Protein 3GOD (pdb70)

Organism: Pseudomonas aeruginosa (strain UCBPP-PA14) (NCBI:txid208963)

Secondary structure (DSSP, 8-state):
---HHHHHHHHHHT--EEEEE-SEEEEEETTEEEEEEEETTEEEEEE--GGGEEEEEE-TTEEEES---HHHHTT-EEEEE-STT--SEEETTEEESEEEEEESSSPPPSHHHHHHHHHHT-HHHHHHHHHHHHHHHHHHHHHHHHH-HHHHHTT----HHHHHHHHHHHHHHHHT--SHHHHHHHHHHHHHHHHHHHHHHTT--S----STT---SHHHHHHHHHHHHHHHHHHHHHHHTT--TT--SSSTTT-TTHHHHHHHTTTIIIIIHHHHHHH-----HHHHHHHHHHHHHHTTTTT--HHHHHHHHHTT-/---HHHHHHHHHHT--EEEEE-SEEEEEETTEEEEEEEETTEEEEEE--GGGEEEEEE-TTEEEES---HHHHTT-EEEEE-STT--SEEETTEEE-EEEEEESSSPPPSHHHHHHHHHTT-HHHHHHHHHHHHHHHHHHHHHHHHS-HHHHHTT----HHHHHHHHHHHHHHHHH--SHHHHHHHHHHHHHHHHHHHHHHTT--S----STT---SHHHHHHHHHHHHHHHHHHHHHHHTT--TT--SSSTTT-TTHHHHHHHHHHIIIIIHHHHHHH-----HHHHHHHHHHHHHHTTTTT--HHHHHHHHTT-/---BGGGEEEE-SEEEEEETTEEEEEE-TT------STT-EEEE-TT-EEES---HHHHTT-EEEEESTTS-SEEEEEPPPP---HHHHHHHHHTSHHHHHHHHHHHHHHHHHHHHIIIII--HHHHTT----HHHHHHHHHHHHHHHHH--SHHHHHHHHHHHHHHHHHHHHHHTT--S--PPSTT---SHHHHHHHHHHHHHHHHHHHHHHHHT--TT--SSS-TT-TTHHHHHHHTTTIIIIIHHHHHHH-----HHHHHHHHHHHHHHTTTTT--HHHHHHHHTT-/---------S-EEEE-SEEEEEETTEEEEEETTEE-SSGGGS--STT-EEEE-TTEEEES---HHHHTT-EEEEE-TTS-SEEEEEPPP--HHHHHHHHHTSHHHHHHHHHHHHHHHHHHHHIIIIIS-HHHHTT----HHHHHHHHHHHHHHHHH--SHHHHHHHHHHHHHHHHHHHHHHHT-----PPPTT---SHHHHHHHHHHHHHHHHHHHHHHHTT--TT--SSS-TT-TTHHHHHHHTTTIIIIIHHHHHHH-----HHHHHHHHHHHHHHTTTTT--HHHHHHHHHH-

InterPro domains:
  IPR002729 CRISPR-associated protein Cas1 [MF_01470] (16-318)
  IPR002729 CRISPR-associated protein Cas1 [PF01867] (46-272)
  IPR002729 CRISPR-associated protein Cas1 [TIGR00287] (19-294)
  IPR019857 CRISPR-associated protein Cas1, YPEST subtype [TIGR03637] (12-318)
  IPR019857 CRISPR-associated protein Cas1, YPEST subtype [cd09718] (12-318)
  IPR042206 CRISPR-associated endonuclease Cas1, C-terminal domain [G3DSA:1.20.120.920] (114-323)
  IPR042211 CRISPR-associated endonuclease Cas1, N-terminal domain [G3DSA:3.100.10.20] (11-113)
  IPR050646 CRISPR-associated endonuclease Cas1 [PTHR34353] (41-293)

Foldseek 3Di:
DDDPLVVVVVQLLQQQDEEEDEQWEFEADPNFTWIWHDDPPDIDTGGDPLLSYAEYEYEYNYDYDPRNVVNLVSFHKYWYAYPLLFAPDADPLAGHGIDIDGRDPPDADCQLQVLLVVQLVPLVLLLVLLLLLVVLQLVLQLCQLPPDVVLVVLQQQFPNVLSVVLSVVLNVQSVPQPHLVSNVVSLVVSLVSLLVRLCVSQVVPDDDADPRSPDDQQLNSLLSLLLVVLLSLLVSLCSNNPHQLQSHSRCNPHYGSRSSVSLSSSCSSNQSNNLSSSCSCVNDNVRSVVVSSVRCSVVSSSVSNVSSVVSSVVSVD/DDDPLVVVVVQLLQQQAEEEDEQWEWEADPNFTWTWHCPPPDIDIGGDPLLRYAEYEYEYNYYYDPVSCVNLVSFYKYWYAYPLLFAVDDDDQAGHGIDIDGRDPPDADCQLQVLLVVCLVPLVLLLVLLLLLVVLLLVLQLCQLPVPVVLVVLQQQFPNVQLVVLSVVLNVQSVVDPHLVSNVVSLVVSLVVLLVRLCVSQVVPDDDADPRSPDDQQLNSQLSLVLVVLLSLLVSLCSNNVHQLQSHSHCNVHYGSCSSVSLSSSPSRNQSNNLSSSCSCVPDNVRSVVVSSVVCSVVSSSVSNVSSVVSSVVSD/DQQAPLAEGEDEQWEFEDDPNDTDIGHDPVDDDHDQALRHEYEYEYNYYYDPVNVVSVVRNYKYFYAYPLQPATDGIDQDDCDLALACLLVVQLVPQVLLLVLLLLLLVLLLVLQLCQLPVDCPLVVLQQQFPNVVSVVLSVVLNVQCVPQDHLVSNVVSLVVSVVVLLVRLCVSLVVPDDDADPDPPDDQQLNVQLVVLLNRLLRLLVVLCRSNNHDLQRASRDDNPDGSRNSSSLSSSCSSRQSNNLSSSCSCVHDPVVSVVSSSVSCSVVVSSNSNVSSVVSSVVSD/DDDDDDPDDQQEDEEEQWEWEDDPLDTFTAHPVGGDPPPVPRDQALRYEYEYEYNYYYDPSSVSSVVRNYWYWYAYPLQPQTDGTDQDPCQQAVLLVVQLVPQVLLVVLVLLLLVLLLVLQLCQLPVDCPLVVLQQQFPNVVSVVLSVVLNVQCVPQPHLVSNVVSLVVSLVVLLVRRCVSLVVPDDDQDPAPPDDQQLNVLLNVLLRRLLSLLVVLCRSNNHDQQRASRDDNPDGSRNSSSLSSSCSSNQSNNLSSSCSCVNDPVSSVVVRSVSCVSVVSSVSNVSSVVSSVPSD

Nearest PDB structures (foldseek):
  3god-assembly1_A  TM=1.002E+00  e=1.063E-50  Pseudomonas aeruginosa UCBPP-PA14
  5fcl-assembly1_B  TM=9.787E-01  e=1.722E-37  Pectobacterium atrosepticum SCRI1043
  5fcl-assembly3_F  TM=9.708E-01  e=3.449E-36  Pectobacterium atrosepticum SCRI1043
  3god-assembly2_C  TM=7.234E-01  e=3.084E-38  Pseudomonas aeruginosa UCBPP-PA14
  5fcl-assembly2_C  TM=6.928E-01  e=4.626E-29  Pectobacterium atrosepticum SCRI1043

B-factor: mean 31.93, std 10.87, range [12.33, 104.39]

Solvent-accessible surface area: 50958 Å² total

CATH classification: 3.100.10.20 (+1 more: 1.20.120.920)

Sequence (1219 aa):
DISPSEELKTILHSKRANNLYYLQHCRVLVNGGRVEYVTDEGRHSHYWNIPIANTTSLLLGTGTSITQAARELARRAGVLVGFCGGGGTPLFSANEVDVEVSWLTPQSEYRPTEYLQRWVGFWFDEEKRLVAARHFQRARRLERIRHSWLEDRVLRDAGFAVDATALAVAVEDSARALEQAPNHEHLLTEEARLSKRLFKLAAQATRYGEFVRAKRGSGGDPANRFLDHGNYLAYGLAATATWVLGIPHGLAVLHGKTRRGGLVFDVADLIKDSLILPQAFLSARGDEEQDFRQACLDNLSRAQALDFIDTLKDDVAQRSTVDISPSELKTILHSKRANLYYLQHCRVLVNGGRVEYVTDEGRHSHYWNIPIANTTSLLLGTGTSITQAARELARAGVLVGFCGGGGTPLFSANEVDVEVSWLTPQSEYRPTEYLQRWVGFWFDEEKRLVAARHFQRARRLERIRHSWLEDRVLRDAGFAVDATALAVAVEDSARALEQAPNHEHLLTEEARLSKRLFKLAAQATRYGEFVRAKRGSGGDPANRFLDHGNYLAYGLAATATWVLGIPHGLAVLHGKTRRGGLVFDVADLIKKDSLILPQAFLSARGDEEQDFRQACLDNLSRAQALDFIDTLKDVAQRSTLHSKRANLYYLQHCRVLVNGGRVEYVTDEGRWNIPIANTTSLLLGTGTSITQAARELARAGVLVGFCGGGGTPLFSANEVDVETEYLQRWVGFWFDEEKRLVAARHFQRARLERIRHSWLEDRVLRDAGFAVDATALAVAVEDSARALEQAPNHEHLLTEEARLSKRLFKLAAQATRYGEFVRAKRGSGGDPANRRFLDHGNYLAYGLAATATWVLGIPHGLAVLHGKTRRGGLVFDVADLIKDSLILPQAFLSARGDEEQDFRQACLDNLSRAQALDFIDTLKDVAQRSTLKTILHSKRANLYYLQHCRVLVNGGRVEYVTDEGRHSHYWNIPIANTTSLLLGTGTSITQAARELARAGVLVGFCGGGGTPLFSANEVDVEYLQRWVGFWFDEEKRLVAARHFQRARLERIRHSWLEDRVLRDAGFAVDATALAVAVEDSARALEQAPNHEHLLTEEARLSKRLFKLAAQATRYGEFVRAKRGSGGDPANRRFLDHGNYLAYGLAATATWVLGIPHGLAVLHGKTRRGGLVFDVADLIKDSLILPQAFLSARGDEEQDFRQACLDNLSRAQALDFIDTLKDVAQRST

Structure (mmCIF, N/CA/C/O backbone):
data_3GOD
#
_entry.id   3GOD
#
_cell.length_a   109.870
_cell.length_b   110.960
_cell.length_c   130.250
_cell.angle_alpha   90.00
_cell.angle_beta   90.00
_cell.angle_gamma   90.00
#
_symmetry.space_group_name_H-M   'P 21 21 21'
#
loop_
_entity.id
_entity.type
_entity.pdbx_description
1 polymer Cas1
2 non-polymer 'MANGANESE (II) ION'
3 non-polymer 'SODIUM ION'
4 non-polymer 'CALCIUM ION'
5 water water
#
loop_
_atom_site.group_PDB
_atom_site.id
_atom_site.type_symbol
_atom_site.label_atom_id
_atom_site.label_alt_id
_atom_site.label_comp_id
_atom_site.label_asym_id
_atom_site.label_entity_id
_atom_site.label_seq_id
_atom_site.pdbx_PDB_ins_code
_atom_site.Cartn_x
_atom_site.Cartn_y
_atom_site.Cartn_z
_atom_site.occupancy
_atom_site.B_iso_or_equiv
_atom_site.auth_seq_id
_atom_site.auth_comp_id
_atom_site.auth_asym_id
_atom_site.auth_atom_id
_atom_site.pdbx_PDB_model_num
ATOM 1 N N . ASP A 1 7 ? 13.128 23.608 13.918 1.00 69.60 3 ASP A N 1
ATOM 2 C CA . ASP A 1 7 ? 12.609 24.959 14.116 1.00 70.26 3 ASP A CA 1
ATOM 3 C C . ASP A 1 7 ? 13.770 25.909 14.372 1.00 68.13 3 ASP A C 1
ATOM 4 O O . ASP A 1 7 ? 14.634 26.061 13.507 1.00 66.88 3 ASP A O 1
ATOM 9 N N . ILE A 1 8 ? 13.786 26.521 15.552 1.00 68.47 4 ILE A N 1
ATOM 10 C CA . ILE A 1 8 ? 14.848 27.438 15.992 1.00 61.96 4 ILE A CA 1
ATOM 11 C C . ILE A 1 8 ? 16.247 27.151 15.462 1.00 55.29 4 ILE A C 1
ATOM 12 O O . ILE A 1 8 ? 16.814 26.135 15.751 1.00 57.28 4 ILE A O 1
ATOM 17 N N . SER A 1 9 ? 16.790 28.073 14.698 1.00 50.99 5 SER A N 1
ATOM 18 C CA . SER A 1 9 ? 18.122 27.972 14.083 1.00 48.14 5 SER A CA 1
ATOM 19 C C . SER A 1 9 ? 19.257 27.913 15.132 1.00 52.89 5 SER A C 1
ATOM 20 O O . SER A 1 9 ? 19.079 28.409 16.256 1.00 49.10 5 SER A O 1
ATOM 23 N N . PRO A 1 10 ? 20.434 27.329 14.772 1.00 54.11 6 PRO A N 1
ATOM 24 C CA . PRO A 1 10 ? 21.543 27.283 15.748 1.00 52.21 6 PRO A CA 1
ATOM 25 C C . PRO A 1 10 ? 22.069 28.703 16.032 1.00 52.47 6 PRO A C 1
ATOM 26 O O . PRO A 1 10 ? 22.524 29.033 17.150 1.00 45.92 6 PRO A O 1
ATOM 30 N N . SER A 1 11 ? 21.955 29.548 15.018 1.00 47.15 7 SER A N 1
ATOM 31 C CA . SER A 1 11 ? 22.352 30.931 15.168 1.00 48.59 7 SER A CA 1
ATOM 32 C C . SER A 1 11 ? 21.475 31.715 16.130 1.00 48.61 7 SER A C 1
ATOM 33 O O . SER A 1 11 ? 21.977 32.506 16.926 1.00 48.09 7 SER A O 1
ATOM 36 N N A GLU A 1 12 ? 20.180 31.519 16.072 0.50 47.35 8 GLU A N 1
ATOM 37 N N B GLU A 1 12 ? 20.176 31.559 16.077 0.50 47.35 8 GLU A N 1
ATOM 38 C CA A GLU A 1 12 ? 19.289 32.180 16.989 0.50 46.27 8 GLU A CA 1
ATOM 39 C CA B GLU A 1 12 ? 19.392 32.292 17.028 0.50 46.27 8 GLU A CA 1
ATOM 40 C C A GLU A 1 12 ? 19.433 31.634 18.374 0.50 42.55 8 GLU A C 1
ATOM 41 C C B GLU A 1 12 ? 19.434 31.645 18.396 0.50 42.55 8 GLU A C 1
ATOM 42 O O A GLU A 1 12 ? 19.255 32.320 19.325 0.50 38.84 8 GLU A O 1
ATOM 43 O O B GLU A 1 12 ? 19.225 32.293 19.367 0.50 38.84 8 GLU A O 1
ATOM 54 N N . LEU A 1 13 ? 19.743 30.366 18.475 1.00 43.85 9 LEU A N 1
ATOM 55 C CA . LEU A 1 13 ? 19.983 29.772 19.776 1.00 41.61 9 LEU A CA 1
ATOM 56 C C . LEU A 1 13 ? 21.236 30.421 20.387 1.00 34.53 9 LEU A C 1
ATOM 57 O O . LEU A 1 13 ? 21.279 30.761 21.558 1.00 29.63 9 LEU A O 1
ATOM 62 N N . LYS A 1 14 ? 22.263 30.575 19.572 1.00 35.14 10 LYS A N 1
ATOM 63 C CA . LYS A 1 14 ? 23.456 31.301 20.004 1.00 38.74 10 LYS A CA 1
ATOM 64 C C . LYS A 1 14 ? 23.190 32.751 20.468 1.00 32.17 10 LYS A C 1
ATOM 65 O O . LYS A 1 14 ? 23.780 33.179 21.422 1.00 32.56 10 LYS A O 1
ATOM 71 N N . THR A 1 15 ? 22.306 33.482 19.792 1.00 34.92 11 THR A N 1
ATOM 72 C CA . THR A 1 15 ? 21.847 34.808 20.247 1.00 33.19 11 THR A CA 1
ATOM 73 C C . THR A 1 15 ? 21.150 34.797 21.588 1.00 32.02 11 THR A C 1
ATOM 74 O O . THR A 1 15 ? 21.335 35.691 22.411 1.00 33.93 11 THR A O 1
ATOM 78 N N . ILE A 1 16 ? 20.370 33.763 21.834 1.00 31.11 12 ILE A N 1
ATOM 79 C CA . ILE A 1 16 ? 19.671 33.641 23.086 1.00 29.07 12 ILE A CA 1
ATOM 80 C C . ILE A 1 16 ? 20.704 33.346 24.153 1.00 31.92 12 ILE A C 1
ATOM 81 O O . ILE A 1 16 ? 20.616 33.831 25.286 1.00 24.96 12 ILE A O 1
ATOM 86 N N . LEU A 1 17 ? 21.669 32.515 23.787 1.00 27.74 13 LEU A N 1
ATOM 87 C CA . LEU A 1 17 ? 22.727 32.202 24.697 1.00 30.32 13 LEU A CA 1
ATOM 88 C C . LEU A 1 17 ? 23.527 33.488 24.962 1.00 27.25 13 LEU A C 1
ATOM 89 O O . LEU A 1 17 ? 23.833 33.787 26.107 1.00 26.44 13 LEU A O 1
ATOM 94 N N . HIS A 1 18 ? 23.865 34.256 23.918 1.00 25.79 14 HIS A N 1
ATOM 95 C CA . HIS A 1 18 ? 24.664 35.475 24.137 1.00 24.54 14 HIS A CA 1
ATOM 96 C C . HIS A 1 18 ? 23.883 36.467 25.039 1.00 25.91 14 HIS A C 1
ATOM 97 O O . HIS A 1 18 ? 24.470 37.128 25.900 1.00 20.93 14 HIS A O 1
ATOM 104 N N . SER A 1 19 ? 22.558 36.519 24.864 1.00 23.81 15 SER A N 1
ATOM 105 C CA . SER A 1 19 ? 21.718 37.402 25.678 1.00 25.13 15 SER A CA 1
ATOM 106 C C . SER A 1 19 ? 21.711 37.036 27.144 1.00 24.11 15 SER A C 1
ATOM 107 O O . SER A 1 19 ? 21.307 37.844 27.959 1.00 29.82 15 SER A O 1
ATOM 110 N N . LYS A 1 20 ? 22.188 35.859 27.515 1.00 23.73 16 LYS A N 1
ATOM 111 C CA . LYS A 1 20 ? 22.158 35.527 28.928 1.00 24.45 16 LYS A CA 1
ATOM 112 C C . LYS A 1 20 ? 23.487 35.759 29.636 1.00 26.50 16 LYS A C 1
ATOM 113 O O . LYS A 1 20 ? 23.588 35.601 30.879 1.00 23.36 16 LYS A O 1
ATOM 119 N N . ARG A 1 21 ? 24.503 36.146 28.875 1.00 24.70 17 ARG A N 1
ATOM 120 C CA . ARG A 1 21 ? 25.779 36.456 29.536 1.00 26.62 17 ARG A CA 1
ATOM 121 C C . ARG A 1 21 ? 25.574 37.518 30.633 1.00 23.92 17 ARG A C 1
ATOM 122 O O . ARG A 1 21 ? 24.886 38.509 30.429 1.00 26.11 17 ARG A O 1
ATOM 130 N N . ALA A 1 22 ? 26.139 37.284 31.813 1.00 25.88 18 ALA A N 1
ATOM 131 C CA . ALA A 1 22 ? 25.850 38.132 32.976 1.00 28.33 18 ALA A CA 1
ATOM 132 C C . ALA A 1 22 ? 26.939 39.120 33.365 1.00 27.65 18 ALA A C 1
ATOM 133 O O . ALA A 1 22 ? 26.698 40.020 34.159 1.00 26.41 18 ALA A O 1
ATOM 135 N N . ASN A 1 23 ? 28.150 38.932 32.842 1.00 27.82 19 ASN A N 1
ATOM 136 C CA A ASN A 1 23 ? 29.280 39.731 33.293 0.50 24.61 19 ASN A CA 1
ATOM 137 C CA B ASN A 1 23 ? 29.287 39.728 33.292 0.50 24.62 19 ASN A CA 1
ATOM 138 C C . ASN A 1 23 ? 29.534 40.956 32.428 1.00 23.73 19 ASN A C 1
ATOM 139 O O . ASN A 1 23 ? 29.326 40.938 31.231 1.00 20.85 19 ASN A O 1
ATOM 148 N N . LEU A 1 24 ? 29.957 42.026 33.062 1.00 23.20 20 LEU A N 1
ATOM 149 C CA . LEU A 1 24 ? 30.261 43.233 32.334 1.00 24.38 20 LEU A CA 1
ATOM 150 C C . LEU A 1 24 ? 31.306 43.897 33.236 1.00 22.90 20 LEU A C 1
ATOM 151 O O . LEU A 1 24 ? 31.019 44.110 34.406 1.00 24.76 20 LEU A O 1
ATOM 156 N N . TYR A 1 25 ? 32.512 44.143 32.732 1.00 17.31 21 TYR A N 1
ATOM 157 C CA . TYR A 1 25 ? 33.573 44.648 33.597 1.00 20.40 21 TYR A CA 1
ATOM 158 C C . TYR A 1 25 ? 33.830 46.120 33.365 1.00 21.04 21 TYR A C 1
ATOM 159 O O . TYR A 1 25 ? 33.836 46.596 32.225 1.00 21.54 21 TYR A O 1
ATOM 168 N N . TYR A 1 26 ? 34.086 46.851 34.438 1.00 18.83 22 TYR A N 1
ATOM 169 C CA . TYR A 1 26 ? 34.516 48.230 34.291 1.00 20.10 22 TYR A CA 1
ATOM 170 C C . TYR A 1 26 ? 35.900 48.295 34.920 1.00 21.65 22 TYR A C 1
ATOM 171 O O . TYR A 1 26 ? 36.018 48.086 36.111 1.00 22.24 22 TYR A O 1
ATOM 180 N N . LEU A 1 27 ? 36.938 48.560 34.137 1.00 21.04 23 LEU A N 1
ATOM 181 C CA . LEU A 1 27 ? 38.289 48.327 34.616 1.00 19.31 23 LEU A CA 1
ATOM 182 C C . LEU A 1 27 ? 39.049 49.634 34.641 1.00 22.16 23 LEU A C 1
ATOM 183 O O . LEU A 1 27 ? 38.826 50.509 33.788 1.00 19.16 23 LEU A O 1
ATOM 188 N N . GLN A 1 28 ? 39.884 49.795 35.677 1.00 21.68 24 GLN A N 1
ATOM 189 C CA . GLN A 1 28 ? 40.743 50.953 35.814 1.00 22.20 24 GLN A CA 1
ATOM 190 C C . GLN A 1 28 ? 42.112 50.499 36.328 1.00 21.91 24 GLN A C 1
ATOM 191 O O . GLN A 1 28 ? 42.191 49.502 37.010 1.00 21.68 24 GLN A O 1
ATOM 197 N N . HIS A 1 29 ? 43.182 51.233 36.019 1.00 20.71 25 HIS A N 1
ATOM 198 C CA . HIS A 1 29 ? 44.513 50.891 36.556 1.00 23.24 25 HIS A CA 1
ATOM 199 C C . HIS A 1 29 ? 44.877 49.418 36.506 1.00 23.97 25 HIS A C 1
ATOM 200 O O . HIS A 1 29 ? 45.289 48.838 37.511 1.00 24.43 25 HIS A O 1
ATOM 207 N N . CYS A 1 30 ? 44.765 48.829 35.318 1.00 23.13 26 CYS A N 1
ATOM 208 C CA . CYS A 1 30 ? 45.161 47.451 35.153 1.00 22.08 26 CYS A CA 1
ATOM 209 C C . CYS A 1 30 ? 45.555 47.178 33.692 1.00 20.94 26 CYS A C 1
ATOM 210 O O . CYS A 1 30 ? 45.303 48.014 32.833 1.00 21.28 26 CYS A O 1
ATOM 213 N N . ARG A 1 31 ? 46.171 46.028 33.430 1.00 20.24 27 ARG A N 1
ATOM 214 C CA . ARG A 1 31 ? 46.469 45.551 32.083 1.00 22.78 27 ARG A CA 1
ATOM 215 C C . ARG A 1 31 ? 45.583 44.344 31.745 1.00 21.75 27 ARG A C 1
ATOM 216 O O . ARG A 1 31 ? 45.530 43.383 32.497 1.00 21.66 27 ARG A O 1
ATOM 224 N N . VAL A 1 32 ? 44.959 44.374 30.582 1.00 17.48 28 VAL A N 1
ATOM 225 C CA . VAL A 1 32 ? 44.188 43.256 30.110 1.00 18.61 28 VAL A CA 1
ATOM 226 C C . VAL A 1 32 ? 45.076 42.552 29.102 1.00 20.73 28 VAL A C 1
ATOM 227 O O . VAL A 1 32 ? 45.638 43.181 28.189 1.00 19.41 28 VAL A O 1
ATOM 231 N N . LEU A 1 33 ? 45.205 41.247 29.271 1.00 19.13 29 LEU A N 1
ATOM 232 C CA . LEU A 1 33 ? 46.222 40.477 28.544 1.00 20.73 29 LEU A CA 1
ATOM 233 C C . LEU A 1 33 ? 45.855 38.999 28.594 1.00 21.65 29 LEU A C 1
ATOM 234 O O . LEU A 1 33 ? 44.811 38.623 29.162 1.00 21.75 29 LEU A O 1
ATOM 239 N N . VAL A 1 34 ? 46.682 38.185 27.953 1.00 22.85 30 VAL A N 1
ATOM 240 C CA . VAL A 1 34 ? 46.487 36.748 27.895 1.00 23.74 30 VAL A CA 1
ATOM 241 C C . VAL A 1 34 ? 47.612 36.103 28.694 1.00 27.29 30 VAL A C 1
ATOM 242 O O . VAL A 1 34 ? 48.785 36.465 28.577 1.00 23.83 30 VAL A O 1
ATOM 246 N N . ASN A 1 35 ? 47.195 35.187 29.548 1.00 31.06 31 ASN A N 1
ATOM 247 C CA . ASN A 1 35 ? 48.003 34.544 30.592 1.00 34.35 31 ASN A CA 1
ATOM 248 C C . ASN A 1 35 ? 47.582 33.063 30.555 1.00 35.40 31 ASN A C 1
ATOM 249 O O . ASN A 1 35 ? 46.443 32.722 30.926 1.00 33.69 31 ASN A O 1
ATOM 254 N N . GLY A 1 36 ? 48.453 32.198 30.045 1.00 36.25 32 GLY A N 1
ATOM 255 C CA . GLY A 1 36 ? 48.165 30.781 29.975 1.00 31.52 32 GLY A CA 1
ATOM 256 C C . GLY A 1 36 ? 46.927 30.490 29.149 1.00 37.43 32 GLY A C 1
ATOM 257 O O . GLY A 1 36 ? 46.155 29.602 29.479 1.00 38.41 32 GLY A O 1
ATOM 258 N N . GLY A 1 37 ? 46.724 31.222 28.061 1.00 32.68 33 GLY A N 1
ATOM 259 C CA . GLY A 1 37 ? 45.556 31.005 27.258 1.00 30.58 33 GLY A CA 1
ATOM 260 C C . GLY A 1 37 ? 44.266 31.651 27.761 1.00 34.98 33 GLY A C 1
ATOM 261 O O . GLY A 1 37 ? 43.275 31.651 27.009 1.00 32.68 33 GLY A O 1
ATOM 262 N N . ARG A 1 38 ? 44.250 32.177 28.995 1.00 29.59 34 ARG A N 1
ATOM 263 C CA . ARG A 1 38 ? 43.081 32.899 29.536 1.00 31.34 34 ARG A CA 1
ATOM 264 C C . ARG A 1 38 ? 43.219 34.406 29.393 1.00 27.72 34 ARG A C 1
ATOM 265 O O . ARG A 1 38 ? 44.300 34.947 29.565 1.00 28.73 34 ARG A O 1
ATOM 273 N N . VAL A 1 39 ? 42.107 35.098 29.199 1.00 27.45 35 VAL A N 1
ATOM 274 C CA . VAL A 1 39 ? 42.118 36.559 29.209 1.00 25.21 35 VAL A CA 1
ATOM 275 C C . VAL A 1 39 ? 41.954 36.980 30.678 1.00 22.41 35 VAL A C 1
ATOM 276 O O . VAL A 1 39 ? 41.089 36.482 31.364 1.00 21.14 35 VAL A O 1
ATOM 280 N N . GLU A 1 40 ? 42.813 37.862 31.147 1.00 20.30 36 GLU A N 1
ATOM 281 C CA . GLU A 1 40 ? 42.810 38.264 32.548 1.00 24.82 36 GLU A CA 1
ATOM 282 C C . GLU A 1 40 ? 43.157 39.724 32.621 1.00 22.46 36 GLU A C 1
ATOM 283 O O . GLU A 1 40 ? 43.684 40.263 31.668 1.00 22.71 36 GLU A O 1
ATOM 289 N N . TYR A 1 41 ? 42.891 40.345 33.762 1.00 20.09 37 TYR A N 1
ATOM 290 C CA . TYR A 1 41 ? 43.353 41.691 34.003 1.00 22.26 37 TYR A CA 1
ATOM 291 C C . TYR A 1 41 ? 44.211 41.670 35.255 1.00 24.68 37 TYR A C 1
ATOM 292 O O . TYR A 1 41 ? 43.976 40.869 36.188 1.00 24.12 37 TYR A O 1
ATOM 301 N N . VAL A 1 42 ? 45.236 42.510 35.237 1.00 25.29 38 VAL A N 1
ATOM 302 C CA . VAL A 1 42 ? 46.319 42.471 36.213 1.00 26.23 38 VAL A CA 1
ATOM 303 C C . VAL A 1 42 ? 46.506 43.835 36.810 1.00 26.37 38 VAL A C 1
ATOM 304 O O . VAL A 1 42 ? 46.734 44.805 36.110 1.00 25.32 38 VAL A O 1
ATOM 308 N N . THR A 1 43 ? 46.369 43.916 38.120 1.00 33.59 39 THR A N 1
ATOM 309 C CA . THR A 1 43 ? 46.660 45.143 38.856 1.00 32.28 39 THR A CA 1
ATOM 310 C C . THR A 1 43 ? 47.959 44.920 39.605 1.00 35.76 39 THR A C 1
ATOM 311 O O . THR A 1 43 ? 48.288 43.796 39.965 1.00 39.07 39 THR A O 1
ATOM 315 N N . ASP A 1 44 ? 48.714 45.978 39.829 1.00 40.26 40 ASP A N 1
ATOM 316 C CA . ASP A 1 44 ? 49.955 45.853 40.604 1.00 48.11 40 ASP A CA 1
ATOM 317 C C . ASP A 1 44 ? 49.744 46.313 42.030 1.00 48.49 40 ASP A C 1
ATOM 318 O O . ASP A 1 44 ? 49.261 47.423 42.278 1.00 48.13 40 ASP A O 1
ATOM 323 N N . GLU A 1 45 ? 50.075 45.412 42.956 1.00 54.35 41 GLU A N 1
ATOM 324 C CA . GLU A 1 45 ? 49.823 45.580 44.387 1.00 55.53 41 GLU A CA 1
ATOM 325 C C . GLU A 1 45 ? 51.142 45.529 45.171 1.00 59.00 41 GLU A C 1
ATOM 326 O O . GLU A 1 45 ? 51.310 44.711 46.093 1.00 61.52 41 GLU A O 1
ATOM 332 N N . GLY A 1 46 ? 52.085 46.392 44.784 1.00 58.43 42 GLY A N 1
ATOM 333 C CA . GLY A 1 46 ? 53.363 46.466 45.473 1.00 56.26 42 GLY A CA 1
ATOM 334 C C . GLY A 1 46 ? 54.176 45.205 45.258 1.00 58.35 42 GLY A C 1
ATOM 335 O O . GLY A 1 46 ? 54.811 45.052 44.220 1.00 58.35 42 GLY A O 1
ATOM 336 N N . ARG A 1 47 ? 54.155 44.282 46.213 1.00 59.64 43 ARG A N 1
ATOM 337 C CA . ARG A 1 47 ? 54.953 43.065 46.052 1.00 60.44 43 ARG A CA 1
ATOM 338 C C . ARG A 1 47 ? 54.243 42.094 45.114 1.00 58.97 43 ARG A C 1
ATOM 339 O O . ARG A 1 47 ? 54.843 41.570 44.157 1.00 52.46 43 ARG A O 1
ATOM 347 N N . HIS A 1 48 ? 52.966 41.839 45.374 1.00 55.76 44 HIS A N 1
ATOM 348 C CA . HIS A 1 48 ? 52.293 40.912 44.471 1.00 55.95 44 HIS A CA 1
ATOM 349 C C . HIS A 1 48 ? 51.366 41.588 43.460 1.00 53.76 44 HIS A C 1
ATOM 350 O O . HIS A 1 48 ? 50.547 42.444 43.812 1.00 55.07 44 HIS A O 1
ATOM 357 N N . SER A 1 49 ? 51.557 41.236 42.193 1.00 45.35 45 SER A N 1
ATOM 358 C CA . SER A 1 49 ? 50.552 41.499 41.198 1.00 41.44 45 SER A CA 1
ATOM 359 C C . SER A 1 49 ? 49.332 40.630 41.473 1.00 41.45 45 SER A C 1
ATOM 360 O O . SER A 1 49 ? 49.461 39.454 41.817 1.00 39.32 45 SER A O 1
ATOM 363 N N . HIS A 1 50 ? 48.142 41.212 41.329 1.00 41.11 46 HIS A N 1
ATOM 364 C CA . HIS A 1 50 ? 46.903 40.438 41.327 1.00 33.70 46 HIS A CA 1
ATOM 365 C C . HIS A 1 50 ? 46.433 40.189 39.878 1.00 33.60 46 HIS A C 1
ATOM 366 O O . HIS A 1 50 ? 46.566 41.060 39.015 1.00 28.21 46 HIS A O 1
ATOM 373 N N . TYR A 1 51 ? 45.922 38.979 39.639 1.00 29.44 47 TYR A N 1
ATOM 374 C CA . TYR A 1 51 ? 45.479 38.505 38.335 1.00 28.49 47 TYR A CA 1
ATOM 375 C C . TYR A 1 51 ? 44.006 38.082 38.422 1.00 30.13 47 TYR A C 1
ATOM 376 O O . TYR A 1 51 ? 43.640 37.201 39.253 1.00 27.24 47 TYR A O 1
ATOM 385 N N . TRP A 1 52 ? 43.166 38.671 37.572 1.00 22.00 48 TRP A N 1
ATOM 386 C CA . TRP A 1 52 ? 41.737 38.419 37.696 1.00 25.98 48 TRP A CA 1
ATOM 387 C C . TRP A 1 52 ? 41.230 37.838 36.423 1.00 24.01 48 TRP A C 1
ATOM 388 O O . TRP A 1 52 ? 41.430 38.377 35.347 1.00 24.26 48 TRP A O 1
ATOM 399 N N . ASN A 1 53 ? 40.581 36.711 36.541 1.00 27.70 49 ASN A N 1
ATOM 400 C CA . ASN A 1 53 ? 40.088 36.032 35.357 1.00 29.40 49 ASN A CA 1
ATOM 401 C C . ASN A 1 53 ? 38.903 36.759 34.728 1.00 27.98 49 ASN A C 1
ATOM 402 O O . ASN A 1 53 ? 38.019 37.225 35.441 1.00 26.70 49 ASN A O 1
ATOM 407 N N . ILE A 1 54 ? 38.885 36.820 33.392 1.00 25.00 50 ILE A N 1
ATOM 408 C CA . ILE A 1 54 ? 37.712 37.236 32.649 1.00 23.85 50 ILE A CA 1
ATOM 409 C C . ILE A 1 54 ? 37.044 36.042 31.917 1.00 25.06 50 ILE A C 1
ATOM 410 O O . ILE A 1 54 ? 37.573 35.550 30.910 1.00 26.60 50 ILE A O 1
ATOM 415 N N . PRO A 1 55 ? 35.885 35.564 32.436 1.00 25.21 51 PRO A N 1
ATOM 416 C CA . PRO A 1 55 ? 35.240 34.385 31.835 1.00 28.46 51 PRO A CA 1
ATOM 417 C C . PRO A 1 55 ? 34.630 34.837 30.531 1.00 27.22 51 PRO A C 1
ATOM 418 O O . PRO A 1 55 ? 33.474 35.271 30.549 1.00 25.32 51 PRO A O 1
ATOM 422 N N . ILE A 1 56 ? 35.382 34.762 29.437 1.00 24.72 52 ILE A N 1
ATOM 423 C CA . ILE A 1 56 ? 34.932 35.446 28.220 1.00 25.18 52 ILE A CA 1
ATOM 424 C C . ILE A 1 56 ? 33.578 34.939 27.654 1.00 27.73 52 ILE A C 1
ATOM 425 O O . ILE A 1 56 ? 32.856 35.702 27.048 1.00 24.52 52 ILE A O 1
ATOM 430 N N . ALA A 1 57 ? 33.205 33.687 27.914 1.00 24.21 53 ALA A N 1
ATOM 431 C CA . ALA A 1 57 ? 31.975 33.152 27.362 1.00 27.20 53 ALA A CA 1
ATOM 432 C C . ALA A 1 57 ? 30.765 33.639 28.124 1.00 28.65 53 ALA A C 1
ATOM 433 O O . ALA A 1 57 ? 29.643 33.482 27.667 1.00 30.78 53 ALA A O 1
ATOM 435 N N . ASN A 1 58 ? 30.998 34.236 29.287 1.00 26.40 54 ASN A N 1
ATOM 436 C CA . ASN A 1 58 ? 29.925 34.711 30.150 1.00 27.16 54 ASN A CA 1
ATOM 437 C C . ASN A 1 58 ? 29.910 36.247 30.250 1.00 25.46 54 ASN A C 1
ATOM 438 O O . ASN A 1 58 ? 29.199 36.821 31.088 1.00 26.97 54 ASN A O 1
ATOM 443 N N . THR A 1 59 ? 30.670 36.905 29.374 1.00 24.89 55 THR A N 1
ATOM 444 C CA . THR A 1 59 ? 30.866 38.357 29.398 1.00 23.63 55 THR A CA 1
ATOM 445 C C . THR A 1 59 ? 30.277 39.105 28.189 1.00 21.47 55 THR A C 1
ATOM 446 O O . THR A 1 59 ? 30.521 38.707 27.057 1.00 22.74 55 THR A O 1
ATOM 450 N N . THR A 1 60 ? 29.593 40.235 28.400 1.00 18.91 56 THR A N 1
ATOM 451 C CA . THR A 1 60 ? 29.154 41.042 27.258 1.00 18.98 56 THR A CA 1
ATOM 452 C C . THR A 1 60 ? 30.149 42.076 26.769 1.00 19.16 56 THR A C 1
ATOM 453 O O . THR A 1 60 ? 30.428 42.174 25.586 1.00 18.29 56 THR A O 1
ATOM 457 N N . SER A 1 61 ? 30.675 42.860 27.676 1.00 20.13 57 SER A N 1
ATOM 458 C CA . SER A 1 61 ? 31.710 43.834 27.318 1.00 18.03 57 SER A CA 1
ATOM 459 C C . SER A 1 61 ? 32.749 44.110 28.416 1.00 18.56 57 SER A C 1
ATOM 460 O O . SER A 1 61 ? 32.525 43.874 29.608 1.00 18.10 57 SER A O 1
ATOM 463 N N . LEU A 1 62 ? 33.892 44.638 27.998 1.00 18.43 58 LEU A N 1
ATOM 464 C CA . LEU A 1 62 ? 34.800 45.279 28.914 1.00 18.11 58 LEU A CA 1
ATOM 465 C C . LEU A 1 62 ? 34.757 46.806 28.681 1.00 19.92 58 LEU A C 1
ATOM 466 O O . LEU A 1 62 ? 34.817 47.270 27.549 1.00 18.08 58 LEU A O 1
ATOM 471 N N . LEU A 1 63 ? 34.674 47.572 29.757 1.00 18.29 59 LEU A N 1
ATOM 472 C CA . LEU A 1 63 ? 34.892 49.000 29.688 1.00 18.80 59 LEU A CA 1
ATOM 473 C C . LEU A 1 63 ? 36.233 49.320 30.322 1.00 20.56 59 LEU A C 1
ATOM 474 O O . LEU A 1 63 ? 36.481 48.958 31.491 1.00 20.47 59 LEU A O 1
ATOM 479 N N . LEU A 1 64 ? 37.111 49.962 29.565 1.00 19.08 60 LEU A N 1
ATOM 480 C CA . LEU A 1 64 ? 38.479 50.243 30.056 1.00 20.45 60 LEU A CA 1
ATOM 481 C C . LEU A 1 64 ? 38.642 51.740 30.284 1.00 18.38 60 LEU A C 1
ATOM 482 O O . LEU A 1 64 ? 38.600 52.482 29.336 1.00 20.29 60 LEU A O 1
ATOM 487 N N . GLY A 1 65 ? 38.882 52.165 31.517 1.00 20.36 61 GLY A N 1
ATOM 488 C CA . GLY A 1 65 ? 38.908 53.572 31.873 1.00 18.47 61 GLY A CA 1
ATOM 489 C C . GLY A 1 65 ? 40.342 54.028 32.110 1.00 21.86 61 GLY A C 1
ATOM 490 O O . GLY A 1 65 ? 41.300 53.551 31.474 1.00 19.88 61 GLY A O 1
ATOM 491 N N . THR A 1 66 ? 40.497 54.951 33.047 1.00 21.26 62 THR A N 1
ATOM 492 C CA . THR A 1 66 ? 41.803 55.469 33.420 1.00 19.79 62 THR A CA 1
ATOM 493 C C . THR A 1 66 ? 42.840 54.387 33.719 1.00 22.17 62 THR A C 1
ATOM 494 O O . THR A 1 66 ? 42.557 53.418 34.425 1.00 20.58 62 THR A O 1
ATOM 498 N N . GLY A 1 67 ? 44.035 54.536 33.143 1.00 21.82 63 GLY A N 1
ATOM 499 C CA . GLY A 1 67 ? 45.172 53.727 33.510 1.00 21.99 63 GLY A CA 1
ATOM 500 C C . GLY A 1 67 ? 45.089 52.282 33.057 1.00 21.93 63 GLY A C 1
ATOM 501 O O . GLY A 1 67 ? 45.639 51.420 33.713 1.00 21.54 63 GLY A O 1
ATOM 502 N N . THR A 1 68 ? 44.354 52.023 31.976 1.00 19.17 64 THR A N 1
ATOM 503 C CA . THR A 1 68 ? 44.288 50.692 31.373 1.00 18.51 64 THR A CA 1
ATOM 504 C C . THR A 1 68 ? 45.108 50.561 30.125 1.00 18.78 64 THR A C 1
ATOM 505 O O . THR A 1 68 ? 45.474 51.551 29.484 1.00 21.22 64 THR A O 1
ATOM 509 N N . SER A 1 69 ? 45.399 49.321 29.787 1.00 18.18 65 SER A N 1
ATOM 510 C CA . SER A 1 69 ? 45.882 48.975 28.472 1.00 19.76 65 SER A CA 1
ATOM 511 C C . SER A 1 69 ? 45.356 47.607 28.132 1.00 17.99 65 SER A C 1
ATOM 512 O O . SER A 1 69 ? 44.877 46.882 28.995 1.00 18.47 65 SER A O 1
ATOM 515 N N . ILE A 1 70 ? 45.484 47.212 26.880 1.00 19.04 66 ILE A N 1
ATOM 516 C CA . ILE A 1 70 ? 45.032 45.892 26.490 1.00 19.14 66 ILE A CA 1
ATOM 517 C C . ILE A 1 70 ? 45.923 45.476 25.349 1.00 20.08 66 ILE A C 1
ATOM 518 O O . ILE A 1 70 ? 46.435 46.319 24.621 1.00 19.60 66 ILE A O 1
ATOM 523 N N . THR A 1 71 ? 46.108 44.180 25.207 1.00 19.83 67 THR A N 1
ATOM 524 C CA . THR A 1 71 ? 46.963 43.632 24.167 1.00 19.40 67 THR A CA 1
ATOM 525 C C . THR A 1 71 ? 46.144 43.047 23.001 1.00 19.16 67 THR A C 1
ATOM 526 O O . THR A 1 71 ? 44.968 42.590 23.169 1.00 17.47 67 THR A O 1
ATOM 530 N N . GLN A 1 72 ? 46.780 43.007 21.821 1.00 20.11 68 GLN A N 1
ATOM 531 C CA . GLN A 1 72 ? 46.189 42.384 20.624 1.00 18.87 68 GLN A CA 1
ATOM 532 C C . GLN A 1 72 ? 45.745 40.938 20.880 1.00 19.44 68 GLN A C 1
ATOM 533 O O . GLN A 1 72 ? 44.711 40.486 20.366 1.00 20.77 68 GLN A O 1
ATOM 539 N N . ALA A 1 73 ? 46.571 40.195 21.614 1.00 18.83 69 ALA A N 1
ATOM 540 C CA . ALA A 1 73 ? 46.271 38.803 21.937 1.00 22.87 69 ALA A CA 1
ATOM 541 C C . ALA A 1 73 ? 44.976 38.711 22.736 1.00 19.37 69 ALA A C 1
ATOM 542 O O . ALA A 1 73 ? 44.183 37.843 22.528 1.00 21.82 69 ALA A O 1
ATOM 544 N N . ALA A 1 74 ? 44.797 39.607 23.675 1.00 19.62 70 ALA A N 1
ATOM 545 C CA . ALA A 1 74 ? 43.527 39.678 24.420 1.00 20.04 70 ALA A CA 1
ATOM 546 C C . ALA A 1 74 ? 42.374 40.058 23.493 1.00 21.69 70 ALA A C 1
ATOM 547 O O . ALA A 1 74 ? 41.310 39.451 23.594 1.00 22.04 70 ALA A O 1
ATOM 557 N N . ARG A 1 76 ? 42.060 39.480 20.337 1.00 20.64 72 ARG A N 1
ATOM 558 C CA . ARG A 1 76 ? 41.772 38.311 19.550 1.00 23.61 72 ARG A CA 1
ATOM 559 C C . ARG A 1 76 ? 40.847 37.337 20.281 1.00 24.34 72 ARG A C 1
ATOM 560 O O . ARG A 1 76 ? 39.873 36.915 19.715 1.00 24.74 72 ARG A O 1
ATOM 568 N N . GLU A 1 77 ? 41.175 37.004 21.523 1.00 19.73 73 GLU A N 1
ATOM 569 C CA . GLU A 1 77 ? 40.337 36.099 22.309 1.00 22.92 73 GLU A CA 1
ATOM 570 C C . GLU A 1 77 ? 38.950 36.691 22.607 1.00 23.17 73 GLU A C 1
ATOM 571 O O . GLU A 1 77 ? 37.958 35.989 22.482 1.00 23.19 73 GLU A O 1
ATOM 577 N N . LEU A 1 78 ? 38.902 37.973 22.999 1.00 20.67 74 LEU A N 1
ATOM 578 C CA . LEU A 1 78 ? 37.658 38.668 23.238 1.00 19.31 74 LEU A CA 1
ATOM 579 C C . LEU A 1 78 ? 36.773 38.724 22.004 1.00 21.08 74 LEU A C 1
ATOM 580 O O . LEU A 1 78 ? 35.579 38.427 22.070 1.00 19.95 74 LEU A O 1
ATOM 585 N N . ALA A 1 79 ? 37.358 39.160 20.887 1.00 22.64 75 ALA A N 1
ATOM 586 C CA . ALA A 1 79 ? 36.621 39.317 19.638 1.00 22.35 75 ALA A CA 1
ATOM 587 C C . ALA A 1 79 ? 36.027 37.968 19.214 1.00 23.45 75 ALA A C 1
ATOM 588 O O . ALA A 1 79 ? 34.877 37.893 18.831 1.00 26.92 75 ALA A O 1
ATOM 590 N N . ARG A 1 80 ? 36.809 36.912 19.329 1.00 23.25 76 ARG A N 1
ATOM 591 C CA A ARG A 1 80 ? 36.394 35.571 18.963 0.50 26.67 76 ARG A CA 1
ATOM 592 C CA B ARG A 1 80 ? 36.342 35.605 18.912 0.50 26.64 76 ARG A CA 1
ATOM 593 C C . ARG A 1 80 ? 35.180 35.156 19.784 1.00 25.95 76 ARG A C 1
ATOM 594 O O . ARG A 1 80 ? 34.361 34.383 19.356 1.00 25.73 76 ARG A O 1
ATOM 609 N N . ALA A 1 81 ? 35.125 35.634 21.014 1.00 27.79 77 ALA A N 1
ATOM 610 C CA . ALA A 1 81 ? 34.009 35.269 21.903 1.00 23.27 77 ALA A CA 1
ATOM 611 C C . ALA A 1 81 ? 32.863 36.299 21.780 1.00 24.55 77 ALA A C 1
ATOM 612 O O . ALA A 1 81 ? 31.880 36.234 22.486 1.00 21.43 77 ALA A O 1
ATOM 614 N N . GLY A 1 82 ? 32.964 37.226 20.820 1.00 23.73 78 GLY A N 1
ATOM 615 C CA . GLY A 1 82 ? 31.910 38.203 20.675 1.00 21.48 78 GLY A CA 1
ATOM 616 C C . GLY A 1 82 ? 31.811 39.204 21.825 1.00 21.85 78 GLY A C 1
ATOM 617 O O . GLY A 1 82 ? 30.736 39.758 22.082 1.00 20.65 78 GLY A O 1
ATOM 618 N N . VAL A 1 83 ? 32.941 39.490 22.469 1.00 18.41 79 VAL A N 1
ATOM 619 C CA . VAL A 1 83 ? 32.943 40.432 23.605 1.00 19.97 79 VAL A CA 1
ATOM 620 C C . VAL A 1 83 ? 33.322 41.814 23.067 1.00 20.26 79 VAL A C 1
ATOM 621 O O . VAL A 1 83 ? 34.344 41.963 22.384 1.00 21.12 79 VAL A O 1
ATOM 625 N N . LEU A 1 84 ? 32.481 42.804 23.330 1.00 18.45 80 LEU A N 1
ATOM 626 C CA . LEU A 1 84 ? 32.818 44.180 22.991 1.00 18.60 80 LEU A CA 1
ATOM 627 C C . LEU A 1 84 ? 33.839 44.785 23.937 1.00 17.23 80 LEU A C 1
ATOM 628 O O . LEU A 1 84 ? 33.886 44.437 25.112 1.00 19.05 80 LEU A O 1
ATOM 633 N N . VAL A 1 85 ? 34.623 45.727 23.459 1.00 15.77 81 VAL A N 1
ATOM 634 C CA . VAL A 1 85 ? 35.590 46.410 24.299 1.00 16.81 81 VAL A CA 1
ATOM 635 C C . VAL A 1 85 ? 35.409 47.881 24.056 1.00 15.49 81 VAL A C 1
ATOM 636 O O . VAL A 1 85 ? 35.505 48.313 22.944 1.00 17.72 81 VAL A O 1
ATOM 640 N N . GLY A 1 86 ? 35.104 48.642 25.098 1.00 16.97 82 GLY A N 1
ATOM 641 C CA . GLY A 1 86 ? 34.963 50.087 24.987 1.00 17.30 82 GLY A CA 1
ATOM 642 C C . GLY A 1 86 ? 35.988 50.866 25.815 1.00 21.36 82 GLY A C 1
ATOM 643 O O . GLY A 1 86 ? 36.315 50.519 26.975 1.00 21.18 82 GLY A O 1
ATOM 644 N N . PHE A 1 87 ? 36.467 51.969 25.272 1.00 19.60 83 PHE A N 1
ATOM 645 C CA . PHE A 1 87 ? 37.381 52.811 26.057 1.00 20.77 83 PHE A CA 1
ATOM 646 C C . PHE A 1 87 ? 36.557 53.992 26.532 1.00 22.57 83 PHE A C 1
ATOM 647 O O . PHE A 1 87 ? 35.920 54.629 25.696 1.00 22.32 83 PHE A O 1
ATOM 655 N N . CYS A 1 88 ? 36.492 54.207 27.863 1.00 19.06 84 CYS A N 1
ATOM 656 C CA . CYS A 1 88 ? 35.718 55.277 28.458 1.00 19.19 84 CYS A CA 1
ATOM 657 C C . CYS A 1 88 ? 36.650 56.225 29.203 1.00 24.61 84 CYS A C 1
ATOM 658 O O . CYS A 1 88 ? 37.819 55.918 29.420 1.00 24.74 84 CYS A O 1
ATOM 661 N N . GLY A 1 89 ? 36.123 57.361 29.639 1.00 26.98 85 GLY A N 1
ATOM 662 C CA . GLY A 1 89 ? 36.946 58.364 30.280 1.00 28.11 85 GLY A CA 1
ATOM 663 C C . GLY A 1 89 ? 36.984 58.133 31.770 1.00 28.12 85 GLY A C 1
ATOM 664 O O . GLY A 1 89 ? 36.467 57.124 32.283 1.00 26.78 85 GLY A O 1
ATOM 665 N N . GLY A 1 90 ? 37.595 59.061 32.486 1.00 31.34 86 GLY A N 1
ATOM 666 C CA . GLY A 1 90 ? 37.576 58.955 33.947 1.00 31.43 86 GLY A CA 1
ATOM 667 C C . GLY A 1 90 ? 36.378 59.573 34.632 1.00 28.97 86 GLY A C 1
ATOM 668 O O . GLY A 1 90 ? 35.812 60.596 34.164 1.00 30.52 86 GLY A O 1
ATOM 669 N N . GLY A 1 91 ? 36.017 58.962 35.760 1.00 31.11 87 GLY A N 1
ATOM 670 C CA . GLY A 1 91 ? 35.069 59.519 36.731 1.00 25.97 87 GLY A CA 1
ATOM 671 C C . GLY A 1 91 ? 33.704 59.868 36.151 1.00 29.19 87 GLY A C 1
ATOM 672 O O . GLY A 1 91 ? 33.116 60.874 36.522 1.00 31.66 87 GLY A O 1
ATOM 673 N N . GLY A 1 92 ? 33.214 59.050 35.215 1.00 29.95 88 GLY A N 1
ATOM 674 C CA . GLY A 1 92 ? 31.934 59.259 34.554 1.00 25.37 88 GLY A CA 1
ATOM 675 C C . GLY A 1 92 ? 31.923 60.356 33.502 1.00 25.98 88 GLY A C 1
ATOM 676 O O . GLY A 1 92 ? 30.872 60.685 32.982 1.00 27.04 88 GLY A O 1
ATOM 677 N N . THR A 1 93 ? 33.066 60.972 33.226 1.00 25.52 89 THR A N 1
ATOM 678 C CA . THR A 1 93 ? 33.102 62.084 32.288 1.00 27.41 89 THR A CA 1
ATOM 679 C C . THR A 1 93 ? 33.421 61.491 30.903 1.00 29.69 89 THR A C 1
ATOM 680 O O . THR A 1 93 ? 33.869 60.347 30.825 1.00 28.20 89 THR A O 1
ATOM 684 N N . PRO A 1 94 ? 33.232 62.274 29.830 1.00 25.73 90 PRO A N 1
ATOM 685 C CA . PRO A 1 94 ? 33.407 61.770 28.457 1.00 29.09 90 PRO A CA 1
ATOM 686 C C . PRO A 1 94 ? 34.835 61.315 28.134 1.00 28.57 90 PRO A C 1
ATOM 687 O O . PRO A 1 94 ? 35.768 61.845 28.728 1.00 29.92 90 PRO A O 1
ATOM 691 N N . LEU A 1 95 ? 35.006 60.336 27.240 1.00 29.62 91 LEU A N 1
ATOM 692 C CA . LEU A 1 95 ? 36.358 59.999 26.742 1.00 30.10 91 LEU A CA 1
ATOM 693 C C . LEU A 1 95 ? 36.924 61.297 26.155 1.00 28.38 91 LEU A C 1
ATOM 694 O O . LEU A 1 95 ? 38.014 61.731 26.488 1.00 27.26 91 LEU A O 1
ATOM 699 N N . PHE A 1 96 ? 36.128 61.930 25.315 1.00 26.67 92 PHE A N 1
ATOM 700 C CA . PHE A 1 96 ? 36.485 63.228 24.777 1.00 33.15 92 PHE A CA 1
ATOM 701 C C . PHE A 1 96 ? 35.253 63.961 24.222 1.00 33.49 92 PHE A C 1
ATOM 702 O O . PHE A 1 96 ? 34.147 63.397 24.111 1.00 31.88 92 PHE A O 1
ATOM 710 N N . SER A 1 97 ? 35.471 65.218 23.846 1.00 34.92 93 SER A N 1
ATOM 711 C CA . SER A 1 97 ? 34.413 66.078 23.321 1.00 36.20 93 SER A CA 1
ATOM 712 C C . SER A 1 97 ? 34.974 66.794 22.142 1.00 39.68 93 SER A C 1
ATOM 713 O O . SER A 1 97 ? 36.007 67.415 22.265 1.00 44.45 93 SER A O 1
ATOM 716 N N . ALA A 1 98 ? 34.313 66.684 21.001 1.00 43.94 94 ALA A N 1
ATOM 717 C CA . ALA A 1 98 ? 34.732 67.384 19.791 1.00 49.79 94 ALA A CA 1
ATOM 718 C C . ALA A 1 98 ? 33.546 68.213 19.335 1.00 56.72 94 ALA A C 1
ATOM 719 O O . ALA A 1 98 ? 32.542 67.675 18.858 1.00 54.93 94 ALA A O 1
ATOM 721 N N . ASN A 1 99 ? 33.708 69.525 19.497 1.00 60.04 95 ASN A N 1
ATOM 722 C CA . ASN A 1 99 ? 32.643 70.529 19.525 1.00 59.18 95 ASN A CA 1
ATOM 723 C C . ASN A 1 99 ? 31.525 70.274 20.532 1.00 63.87 95 ASN A C 1
ATOM 724 O O . ASN A 1 99 ? 31.755 70.176 21.756 1.00 64.49 95 ASN A O 1
ATOM 729 N N . GLU A 1 100 ? 30.308 70.199 20.025 1.00 62.70 96 GLU A N 1
ATOM 730 C CA . GLU A 1 100 ? 29.167 70.057 20.900 1.00 61.06 96 GLU A CA 1
ATOM 731 C C . GLU A 1 100 ? 28.907 68.588 21.186 1.00 53.56 96 GLU A C 1
ATOM 732 O O . GLU A 1 100 ? 27.959 68.256 21.906 1.00 49.70 96 GLU A O 1
ATOM 738 N N . VAL A 1 101 ? 29.742 67.703 20.645 1.00 47.88 97 VAL A N 1
ATOM 739 C CA . VAL A 1 101 ? 29.478 66.284 20.851 1.00 44.33 97 VAL A CA 1
ATOM 740 C C . VAL A 1 101 ? 30.432 65.552 21.822 1.00 41.63 97 VAL A C 1
ATOM 741 O O . VAL A 1 101 ? 31.649 65.514 21.628 1.00 38.18 97 VAL A O 1
ATOM 745 N N . ASP A 1 102 ? 29.841 64.957 22.860 1.00 38.08 98 ASP A N 1
ATOM 746 C CA . ASP A 1 102 ? 30.579 64.163 23.850 1.00 33.46 98 ASP A CA 1
ATOM 747 C C . ASP A 1 102 ? 30.561 62.678 23.454 1.00 30.39 98 ASP A C 1
ATOM 748 O O . ASP A 1 102 ? 29.510 62.123 23.121 1.00 27.33 98 ASP A O 1
ATOM 753 N N . VAL A 1 103 ? 31.725 62.045 23.542 1.00 28.66 99 VAL A N 1
ATOM 754 C CA . VAL A 1 103 ? 31.853 60.618 23.329 1.00 28.23 99 VAL A CA 1
ATOM 755 C C . VAL A 1 103 ? 32.176 59.992 24.668 1.00 26.97 99 VAL A C 1
ATOM 756 O O . VAL A 1 103 ? 33.230 60.243 25.229 1.00 27.94 99 VAL A O 1
ATOM 760 N N . GLU A 1 104 ? 31.229 59.212 25.199 1.00 28.97 100 GLU A N 1
ATOM 761 C CA . GLU A 1 104 ? 31.378 58.549 26.491 1.00 24.40 100 GLU A CA 1
ATOM 762 C C . GLU A 1 104 ? 32.275 57.317 26.319 1.00 27.06 100 GLU A C 1
ATOM 763 O O . GLU A 1 104 ? 33.109 57.016 27.161 1.00 26.80 100 GLU A O 1
ATOM 769 N N . VAL A 1 105 ? 32.086 56.584 25.233 1.00 22.24 101 VAL A N 1
ATOM 770 C CA . VAL A 1 105 ? 32.773 55.313 25.061 1.00 22.68 101 VAL A CA 1
ATOM 771 C C . VAL A 1 105 ? 33.127 55.130 23.620 1.00 23.54 101 VAL A C 1
ATOM 772 O O . VAL A 1 105 ? 32.246 55.231 22.762 1.00 24.49 101 VAL A O 1
ATOM 776 N N . SER A 1 106 ? 34.417 54.909 23.349 1.00 20.98 102 SER A N 1
ATOM 777 C CA . SER A 1 106 ? 34.863 54.412 22.050 1.00 22.61 102 SER A CA 1
ATOM 778 C C . SER A 1 106 ? 34.806 52.876 21.978 1.00 20.37 102 SER A C 1
ATOM 779 O O . SER A 1 106 ? 35.565 52.192 22.642 1.00 18.87 102 SER A O 1
ATOM 782 N N . TRP A 1 107 ? 33.948 52.336 21.121 1.00 21.79 103 TRP A N 1
ATOM 783 C CA . TRP A 1 107 ? 33.739 50.885 21.064 1.00 21.18 103 TRP A CA 1
ATOM 784 C C . TRP A 1 107 ? 34.557 50.139 20.018 1.00 19.77 103 TRP A C 1
ATOM 785 O O . TRP A 1 107 ? 34.590 50.481 18.842 1.00 22.36 103 TRP A O 1
ATOM 796 N N . LEU A 1 108 ? 35.171 49.062 20.433 1.00 20.07 104 LEU A N 1
ATOM 797 C CA . LEU A 1 108 ? 35.705 48.142 19.457 1.00 19.12 104 LEU A CA 1
ATOM 798 C C . LEU A 1 108 ? 34.722 46.974 19.368 1.00 21.36 104 LEU A C 1
ATOM 799 O O . LEU A 1 108 ? 34.422 46.323 20.413 1.00 21.04 104 LEU A O 1
ATOM 804 N N . THR A 1 109 ? 34.210 46.729 18.155 1.00 19.08 105 THR A N 1
ATOM 805 C CA . THR A 1 109 ? 33.292 45.616 17.875 1.00 20.15 105 THR A CA 1
ATOM 806 C C . THR A 1 109 ? 33.914 44.547 17.019 1.00 20.21 105 THR A C 1
ATOM 807 O O . THR A 1 109 ? 34.679 44.830 16.099 1.00 22.27 105 THR A O 1
ATOM 811 N N . PRO A 1 110 ? 33.618 43.291 17.350 1.00 20.97 106 PRO A N 1
ATOM 812 C CA . PRO A 1 110 ? 34.206 42.155 16.619 1.00 24.43 106 PRO A CA 1
ATOM 813 C C . PRO A 1 110 ? 33.864 42.257 15.119 1.00 27.16 106 PRO A C 1
ATOM 814 O O . PRO A 1 110 ? 32.728 42.635 14.781 1.00 22.62 106 PRO A O 1
ATOM 818 N N . GLN A 1 111 ? 34.849 41.998 14.263 1.00 24.47 107 GLN A N 1
ATOM 819 C CA . GLN A 1 111 ? 34.643 42.076 12.813 1.00 26.08 107 GLN A CA 1
ATOM 820 C C . GLN A 1 111 ? 34.704 40.741 12.046 1.00 27.87 107 GLN A C 1
ATOM 821 O O . GLN A 1 111 ? 34.430 40.703 10.847 1.00 32.20 107 GLN A O 1
ATOM 827 N N . SER A 1 112 ? 35.083 39.654 12.700 1.00 28.84 108 SER A N 1
ATOM 828 C CA . SER A 1 112 ? 35.212 38.369 11.995 1.00 29.51 108 SER A CA 1
ATOM 829 C C . SER A 1 112 ? 34.206 37.330 12.462 1.00 31.34 108 SER A C 1
ATOM 830 O O . SER A 1 112 ? 34.291 36.158 12.118 1.00 32.20 108 SER A O 1
ATOM 833 N N . GLU A 1 113 ? 33.280 37.745 13.300 1.00 31.06 109 GLU A N 1
ATOM 834 C CA . GLU A 1 113 ? 32.243 36.834 13.737 1.00 30.05 109 GLU A CA 1
ATOM 835 C C . GLU A 1 113 ? 30.976 37.237 12.971 1.00 29.85 109 GLU A C 1
ATOM 836 O O . GLU A 1 113 ? 30.177 38.042 13.482 1.00 25.85 109 GLU A O 1
ATOM 842 N N . TYR A 1 114 ? 30.812 36.735 11.730 1.00 28.17 110 TYR A N 1
ATOM 843 C CA . TYR A 1 114 ? 29.807 37.304 10.826 1.00 25.27 110 TYR A CA 1
ATOM 844 C C . TYR A 1 114 ? 28.396 37.349 11.383 1.00 26.69 110 TYR A C 1
ATOM 845 O O . TYR A 1 114 ? 27.852 36.361 11.877 1.00 27.49 110 TYR A O 1
ATOM 854 N N . ARG A 1 115 ? 27.813 38.531 11.290 1.00 23.83 111 ARG A N 1
ATOM 855 C CA . ARG A 1 115 ? 26.468 38.777 11.792 1.00 23.88 111 ARG A CA 1
ATOM 856 C C . ARG A 1 115 ? 25.379 38.318 10.792 1.00 24.58 111 ARG A C 1
ATOM 857 O O . ARG A 1 115 ? 25.639 38.190 9.576 1.00 24.62 111 ARG A O 1
ATOM 865 N N . PRO A 1 116 ? 24.178 38.031 11.313 1.00 22.60 112 PRO A N 1
ATOM 866 C CA . PRO A 1 116 ? 22.993 37.846 10.477 1.00 21.76 112 PRO A CA 1
ATOM 867 C C . PRO A 1 116 ? 22.829 39.089 9.615 1.00 19.84 112 PRO A C 1
ATOM 868 O O . PRO A 1 116 ? 23.295 40.159 9.957 1.00 19.22 112 PRO A O 1
ATOM 872 N N . THR A 1 117 ? 22.128 38.944 8.520 1.00 19.08 113 THR A N 1
ATOM 873 C CA . THR A 1 117 ? 21.951 40.035 7.594 1.00 23.36 113 THR A CA 1
ATOM 874 C C . THR A 1 117 ? 20.532 40.584 7.645 1.00 21.33 113 THR A C 1
ATOM 875 O O . THR A 1 117 ? 20.301 41.694 7.189 1.00 22.89 113 THR A O 1
ATOM 879 N N . GLU A 1 118 ? 19.581 39.824 8.175 1.00 19.08 114 GLU A N 1
ATOM 880 C CA . GLU A 1 118 ? 18.199 40.261 8.034 1.00 24.38 114 GLU A CA 1
ATOM 881 C C . GLU A 1 118 ? 17.861 41.590 8.730 1.00 24.05 114 GLU A C 1
ATOM 882 O O . GLU A 1 118 ? 17.206 42.427 8.129 1.00 25.89 114 GLU A O 1
ATOM 888 N N . TYR A 1 119 ? 18.311 41.785 9.981 1.00 24.27 115 TYR A N 1
ATOM 889 C CA . TYR A 1 119 ? 17.966 42.989 10.762 1.00 20.83 115 TYR A CA 1
ATOM 890 C C . TYR A 1 119 ? 18.582 44.221 10.126 1.00 20.14 115 TYR A C 1
ATOM 891 O O . TYR A 1 119 ? 17.927 45.236 9.989 1.00 19.42 115 TYR A O 1
ATOM 900 N N . LEU A 1 120 ? 19.856 44.102 9.750 1.00 20.26 116 LEU A N 1
ATOM 901 C CA . LEU A 1 120 ? 20.559 45.167 9.047 1.00 21.08 116 LEU A CA 1
ATOM 902 C C . LEU A 1 120 ? 19.791 45.579 7.789 1.00 22.46 116 LEU A C 1
ATOM 903 O O . LEU A 1 120 ? 19.630 46.770 7.514 1.00 22.48 116 LEU A O 1
ATOM 908 N N . GLN A 1 121 ? 19.374 44.585 6.999 1.00 22.52 117 GLN A N 1
ATOM 909 C CA . GLN A 1 121 ? 18.607 44.862 5.772 1.00 24.42 117 GLN A CA 1
ATOM 910 C C . GLN A 1 121 ? 17.270 45.601 6.074 1.00 24.02 117 GLN A C 1
ATOM 911 O O . GLN A 1 121 ? 17.004 46.642 5.489 1.00 25.04 117 GLN A O 1
ATOM 917 N N . ARG A 1 122 ? 16.491 45.129 7.044 1.00 22.73 118 ARG A N 1
ATOM 918 C CA . ARG A 1 122 ? 15.355 45.925 7.478 1.00 24.76 118 ARG A CA 1
ATOM 919 C C . ARG A 1 122 ? 15.781 47.327 7.883 1.00 23.93 118 ARG A C 1
ATOM 920 O O . ARG A 1 122 ? 15.191 48.319 7.482 1.00 23.89 118 ARG A O 1
ATOM 928 N N . TRP A 1 123 ? 16.798 47.409 8.713 1.00 22.64 119 TRP A N 1
ATOM 929 C CA . TRP A 1 123 ? 17.217 48.698 9.211 1.00 22.47 119 TRP A CA 1
ATOM 930 C C . TRP A 1 123 ? 17.561 49.712 8.104 1.00 25.24 119 TRP A C 1
ATOM 931 O O . TRP A 1 123 ? 16.971 50.791 8.072 1.00 25.81 119 TRP A O 1
ATOM 942 N N . VAL A 1 124 ? 18.534 49.397 7.244 1.00 25.48 120 VAL A N 1
ATOM 943 C CA . VAL A 1 124 ? 18.907 50.320 6.159 1.00 29.31 120 VAL A CA 1
ATOM 944 C C . VAL A 1 124 ? 17.677 50.546 5.200 1.00 26.71 120 VAL A C 1
ATOM 945 O O . VAL A 1 124 ? 17.537 51.579 4.579 1.00 23.70 120 VAL A O 1
ATOM 949 N N . GLY A 1 125 ? 16.778 49.577 5.160 1.00 26.62 121 GLY A N 1
ATOM 950 C CA . GLY A 1 125 ? 15.535 49.739 4.437 1.00 29.33 121 GLY A CA 1
ATOM 951 C C . GLY A 1 125 ? 14.649 50.896 4.879 1.00 31.72 121 GLY A C 1
ATOM 952 O O . GLY A 1 125 ? 13.961 51.462 4.027 1.00 29.63 121 GLY A O 1
ATOM 953 N N . PHE A 1 126 ? 14.632 51.248 6.185 1.00 27.84 122 PHE A N 1
ATOM 954 C CA . PHE A 1 126 ? 13.791 52.373 6.642 1.00 27.79 122 PHE A CA 1
ATOM 955 C C . PHE A 1 126 ? 14.569 53.618 7.038 1.00 30.45 122 PHE A C 1
ATOM 956 O O . PHE A 1 126 ? 14.046 54.735 7.010 1.00 31.31 122 PHE A O 1
ATOM 964 N N . TRP A 1 127 ? 15.826 53.402 7.416 1.00 30.66 123 TRP A N 1
ATOM 965 C CA . TRP A 1 127 ? 16.640 54.397 8.128 1.00 26.64 123 TRP A CA 1
ATOM 966 C C . TRP A 1 127 ? 16.812 55.770 7.474 1.00 30.05 123 TRP A C 1
ATOM 967 O O . TRP A 1 127 ? 16.926 56.785 8.175 1.00 26.81 123 TRP A O 1
ATOM 978 N N . PHE A 1 128 ? 16.876 55.812 6.135 1.00 32.38 124 PHE A N 1
ATOM 979 C CA . PHE A 1 128 ? 17.122 57.080 5.442 1.00 29.00 124 PHE A CA 1
ATOM 980 C C . PHE A 1 128 ? 15.895 57.938 5.267 1.00 32.90 124 PHE A C 1
ATOM 981 O O . PHE A 1 128 ? 16.030 59.093 4.848 1.00 35.22 124 PHE A O 1
ATOM 989 N N . ASP A 1 129 ? 14.726 57.388 5.626 1.00 32.10 125 ASP A N 1
ATOM 990 C CA . ASP A 1 129 ? 13.451 58.126 5.683 1.00 31.86 125 ASP A CA 1
ATOM 991 C C . ASP A 1 129 ? 13.150 58.681 7.101 1.00 33.05 125 ASP A C 1
ATOM 992 O O . ASP A 1 129 ? 12.861 57.934 8.046 1.00 32.40 125 ASP A O 1
ATOM 997 N N . GLU A 1 130 ? 13.232 59.999 7.247 1.00 35.06 126 GLU A N 1
ATOM 998 C CA . GLU A 1 130 ? 13.020 60.636 8.549 1.00 36.06 126 GLU A CA 1
ATOM 999 C C . GLU A 1 130 ? 11.729 60.217 9.262 1.00 36.56 126 GLU A C 1
ATOM 1000 O O . GLU A 1 130 ? 11.706 59.997 10.486 1.00 32.61 126 GLU A O 1
ATOM 1006 N N . GLU A 1 131 ? 10.663 60.079 8.483 1.00 36.04 127 GLU A N 1
ATOM 1007 C CA . GLU A 1 131 ? 9.384 59.797 9.088 1.00 37.44 127 GLU A CA 1
ATOM 1008 C C . GLU A 1 131 ? 9.334 58.372 9.593 1.00 30.42 127 GLU A C 1
ATOM 1009 O O . GLU A 1 131 ? 8.683 58.055 10.619 1.00 28.29 127 GLU A O 1
ATOM 1015 N N . LYS A 1 132 ? 10.044 57.505 8.895 1.00 30.79 128 LYS A N 1
ATOM 1016 C CA . LYS A 1 132 ? 10.150 56.152 9.383 1.00 29.49 128 LYS A CA 1
ATOM 1017 C C . LYS A 1 132 ? 11.086 56.102 10.653 1.00 29.28 128 LYS A C 1
ATOM 1018 O O . LYS A 1 132 ? 10.857 55.316 11.561 1.00 26.55 128 LYS A O 1
ATOM 1024 N N . ARG A 1 133 ? 12.101 56.963 10.716 1.00 26.37 129 ARG A N 1
ATOM 1025 C CA . ARG A 1 133 ? 12.957 56.993 11.884 1.00 29.72 129 ARG A CA 1
ATOM 1026 C C . ARG A 1 133 ? 12.114 57.446 13.076 1.00 30.63 129 ARG A C 1
ATOM 1027 O O . ARG A 1 133 ? 12.328 57.030 14.228 1.00 27.34 129 ARG A O 1
ATOM 1035 N N . LEU A 1 134 ? 11.146 58.303 12.786 1.00 30.73 130 LEU A N 1
ATOM 1036 C CA . LEU A 1 134 ? 10.293 58.849 13.824 1.00 28.57 130 LEU A CA 1
ATOM 1037 C C . LEU A 1 134 ? 9.427 57.747 14.400 1.00 26.31 130 LEU A C 1
ATOM 1038 O O . LEU A 1 134 ? 9.286 57.608 15.610 1.00 29.91 130 LEU A O 1
ATOM 1043 N N . VAL A 1 135 ? 8.859 56.945 13.522 1.00 31.20 131 VAL A N 1
ATOM 1044 C CA . VAL A 1 135 ? 8.011 55.845 13.927 1.00 28.22 131 VAL A CA 1
ATOM 1045 C C . VAL A 1 135 ? 8.846 54.889 14.773 1.00 29.51 131 VAL A C 1
ATOM 1046 O O . VAL A 1 135 ? 8.333 54.316 15.755 1.00 27.75 131 VAL A O 1
ATOM 1050 N N . ALA A 1 136 ? 10.119 54.716 14.385 1.00 25.87 132 ALA A N 1
ATOM 1051 C CA . ALA A 1 136 ? 11.032 53.879 15.174 1.00 29.78 132 ALA A CA 1
ATOM 1052 C C . ALA A 1 136 ? 11.325 54.486 16.545 1.00 24.67 132 ALA A C 1
ATOM 1053 O O . ALA A 1 136 ? 11.389 53.755 17.513 1.00 24.62 132 ALA A O 1
ATOM 1055 N N . ALA A 1 137 ? 11.521 55.798 16.603 1.00 24.51 133 ALA A N 1
ATOM 1056 C CA . ALA A 1 137 ? 11.823 56.477 17.857 1.00 23.44 133 ALA A CA 1
ATOM 1057 C C . ALA A 1 137 ? 10.668 56.359 18.832 1.00 25.65 133 ALA A C 1
ATOM 1058 O O . ALA A 1 137 ? 10.895 56.037 20.006 1.00 24.27 133 ALA A O 1
ATOM 1060 N N . ARG A 1 138 ? 9.438 56.572 18.326 1.00 26.19 134 ARG A N 1
ATOM 1061 C CA . ARG A 1 138 ? 8.206 56.448 19.131 1.00 25.53 134 ARG A CA 1
ATOM 1062 C C . ARG A 1 138 ? 8.131 55.056 19.687 1.00 25.83 134 ARG A C 1
ATOM 1063 O O . ARG A 1 138 ? 7.834 54.865 20.844 1.00 25.68 134 ARG A O 1
ATOM 1071 N N . HIS A 1 139 ? 8.364 54.070 18.833 1.00 25.59 135 HIS A N 1
ATOM 1072 C CA . HIS A 1 139 ? 8.333 52.688 19.266 1.00 24.92 135 HIS A CA 1
ATOM 1073 C C . HIS A 1 139 ? 9.315 52.493 20.453 1.00 26.89 135 HIS A C 1
ATOM 1074 O O . HIS A 1 139 ? 8.894 51.984 21.480 1.00 24.24 135 HIS A O 1
ATOM 1081 N N . PHE A 1 140 ? 10.566 52.970 20.341 1.00 21.29 136 PHE A N 1
ATOM 1082 C CA . PHE A 1 140 ? 11.497 52.806 21.438 1.00 22.85 136 PHE A CA 1
ATOM 1083 C C . PHE A 1 140 ? 10.923 53.476 22.694 1.00 23.51 136 PHE A C 1
ATOM 1084 O O . PHE A 1 140 ? 10.979 52.914 23.765 1.00 19.95 136 PHE A O 1
ATOM 1092 N N . GLN A 1 141 ? 10.352 54.665 22.538 1.00 23.23 137 GLN A N 1
ATOM 1093 C CA . GLN A 1 141 ? 9.865 55.421 23.683 1.00 23.66 137 GLN A CA 1
ATOM 1094 C C . GLN A 1 141 ? 8.724 54.701 24.407 1.00 23.96 137 GLN A C 1
ATOM 1095 O O . GLN A 1 141 ? 8.711 54.631 25.659 1.00 24.16 137 GLN A O 1
ATOM 1101 N N . ARG A 1 142 ? 7.832 54.073 23.658 1.00 24.05 138 ARG A N 1
ATOM 1102 C CA . ARG A 1 142 ? 6.781 53.274 24.311 1.00 27.79 138 ARG A CA 1
ATOM 1103 C C . ARG A 1 142 ? 7.333 52.069 25.021 1.00 26.71 138 ARG A C 1
ATOM 1104 O O . ARG A 1 142 ? 6.852 51.708 26.079 1.00 25.32 138 ARG A O 1
ATOM 1112 N N . ALA A 1 143 ? 8.318 51.408 24.416 1.00 24.74 139 ALA A N 1
ATOM 1113 C CA . ALA A 1 143 ? 8.903 50.256 25.086 1.00 24.20 139 ALA A CA 1
ATOM 1114 C C . ALA A 1 143 ? 9.533 50.713 26.422 1.00 23.44 139 ALA A C 1
ATOM 1115 O O . ALA A 1 143 ? 9.397 50.022 27.411 1.00 24.68 139 ALA A O 1
ATOM 1117 N N . ARG A 1 144 ? 10.156 51.901 26.429 1.00 21.79 140 ARG A N 1
ATOM 1118 C CA A ARG A 1 144 ? 10.774 52.505 27.629 0.50 22.19 140 ARG A CA 1
ATOM 1119 C CA B ARG A 1 144 ? 10.773 52.501 27.618 0.50 22.16 140 ARG A CA 1
ATOM 1120 C C . ARG A 1 144 ? 9.747 52.753 28.757 1.00 22.76 140 ARG A C 1
ATOM 1121 O O . ARG A 1 144 ? 9.925 52.296 29.867 1.00 21.73 140 ARG A O 1
ATOM 1136 N N . LEU A 1 145 ? 8.650 53.453 28.449 1.00 23.36 141 LEU A N 1
ATOM 1137 C CA . LEU A 1 145 ? 7.515 53.646 29.383 1.00 24.62 141 LEU A CA 1
ATOM 1138 C C . LEU A 1 145 ? 7.020 52.355 29.958 1.00 25.03 141 LEU A C 1
ATOM 1139 O O . LEU A 1 145 ? 6.740 52.278 31.163 1.00 25.60 141 LEU A O 1
ATOM 1144 N N . GLU A 1 146 ? 6.909 51.328 29.117 1.00 25.16 142 GLU A N 1
ATOM 1145 C CA . GLU A 1 146 ? 6.527 50.031 29.653 1.00 26.71 142 GLU A CA 1
ATOM 1146 C C . GLU A 1 146 ? 7.525 49.393 30.627 1.00 28.46 142 GLU A C 1
ATOM 1147 O O . GLU A 1 146 ? 7.094 48.785 31.612 1.00 27.33 142 GLU A O 1
ATOM 1153 N N . ARG A 1 147 ? 8.834 49.525 30.388 1.00 22.13 143 ARG A N 1
ATOM 1154 C CA . ARG A 1 147 ? 9.821 49.065 31.366 1.00 22.81 143 ARG A CA 1
ATOM 1155 C C . ARG A 1 147 ? 9.743 49.887 32.691 1.00 21.06 143 ARG A C 1
ATOM 1156 O O . ARG A 1 147 ? 9.826 49.337 33.774 1.00 20.68 143 ARG A O 1
ATOM 1164 N N . ILE A 1 148 ? 9.591 51.205 32.571 1.00 22.36 144 ILE A N 1
ATOM 1165 C CA . ILE A 1 148 ? 9.448 52.067 33.739 1.00 22.04 144 ILE A CA 1
ATOM 1166 C C . ILE A 1 148 ? 8.237 51.589 34.572 1.00 22.22 144 ILE A C 1
ATOM 1167 O O . ILE A 1 148 ? 8.391 51.341 35.744 1.00 20.10 144 ILE A O 1
ATOM 1172 N N . ARG A 1 149 ? 7.064 51.409 33.951 1.00 25.93 145 ARG A N 1
ATOM 1173 C CA . ARG A 1 149 ? 5.869 50.933 34.675 1.00 27.48 145 ARG A CA 1
ATOM 1174 C C . ARG A 1 149 ? 6.110 49.597 35.362 1.00 27.86 145 ARG A C 1
ATOM 1175 O O . ARG A 1 149 ? 5.828 49.415 36.546 1.00 27.85 145 ARG A O 1
ATOM 1183 N N . HIS A 1 150 ? 6.580 48.622 34.598 1.00 28.16 146 HIS A N 1
ATOM 1184 C CA . HIS A 1 150 ? 6.752 47.296 35.165 1.00 31.90 146 HIS A CA 1
ATOM 1185 C C . HIS A 1 150 ? 7.686 47.286 36.372 1.00 33.17 146 HIS A C 1
ATOM 1186 O O . HIS A 1 150 ? 7.391 46.705 37.416 1.00 34.62 146 HIS A O 1
ATOM 1193 N N . SER A 1 151 ? 8.801 47.971 36.211 1.00 30.34 147 SER A N 1
ATOM 1194 C CA . SER A 1 151 ? 9.844 48.042 37.209 1.00 26.65 147 SER A CA 1
ATOM 1195 C C . SER A 1 151 ? 9.476 48.901 38.467 1.00 27.78 147 SER A C 1
ATOM 1196 O O . SER A 1 151 ? 9.713 48.480 39.597 1.00 29.63 147 SER A O 1
ATOM 1199 N N . TRP A 1 152 ? 8.908 50.083 38.286 1.00 23.79 148 TRP A N 1
ATOM 1200 C CA . TRP A 1 152 ? 8.617 50.975 39.438 1.00 28.15 148 TRP A CA 1
ATOM 1201 C C . TRP A 1 152 ? 7.302 50.600 40.167 1.00 30.09 148 TRP A C 1
ATOM 1202 O O . TRP A 1 152 ? 7.110 50.955 41.333 1.00 28.80 148 TRP A O 1
ATOM 1213 N N . LEU A 1 153 ? 6.402 49.916 39.462 1.00 28.64 149 LEU A N 1
ATOM 1214 C CA . LEU A 1 153 ? 5.067 49.623 40.006 1.00 30.58 149 LEU A CA 1
ATOM 1215 C C . LEU A 1 153 ? 4.880 48.161 40.324 1.00 31.54 149 LEU A C 1
ATOM 1216 O O . LEU A 1 153 ? 4.127 47.826 41.218 1.00 32.54 149 LEU A O 1
ATOM 1221 N N . GLU A 1 154 ? 5.564 47.285 39.592 1.00 33.04 150 GLU A N 1
ATOM 1222 C CA . GLU A 1 154 ? 5.353 45.840 39.751 1.00 34.67 150 GLU A CA 1
ATOM 1223 C C . GLU A 1 154 ? 6.591 45.040 40.139 1.00 37.24 150 GLU A C 1
ATOM 1224 O O . GLU A 1 154 ? 6.499 43.840 40.390 1.00 39.90 150 GLU A O 1
ATOM 1230 N N . ASP A 1 155 ? 7.762 45.664 40.188 1.00 34.17 151 ASP A N 1
ATOM 1231 C CA . ASP A 1 155 ? 8.910 44.873 40.624 1.00 34.14 151 ASP A CA 1
ATOM 1232 C C . ASP A 1 155 ? 8.921 44.877 42.160 1.00 30.85 151 ASP A C 1
ATOM 1233 O O . ASP A 1 155 ? 9.321 45.862 42.818 1.00 33.56 151 ASP A O 1
ATOM 1238 N N . ARG A 1 156 ? 8.434 43.795 42.732 1.00 33.03 152 ARG A N 1
ATOM 1239 C CA . ARG A 1 156 ? 8.486 43.627 44.185 1.00 34.14 152 ARG A CA 1
ATOM 1240 C C . ARG A 1 156 ? 9.931 43.659 44.761 1.00 32.84 152 ARG A C 1
ATOM 1241 O O . ARG A 1 156 ? 10.148 44.100 45.883 1.00 28.02 152 ARG A O 1
ATOM 1249 N N . VAL A 1 157 ? 10.925 43.193 43.985 1.00 34.69 153 VAL A N 1
ATOM 1250 C CA . VAL A 1 157 ? 12.317 43.152 44.475 1.00 27.99 153 VAL A CA 1
ATOM 1251 C C . VAL A 1 157 ? 12.812 44.576 44.764 1.00 28.29 153 VAL A C 1
ATOM 1252 O O . VAL A 1 157 ? 13.450 44.831 45.759 1.00 28.33 153 VAL A O 1
ATOM 1256 N N . LEU A 1 158 ? 12.446 45.524 43.917 1.00 28.50 154 LEU A N 1
ATOM 1257 C CA . LEU A 1 158 ? 12.871 46.909 44.104 1.00 27.74 154 LEU A CA 1
ATOM 1258 C C . LEU A 1 158 ? 12.168 47.532 45.321 1.00 26.82 154 LEU A C 1
ATOM 1259 O O . LEU A 1 158 ? 12.766 48.275 46.110 1.00 23.52 154 LEU A O 1
ATOM 1264 N N . ARG A 1 159 ? 10.880 47.211 45.449 1.00 28.13 155 ARG A N 1
ATOM 1265 C CA . ARG A 1 159 ? 10.053 47.621 46.585 1.00 26.02 155 ARG A CA 1
ATOM 1266 C C . ARG A 1 159 ? 10.679 47.086 47.857 1.00 26.12 155 ARG A C 1
ATOM 1267 O O . ARG A 1 159 ? 10.896 47.833 48.769 1.00 21.62 155 ARG A O 1
ATOM 1275 N N . ASP A 1 160 ? 11.008 45.800 47.904 1.00 24.23 156 ASP A N 1
ATOM 1276 C CA . ASP A 1 160 ? 11.604 45.267 49.133 1.00 25.80 156 ASP A CA 1
ATOM 1277 C C . ASP A 1 160 ? 12.986 45.792 49.432 1.00 27.38 156 ASP A C 1
ATOM 1278 O O . ASP A 1 160 ? 13.432 45.724 50.580 1.00 27.30 156 ASP A O 1
ATOM 1283 N N . ALA A 1 161 ? 13.679 46.348 48.433 1.00 27.06 157 ALA A N 1
ATOM 1284 C CA . ALA A 1 161 ? 15.013 46.944 48.697 1.00 28.36 157 ALA A CA 1
ATOM 1285 C C . ALA A 1 161 ? 14.959 48.387 49.252 1.00 26.77 157 ALA A C 1
ATOM 1286 O O . ALA A 1 161 ? 15.985 48.983 49.580 1.00 24.87 157 ALA A O 1
ATOM 1288 N N . GLY A 1 162 ? 13.754 48.942 49.325 1.00 26.34 158 GLY A N 1
ATOM 1289 C CA . GLY A 1 162 ? 13.530 50.212 49.977 1.00 23.90 158 GLY A CA 1
ATOM 1290 C C . GLY A 1 162 ? 13.260 51.338 49.009 1.00 22.78 158 GLY A C 1
ATOM 1291 O O . GLY A 1 162 ? 13.378 52.518 49.347 1.00 26.44 158 GLY A O 1
ATOM 1292 N N . PHE A 1 163 ? 12.886 50.984 47.799 1.00 24.98 159 PHE A N 1
ATOM 1293 C CA . PHE A 1 163 ? 12.455 51.973 46.811 1.00 22.23 159 PHE A CA 1
ATOM 1294 C C . PHE A 1 163 ? 10.962 52.273 47.036 1.00 22.63 159 PHE A C 1
ATOM 1295 O O . PHE A 1 163 ? 10.102 51.806 46.309 1.00 18.96 159 PHE A O 1
ATOM 1303 N N . ALA A 1 164 ? 10.701 53.054 48.080 1.00 21.31 160 ALA A N 1
ATOM 1304 C CA . ALA A 1 164 ? 9.372 53.420 48.531 1.00 25.60 160 ALA A CA 1
ATOM 1305 C C . ALA A 1 164 ? 8.794 54.578 47.687 1.00 24.36 160 ALA A C 1
ATOM 1306 O O . ALA A 1 164 ? 8.539 55.686 48.200 1.00 23.46 160 ALA A O 1
ATOM 1308 N N . VAL A 1 165 ? 8.590 54.317 46.407 1.00 19.83 161 VAL A N 1
ATOM 1309 C CA . VAL A 1 165 ? 8.204 55.361 45.478 1.00 23.04 161 VAL A CA 1
ATOM 1310 C C . VAL A 1 165 ? 6.720 55.673 45.628 1.00 23.72 161 VAL A C 1
ATOM 1311 O O . VAL A 1 165 ? 5.916 54.829 46.023 1.00 20.09 161 VAL A O 1
ATOM 1315 N N . ASP A 1 166 ? 6.355 56.892 45.271 1.00 23.94 162 ASP A N 1
ATOM 1316 C CA . ASP A 1 166 ? 4.953 57.250 45.263 1.00 24.72 162 ASP A CA 1
ATOM 1317 C C . ASP A 1 166 ? 4.354 56.643 44.004 1.00 23.47 162 ASP A C 1
ATOM 1318 O O . ASP A 1 166 ? 4.519 57.181 42.916 1.00 22.02 162 ASP A O 1
ATOM 1323 N N . ALA A 1 167 ? 3.636 55.545 44.177 1.00 20.35 163 ALA A N 1
ATOM 1324 C CA . ALA A 1 167 ? 3.164 54.749 43.068 1.00 23.57 163 ALA A CA 1
ATOM 1325 C C . ALA A 1 167 ? 2.204 55.504 42.164 1.00 28.12 163 ALA A C 1
ATOM 1326 O O . ALA A 1 167 ? 2.276 55.404 40.925 1.00 26.50 163 ALA A O 1
ATOM 1328 N N . THR A 1 168 ? 1.295 56.255 42.776 1.00 26.25 164 THR A N 1
ATOM 1329 C CA . THR A 1 168 ? 0.313 56.992 42.002 1.00 25.65 164 THR A CA 1
ATOM 1330 C C . THR A 1 168 ? 0.999 58.144 41.244 1.00 24.60 164 THR A C 1
ATOM 1331 O O . THR A 1 168 ? 0.739 58.368 40.057 1.00 24.65 164 THR A O 1
ATOM 1335 N N . ALA A 1 169 ? 1.856 58.877 41.940 1.00 23.76 165 ALA A N 1
ATOM 1336 C CA . ALA A 1 169 ? 2.658 59.921 41.303 1.00 24.74 165 ALA A CA 1
ATOM 1337 C C . ALA A 1 169 ? 3.421 59.360 40.073 1.00 25.71 165 ALA A C 1
ATOM 1338 O O . ALA A 1 169 ? 3.481 59.998 38.993 1.00 24.15 165 ALA A O 1
ATOM 1340 N N . LEU A 1 170 ? 4.029 58.184 40.245 1.00 24.66 166 LEU A N 1
ATOM 1341 C CA . LEU A 1 170 ? 4.751 57.559 39.120 1.00 24.38 166 LEU A CA 1
ATOM 1342 C C . LEU A 1 170 ? 3.771 57.232 37.966 1.00 22.73 166 LEU A C 1
ATOM 1343 O O . LEU A 1 170 ? 4.001 57.634 36.828 1.00 23.59 166 LEU A O 1
ATOM 1348 N N . ALA A 1 171 ? 2.699 56.499 38.265 1.00 23.36 167 ALA A N 1
ATOM 1349 C CA . ALA A 1 171 ? 1.670 56.169 37.252 1.00 25.09 167 ALA A CA 1
ATOM 1350 C C . ALA A 1 171 ? 1.118 57.398 36.559 1.00 25.28 167 ALA A C 1
ATOM 1351 O O . ALA A 1 171 ? 0.965 57.403 35.336 1.00 28.23 167 ALA A O 1
ATOM 1353 N N . VAL A 1 172 ? 0.898 58.473 37.306 1.00 22.85 168 VAL A N 1
ATOM 1354 C CA . VAL A 1 172 ? 0.425 59.693 36.659 1.00 24.51 168 VAL A CA 1
ATOM 1355 C C . VAL A 1 172 ? 1.459 60.272 35.684 1.00 25.93 168 VAL A C 1
ATOM 1356 O O . VAL A 1 172 ? 1.106 60.681 34.582 1.00 24.88 168 VAL A O 1
ATOM 1360 N N . ALA A 1 173 ? 2.736 60.320 36.085 1.00 24.43 169 ALA A N 1
ATOM 1361 C CA . ALA A 1 173 ? 3.786 60.825 35.186 1.00 24.80 169 ALA A CA 1
ATOM 1362 C C . ALA A 1 173 ? 3.936 59.962 33.941 1.00 22.31 169 ALA A C 1
ATOM 1363 O O . ALA A 1 173 ? 4.156 60.466 32.880 1.00 21.11 169 ALA A O 1
ATOM 1365 N N . VAL A 1 174 ? 3.805 58.657 34.066 1.00 23.77 170 VAL A N 1
ATOM 1366 C CA . VAL A 1 174 ? 3.983 57.843 32.883 1.00 26.29 170 VAL A CA 1
ATOM 1367 C C . VAL A 1 174 ? 2.764 58.008 31.927 1.00 30.51 170 VAL A C 1
ATOM 1368 O O . VAL A 1 174 ? 2.922 58.038 30.680 1.00 28.77 170 VAL A O 1
ATOM 1372 N N . GLU A 1 175 ? 1.568 58.175 32.491 1.00 27.83 171 GLU A N 1
ATOM 1373 C CA . GLU A 1 175 ? 0.398 58.482 31.639 1.00 29.90 171 GLU A CA 1
ATOM 1374 C C . GLU A 1 175 ? 0.558 59.805 30.915 1.00 31.35 171 GLU A C 1
ATOM 1375 O O . GLU A 1 175 ? 0.292 59.915 29.698 1.00 30.15 171 GLU A O 1
ATOM 1381 N N . ASP A 1 176 ? 1.006 60.822 31.645 1.00 28.59 172 ASP A N 1
ATOM 1382 C CA . ASP A 1 176 ? 1.184 62.115 30.988 1.00 33.81 172 ASP A CA 1
ATOM 1383 C C . ASP A 1 176 ? 2.173 61.962 29.840 1.00 34.38 172 ASP A C 1
ATOM 1384 O O . ASP A 1 176 ? 1.994 62.527 28.746 1.00 31.71 172 ASP A O 1
ATOM 1389 N N . SER A 1 177 ? 3.202 61.160 30.109 1.00 31.86 173 SER A N 1
ATOM 1390 C CA . SER A 1 177 ? 4.267 60.973 29.163 1.00 33.12 173 SER A CA 1
ATOM 1391 C C . SER A 1 177 ? 3.764 60.256 27.924 1.00 31.56 173 SER A C 1
ATOM 1392 O O . SER A 1 177 ? 4.015 60.715 26.833 1.00 31.25 173 SER A O 1
ATOM 1395 N N . ALA A 1 178 ? 3.033 59.155 28.108 1.00 29.00 174 ALA A N 1
ATOM 1396 C CA . ALA A 1 178 ? 2.506 58.423 26.974 1.00 30.94 174 ALA A CA 1
ATOM 1397 C C . ALA A 1 178 ? 1.693 59.403 26.112 1.00 40.50 174 ALA A C 1
ATOM 1398 O O . ALA A 1 178 ? 1.946 59.529 24.905 1.00 41.67 174 ALA A O 1
ATOM 1400 N N . ARG A 1 179 ? 0.744 60.114 26.737 1.00 37.42 175 ARG A N 1
ATOM 1401 C CA . ARG A 1 179 ? -0.053 61.139 26.040 1.00 42.54 175 ARG A CA 1
ATOM 1402 C C . ARG A 1 179 ? 0.849 62.045 25.215 1.00 39.97 175 ARG A C 1
ATOM 1403 O O . ARG A 1 179 ? 0.726 62.101 24.016 1.00 43.20 175 ARG A O 1
ATOM 1411 N N . ALA A 1 180 ? 1.772 62.737 25.865 1.00 39.40 176 ALA A N 1
ATOM 1412 C CA . ALA A 1 180 ? 2.682 63.666 25.181 1.00 39.29 176 ALA A CA 1
ATOM 1413 C C . ALA A 1 180 ? 3.550 63.029 24.075 1.00 46.82 176 ALA A C 1
ATOM 1414 O O . ALA A 1 180 ? 3.795 63.655 23.026 1.00 49.99 176 ALA A O 1
ATOM 1416 N N . LEU A 1 181 ? 4.019 61.802 24.327 1.00 43.86 177 LEU A N 1
ATOM 1417 C CA . LEU A 1 181 ? 4.680 60.941 23.320 1.00 47.58 177 LEU A CA 1
ATOM 1418 C C . LEU A 1 181 ? 3.900 60.783 22.006 1.00 45.74 177 LEU A C 1
ATOM 1419 O O . LEU A 1 181 ? 4.448 61.028 20.929 1.00 50.90 177 LEU A O 1
ATOM 1424 N N . GLU A 1 182 ? 2.642 60.348 22.093 1.00 49.15 178 GLU A N 1
ATOM 1425 C CA . GLU A 1 182 ? 1.796 60.088 20.910 1.00 49.62 178 GLU A CA 1
ATOM 1426 C C . GLU A 1 182 ? 1.534 61.321 20.048 1.00 52.77 178 GLU A C 1
ATOM 1427 O O . GLU A 1 182 ? 1.308 61.213 18.833 1.00 57.91 178 GLU A O 1
ATOM 1433 N N . GLN A 1 183 ? 1.569 62.488 20.679 1.00 51.88 179 GLN A N 1
ATOM 1434 C CA . GLN A 1 183 ? 1.327 63.742 19.991 1.00 53.02 179 GLN A CA 1
ATOM 1435 C C . GLN A 1 183 ? 2.597 64.446 19.552 1.00 52.54 179 GLN A C 1
ATOM 1436 O O . GLN A 1 183 ? 2.517 65.515 18.959 1.00 55.57 179 GLN A O 1
ATOM 1442 N N . ALA A 1 184 ? 3.764 63.904 19.875 1.00 50.07 180 ALA A N 1
ATOM 1443 C CA . ALA A 1 184 ? 5.003 64.520 19.411 1.00 46.28 180 ALA A CA 1
ATOM 1444 C C . ALA A 1 184 ? 4.997 64.601 17.891 1.00 45.22 180 ALA A C 1
ATOM 1445 O O . ALA A 1 184 ? 4.874 63.587 17.201 1.00 45.87 180 ALA A O 1
ATOM 1447 N N . PRO A 1 185 ? 5.096 65.822 17.353 1.00 50.83 181 PRO A N 1
ATOM 1448 C CA . PRO A 1 185 ? 5.095 66.001 15.894 1.00 52.47 181 PRO A CA 1
ATOM 1449 C C . PRO A 1 185 ? 6.462 65.691 15.241 1.00 51.50 181 PRO A C 1
ATOM 1450 O O . PRO A 1 185 ? 6.492 65.183 14.104 1.00 43.57 181 PRO A O 1
ATOM 1454 N N . ASN A 1 186 ? 7.541 66.010 15.977 1.00 53.03 182 ASN A N 1
ATOM 1455 C CA . ASN A 1 186 ? 8.939 65.937 15.544 1.00 45.93 182 ASN A CA 1
ATOM 1456 C C . ASN A 1 186 ? 9.742 65.007 16.442 1.00 45.49 182 ASN A C 1
ATOM 1457 O O . ASN A 1 186 ? 9.306 64.654 17.549 1.00 41.81 182 ASN A O 1
ATOM 1462 N N . HIS A 1 187 ? 10.979 64.746 16.029 1.00 41.13 183 HIS A N 1
ATOM 1463 C CA . HIS A 1 187 ? 11.992 64.200 16.934 1.00 44.10 183 HIS A CA 1
ATOM 1464 C C . HIS A 1 187 ? 12.304 65.222 18.029 1.00 40.45 183 HIS A C 1
ATOM 1465 O O . HIS A 1 187 ? 12.597 64.844 19.137 1.00 37.25 183 HIS A O 1
ATOM 1472 N N . GLU A 1 188 ? 12.248 66.507 17.698 1.00 41.67 184 GLU A N 1
ATOM 1473 C CA . GLU A 1 188 ? 12.479 67.583 18.652 1.00 40.56 184 GLU A CA 1
ATOM 1474 C C . GLU A 1 188 ? 11.518 67.465 19.818 1.00 41.49 184 GLU A C 1
ATOM 1475 O O . GLU A 1 188 ? 11.927 67.453 20.975 1.00 40.13 184 GLU A O 1
ATOM 1481 N N . HIS A 1 189 ? 10.238 67.324 19.508 1.00 42.00 185 HIS A N 1
ATOM 1482 C CA . HIS A 1 189 ? 9.257 67.108 20.549 1.00 41.77 185 HIS A CA 1
ATOM 1483 C C . HIS A 1 189 ? 9.492 65.846 21.385 1.00 37.97 185 HIS A C 1
ATOM 1484 O O . HIS A 1 189 ? 9.338 65.906 22.594 1.00 33.57 185 HIS A O 1
ATOM 1491 N N . LEU A 1 190 ? 9.852 64.722 20.764 1.00 34.69 186 LEU A N 1
ATOM 1492 C CA . LEU A 1 190 ? 10.118 63.510 21.529 1.00 34.69 186 LEU A CA 1
ATOM 1493 C C . LEU A 1 190 ? 11.253 63.728 22.544 1.00 33.07 186 LEU A C 1
ATOM 1494 O O . LEU A 1 190 ? 11.161 63.326 23.705 1.00 33.22 186 LEU A O 1
ATOM 1499 N N . LEU A 1 191 ? 12.332 64.336 22.078 1.00 31.90 187 LEU A N 1
ATOM 1500 C CA . LEU A 1 191 ? 13.483 64.597 22.905 1.00 34.62 187 LEU A CA 1
ATOM 1501 C C . LEU A 1 191 ? 13.110 65.475 24.088 1.00 32.40 187 LEU A C 1
ATOM 1502 O O . LEU A 1 191 ? 13.600 65.271 25.179 1.00 34.27 187 LEU A O 1
ATOM 1507 N N . THR A 1 192 ? 12.254 66.458 23.855 1.00 31.78 188 THR A N 1
ATOM 1508 C CA . THR A 1 192 ? 11.802 67.342 24.922 1.00 33.21 188 THR A CA 1
ATOM 1509 C C . THR A 1 192 ? 10.984 66.581 25.960 1.00 31.92 188 THR A C 1
ATOM 1510 O O . THR A 1 192 ? 11.215 66.725 27.175 1.00 30.42 188 THR A O 1
ATOM 1514 N N . GLU A 1 193 ? 10.042 65.766 25.488 1.00 28.42 189 GLU A N 1
ATOM 1515 C CA . GLU A 1 193 ? 9.260 64.968 26.412 1.00 31.65 189 GLU A CA 1
ATOM 1516 C C . GLU A 1 193 ? 10.119 63.934 27.177 1.00 30.99 189 GLU A C 1
ATOM 1517 O O . GLU A 1 193 ? 9.886 63.703 28.350 1.00 29.67 189 GLU A O 1
ATOM 1523 N N . GLU A 1 194 ? 11.095 63.323 26.509 1.00 29.01 190 GLU A N 1
ATOM 1524 C CA . GLU A 1 194 ? 11.965 62.358 27.170 1.00 33.91 190 GLU A CA 1
ATOM 1525 C C . GLU A 1 194 ? 12.683 62.935 28.404 1.00 35.79 190 GLU A C 1
ATOM 1526 O O . GLU A 1 194 ? 12.608 62.389 29.531 1.00 32.02 190 GLU A O 1
ATOM 1532 N N . ALA A 1 195 ? 13.363 64.051 28.179 1.00 32.71 191 ALA A N 1
ATOM 1533 C CA . ALA A 1 195 ? 14.025 64.745 29.251 1.00 31.62 191 ALA A CA 1
ATOM 1534 C C . ALA A 1 195 ? 13.062 65.254 30.295 1.00 31.09 191 ALA A C 1
ATOM 1535 O O . ALA A 1 195 ? 13.392 65.280 31.473 1.00 33.86 191 ALA A O 1
ATOM 1537 N N . ARG A 1 196 ? 11.872 65.673 29.919 1.00 33.13 192 ARG A N 1
ATOM 1538 C CA . ARG A 1 196 ? 10.901 66.085 30.975 1.00 31.81 192 ARG A CA 1
ATOM 1539 C C . ARG A 1 196 ? 10.499 64.901 31.873 1.00 32.82 192 ARG A C 1
ATOM 1540 O O . ARG A 1 196 ? 10.394 65.041 33.099 1.00 29.63 192 ARG A O 1
ATOM 1548 N N . LEU A 1 197 ? 10.320 63.719 31.288 1.00 28.35 193 LEU A N 1
ATOM 1549 C CA . LEU A 1 197 ? 9.959 62.576 32.113 1.00 25.26 193 LEU A CA 1
ATOM 1550 C C . LEU A 1 197 ? 11.096 62.146 33.067 1.00 24.53 193 LEU A C 1
ATOM 1551 O O . LEU A 1 197 ? 10.857 61.832 34.247 1.00 25.82 193 LEU A O 1
ATOM 1556 N N . SER A 1 198 ? 12.315 62.128 32.544 1.00 23.54 194 SER A N 1
ATOM 1557 C CA . SER A 1 198 ? 13.498 61.743 33.298 1.00 26.84 194 SER A CA 1
ATOM 1558 C C . SER A 1 198 ? 13.652 62.659 34.505 1.00 25.29 194 SER A C 1
ATOM 1559 O O . SER A 1 198 ? 13.987 62.232 35.583 1.00 26.09 194 SER A O 1
ATOM 1562 N N . LYS A 1 199 ? 13.420 63.931 34.307 1.00 25.48 195 LYS A N 1
ATOM 1563 C CA . LYS A 1 199 ? 13.532 64.852 35.395 1.00 28.15 195 LYS A CA 1
ATOM 1564 C C . LYS A 1 199 ? 12.474 64.646 36.529 1.00 29.66 195 LYS A C 1
ATOM 1565 O O . LYS A 1 199 ? 12.811 64.858 37.688 1.00 25.56 195 LYS A O 1
ATOM 1571 N N . ARG A 1 200 ? 11.231 64.260 36.177 1.00 27.46 196 ARG A N 1
ATOM 1572 C CA . ARG A 1 200 ? 10.205 63.827 37.134 1.00 26.51 196 ARG A CA 1
ATOM 1573 C C . ARG A 1 200 ? 10.662 62.546 37.810 1.00 25.17 196 ARG A C 1
ATOM 1574 O O . ARG A 1 200 ? 10.458 62.375 39.001 1.00 26.41 196 ARG A O 1
ATOM 1582 N N . LEU A 1 201 ? 11.255 61.637 37.041 1.00 21.89 197 LEU A N 1
ATOM 1583 C CA . LEU A 1 201 ? 11.709 60.393 37.627 1.00 22.77 197 LEU A CA 1
ATOM 1584 C C . LEU A 1 201 ? 12.853 60.586 38.622 1.00 20.00 197 LEU A C 1
ATOM 1585 O O . LEU A 1 201 ? 12.833 59.975 39.637 1.00 18.56 197 LEU A O 1
ATOM 1590 N N . PHE A 1 202 ? 13.858 61.398 38.329 1.00 20.75 198 PHE A N 1
ATOM 1591 C CA . PHE A 1 202 ? 14.903 61.662 39.343 1.00 22.95 198 PHE A CA 1
ATOM 1592 C C . PHE A 1 202 ? 14.281 62.115 40.708 1.00 21.57 198 PHE A C 1
ATOM 1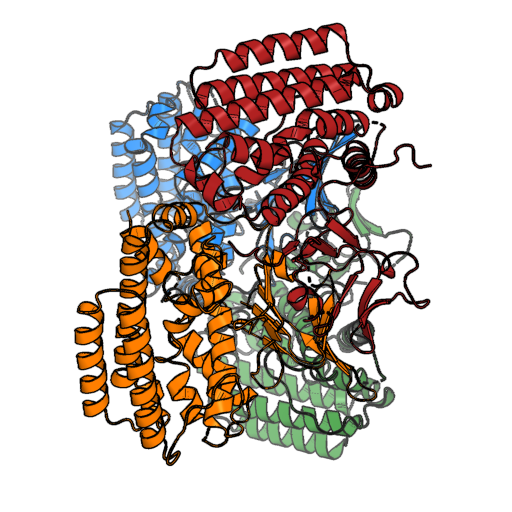593 O O . PHE A 1 202 ? 14.715 61.722 41.809 1.00 21.02 198 PHE A O 1
ATOM 1601 N N . LYS A 1 203 ? 13.267 62.961 40.601 1.00 24.76 199 LYS A N 1
ATOM 1602 C CA . LYS A 1 203 ? 12.627 63.599 41.759 1.00 26.80 199 LYS A CA 1
ATOM 1603 C C . LYS A 1 203 ? 11.866 62.529 42.516 1.00 23.68 199 LYS A C 1
ATOM 1604 O O . LYS A 1 203 ? 11.948 62.438 43.735 1.00 24.99 199 LYS A O 1
ATOM 1610 N N . LEU A 1 204 ? 11.150 61.684 41.785 1.00 20.24 200 LEU A N 1
ATOM 1611 C CA . LEU A 1 204 ? 10.408 60.631 42.467 1.00 21.91 200 LEU A CA 1
ATOM 1612 C C . LEU A 1 204 ? 11.371 59.620 43.136 1.00 19.97 200 LEU A C 1
ATOM 1613 O O . LEU A 1 204 ? 11.122 59.157 44.238 1.00 19.96 200 LEU A O 1
ATOM 1618 N N . ALA A 1 205 ? 12.479 59.300 42.472 1.00 19.38 201 ALA A N 1
ATOM 1619 C CA . ALA A 1 205 ? 13.443 58.348 43.027 1.00 20.84 201 ALA A CA 1
ATOM 1620 C C . ALA A 1 205 ? 14.114 58.972 44.234 1.00 19.07 201 ALA A C 1
ATOM 1621 O O . ALA A 1 205 ? 14.311 58.323 45.236 1.00 21.93 201 ALA A O 1
ATOM 1623 N N . ALA A 1 206 ? 14.491 60.239 44.110 1.00 21.43 202 ALA A N 1
ATOM 1624 C CA . ALA A 1 206 ? 15.080 60.948 45.243 1.00 21.06 202 ALA A CA 1
ATOM 1625 C C . ALA A 1 206 ? 14.160 60.899 46.492 1.00 18.45 202 ALA A C 1
ATOM 1626 O O . ALA A 1 206 ? 14.605 60.611 47.581 1.00 19.14 202 ALA A O 1
ATOM 1628 N N . GLN A 1 207 ? 12.885 61.143 46.306 1.00 19.21 203 GLN A N 1
ATOM 1629 C CA . GLN A 1 207 ? 11.935 61.155 47.409 1.00 19.64 203 GLN A CA 1
ATOM 1630 C C . GLN A 1 207 ? 11.699 59.765 47.959 1.00 21.32 203 GLN A C 1
ATOM 1631 O O . GLN A 1 207 ? 11.620 59.615 49.153 1.00 19.35 203 GLN A O 1
ATOM 1637 N N . ALA A 1 208 ? 11.665 58.741 47.093 1.00 20.47 204 ALA A N 1
ATOM 1638 C CA . ALA A 1 208 ? 11.490 57.340 47.535 1.00 18.96 204 ALA A CA 1
ATOM 1639 C C . ALA A 1 208 ? 12.646 56.864 48.437 1.00 19.50 204 ALA A C 1
ATOM 1640 O O . ALA A 1 208 ? 12.474 55.954 49.241 1.00 20.84 204 ALA A O 1
ATOM 1642 N N . THR A 1 209 ? 13.818 57.491 48.289 1.00 20.41 205 THR A N 1
ATOM 1643 C CA . THR A 1 209 ? 15.008 57.041 48.991 1.00 18.37 205 THR A CA 1
ATOM 1644 C C . THR A 1 209 ? 15.609 58.097 49.907 1.00 19.27 205 THR A C 1
ATOM 1645 O O . THR A 1 209 ? 16.735 57.933 50.346 1.00 18.91 205 THR A O 1
ATOM 1649 N N . ARG A 1 210 ? 14.852 59.178 50.170 1.00 21.56 206 ARG A N 1
ATOM 1650 C CA . ARG A 1 210 ? 15.209 60.191 51.165 1.00 19.16 206 ARG A CA 1
ATOM 1651 C C . ARG A 1 210 ? 16.532 60.842 50.844 1.00 20.02 206 ARG A C 1
ATOM 1652 O O . ARG A 1 210 ? 17.348 61.137 51.764 1.00 21.07 206 ARG A O 1
ATOM 1660 N N . TYR A 1 211 ? 16.781 61.045 49.552 1.00 18.04 207 TYR A N 1
ATOM 1661 C CA . TYR A 1 211 ? 18.041 61.613 49.120 1.00 16.54 207 TYR A CA 1
ATOM 1662 C C . TYR A 1 211 ? 18.122 63.088 49.471 1.00 20.33 207 TYR A C 1
ATOM 1663 O O . TYR A 1 211 ? 19.218 63.677 49.452 1.00 15.82 207 TYR A O 1
ATOM 1672 N N . GLY A 1 212 ? 16.952 63.704 49.711 1.00 19.20 208 GLY A N 1
ATOM 1673 C CA . GLY A 1 212 ? 16.858 65.149 49.686 1.00 17.53 208 GLY A CA 1
ATOM 1674 C C . GLY A 1 212 ? 16.773 65.724 48.256 1.00 22.69 208 GLY A C 1
ATOM 1675 O O . GLY A 1 212 ? 16.665 65.006 47.238 1.00 17.35 208 GLY A O 1
ATOM 1676 N N . GLU A 1 213 ? 16.841 67.043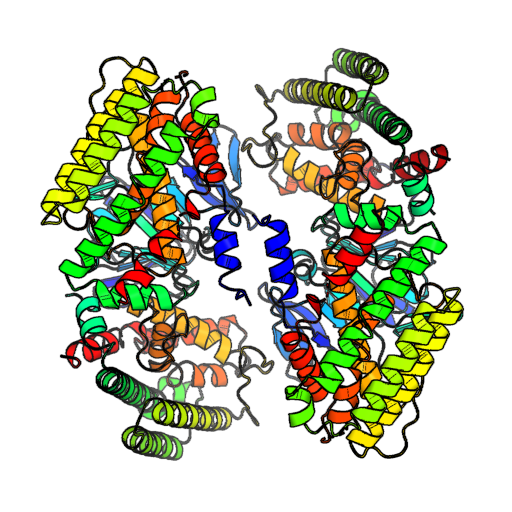 48.160 1.00 20.65 209 GLU A N 1
ATOM 1677 C CA . GLU A 1 213 ? 16.723 67.692 46.880 1.00 19.21 209 GLU A CA 1
ATOM 1678 C C . GLU A 1 213 ? 17.827 67.240 45.924 1.00 21.94 209 GLU A C 1
ATOM 1679 O O . GLU A 1 213 ? 19.029 67.298 46.259 1.00 23.44 209 GLU A O 1
ATOM 1685 N N . PHE A 1 214 ? 17.439 66.809 44.727 1.00 22.10 210 PHE A N 1
ATOM 1686 C CA . PHE A 1 214 ? 18.419 66.277 43.792 1.00 20.01 210 PHE A CA 1
ATOM 1687 C C . PHE A 1 214 ? 18.457 67.149 42.556 1.00 20.76 210 PHE A C 1
ATOM 1688 O O . PHE A 1 214 ? 17.433 67.586 42.084 1.00 25.00 210 PHE A O 1
ATOM 1696 N N . VAL A 1 215 ? 19.647 67.356 42.027 1.00 21.54 211 VAL A N 1
ATOM 1697 C CA . VAL A 1 215 ? 19.843 68.115 40.789 1.00 25.22 211 VAL A CA 1
ATOM 1698 C C . VAL A 1 215 ? 20.800 67.373 39.826 1.00 22.88 211 VAL A C 1
ATOM 1699 O O . VAL A 1 215 ? 21.990 67.204 40.130 1.00 22.47 211 VAL A O 1
ATOM 1703 N N . ARG A 1 216 ? 20.263 66.938 38.681 1.00 23.72 212 ARG A N 1
ATOM 1704 C CA . ARG A 1 216 ? 21.043 66.189 37.706 1.00 21.32 212 ARG A CA 1
ATOM 1705 C C . ARG A 1 216 ? 22.175 67.067 37.199 1.00 20.80 212 ARG A C 1
ATOM 1706 O O . ARG A 1 216 ? 21.970 68.200 36.815 1.00 21.57 212 ARG A O 1
ATOM 1714 N N . ALA A 1 217 ? 23.385 66.550 37.279 1.00 21.20 213 ALA A N 1
ATOM 1715 C CA . ALA A 1 217 ? 24.537 67.260 36.774 1.00 25.26 213 ALA A CA 1
ATOM 1716 C C . ALA A 1 217 ? 24.976 66.618 35.438 1.00 26.78 213 ALA A C 1
ATOM 1717 O O . ALA A 1 217 ? 25.117 65.410 35.358 1.00 25.93 213 ALA A O 1
ATOM 1719 N N . LYS A 1 218 ? 25.293 67.414 34.433 1.00 29.66 214 LYS A N 1
ATOM 1720 C CA . LYS A 1 218 ? 25.711 66.833 33.143 1.00 28.38 214 LYS A CA 1
ATOM 1721 C C . LYS A 1 218 ? 27.206 66.526 33.016 1.00 29.67 214 LYS A C 1
ATOM 1722 O O . LYS A 1 218 ? 28.027 66.961 33.833 1.00 31.91 214 LYS A O 1
ATOM 1728 N N . ARG A 1 219 ? 27.534 65.711 32.008 1.00 30.23 215 ARG A N 1
ATOM 1729 C CA . ARG A 1 219 ? 28.910 65.413 31.572 1.00 29.71 215 ARG A CA 1
ATOM 1730 C C . ARG A 1 219 ? 29.799 64.832 32.657 1.00 28.77 215 ARG A C 1
ATOM 1731 O O . ARG A 1 219 ? 31.025 65.000 32.649 1.00 27.56 215 ARG A O 1
ATOM 1739 N N . GLY A 1 220 ? 29.165 64.067 33.539 1.00 26.53 216 GLY A N 1
ATOM 1740 C CA . GLY A 1 220 ? 29.863 63.424 34.643 1.00 26.02 216 GLY A CA 1
ATOM 1741 C C . GLY A 1 220 ? 30.397 64.404 35.676 1.00 26.83 216 GLY A C 1
ATOM 1742 O O . GLY A 1 220 ? 31.283 64.049 36.424 1.00 28.14 216 GLY A O 1
ATOM 1743 N N . SER A 1 221 ? 29.870 65.628 35.728 1.00 25.37 217 SER A N 1
ATOM 1744 C CA . SER A 1 221 ? 30.471 66.671 36.592 1.00 28.28 217 SER A CA 1
ATOM 1745 C C . SER A 1 221 ? 29.940 66.658 38.039 1.00 30.03 217 SER A C 1
ATOM 1746 O O . SER A 1 221 ? 30.380 67.431 38.868 1.00 30.98 217 SER A O 1
ATOM 1749 N N . GLY A 1 222 ? 28.960 65.820 38.315 1.00 27.40 218 GLY A N 1
ATOM 1750 C CA . GLY A 1 222 ? 28.384 65.757 39.635 1.00 28.66 218 GLY A CA 1
ATOM 1751 C C . GLY A 1 222 ? 29.266 64.973 40.595 1.00 29.89 218 GLY A C 1
ATOM 1752 O O . GLY A 1 222 ? 29.801 63.920 40.244 1.00 29.67 218 GLY A O 1
ATOM 1753 N N . GLY A 1 223 ? 29.444 65.513 41.799 1.00 29.94 219 GLY A N 1
ATOM 1754 C CA . GLY A 1 223 ? 30.228 64.847 42.821 1.00 23.72 219 GLY A CA 1
ATOM 1755 C C . GLY A 1 223 ? 29.355 64.097 43.825 1.00 25.80 219 GLY A C 1
ATOM 1756 O O . GLY A 1 223 ? 29.863 63.260 44.551 1.00 25.30 219 GLY A O 1
ATOM 1757 N N . ASP A 1 224 ? 28.051 64.361 43.862 1.00 23.68 220 ASP A N 1
ATOM 1758 C CA . ASP A 1 224 ? 27.217 63.684 44.854 1.00 22.63 220 ASP A CA 1
ATOM 1759 C C . ASP A 1 224 ? 26.958 62.257 44.377 1.00 23.77 220 ASP A C 1
ATOM 1760 O O . ASP A 1 224 ? 26.960 62.000 43.189 1.00 23.98 220 ASP A O 1
ATOM 1765 N N . PRO A 1 225 ? 26.686 61.342 45.317 1.00 23.68 221 PRO A N 1
ATOM 1766 C CA . PRO A 1 225 ? 26.561 59.908 45.063 1.00 21.69 221 PRO A CA 1
ATOM 1767 C C . PRO A 1 225 ? 25.563 59.532 43.966 1.00 21.76 221 PRO A C 1
ATOM 1768 O O . PRO A 1 225 ? 25.868 58.647 43.176 1.00 22.31 221 PRO A O 1
ATOM 1772 N N . ALA A 1 226 ? 24.385 60.128 43.967 1.00 19.05 222 ALA A N 1
ATOM 1773 C CA . ALA A 1 226 ? 23.356 59.796 42.991 1.00 21.28 222 ALA A CA 1
ATOM 1774 C C . ALA A 1 226 ? 23.827 60.116 41.579 1.00 21.75 222 ALA A C 1
ATOM 1775 O O . ALA A 1 226 ? 23.689 59.304 40.676 1.00 23.10 222 ALA A O 1
ATOM 1777 N N . ASN A 1 227 ? 24.396 61.297 41.402 1.00 22.82 223 ASN A N 1
ATOM 1778 C CA . ASN A 1 227 ? 24.869 61.695 40.083 1.00 21.68 223 ASN A CA 1
ATOM 1779 C C . ASN A 1 227 ? 25.970 60.747 39.590 1.00 23.50 223 ASN A C 1
ATOM 1780 O O . ASN A 1 227 ? 25.935 60.280 38.410 1.00 21.35 223 ASN A O 1
ATOM 1785 N N . ARG A 1 228 ? 26.897 60.413 40.497 1.00 21.68 224 ARG A N 1
ATOM 1786 C CA . ARG A 1 228 ? 28.004 59.493 40.157 1.00 22.87 224 ARG A CA 1
ATOM 1787 C C . ARG A 1 228 ? 27.528 58.097 39.763 1.00 21.85 224 ARG A C 1
ATOM 1788 O O . ARG A 1 228 ? 28.068 57.498 38.810 1.00 21.54 224 ARG A O 1
ATOM 1796 N N . PHE A 1 229 ? 26.514 57.595 40.464 1.00 18.80 225 PHE A N 1
ATOM 1797 C CA . PHE A 1 229 ? 25.967 56.284 40.175 1.00 18.33 225 PHE A CA 1
ATOM 1798 C C . PHE A 1 229 ? 25.169 56.320 38.929 1.00 18.35 225 PHE A C 1
ATOM 1799 O O . PHE A 1 229 ? 25.217 55.349 38.189 1.00 19.70 225 PHE A O 1
ATOM 1807 N N . LEU A 1 230 ? 24.463 57.445 38.688 1.00 17.86 226 LEU A N 1
ATOM 1808 C CA . LEU A 1 230 ? 23.749 57.605 37.426 1.00 21.02 226 LEU A CA 1
ATOM 1809 C C . LEU A 1 230 ? 24.755 57.527 36.226 1.00 21.73 226 LEU A C 1
ATOM 1810 O O . LEU A 1 230 ? 24.567 56.725 35.312 1.00 20.86 226 LEU A O 1
ATOM 1815 N N . ASP A 1 231 ? 25.783 58.369 36.241 1.00 19.90 227 ASP A N 1
ATOM 1816 C CA . ASP A 1 231 ? 26.879 58.322 35.252 1.00 22.79 227 ASP A CA 1
ATOM 1817 C C . ASP A 1 231 ? 27.518 56.928 35.122 1.00 22.62 227 ASP A C 1
ATOM 1818 O O . ASP A 1 231 ? 27.702 56.428 34.004 1.00 21.07 227 ASP A O 1
ATOM 1823 N N . HIS A 1 232 ? 27.860 56.310 36.255 1.00 18.64 228 HIS A N 1
ATOM 1824 C CA . HIS A 1 232 ? 28.387 54.963 36.197 1.00 20.71 228 HIS A CA 1
ATOM 1825 C C . HIS A 1 232 ? 27.434 53.907 35.613 1.00 20.67 228 HIS A C 1
ATOM 1826 O O . HIS A 1 232 ? 27.859 53.054 34.827 1.00 19.21 228 HIS A O 1
ATOM 1833 N N . GLY A 1 233 ? 26.170 53.936 36.052 1.00 21.42 229 GLY A N 1
ATOM 1834 C CA . GLY A 1 233 ? 25.161 52.987 35.581 1.00 20.19 229 GLY A CA 1
ATOM 1835 C C . GLY A 1 233 ? 24.936 53.111 34.055 1.00 21.42 229 GLY A C 1
ATOM 1836 O O . GLY A 1 233 ? 24.652 52.133 33.371 1.00 19.77 229 GLY A O 1
ATOM 1837 N N . ASN A 1 234 ? 25.030 54.320 33.542 1.00 19.69 230 ASN A N 1
ATOM 1838 C CA . ASN A 1 234 ? 24.803 54.530 32.120 1.00 21.96 230 ASN A CA 1
ATOM 1839 C C . ASN A 1 234 ? 25.765 53.722 31.305 1.00 20.79 230 ASN A C 1
ATOM 1840 O O . ASN A 1 234 ? 25.381 53.257 30.240 1.00 22.66 230 ASN A O 1
ATOM 1845 N N . TYR A 1 235 ? 26.988 53.506 31.809 1.00 20.81 231 TYR A N 1
ATOM 1846 C CA . TYR A 1 235 ? 28.014 52.764 31.044 1.00 19.80 231 TYR A CA 1
ATOM 1847 C C . TYR A 1 235 ? 27.596 51.322 30.845 1.00 20.36 231 TYR A C 1
ATOM 1848 O O . TYR A 1 235 ? 27.900 50.694 29.807 1.00 17.07 231 TYR A O 1
ATOM 1857 N N . LEU A 1 236 ? 27.001 50.777 31.899 1.00 16.79 232 LEU A N 1
ATOM 1858 C CA . LEU A 1 236 ? 26.430 49.431 31.873 1.00 20.36 232 LEU A CA 1
ATOM 1859 C C . LEU A 1 236 ? 25.340 49.347 30.820 1.00 18.68 232 LEU A C 1
ATOM 1860 O O . LEU A 1 236 ? 25.182 48.318 30.091 1.00 17.24 232 LEU A O 1
ATOM 1865 N N . ALA A 1 237 ? 24.536 50.404 30.767 1.00 18.97 233 ALA A N 1
ATOM 1866 C CA . ALA A 1 237 ? 23.421 50.366 29.815 1.00 21.94 233 ALA A CA 1
ATOM 1867 C C . ALA A 1 237 ? 23.992 50.473 28.397 1.00 17.04 233 ALA A C 1
ATOM 1868 O O . ALA A 1 237 ? 23.530 49.788 27.485 1.00 20.11 233 ALA A O 1
ATOM 1870 N N . TYR A 1 238 ? 24.960 51.363 28.220 1.00 16.99 234 TYR A N 1
ATOM 1871 C CA . TYR A 1 238 ? 25.640 51.513 26.914 1.00 18.81 234 TYR A CA 1
ATOM 1872 C C . TYR A 1 238 ? 26.260 50.188 26.475 1.00 18.14 234 TYR A C 1
ATOM 1873 O O . TYR A 1 238 ? 26.117 49.784 25.306 1.00 21.09 234 TYR A O 1
ATOM 1882 N N . GLY A 1 239 ? 26.957 49.520 27.384 1.00 16.13 235 GLY A N 1
ATOM 1883 C CA . GLY A 1 239 ? 27.533 48.250 27.050 1.00 15.86 235 GLY A CA 1
ATOM 1884 C C . GLY A 1 239 ? 26.496 47.251 26.567 1.00 16.97 235 GLY A C 1
ATOM 1885 O O . GLY A 1 239 ? 26.716 46.547 25.589 1.00 17.31 235 GLY A O 1
ATOM 1886 N N . LEU A 1 240 ? 25.386 47.108 27.270 1.00 16.13 236 LEU A N 1
ATOM 1887 C CA . LEU A 1 240 ? 24.414 46.109 26.832 1.00 15.50 236 LEU A CA 1
ATOM 1888 C C . LEU A 1 240 ? 23.797 46.526 25.486 1.00 15.06 236 LEU A C 1
ATOM 1889 O O . LEU A 1 240 ? 23.502 45.665 24.668 1.00 16.29 236 LEU A O 1
ATOM 1894 N N . ALA A 1 241 ? 23.589 47.825 25.285 1.00 13.74 237 ALA A N 1
ATOM 1895 C CA . ALA A 1 241 ? 23.075 48.369 24.032 1.00 16.05 237 ALA A CA 1
ATOM 1896 C C . ALA A 1 241 ? 24.021 48.122 22.881 1.00 18.14 237 ALA A C 1
ATOM 1897 O O . ALA A 1 241 ? 23.580 47.709 21.809 1.00 18.49 237 ALA A O 1
ATOM 1899 N N . ALA A 1 242 ? 25.302 48.437 23.093 1.00 16.44 238 ALA A N 1
ATOM 1900 C CA . ALA A 1 242 ? 26.361 48.124 22.135 1.00 16.74 238 ALA A CA 1
ATOM 1901 C C . ALA A 1 242 ? 26.357 46.638 21.806 1.00 19.38 238 ALA A C 1
ATOM 1902 O O . ALA A 1 242 ? 26.585 46.262 20.658 1.00 18.30 238 ALA A O 1
ATOM 1904 N N . THR A 1 243 ? 26.128 45.788 22.814 1.00 17.04 239 THR A N 1
ATOM 1905 C CA . THR A 1 243 ? 26.064 44.351 22.579 1.00 16.08 239 THR A CA 1
ATOM 1906 C C . THR A 1 243 ? 24.786 44.009 21.762 1.00 18.35 239 THR A C 1
ATOM 1907 O O . THR A 1 243 ? 24.866 43.305 20.766 1.00 17.93 239 THR A O 1
ATOM 1911 N N . ALA A 1 244 ? 23.629 44.511 22.193 1.00 15.89 240 ALA A N 1
ATOM 1912 C CA . ALA A 1 244 ? 22.360 44.206 21.538 1.00 17.03 240 ALA A CA 1
ATOM 1913 C C . ALA A 1 244 ? 22.384 44.541 20.031 1.00 18.81 240 ALA A C 1
ATOM 1914 O O . ALA A 1 244 ? 21.977 43.760 19.204 1.00 16.93 240 ALA A O 1
ATOM 1916 N N . THR A 1 245 ? 22.862 45.727 19.703 1.00 17.24 241 THR A N 1
ATOM 1917 C CA . THR A 1 245 ? 22.938 46.125 18.320 1.00 17.67 241 THR A CA 1
ATOM 1918 C C . THR A 1 245 ? 23.984 45.328 17.518 1.00 21.25 241 THR A C 1
ATOM 1919 O O . THR A 1 245 ? 23.693 44.853 16.430 1.00 20.71 241 THR A O 1
ATOM 1923 N N . TRP A 1 246 ? 25.192 45.194 18.054 1.00 20.92 242 TRP A N 1
ATOM 1924 C CA . TRP A 1 246 ? 26.215 44.354 17.431 1.00 21.03 242 TRP A CA 1
ATOM 1925 C C . TRP A 1 246 ? 25.753 42.890 17.161 1.00 22.21 242 TRP A C 1
ATOM 1926 O O . TRP A 1 246 ? 25.969 42.358 16.078 1.00 19.99 242 TRP A O 1
ATOM 1937 N N . VAL A 1 247 ? 25.128 42.244 18.144 1.00 21.27 243 VAL A N 1
ATOM 1938 C CA . VAL A 1 247 ? 24.703 40.868 17.974 1.00 20.03 243 VAL A CA 1
ATOM 1939 C C . VAL A 1 247 ? 23.674 40.679 16.814 1.00 23.97 243 VAL A C 1
ATOM 1940 O O . VAL A 1 247 ? 23.678 39.641 16.150 1.00 20.18 243 VAL A O 1
ATOM 1944 N N . LEU A 1 248 ? 22.886 41.725 16.530 1.00 20.71 244 LEU A N 1
ATOM 1945 C CA . LEU A 1 248 ? 21.901 41.739 15.434 1.00 23.95 244 LEU A CA 1
ATOM 1946 C C . LEU A 1 248 ? 22.428 42.254 14.088 1.00 19.45 244 LEU A C 1
ATOM 1947 O O . LEU A 1 248 ? 21.706 42.297 13.124 1.00 18.70 244 LEU A O 1
ATOM 1952 N N . GLY A 1 249 ? 23.681 42.694 14.074 1.00 22.44 245 GLY A N 1
ATOM 1953 C CA . GLY A 1 249 ? 24.349 43.273 12.917 1.00 19.56 245 GLY A CA 1
ATOM 1954 C C . GLY A 1 249 ? 23.926 44.684 12.575 1.00 20.52 245 GLY A C 1
ATOM 1955 O O . GLY A 1 249 ? 24.062 45.069 11.434 1.00 20.52 245 GLY A O 1
ATOM 1956 N N . ILE A 1 250 ? 23.348 45.429 13.515 1.00 16.89 246 ILE A N 1
ATOM 1957 C CA . ILE A 1 250 ? 22.997 46.813 13.253 1.00 18.97 246 ILE A CA 1
ATOM 1958 C C . ILE A 1 250 ? 24.140 47.705 13.678 1.00 20.80 246 ILE A C 1
ATOM 1959 O O . ILE A 1 250 ? 24.603 47.633 14.794 1.00 22.70 246 ILE A O 1
ATOM 1964 N N . PRO A 1 251 ? 24.649 48.518 12.755 1.00 20.33 247 PRO A N 1
ATOM 1965 C CA . PRO A 1 251 ? 25.725 49.478 13.029 1.00 17.22 247 PRO A CA 1
ATOM 1966 C C . PRO A 1 251 ? 25.263 50.490 14.097 1.00 23.05 247 PRO A C 1
ATOM 1967 O O . PRO A 1 251 ? 24.137 50.945 14.049 1.00 19.74 247 PRO A O 1
ATOM 1971 N N . HIS A 1 252 ? 26.142 50.856 15.011 1.00 20.86 248 HIS A N 1
ATOM 1972 C CA . HIS A 1 252 ? 25.840 51.736 16.120 1.00 21.50 248 HIS A CA 1
ATOM 1973 C C . HIS A 1 252 ? 25.364 53.109 15.672 1.00 23.52 248 HIS A C 1
ATOM 1974 O O . HIS A 1 252 ? 24.619 53.798 16.371 1.00 19.46 248 HIS A O 1
ATOM 1981 N N . GLY A 1 253 ? 25.788 53.509 14.492 1.00 23.90 249 GLY A N 1
ATOM 1982 C CA . GLY A 1 253 ? 25.516 54.846 14.028 1.00 22.70 249 GLY A CA 1
ATOM 1983 C C . GLY A 1 253 ? 24.120 55.103 13.483 1.00 23.41 249 GLY A C 1
ATOM 1984 O O . GLY A 1 253 ? 23.772 56.257 13.281 1.00 27.24 249 GLY A O 1
ATOM 1985 N N . LEU A 1 254 ? 23.316 54.069 13.266 1.00 20.98 250 LEU A N 1
ATOM 1986 C CA . LEU A 1 254 ? 21.983 54.243 12.653 1.00 22.38 250 LEU A CA 1
ATOM 1987 C C . LEU A 1 254 ? 20.941 54.607 13.718 1.00 19.40 250 LEU A C 1
ATOM 1988 O O . LEU A 1 254 ? 20.034 53.845 13.987 1.00 18.54 250 LEU A O 1
ATOM 1993 N N . ALA A 1 255 ? 21.164 55.730 14.381 1.00 21.67 251 ALA A N 1
ATOM 1994 C CA . ALA A 1 255 ? 20.323 56.181 15.476 1.00 20.06 251 ALA A CA 1
ATOM 1995 C C . ALA A 1 255 ? 18.938 56.618 14.955 1.00 21.78 251 ALA A C 1
ATOM 1996 O O . ALA A 1 255 ? 18.845 57.208 13.887 1.00 22.46 251 ALA A O 1
ATOM 1998 N N . VAL A 1 256 ? 17.885 56.345 15.711 1.00 20.63 252 VAL A N 1
ATOM 1999 C CA . VAL A 1 256 ? 16.579 56.958 15.432 1.00 27.12 252 VAL A CA 1
ATOM 2000 C C . VAL A 1 256 ? 16.150 58.070 16.388 1.00 27.54 252 VAL A C 1
ATOM 2001 O O . VAL A 1 256 ? 15.178 58.733 16.128 1.00 30.02 252 VAL A O 1
ATOM 2005 N N . LEU A 1 257 ? 16.845 58.271 17.475 1.00 25.57 253 LEU A N 1
ATOM 2006 C CA . LEU A 1 257 ? 16.477 59.313 18.385 1.00 24.23 253 LEU A CA 1
ATOM 2007 C C . LEU A 1 257 ? 17.594 60.283 18.671 1.00 26.32 253 LEU A C 1
ATOM 2008 O O . LEU A 1 257 ? 17.494 61.430 18.356 1.00 30.20 253 LEU A O 1
ATOM 2013 N N . HIS A 1 258 ? 18.652 59.802 19.267 1.00 23.54 254 HIS A N 1
ATOM 2014 C CA . HIS A 1 258 ? 19.770 60.639 19.718 1.00 30.61 254 HIS A CA 1
ATOM 2015 C C . HIS A 1 258 ? 20.869 61.005 18.671 1.00 29.83 254 HIS A C 1
ATOM 2016 O O . HIS A 1 258 ? 21.973 61.475 19.032 1.00 30.32 254 HIS A O 1
ATOM 2023 N N . GLY A 1 259 ? 20.524 60.830 17.396 1.00 27.61 255 GLY A N 1
ATOM 2024 C CA . GLY A 1 259 ? 21.400 61.092 16.258 1.00 31.21 255 GLY A CA 1
ATOM 2025 C C . GLY A 1 259 ? 22.098 62.441 16.147 1.00 34.13 255 GLY A C 1
ATOM 2026 O O . GLY A 1 259 ? 23.238 62.524 15.659 1.00 29.72 255 GLY A O 1
ATOM 2027 N N . LYS A 1 260 ? 21.437 63.495 16.617 1.00 33.80 256 LYS A N 1
ATOM 2028 C CA . LYS A 1 260 ? 21.953 64.855 16.481 1.00 36.73 256 LYS A CA 1
ATOM 2029 C C . LYS A 1 260 ? 23.050 65.177 17.480 1.00 36.36 256 LYS A C 1
ATOM 2030 O O . LYS A 1 260 ? 23.999 65.901 17.174 1.00 35.65 256 LYS A O 1
ATOM 2036 N N . THR A 1 261 ? 22.938 64.600 18.664 1.00 34.03 257 THR A N 1
ATOM 2037 C CA . THR A 1 261 ? 23.845 64.952 19.772 1.00 35.19 257 THR A CA 1
ATOM 2038 C C . THR A 1 261 ? 24.884 63.863 20.099 1.00 35.51 257 THR A C 1
ATOM 2039 O O . THR A 1 261 ? 25.756 64.060 20.935 1.00 39.15 257 THR A O 1
ATOM 2043 N N . ARG A 1 262 ? 24.761 62.726 19.448 1.00 31.21 258 ARG A N 1
ATOM 2044 C CA . ARG A 1 262 ? 25.548 61.573 19.764 1.00 30.00 258 ARG A CA 1
ATOM 2045 C C . ARG A 1 262 ? 26.082 60.814 18.534 1.00 31.36 258 ARG A C 1
ATOM 2046 O O . ARG A 1 262 ? 25.326 60.472 17.639 1.00 30.90 258 ARG A O 1
ATOM 2054 N N . ARG A 1 263 ? 27.376 60.537 18.508 1.00 28.15 259 ARG A N 1
ATOM 2055 C CA . ARG A 1 263 ? 27.899 59.537 17.580 1.00 28.33 259 ARG A CA 1
ATOM 2056 C C . ARG A 1 263 ? 27.552 58.125 18.076 1.00 28.36 259 ARG A C 1
ATOM 2057 O O . ARG A 1 263 ? 27.402 57.882 19.299 1.00 22.76 259 ARG A O 1
ATOM 2065 N N . GLY A 1 264 ? 27.447 57.178 17.153 1.00 23.10 260 GLY A N 1
ATOM 2066 C CA . GLY A 1 264 ? 27.034 55.832 17.540 1.00 22.87 260 GLY A CA 1
ATOM 2067 C C . GLY A 1 264 ? 25.721 55.909 18.338 1.00 24.98 260 GLY A C 1
ATOM 2068 O O . GLY A 1 264 ? 25.534 55.190 19.342 1.00 23.88 260 GLY A O 1
ATOM 2069 N N . GLY A 1 265 ? 24.809 56.764 17.868 1.00 21.55 261 GLY A N 1
ATOM 2070 C CA . GLY A 1 265 ? 23.617 57.165 18.598 1.00 18.13 261 GLY A CA 1
ATOM 2071 C C . GLY A 1 265 ? 22.625 56.069 18.899 1.00 19.33 261 GLY A C 1
ATOM 2072 O O . GLY A 1 265 ? 21.836 56.181 19.853 1.00 19.53 261 GLY A O 1
ATOM 2073 N N . LEU A 1 266 ? 22.632 54.997 18.109 1.00 19.24 262 LEU A N 1
ATOM 2074 C CA . LEU A 1 266 ? 21.705 53.903 18.344 1.00 18.69 262 LEU A CA 1
ATOM 2075 C C . LEU A 1 266 ? 21.979 53.216 19.703 1.00 19.77 262 LEU A C 1
ATOM 2076 O O . LEU A 1 266 ? 21.084 52.657 20.332 1.00 18.61 262 LEU A O 1
ATOM 2081 N N . VAL A 1 267 ? 23.231 53.288 20.156 1.00 19.57 263 VAL A N 1
ATOM 2082 C CA . VAL A 1 267 ? 23.599 52.744 21.458 1.00 18.78 263 VAL A CA 1
ATOM 2083 C C . VAL A 1 267 ? 22.808 53.473 22.582 1.00 19.09 263 VAL A C 1
ATOM 2084 O O . VAL A 1 267 ? 22.265 52.845 23.518 1.00 16.18 263 VAL A O 1
ATOM 2088 N N . PHE A 1 268 ? 22.794 54.791 22.493 1.00 17.12 264 PHE A N 1
ATOM 2089 C CA . PHE A 1 268 ? 21.994 55.631 23.387 1.00 18.27 264 PHE A CA 1
ATOM 2090 C C . PHE A 1 268 ? 20.491 55.365 23.284 1.00 21.98 264 PHE A C 1
ATOM 2091 O O . PHE A 1 268 ? 19.817 55.292 24.343 1.00 22.80 264 PHE A O 1
ATOM 2099 N N . ASP A 1 269 ? 19.974 55.157 22.059 1.00 17.58 265 ASP A N 1
ATOM 2100 C CA . ASP A 1 269 ? 18.549 54.955 21.878 1.00 19.10 265 ASP A CA 1
ATOM 2101 C C . ASP A 1 269 ? 18.177 53.675 22.556 1.00 20.90 265 ASP A C 1
ATOM 2102 O O . ASP A 1 269 ? 17.124 53.591 23.203 1.00 21.22 265 ASP A O 1
ATOM 2107 N N . VAL A 1 270 ? 19.037 52.665 22.413 1.00 21.53 266 VAL A N 1
ATOM 2108 C CA . VAL A 1 270 ? 18.763 51.330 23.006 1.00 19.03 266 VAL A CA 1
ATOM 2109 C C . VAL A 1 270 ? 19.000 51.320 24.493 1.00 17.58 266 VAL A C 1
ATOM 2110 O O . VAL A 1 270 ? 18.230 50.714 25.259 1.00 20.96 266 VAL A O 1
ATOM 2114 N N . ALA A 1 271 ? 20.012 52.037 24.938 1.00 16.75 267 ALA A N 1
ATOM 2115 C CA . ALA A 1 271 ? 20.289 52.114 26.396 1.00 17.14 267 ALA A CA 1
ATOM 2116 C C . ALA A 1 271 ? 19.114 52.754 27.164 1.00 20.61 267 ALA A C 1
ATOM 2117 O O . ALA A 1 271 ? 18.822 52.362 28.296 1.00 18.46 267 ALA A O 1
ATOM 2119 N N . ASP A 1 272 ? 18.423 53.696 26.501 1.00 20.86 268 ASP A N 1
ATOM 2120 C CA . ASP A 1 272 ? 17.223 54.391 27.008 1.00 22.03 268 ASP A CA 1
ATOM 2121 C C . ASP A 1 272 ? 16.057 53.429 27.357 1.00 23.55 268 ASP A C 1
ATOM 2122 O O . ASP A 1 272 ? 15.172 53.764 28.162 1.00 24.67 268 ASP A O 1
ATOM 2127 N N . LEU A 1 273 ? 16.049 52.240 26.762 1.00 19.35 269 LEU A N 1
ATOM 2128 C CA . LEU A 1 273 ? 15.093 51.219 27.180 1.00 21.81 269 LEU A CA 1
ATOM 2129 C C . LEU A 1 273 ? 15.169 50.783 28.641 1.00 21.01 269 LEU A C 1
ATOM 2130 O O . LEU A 1 273 ? 14.186 50.338 29.193 1.00 23.28 269 LEU A O 1
ATOM 2135 N N . ILE A 1 274 ? 16.323 50.897 29.270 1.00 19.90 270 ILE A N 1
ATOM 2136 C CA . ILE A 1 274 ? 16.434 50.422 30.631 1.00 19.81 270 ILE A CA 1
ATOM 2137 C C . ILE A 1 274 ? 17.070 51.467 31.571 1.00 20.95 270 ILE A C 1
ATOM 2138 O O . ILE A 1 274 ? 17.159 51.238 32.762 1.00 20.07 270 ILE A O 1
ATOM 2143 N N . LYS A 1 275 ? 17.517 52.611 31.059 1.00 20.90 271 LYS A N 1
ATOM 2144 C CA . LYS A 1 275 ? 18.120 53.603 31.964 1.00 23.92 271 LYS A CA 1
ATOM 2145 C C . LYS A 1 275 ? 17.185 54.075 33.086 1.00 22.92 271 LYS A C 1
ATOM 2146 O O . LYS A 1 275 ? 17.526 53.984 34.256 1.00 22.50 271 LYS A O 1
ATOM 2152 N N . ASP A 1 276 ? 16.031 54.619 32.736 1.00 24.12 272 ASP A N 1
ATOM 2153 C CA . ASP A 1 276 ? 15.127 55.110 33.753 1.00 21.21 272 ASP A CA 1
ATOM 2154 C C . ASP A 1 276 ? 14.448 53.970 34.496 1.00 23.29 272 ASP A C 1
ATOM 2155 O O . ASP A 1 276 ? 14.133 54.113 35.668 1.00 23.24 272 ASP A O 1
ATOM 2160 N N . SER A 1 277 ? 14.219 52.839 33.833 1.00 22.31 273 SER A N 1
ATOM 2161 C CA . SER A 1 277 ? 13.460 51.765 34.471 1.00 23.80 273 SER A CA 1
ATOM 2162 C C . SER A 1 277 ? 14.284 51.055 35.555 1.00 24.80 273 SER A C 1
ATOM 2163 O O . SER A 1 277 ? 13.794 50.725 36.619 1.00 20.80 273 SER A O 1
ATOM 2166 N N . LEU A 1 278 ? 15.562 50.840 35.269 1.00 25.76 274 LEU A N 1
ATOM 2167 C CA . LEU A 1 278 ? 16.398 49.983 36.099 1.00 22.51 274 LEU A CA 1
ATOM 2168 C C . LEU A 1 278 ? 17.583 50.713 36.745 1.00 23.73 274 LEU A C 1
ATOM 2169 O O . LEU A 1 278 ? 17.766 50.629 37.955 1.00 22.79 274 LEU A O 1
ATOM 2174 N N . ILE A 1 279 ? 18.407 51.395 35.930 1.00 22.96 275 ILE A N 1
ATOM 2175 C CA . ILE A 1 279 ? 19.625 52.002 36.422 1.00 20.69 275 ILE A CA 1
ATOM 2176 C C . ILE A 1 279 ? 19.266 53.116 37.464 1.00 26.95 275 ILE A C 1
ATOM 2177 O O . ILE A 1 279 ? 19.944 53.283 38.482 1.00 25.28 275 ILE A O 1
ATOM 2182 N N . LEU A 1 280 ? 18.228 53.889 37.158 1.00 20.35 276 LEU A N 1
ATOM 2183 C CA . LEU A 1 280 ? 17.946 55.084 37.893 1.00 20.11 276 LEU A CA 1
ATOM 2184 C C . LEU A 1 280 ? 17.561 54.771 39.380 1.00 20.13 276 LEU A C 1
ATOM 2185 O O . LEU A 1 280 ? 18.135 55.369 40.300 1.00 19.02 276 LEU A O 1
ATOM 2190 N N . PRO A 1 281 ? 16.609 53.843 39.602 1.00 19.00 277 PRO A N 1
ATOM 2191 C CA . PRO A 1 281 ? 16.250 53.528 40.989 1.00 22.19 277 PRO A CA 1
ATOM 2192 C C . PRO A 1 281 ? 17.446 52.944 41.720 1.00 21.19 277 PRO A C 1
ATOM 2193 O O . PRO A 1 281 ? 17.689 53.282 42.892 1.00 19.41 277 PRO A O 1
ATOM 2197 N N . GLN A 1 282 ? 18.215 52.112 41.031 1.00 18.24 278 GLN A N 1
ATOM 2198 C CA . GLN A 1 282 ? 19.350 51.465 41.703 1.00 21.60 278 GLN A CA 1
ATOM 2199 C C . GLN A 1 282 ? 20.426 52.483 42.130 1.00 20.35 278 GLN A C 1
ATOM 2200 O O . GLN A 1 282 ? 21.126 52.289 43.133 1.00 20.31 278 GLN A O 1
ATOM 2206 N N . ALA A 1 283 ? 20.548 53.564 41.362 1.00 21.14 279 ALA A N 1
ATOM 2207 C CA . ALA A 1 283 ? 21.524 54.617 41.658 1.00 18.00 279 ALA A CA 1
ATOM 2208 C C . ALA A 1 283 ? 21.123 55.269 42.973 1.00 19.60 279 ALA A C 1
ATOM 2209 O O . ALA A 1 283 ? 21.993 55.587 43.830 1.00 18.95 279 ALA A O 1
ATOM 2211 N N . PHE A 1 284 ? 19.804 55.494 43.126 1.00 18.11 280 PHE A N 1
ATOM 2212 C CA . PHE A 1 284 ? 19.325 56.109 44.373 1.00 22.42 280 PHE A CA 1
ATOM 2213 C C . PHE A 1 284 ? 19.357 55.123 45.564 1.00 18.71 280 PHE A C 1
ATOM 2214 O O . PHE A 1 284 ? 19.720 55.526 46.670 1.00 17.48 280 PHE A O 1
ATOM 2222 N N . LEU A 1 285 ? 19.060 53.839 45.300 1.00 20.25 281 LEU A N 1
ATOM 2223 C CA . LEU A 1 285 ? 19.175 52.798 46.341 1.00 23.13 281 LEU A CA 1
ATOM 2224 C C . LEU A 1 285 ? 20.608 52.729 46.847 1.00 22.95 281 LEU A C 1
ATOM 2225 O O . LEU A 1 285 ? 20.798 52.679 48.026 1.00 21.18 281 LEU A O 1
ATOM 2230 N N . SER A 1 286 ? 21.598 52.720 45.936 1.00 21.59 282 SER A N 1
ATOM 2231 C CA . SER A 1 286 ? 22.989 52.609 46.331 1.00 20.40 282 SER A CA 1
ATOM 2232 C C . SER A 1 286 ? 23.407 53.829 47.146 1.00 24.05 282 SER A C 1
ATOM 2233 O O . SER A 1 286 ? 24.118 53.678 48.144 1.00 24.86 282 SER A O 1
ATOM 2236 N N . ALA A 1 287 ? 22.965 55.020 46.739 1.00 19.96 283 ALA A N 1
ATOM 2237 C CA . ALA A 1 287 ? 23.280 56.228 47.484 1.00 24.24 283 ALA A CA 1
ATOM 2238 C C . ALA A 1 287 ? 22.688 56.147 48.918 1.00 27.37 283 ALA A C 1
ATOM 2239 O O . ALA A 1 287 ? 23.343 56.462 49.914 1.00 26.17 283 ALA A O 1
ATOM 2249 N N . ARG A 1 289 ? 21.990 53.463 50.715 1.00 24.07 285 ARG A N 1
ATOM 2250 C CA . ARG A 1 289 ? 22.664 52.481 51.515 1.00 25.25 285 ARG A CA 1
ATOM 2251 C C . ARG A 1 289 ? 24.088 52.827 51.853 1.00 26.12 285 ARG A C 1
ATOM 2252 O O . ARG A 1 289 ? 24.702 52.141 52.599 1.00 27.95 285 ARG A O 1
ATOM 2260 N N . GLY A 1 290 ? 24.641 53.847 51.239 1.00 27.59 286 GLY A N 1
ATOM 2261 C CA . GLY A 1 290 ? 26.098 54.007 51.289 1.00 24.49 286 GLY A CA 1
ATOM 2262 C C . GLY A 1 290 ? 26.993 53.004 50.507 1.00 24.79 286 GLY A C 1
ATOM 2263 O O . GLY A 1 290 ? 28.146 52.786 50.899 1.00 24.20 286 GLY A O 1
ATOM 2264 N N . ASP A 1 291 ? 26.495 52.405 49.424 1.00 22.85 287 ASP A N 1
ATOM 2265 C CA . ASP A 1 291 ? 27.318 51.538 48.540 1.00 21.27 287 ASP A CA 1
ATOM 2266 C C . ASP A 1 291 ? 28.570 52.222 47.997 1.00 23.47 287 ASP A C 1
ATOM 2267 O O . ASP A 1 291 ? 28.550 53.431 47.666 1.00 22.97 287 ASP A O 1
ATOM 2272 N N . GLU A 1 292 ? 29.656 51.463 47.862 1.00 26.08 288 GLU A N 1
ATOM 2273 C CA . GLU A 1 292 ? 30.772 51.926 47.016 1.00 27.40 288 GLU A CA 1
ATOM 2274 C C . GLU A 1 292 ? 30.343 51.681 45.551 1.00 24.55 288 GLU A C 1
ATOM 2275 O O . GLU A 1 292 ? 29.442 50.877 45.249 1.00 23.61 288 GLU A O 1
ATOM 2281 N N . GLU A 1 293 ? 31.005 52.359 44.653 1.00 27.59 289 GLU A N 1
ATOM 2282 C CA . GLU A 1 293 ? 30.752 52.222 43.223 1.00 25.36 289 GLU A CA 1
ATOM 2283 C C . GLU A 1 293 ? 30.711 50.764 42.753 1.00 27.23 289 GLU A C 1
ATOM 2284 O O . GLU A 1 293 ? 29.835 50.348 42.011 1.00 23.08 289 GLU A O 1
ATOM 2290 N N . GLN A 1 294 ? 31.655 49.956 43.187 1.00 29.69 290 GLN A N 1
ATOM 2291 C CA . GLN A 1 294 ? 31.622 48.595 42.695 1.00 25.68 290 GLN A CA 1
ATOM 2292 C C . GLN A 1 294 ? 30.406 47.800 43.219 1.00 25.17 290 GLN A C 1
ATOM 2293 O O . GLN A 1 294 ? 29.911 46.918 42.523 1.00 22.46 290 GLN A O 1
ATOM 2299 N N . ASP A 1 295 ? 29.981 48.095 44.453 1.00 22.13 291 ASP A N 1
ATOM 2300 C CA . ASP A 1 295 ? 28.743 47.601 44.993 1.00 22.69 291 ASP A CA 1
ATOM 2301 C C . ASP A 1 295 ? 27.535 48.008 44.154 1.00 21.99 291 ASP A C 1
ATOM 2302 O O . ASP A 1 295 ? 26.680 47.192 43.865 1.00 23.14 291 ASP A O 1
ATOM 2307 N N . PHE A 1 296 ? 27.442 49.277 43.810 1.00 19.00 292 PHE A N 1
ATOM 2308 C CA . PHE A 1 296 ? 26.402 49.717 42.942 1.00 19.72 292 PHE A CA 1
ATOM 2309 C C . PHE A 1 296 ? 26.398 48.953 41.598 1.00 20.78 292 PHE A C 1
ATOM 2310 O O . PHE A 1 296 ? 25.324 48.543 41.093 1.00 19.35 292 PHE A O 1
ATOM 2318 N N . ARG A 1 297 ? 27.590 48.790 41.005 1.00 21.14 293 ARG A N 1
ATOM 2319 C CA . ARG A 1 297 ? 27.706 48.164 39.672 1.00 21.41 293 ARG A CA 1
ATOM 2320 C C . ARG A 1 297 ? 27.228 46.721 39.781 1.00 18.89 293 ARG A C 1
ATOM 2321 O O . ARG A 1 297 ? 26.521 46.232 38.943 1.00 14.83 293 ARG A O 1
ATOM 2329 N N . GLN A 1 298 ? 27.664 46.021 40.830 1.00 19.62 294 GLN A N 1
ATOM 2330 C CA . GLN A 1 298 ? 27.206 44.637 41.005 1.00 20.99 294 GLN A CA 1
ATOM 2331 C C . GLN A 1 298 ? 25.678 44.572 41.206 1.00 20.62 294 GLN A C 1
ATOM 2332 O O . GLN A 1 298 ? 25.003 43.694 40.638 1.00 19.00 294 GLN A O 1
ATOM 2338 N N . ALA A 1 299 ? 25.134 45.528 41.960 1.00 17.65 295 ALA A N 1
ATOM 2339 C CA . ALA A 1 299 ? 23.705 45.502 42.215 1.00 19.78 295 ALA A CA 1
ATOM 2340 C C . ALA A 1 299 ? 22.982 45.693 40.859 1.00 21.30 295 ALA A C 1
ATOM 2341 O O . ALA A 1 299 ? 22.012 45.004 40.565 1.00 21.96 295 ALA A O 1
ATOM 2343 N N . CYS A 1 300 ? 23.461 46.611 40.022 1.00 18.78 296 CYS A N 1
ATOM 2344 C CA . CYS A 1 300 ? 22.859 46.798 38.663 1.00 17.55 296 CYS A CA 1
ATOM 2345 C C . CYS A 1 300 ? 22.918 45.573 37.828 1.00 17.71 296 CYS A C 1
ATOM 2346 O O . CYS A 1 300 ? 21.937 45.218 37.223 1.00 22.80 296 CYS A O 1
ATOM 2349 N N . LEU A 1 301 ? 24.083 44.935 37.761 1.00 17.72 297 LEU A N 1
ATOM 2350 C CA . LEU A 1 301 ? 24.234 43.735 36.952 1.00 19.51 297 LEU A CA 1
ATOM 2351 C C . LEU A 1 301 ? 23.247 42.686 37.394 1.00 21.13 297 LEU A C 1
ATOM 2352 O O . LEU A 1 301 ? 22.672 41.984 36.564 1.00 23.79 297 LEU A O 1
ATOM 2357 N N . ASP A 1 302 ? 23.029 42.595 38.703 1.00 21.49 298 ASP A N 1
ATOM 2358 C CA . ASP A 1 302 ? 22.056 41.667 39.229 1.00 20.71 298 ASP A CA 1
ATOM 2359 C C . ASP A 1 302 ? 20.660 42.017 38.790 1.00 19.94 298 ASP A C 1
ATOM 2360 O O . ASP A 1 302 ? 19.918 41.148 38.381 1.00 21.71 298 ASP A O 1
ATOM 2365 N N . ASN A 1 303 ? 20.299 43.287 38.900 1.00 19.73 299 ASN A N 1
ATOM 2366 C CA . ASN A 1 303 ? 19.019 43.731 38.380 1.00 23.23 299 ASN A CA 1
ATOM 2367 C C . ASN A 1 303 ? 18.896 43.464 36.862 1.00 23.13 299 ASN A C 1
ATOM 2368 O O . ASN A 1 303 ? 17.896 42.923 36.413 1.00 20.38 299 ASN A O 1
ATOM 2373 N N . LEU A 1 304 ? 19.908 43.841 36.079 1.00 20.07 300 LEU A N 1
ATOM 2374 C CA . LEU A 1 304 ? 19.796 43.703 34.613 1.00 21.36 300 LEU A CA 1
ATOM 2375 C C . LEU A 1 304 ? 19.636 42.246 34.150 1.00 23.04 300 LEU A C 1
ATOM 2376 O O . LEU A 1 304 ? 18.943 41.939 33.195 1.00 22.43 300 LEU A O 1
ATOM 2381 N N . SER A 1 305 ? 20.304 41.359 34.855 1.00 24.86 301 SER A N 1
ATOM 2382 C CA . SER A 1 305 ? 20.209 39.942 34.615 1.00 24.41 301 SER A CA 1
ATOM 2383 C C . SER A 1 305 ? 18.834 39.396 35.022 1.00 24.22 301 SER A C 1
ATOM 2384 O O . SER A 1 305 ? 18.225 38.710 34.246 1.00 23.02 301 SER A O 1
ATOM 2387 N N . ARG A 1 306 ? 18.344 39.764 36.219 1.00 23.87 302 ARG A N 1
ATOM 2388 C CA . ARG A 1 306 ? 17.058 39.306 36.740 1.00 23.89 302 ARG A CA 1
ATOM 2389 C C . ARG A 1 306 ? 15.933 39.790 35.847 1.00 26.79 302 ARG A C 1
ATOM 2390 O O . ARG A 1 306 ? 15.020 39.046 35.516 1.00 25.46 302 ARG A O 1
ATOM 2398 N N . ALA A 1 307 ? 16.037 41.034 35.407 1.00 23.63 303 ALA A N 1
ATOM 2399 C CA . ALA A 1 307 ? 15.003 41.632 34.556 1.00 22.13 303 ALA A CA 1
ATOM 2400 C C . ALA A 1 307 ? 15.170 41.261 33.066 1.00 20.93 303 ALA A C 1
ATOM 2401 O O . ALA A 1 307 ? 14.432 41.723 32.226 1.00 19.03 303 ALA A O 1
ATOM 2403 N N . GLN A 1 308 ? 16.201 40.482 32.743 1.00 23.18 304 GLN A N 1
ATOM 2404 C CA . GLN A 1 308 ? 16.457 40.119 31.356 1.00 22.53 304 GLN A CA 1
ATOM 2405 C C . GLN A 1 308 ? 16.558 41.319 30.450 1.00 22.01 304 GLN A C 1
ATOM 2406 O O . GLN A 1 308 ? 16.010 41.320 29.365 1.00 23.30 304 GLN A O 1
ATOM 2412 N N . ALA A 1 309 ? 17.313 42.317 30.890 1.00 20.11 305 ALA A N 1
ATOM 2413 C CA . ALA A 1 309 ? 17.452 43.562 30.164 1.00 19.26 305 ALA A CA 1
ATOM 2414 C C . ALA A 1 309 ? 18.013 43.352 28.731 1.00 20.61 305 ALA A C 1
ATOM 2415 O O . ALA A 1 309 ? 17.480 43.900 27.778 1.00 20.11 305 ALA A O 1
ATOM 2417 N N . LEU A 1 310 ? 19.087 42.568 28.572 1.00 20.50 306 LEU A N 1
ATOM 2418 C CA . LEU A 1 310 ? 19.685 42.406 27.247 1.00 19.63 306 LEU A CA 1
ATOM 2419 C C . LEU A 1 310 ? 18.687 41.729 26.298 1.00 19.37 306 LEU A C 1
ATOM 2420 O O . LEU A 1 310 ? 18.607 42.043 25.097 1.00 21.34 306 LEU A O 1
ATOM 2425 N N . ASP A 1 311 ? 17.931 40.783 26.818 1.00 19.90 307 ASP A N 1
ATOM 2426 C CA . ASP A 1 311 ? 16.969 40.085 25.979 1.00 21.22 307 ASP A CA 1
ATOM 2427 C C . ASP A 1 311 ? 15.903 41.090 25.496 1.00 22.95 307 ASP A C 1
ATOM 2428 O O . ASP A 1 311 ? 15.468 41.074 24.350 1.00 23.17 307 ASP A O 1
ATOM 2433 N N . PHE A 1 312 ? 15.567 42.038 26.350 1.00 22.83 308 PHE A N 1
ATOM 2434 C CA . PHE A 1 312 ? 14.527 42.985 26.004 1.00 23.57 308 PHE A CA 1
ATOM 2435 C C . PHE A 1 312 ? 15.002 43.932 24.960 1.00 20.85 308 PHE A C 1
ATOM 2436 O O . PHE A 1 312 ? 14.264 44.277 24.048 1.00 20.08 308 PHE A O 1
ATOM 2452 N N . ILE A 1 314 ? 17.232 43.398 22.746 1.00 20.68 310 ILE A N 1
ATOM 2453 C CA . ILE A 1 314 ? 17.312 42.641 21.521 1.00 21.20 310 ILE A CA 1
ATOM 2454 C C . ILE A 1 314 ? 15.940 42.434 20.891 1.00 24.52 310 ILE A C 1
ATOM 2455 O O . ILE A 1 314 ? 15.788 42.660 19.702 1.00 22.11 310 ILE A O 1
ATOM 2460 N N . ASP A 1 315 ? 14.944 42.018 21.681 1.00 26.41 311 ASP A N 1
ATOM 2461 C CA . ASP A 1 315 ? 13.576 41.862 21.143 1.00 21.24 311 ASP A CA 1
ATOM 2462 C C . ASP A 1 315 ? 13.046 43.185 20.586 1.00 23.40 311 ASP A C 1
ATOM 2463 O O . ASP A 1 315 ? 12.416 43.204 19.536 1.00 24.01 311 ASP A O 1
ATOM 2468 N N . THR A 1 316 ? 13.282 44.276 21.306 1.00 17.64 312 THR A N 1
ATOM 2469 C CA . THR A 1 316 ? 12.783 45.560 20.897 1.00 21.38 312 THR A CA 1
ATOM 2470 C C . THR A 1 316 ? 13.377 45.955 19.542 1.00 22.41 312 THR A C 1
ATOM 2471 O O . THR A 1 316 ? 12.646 46.418 18.668 1.00 20.24 312 THR A O 1
ATOM 2475 N N . LEU A 1 317 ? 14.698 45.818 19.381 1.00 20.87 313 LEU A N 1
ATOM 2476 C CA . LEU A 1 317 ? 15.334 46.120 18.067 1.00 19.82 313 LEU A CA 1
ATOM 2477 C C . LEU A 1 317 ? 14.669 45.268 16.938 1.00 22.06 313 LEU A C 1
ATOM 2478 O O . LEU A 1 317 ? 14.291 45.764 15.891 1.00 20.43 313 LEU A O 1
ATOM 2483 N N . LYS A 1 318 ? 14.498 43.982 17.188 1.00 22.49 314 LYS A N 1
ATOM 2484 C CA . LYS A 1 318 ? 13.814 43.101 16.240 1.00 24.68 314 LYS A CA 1
ATOM 2485 C C . LYS A 1 318 ? 12.370 43.595 15.908 1.00 27.70 314 LYS A C 1
ATOM 2486 O O . LYS A 1 318 ? 11.985 43.685 14.740 1.00 25.62 314 LYS A O 1
ATOM 2492 N N . ASP A 1 319 ? 11.582 43.908 16.946 1.00 26.04 315 ASP A N 1
ATOM 2493 C CA A ASP A 1 319 ? 10.230 44.428 16.787 0.50 26.15 315 ASP A CA 1
ATOM 2494 C CA B ASP A 1 319 ? 10.231 44.414 16.747 0.50 26.16 315 ASP A CA 1
ATOM 2495 C C . ASP A 1 319 ? 10.232 45.696 15.935 1.00 27.27 315 ASP A C 1
ATOM 2496 O O . ASP A 1 319 ? 9.467 45.826 14.989 1.00 26.67 315 ASP A O 1
ATOM 2505 N N . VAL A 1 320 ? 11.098 46.642 16.293 1.00 25.86 316 VAL A N 1
ATOM 2506 C CA . VAL A 1 320 ? 11.233 47.893 15.542 1.00 24.06 316 VAL A CA 1
ATOM 2507 C C . VAL A 1 320 ? 11.640 47.660 14.047 1.00 29.35 316 VAL A C 1
ATOM 2508 O O . VAL A 1 320 ? 11.063 48.253 13.126 1.00 30.12 316 VAL A O 1
ATOM 2512 N N . ALA A 1 321 ? 12.614 46.780 13.811 1.00 25.87 317 ALA A N 1
ATOM 2513 C CA . ALA A 1 321 ? 13.009 46.426 12.461 1.00 27.34 317 ALA A CA 1
ATOM 2514 C C . ALA A 1 321 ? 11.815 45.760 11.694 1.00 32.02 317 ALA A C 1
ATOM 2515 O O . ALA A 1 321 ? 11.576 46.047 10.536 1.00 31.35 317 ALA A O 1
ATOM 2517 N N . GLN A 1 322 ? 11.076 44.886 12.359 1.00 29.88 318 GLN A N 1
ATOM 2518 C CA . GLN A 1 322 ? 9.988 44.164 11.711 1.00 35.10 318 GLN A CA 1
ATOM 2519 C C . GLN A 1 322 ? 8.804 45.088 11.420 1.00 36.31 318 GLN A C 1
ATOM 2520 O O . GLN A 1 322 ? 8.120 44.934 10.427 1.00 39.75 318 GLN A O 1
ATOM 2526 N N . ARG A 1 323 ? 8.544 46.034 12.300 1.00 35.72 319 ARG A N 1
ATOM 2527 C CA . ARG A 1 323 ? 7.460 46.986 12.071 1.00 37.61 319 ARG A CA 1
ATOM 2528 C C . ARG A 1 323 ? 7.765 48.042 11.026 1.00 38.39 319 ARG A C 1
ATOM 2529 O O . ARG A 1 323 ? 6.835 48.579 10.419 1.00 42.58 319 ARG A O 1
ATOM 2537 N N . SER A 1 324 ? 9.039 48.362 10.810 1.00 35.29 320 SER A N 1
ATOM 2538 C CA . SER A 1 324 ? 9.393 49.350 9.767 1.00 39.82 320 SER A CA 1
ATOM 2539 C C . SER A 1 324 ? 8.951 48.844 8.398 1.00 42.66 320 SER A C 1
ATOM 2540 O O . SER A 1 324 ? 8.930 49.582 7.411 1.00 43.26 320 SER A O 1
ATOM 2543 N N . THR A 1 325 ? 8.662 47.549 8.375 1.00 43.35 321 THR A N 1
ATOM 2544 C CA . THR A 1 325 ? 8.527 46.755 7.172 1.00 46.99 321 THR A CA 1
ATOM 2545 C C . THR A 1 325 ? 7.069 46.704 6.673 1.00 56.61 321 THR A C 1
ATOM 2546 O O . THR A 1 325 ? 6.710 45.856 5.846 1.00 57.81 321 THR A O 1
ATOM 2550 N N . VAL A 1 326 ? 6.246 47.625 7.196 1.00 57.48 322 VAL A N 1
ATOM 2551 C CA . VAL A 1 326 ? 4.849 47.791 6.805 1.00 57.62 322 VAL A CA 1
ATOM 2552 C C . VAL A 1 326 ? 4.541 49.273 6.593 1.00 63.86 322 VAL A C 1
ATOM 2553 O O . VAL A 1 326 ? 4.297 50.011 7.560 1.00 66.63 322 VAL A O 1
ATOM 2557 N N . ASP B 1 7 ? 13.498 31.309 31.107 1.00 68.04 3 ASP B N 1
ATOM 2558 C CA . ASP B 1 7 ? 12.659 30.430 30.291 1.00 67.75 3 ASP B CA 1
ATOM 2559 C C . ASP B 1 7 ? 13.343 29.077 30.052 1.00 67.86 3 ASP B C 1
ATOM 2560 O O . ASP B 1 7 ? 12.863 28.031 30.495 1.00 67.82 3 ASP B O 1
ATOM 2565 N N . ILE B 1 8 ? 14.450 29.107 29.318 1.00 65.07 4 ILE B N 1
ATOM 2566 C CA . ILE B 1 8 ? 15.321 27.956 29.175 1.00 55.11 4 ILE B CA 1
ATOM 2567 C C . ILE B 1 8 ? 16.567 28.304 29.963 1.00 52.66 4 ILE B C 1
ATOM 2568 O O . ILE B 1 8 ? 17.015 29.445 29.929 1.00 55.87 4 ILE B O 1
ATOM 2573 N N . SER B 1 9 ? 17.131 27.346 30.677 1.00 46.32 5 SER B N 1
ATOM 2574 C CA . SER B 1 9 ? 18.461 27.530 31.240 1.00 47.63 5 SER B CA 1
ATOM 2575 C C . SER B 1 9 ? 19.535 27.652 30.127 1.00 48.68 5 SER B C 1
ATOM 2576 O O . SER B 1 9 ? 19.285 27.273 28.969 1.00 43.61 5 SER B O 1
ATOM 2579 N N . PRO B 1 10 ? 20.714 28.214 30.464 1.00 44.90 6 PRO B N 1
ATOM 2580 C CA . PRO B 1 10 ? 21.854 28.218 29.531 1.00 46.78 6 PRO B CA 1
ATOM 2581 C C . PRO B 1 10 ? 22.348 26.776 29.223 1.00 47.08 6 PRO B C 1
ATOM 2582 O O . PRO B 1 10 ? 22.862 26.478 28.128 1.00 41.83 6 PRO B O 1
ATOM 2586 N N . SER B 1 11 ? 22.162 25.895 30.195 1.00 43.38 7 SER B N 1
ATOM 2587 C CA . SER B 1 11 ? 22.497 24.490 30.043 1.00 43.21 7 SER B CA 1
ATOM 2588 C C . SER B 1 11 ? 21.621 23.799 29.017 1.00 43.20 7 SER B C 1
ATOM 2589 O O . SER B 1 11 ? 22.114 23.075 28.147 1.00 42.77 7 SER B O 1
ATOM 2592 N N . GLU B 1 12 ? 20.314 23.987 29.148 1.00 39.84 8 GLU B N 1
ATOM 2593 C CA . GLU B 1 12 ? 19.400 23.381 28.228 1.00 40.77 8 GLU B CA 1
ATOM 2594 C C . GLU B 1 12 ? 19.613 23.919 26.814 1.00 38.96 8 GLU B C 1
ATOM 2595 O O . GLU B 1 12 ? 19.492 23.183 25.852 1.00 32.75 8 GLU B O 1
ATOM 2601 N N . LEU B 1 13 ? 19.928 25.209 26.709 1.00 40.09 9 LEU B N 1
ATOM 2602 C CA . LEU B 1 13 ? 20.233 25.795 25.417 1.00 39.49 9 LEU B CA 1
ATOM 2603 C C . LEU B 1 13 ? 21.433 25.056 24.851 1.00 31.98 9 LEU B C 1
ATOM 2604 O O . LEU B 1 13 ? 21.409 24.628 23.707 1.00 31.72 9 LEU B O 1
ATOM 2609 N N . LYS B 1 14 ? 22.462 24.879 25.663 1.00 31.08 10 LYS B N 1
ATOM 2610 C CA . LYS B 1 14 ? 23.672 24.184 25.181 1.00 36.41 10 LYS B CA 1
ATOM 2611 C C . LYS B 1 14 ? 23.378 22.733 24.751 1.00 32.53 10 LYS B C 1
ATOM 2612 O O . LYS B 1 14 ? 23.961 22.234 23.810 1.00 31.75 10 LYS B O 1
ATOM 2618 N N . THR B 1 15 ? 22.472 22.075 25.457 1.00 32.42 11 THR B N 1
ATOM 2619 C CA . THR B 1 15 ? 22.015 20.750 25.082 1.00 33.34 11 THR B CA 1
ATOM 2620 C C . THR B 1 15 ? 21.356 20.719 23.722 1.00 30.90 11 THR B C 1
ATOM 2621 O O . THR B 1 15 ? 21.664 19.864 22.894 1.00 31.53 11 THR B O 1
ATOM 2625 N N . ILE B 1 16 ? 20.476 21.674 23.471 1.00 30.12 12 ILE B N 1
ATOM 2626 C CA . ILE B 1 16 ? 19.844 21.801 22.173 1.00 29.83 12 ILE B CA 1
ATOM 2627 C C . ILE B 1 16 ? 20.888 22.029 21.105 1.00 30.21 12 ILE B C 1
ATOM 2628 O O . ILE B 1 16 ? 20.803 21.512 19.990 1.00 29.07 12 ILE B O 1
ATOM 2633 N N . LEU B 1 17 ? 21.857 22.860 21.445 1.00 29.25 13 LEU B N 1
ATOM 2634 C CA . LEU B 1 17 ? 22.882 23.229 20.499 1.00 29.66 13 LEU B CA 1
ATOM 2635 C C . LEU B 1 17 ? 23.736 21.992 20.212 1.00 26.23 13 LEU B C 1
ATOM 2636 O O . LEU B 1 17 ? 24.074 21.734 19.082 1.00 27.21 13 LEU B O 1
ATOM 2641 N N . HIS B 1 18 ? 24.095 21.244 21.251 1.00 24.82 14 HIS B N 1
ATOM 2642 C CA . HIS B 1 18 ? 24.858 20.020 21.052 1.00 26.95 14 HIS B CA 1
ATOM 2643 C C . HIS B 1 18 ? 24.055 19.060 20.140 1.00 27.97 14 HIS B C 1
ATOM 2644 O O . HIS B 1 18 ? 24.608 18.408 19.261 1.00 23.89 14 HIS B O 1
ATOM 2651 N N . SER B 1 19 ? 22.745 19.007 20.371 1.00 25.53 15 SER B N 1
ATOM 2652 C CA . SER B 1 19 ? 21.895 18.088 19.633 1.00 27.46 15 SER B CA 1
ATOM 2653 C C . SER B 1 19 ? 21.827 18.465 18.152 1.00 27.28 15 SER B C 1
ATOM 2654 O O . SER B 1 19 ? 21.413 17.656 17.342 1.00 30.55 15 SER B O 1
ATOM 2657 N N . LYS B 1 20 ? 22.308 19.647 17.779 1.00 25.89 16 LYS B N 1
ATOM 2658 C CA . LYS B 1 20 ? 22.288 20.027 16.381 1.00 25.88 16 LYS B CA 1
ATOM 2659 C C . LYS B 1 20 ? 23.610 19.815 15.652 1.00 28.76 16 LYS B C 1
ATOM 2660 O O . LYS B 1 20 ? 23.743 20.160 14.471 1.00 25.48 16 LYS B O 1
ATOM 2666 N N . ARG B 1 21 ? 24.603 19.260 16.341 1.00 28.94 17 ARG B N 1
ATOM 2667 C CA . ARG B 1 21 ? 25.879 19.031 15.659 1.00 29.70 17 ARG B CA 1
ATOM 2668 C C . ARG B 1 21 ? 25.715 17.945 14.594 1.00 26.60 17 ARG B C 1
ATOM 2669 O O . ARG B 1 21 ? 25.139 16.885 14.841 1.00 25.02 17 ARG B O 1
ATOM 2677 N N . ALA B 1 22 ? 26.278 18.202 13.426 1.00 26.86 18 ALA B N 1
ATOM 2678 C CA . ALA B 1 22 ? 25.940 17.409 12.261 1.00 30.63 18 ALA B CA 1
ATOM 2679 C C . ALA B 1 22 ? 27.002 16.377 11.870 1.00 31.26 18 ALA B C 1
ATOM 2680 O O . ALA B 1 22 ? 26.732 15.427 11.129 1.00 31.42 18 ALA B O 1
ATOM 2682 N N . ASN B 1 23 ? 28.215 16.569 12.372 1.00 28.96 19 ASN B N 1
ATOM 2683 C CA . ASN B 1 23 ? 29.311 15.745 11.938 1.00 26.32 19 ASN B CA 1
ATOM 2684 C C . ASN B 1 23 ? 29.541 14.575 12.831 1.00 22.80 19 ASN B C 1
ATOM 2685 O O . ASN B 1 23 ? 29.348 14.662 14.042 1.00 22.25 19 ASN B O 1
ATOM 2690 N N . LEU B 1 24 ? 29.886 13.468 12.197 1.00 21.34 20 LEU B N 1
ATOM 2691 C CA . LEU B 1 24 ? 30.185 12.229 12.884 1.00 21.74 20 LEU B CA 1
ATOM 2692 C C . LEU B 1 24 ? 31.198 11.550 11.957 1.00 23.91 20 LEU B C 1
ATOM 2693 O O . LEU B 1 24 ? 30.876 11.285 10.796 1.00 24.25 20 LEU B O 1
ATOM 2698 N N . TYR B 1 25 ? 32.429 11.331 12.434 1.00 19.91 21 TYR B N 1
ATOM 2699 C CA . TYR B 1 25 ? 33.480 10.749 11.604 1.00 20.08 21 TYR B CA 1
ATOM 2700 C C . TYR B 1 25 ? 33.744 9.276 11.891 1.00 22.61 21 TYR B C 1
ATOM 2701 O O . TYR B 1 25 ? 33.811 8.847 13.070 1.00 22.45 21 TYR B O 1
ATOM 2710 N N . TYR B 1 26 ? 33.995 8.538 10.818 1.00 19.06 22 TYR B N 1
ATOM 2711 C CA . TYR B 1 26 ? 34.401 7.150 10.896 1.00 22.79 22 TYR B CA 1
ATOM 2712 C C . TYR B 1 26 ? 35.753 7.084 10.211 1.00 21.69 22 TYR B C 1
ATOM 2713 O O . TYR B 1 26 ? 35.860 7.345 9.024 1.00 24.07 22 TYR B O 1
ATOM 2722 N N . LEU B 1 27 ? 36.798 6.743 10.938 1.00 22.91 23 LEU B N 1
ATOM 2723 C CA . LEU B 1 27 ? 38.151 6.897 10.395 1.00 20.88 23 LEU B CA 1
ATOM 2724 C C . LEU B 1 27 ? 38.838 5.564 10.378 1.00 20.41 23 LEU B C 1
ATOM 2725 O O . LEU B 1 27 ? 38.625 4.728 11.243 1.00 20.97 23 LEU B O 1
ATOM 2730 N N . GLN B 1 28 ? 39.713 5.377 9.415 1.00 21.66 24 GLN B N 1
ATOM 2731 C CA . GLN B 1 28 ? 40.564 4.202 9.379 1.00 24.91 24 GLN B CA 1
ATOM 2732 C C . GLN B 1 28 ? 41.926 4.642 8.878 1.00 23.42 24 GLN B C 1
ATOM 2733 O O . GLN B 1 28 ? 41.986 5.596 8.107 1.00 22.52 24 GLN B O 1
ATOM 2739 N N . HIS B 1 29 ? 42.991 3.936 9.261 1.00 18.90 25 HIS B N 1
ATOM 2740 C CA . HIS B 1 29 ? 44.315 4.230 8.725 1.00 22.97 25 HIS B CA 1
ATOM 2741 C C . HIS B 1 29 ? 44.678 5.692 8.731 1.00 24.49 25 HIS B C 1
ATOM 2742 O O . HIS B 1 29 ? 45.013 6.259 7.691 1.00 22.90 25 HIS B O 1
ATOM 2749 N N . CYS B 1 30 ? 44.657 6.304 9.901 1.00 26.06 26 CYS B N 1
ATOM 2750 C CA . CYS B 1 30 ? 45.039 7.703 9.977 1.00 24.61 26 CYS B CA 1
ATOM 2751 C C . CYS B 1 30 ? 45.440 7.976 11.404 1.00 25.05 26 CYS B C 1
ATOM 2752 O O . CYS B 1 30 ? 45.277 7.116 12.246 1.00 23.45 26 CYS B O 1
ATOM 2755 N N . ARG B 1 31 ? 45.983 9.155 11.671 1.00 23.03 27 ARG B N 1
ATOM 2756 C CA . ARG B 1 31 ? 46.349 9.521 13.022 1.00 26.20 27 ARG B CA 1
ATOM 2757 C C . ARG B 1 31 ? 45.577 10.756 13.387 1.00 24.59 27 ARG B C 1
ATOM 2758 O O . ARG B 1 31 ? 45.524 11.705 12.605 1.00 25.84 27 ARG B O 1
ATOM 2766 N N . VAL B 1 32 ? 44.959 10.741 14.552 1.00 20.67 28 VAL B N 1
ATOM 2767 C CA . VAL B 1 32 ? 44.239 11.897 15.051 1.00 18.75 28 VAL B CA 1
ATOM 2768 C C . VAL B 1 32 ? 45.175 12.600 16.025 1.00 22.19 28 VAL B C 1
ATOM 2769 O O . VAL B 1 32 ? 45.688 12.004 16.995 1.00 19.07 28 VAL B O 1
ATOM 2773 N N . LEU B 1 33 ? 45.375 13.879 15.773 1.00 22.34 29 LEU B N 1
ATOM 2774 C CA . LEU B 1 33 ? 46.361 14.640 16.508 1.00 24.14 29 LEU B CA 1
ATOM 2775 C C . LEU B 1 33 ? 45.997 16.110 16.432 1.00 22.41 29 LEU B C 1
ATOM 2776 O O . LEU B 1 33 ? 44.997 16.478 15.849 1.00 24.47 29 LEU B O 1
ATOM 2781 N N . VAL B 1 34 ? 46.799 16.922 17.085 1.00 23.92 30 VAL B N 1
ATOM 2782 C CA . VAL B 1 34 ? 46.661 18.346 17.080 1.00 27.46 30 VAL B CA 1
ATOM 2783 C C . VAL B 1 34 ? 47.781 18.966 16.240 1.00 32.46 30 VAL B C 1
ATOM 2784 O O . VAL B 1 34 ? 48.963 18.576 16.350 1.00 28.85 30 VAL B O 1
ATOM 2788 N N . ASN B 1 35 ? 47.377 19.947 15.438 1.00 32.69 31 ASN B N 1
ATOM 2789 C CA . ASN B 1 35 ? 48.206 20.591 14.402 1.00 37.74 31 ASN B CA 1
ATOM 2790 C C . ASN B 1 35 ? 47.820 22.071 14.401 1.00 39.74 31 ASN B C 1
ATOM 2791 O O . ASN B 1 35 ? 46.665 22.423 14.152 1.00 37.70 31 ASN B O 1
ATOM 2796 N N . GLY B 1 36 ? 48.762 22.949 14.690 1.00 43.70 32 GLY B N 1
ATOM 2797 C CA . GLY B 1 36 ? 48.409 24.343 14.822 1.00 43.42 32 GLY B CA 1
ATOM 2798 C C . GLY B 1 36 ? 47.163 24.552 15.659 1.00 40.08 32 GLY B C 1
ATOM 2799 O O . GLY B 1 36 ? 46.304 25.353 15.298 1.00 42.27 32 GLY B O 1
ATOM 2800 N N . GLY B 1 37 ? 47.051 23.840 16.782 1.00 36.70 33 GLY B N 1
ATOM 2801 C CA . GLY B 1 37 ? 45.931 24.033 17.690 1.00 33.46 33 GLY B CA 1
ATOM 2802 C C . GLY B 1 37 ? 44.553 23.541 17.212 1.00 32.72 33 GLY B C 1
ATOM 2803 O O . GLY B 1 37 ? 43.562 23.724 17.902 1.00 34.34 33 GLY B O 1
ATOM 2804 N N . ARG B 1 38 ? 44.521 22.920 16.043 1.00 29.00 34 ARG B N 1
ATOM 2805 C CA . ARG B 1 38 ? 43.346 22.275 15.463 1.00 32.85 34 ARG B CA 1
ATOM 2806 C C . ARG B 1 38 ? 43.454 20.762 15.623 1.00 30.62 34 ARG B C 1
ATOM 2807 O O . ARG B 1 38 ? 44.562 20.180 15.544 1.00 29.83 34 ARG B O 1
ATOM 2815 N N . VAL B 1 39 ? 42.308 20.117 15.776 1.00 25.09 35 VAL B N 1
ATOM 2816 C CA . VAL B 1 39 ? 42.267 18.667 15.760 1.00 27.34 35 VAL B CA 1
ATOM 2817 C C . VAL B 1 39 ? 42.136 18.213 14.313 1.00 25.11 35 VAL B C 1
ATOM 2818 O O . VAL B 1 39 ? 41.309 18.737 13.581 1.00 26.22 35 VAL B O 1
ATOM 2822 N N . GLU B 1 40 ? 42.969 17.258 13.917 1.00 22.16 36 GLU B N 1
ATOM 2823 C CA . GLU B 1 40 ? 43.033 16.782 12.551 1.00 23.68 36 GLU B CA 1
ATOM 2824 C C . GLU B 1 40 ? 43.358 15.322 12.478 1.00 25.69 36 GLU B C 1
ATOM 2825 O O . GLU B 1 40 ? 43.938 14.745 13.424 1.00 27.40 36 GLU B O 1
ATOM 2831 N N . TYR B 1 41 ? 42.987 14.717 11.360 1.00 20.00 37 TYR B N 1
ATOM 2832 C CA . TYR B 1 41 ? 43.417 13.384 11.097 1.00 23.23 37 TYR B CA 1
ATOM 2833 C C . TYR B 1 41 ? 44.356 13.418 9.898 1.00 27.84 37 TYR B C 1
ATOM 2834 O O . TYR B 1 41 ? 44.198 14.255 8.992 1.00 27.02 37 TYR B O 1
ATOM 2843 N N . VAL B 1 42 ? 45.360 12.544 9.939 1.00 25.35 38 VAL B N 1
ATOM 2844 C CA . VAL B 1 42 ? 46.449 12.550 8.986 1.00 27.17 38 VAL B CA 1
ATOM 2845 C C . VAL B 1 42 ? 46.599 11.170 8.397 1.00 29.55 38 VAL B C 1
ATOM 2846 O O . VAL B 1 42 ? 46.747 10.188 9.133 1.00 26.55 38 VAL B O 1
ATOM 2850 N N . THR B 1 43 ? 46.575 11.116 7.065 1.00 30.50 39 THR B N 1
ATOM 2851 C CA . THR B 1 43 ? 46.817 9.902 6.299 1.00 32.77 39 THR B CA 1
ATOM 2852 C C . THR B 1 43 ? 48.159 9.988 5.566 1.00 36.31 39 THR B C 1
ATOM 2853 O O . THR B 1 43 ? 48.642 11.053 5.239 1.00 37.45 39 THR B O 1
ATOM 2857 N N . ASP B 1 44 ? 48.722 8.831 5.280 1.00 42.78 40 ASP B N 1
ATOM 2858 C CA . ASP B 1 44 ? 50.037 8.700 4.666 1.00 51.49 40 ASP B CA 1
ATOM 2859 C C . ASP B 1 44 ? 49.810 8.399 3.191 1.00 53.22 40 ASP B C 1
ATOM 2860 O O . ASP B 1 44 ? 49.434 7.275 2.858 1.00 54.78 40 ASP B O 1
ATOM 2865 N N . GLU B 1 45 ? 50.004 9.392 2.322 1.00 50.23 41 GLU B N 1
ATOM 2866 C CA . GLU B 1 45 ? 49.807 9.202 0.885 1.00 53.64 41 GLU B CA 1
ATOM 2867 C C . GLU B 1 45 ? 51.155 8.930 0.192 1.00 63.22 41 GLU B C 1
ATOM 2868 O O . GLU B 1 45 ? 51.636 9.740 -0.606 1.00 60.62 41 GLU B O 1
ATOM 2874 N N . GLY B 1 46 ? 51.764 7.791 0.539 1.00 63.77 42 GLY B N 1
ATOM 2875 C CA . GLY B 1 46 ? 53.073 7.393 0.043 1.00 64.97 42 GLY B CA 1
ATOM 2876 C C . GLY B 1 46 ? 54.218 8.331 0.416 1.00 71.17 42 GLY B C 1
ATOM 2877 O O . GLY B 1 46 ? 55.024 8.033 1.313 1.00 65.84 42 GLY B O 1
ATOM 2878 N N . ARG B 1 47 ? 54.257 9.468 -0.262 1.00 70.89 43 ARG B N 1
ATOM 2879 C CA . ARG B 1 47 ? 55.178 10.527 0.062 1.00 71.70 43 ARG B CA 1
ATOM 2880 C C . ARG B 1 47 ? 54.390 11.558 0.806 1.00 73.12 43 ARG B C 1
ATOM 2881 O O . ARG B 1 47 ? 54.637 11.785 1.988 1.00 71.66 43 ARG B O 1
ATOM 2889 N N . HIS B 1 48 ? 53.444 12.182 0.093 1.00 69.78 44 HIS B N 1
ATOM 2890 C CA . HIS B 1 48 ? 52.417 13.034 0.694 1.00 63.45 44 HIS B CA 1
ATOM 2891 C C . HIS B 1 48 ? 51.998 12.528 2.116 1.00 65.32 44 HIS B C 1
ATOM 2892 O O . HIS B 1 48 ? 52.016 11.307 2.417 1.00 62.07 44 HIS B O 1
ATOM 2899 N N . SER B 1 49 ? 51.635 13.473 2.986 1.00 56.67 45 SER B N 1
ATOM 2900 C CA . SER B 1 49 ? 50.701 13.195 4.057 1.00 45.20 45 SER B CA 1
ATOM 2901 C C . SER B 1 49 ? 49.549 14.146 3.809 1.00 42.25 45 SER B C 1
ATOM 2902 O O . SER B 1 49 ? 49.761 15.314 3.516 1.00 44.76 45 SER B O 1
ATOM 2905 N N . HIS B 1 50 ? 48.321 13.642 3.859 1.00 41.15 46 HIS B N 1
ATOM 2906 C CA . HIS B 1 50 ? 47.135 14.508 3.740 1.00 33.86 46 HIS B CA 1
ATOM 2907 C C . HIS B 1 50 ? 46.577 14.785 5.152 1.00 31.82 46 HIS B C 1
ATOM 2908 O O . HIS B 1 50 ? 46.668 13.928 6.046 1.00 27.69 46 HIS B O 1
ATOM 2915 N N . TYR B 1 51 ? 46.085 16.009 5.343 1.00 30.86 47 TYR B N 1
ATOM 2916 C CA . TYR B 1 51 ? 45.632 16.519 6.640 1.00 28.92 47 TYR B CA 1
ATOM 2917 C C . TYR B 1 51 ? 44.208 16.991 6.525 1.00 29.82 47 TYR B C 1
ATOM 2918 O O . TYR B 1 51 ? 43.897 17.845 5.683 1.00 30.07 47 TYR B O 1
ATOM 2927 N N . TRP B 1 52 ? 43.358 16.503 7.424 1.00 26.09 48 TRP B N 1
ATOM 2928 C CA . TRP B 1 52 ? 41.938 16.726 7.340 1.00 24.50 48 TRP B CA 1
ATOM 2929 C C . TRP B 1 52 ? 41.434 17.327 8.615 1.00 28.40 48 TRP B C 1
ATOM 2930 O O . TRP B 1 52 ? 41.546 16.747 9.691 1.00 25.39 48 TRP B O 1
ATOM 2941 N N . ASN B 1 53 ? 40.860 18.499 8.506 1.00 28.41 49 ASN B N 1
ATOM 2942 C CA . ASN B 1 53 ? 40.362 19.144 9.681 1.00 29.41 49 ASN B CA 1
ATOM 2943 C C . ASN B 1 53 ? 39.196 18.417 10.333 1.00 30.50 49 ASN B C 1
ATOM 2944 O O . ASN B 1 53 ? 38.349 17.848 9.635 1.00 28.20 49 ASN B O 1
ATOM 2949 N N . ILE B 1 54 ? 39.152 18.472 11.671 1.00 25.49 50 ILE B N 1
ATOM 2950 C CA . ILE B 1 54 ? 37.985 18.059 12.421 1.00 25.63 50 ILE B CA 1
ATOM 2951 C C . ILE B 1 54 ? 37.366 19.232 13.173 1.00 24.76 50 ILE B C 1
ATOM 2952 O O . ILE B 1 54 ? 37.874 19.682 14.204 1.00 26.26 50 ILE B O 1
ATOM 2957 N N . PRO B 1 55 ? 36.221 19.713 12.676 1.00 26.01 51 PRO B N 1
ATOM 2958 C CA . PRO B 1 55 ? 35.489 20.843 13.274 1.00 28.28 51 PRO B CA 1
ATOM 2959 C C . PRO B 1 55 ? 34.838 20.395 14.592 1.00 26.92 51 PRO B C 1
ATOM 2960 O O . PRO B 1 55 ? 33.661 20.008 14.657 1.00 27.95 51 PRO B O 1
ATOM 2964 N N . ILE B 1 56 ? 35.611 20.458 15.661 1.00 27.23 52 ILE B N 1
ATOM 2965 C CA . ILE B 1 56 ? 35.142 19.836 16.897 1.00 27.80 52 ILE B CA 1
ATOM 2966 C C . ILE B 1 56 ? 33.828 20.403 17.448 1.00 29.74 52 ILE B C 1
ATOM 2967 O O . ILE B 1 56 ? 33.051 19.679 18.054 1.00 29.46 52 ILE B O 1
ATOM 2972 N N . ALA B 1 57 ? 33.545 21.681 17.219 1.00 30.96 53 ALA B N 1
ATOM 2973 C CA . ALA B 1 57 ? 32.317 22.244 17.794 1.00 30.95 53 ALA B CA 1
ATOM 2974 C C . ALA B 1 57 ? 31.082 21.750 17.049 1.00 30.24 53 ALA B C 1
ATOM 2975 O O . ALA B 1 57 ? 29.967 21.920 17.508 1.00 36.38 53 ALA B O 1
ATOM 2977 N N . ASN B 1 58 ? 31.287 21.129 15.902 1.00 29.46 54 ASN B N 1
ATOM 2978 C CA . ASN B 1 58 ? 30.194 20.554 15.146 1.00 29.67 54 ASN B CA 1
ATOM 2979 C C . ASN B 1 58 ? 30.120 19.081 15.091 1.00 29.95 54 ASN B C 1
ATOM 2980 O O . ASN B 1 58 ? 29.412 18.551 14.198 1.00 32.11 54 ASN B O 1
ATOM 2985 N N . THR B 1 59 ? 30.866 18.410 15.955 1.00 24.30 55 THR B N 1
ATOM 2986 C CA . THR B 1 59 ? 31.043 16.986 15.827 1.00 23.97 55 THR B CA 1
ATOM 2987 C C . THR B 1 59 ? 30.420 16.327 17.054 1.00 23.43 55 THR B C 1
ATOM 2988 O O . THR B 1 59 ? 30.581 16.826 18.143 1.00 23.83 55 THR B O 1
ATOM 2992 N N . THR B 1 60 ? 29.717 15.211 16.892 1.00 20.86 56 THR B N 1
ATOM 2993 C CA . THR B 1 60 ? 29.210 14.513 18.068 1.00 21.43 56 THR B CA 1
ATOM 2994 C C . THR B 1 60 ? 30.181 13.431 18.523 1.00 20.28 56 THR B C 1
ATOM 2995 O O . THR B 1 60 ? 30.419 13.273 19.725 1.00 21.97 56 THR B O 1
ATOM 2999 N N . SER B 1 61 ? 30.716 12.678 17.575 1.00 19.51 57 SER B N 1
ATOM 3000 C CA . SER B 1 61 ? 31.705 11.669 17.899 1.00 19.65 57 SER B CA 1
ATOM 3001 C C . SER B 1 61 ? 32.646 11.301 16.770 1.00 21.52 57 SER B C 1
ATOM 3002 O O . SER B 1 61 ? 32.393 11.600 15.568 1.00 21.77 57 SER B O 1
ATOM 3005 N N . LEU B 1 62 ? 33.759 10.674 17.174 1.00 23.12 58 LEU B N 1
ATOM 3006 C CA . LEU B 1 62 ? 34.690 9.994 16.266 1.00 18.69 58 LEU B CA 1
ATOM 3007 C C . LEU B 1 62 ? 34.645 8.464 16.490 1.00 20.33 58 LEU B C 1
ATOM 3008 O O . LEU B 1 62 ? 34.809 7.992 17.631 1.00 18.47 58 LEU B O 1
ATOM 3013 N N . LEU B 1 63 ? 34.433 7.705 15.417 1.00 18.03 59 LEU B N 1
ATOM 3014 C CA . LEU B 1 63 ? 34.664 6.290 15.412 1.00 17.83 59 LEU B CA 1
ATOM 3015 C C . LEU B 1 63 ? 36.039 6.011 14.767 1.00 21.87 59 LEU B C 1
ATOM 3016 O O . LEU B 1 63 ? 36.317 6.417 13.619 1.00 20.78 59 LEU B O 1
ATOM 3021 N N . LEU B 1 64 ? 36.892 5.333 15.526 1.00 18.08 60 LEU B N 1
ATOM 3022 C CA . LEU B 1 64 ? 38.278 5.038 15.142 1.00 19.41 60 LEU B CA 1
ATOM 3023 C C . LEU B 1 64 ? 38.446 3.536 14.982 1.00 20.01 60 LEU B C 1
ATOM 3024 O O . LEU B 1 64 ? 38.452 2.805 15.956 1.00 20.92 60 LEU B O 1
ATOM 3029 N N . GLY B 1 65 ? 38.554 3.087 13.737 1.00 21.33 61 GLY B N 1
ATOM 3030 C CA . GLY B 1 65 ? 38.624 1.696 13.398 1.00 19.43 61 GLY B CA 1
ATOM 3031 C C . GLY B 1 65 ? 40.057 1.318 13.079 1.00 23.29 61 GLY B C 1
ATOM 3032 O O . GLY B 1 65 ? 40.991 1.861 13.658 1.00 22.41 61 GLY B O 1
ATOM 3033 N N . THR B 1 66 ? 40.202 0.364 12.170 1.00 25.01 62 THR B N 1
ATOM 3034 C CA . THR B 1 66 ? 41.471 -0.244 11.762 1.00 23.24 62 THR B CA 1
ATOM 3035 C C . THR B 1 66 ? 42.550 0.746 11.461 1.00 21.88 62 THR B C 1
ATOM 3036 O O . THR B 1 66 ? 42.324 1.714 10.757 1.00 23.03 62 THR B O 1
ATOM 3040 N N . GLY B 1 67 ? 43.728 0.524 12.041 1.00 24.27 63 GLY B N 1
ATOM 3041 C CA . GLY B 1 67 ? 44.912 1.295 11.692 1.00 23.33 63 GLY B CA 1
ATOM 3042 C C . GLY B 1 67 ? 44.847 2.762 12.115 1.00 25.30 63 GLY B C 1
ATOM 3043 O O . GLY B 1 67 ? 45.419 3.632 11.444 1.00 24.51 63 GLY B O 1
ATOM 3044 N N . THR B 1 68 ? 44.104 3.045 13.183 1.00 21.48 64 THR B N 1
ATOM 3045 C CA . THR B 1 68 ? 44.027 4.375 13.745 1.00 18.92 64 THR B CA 1
ATOM 3046 C C . THR B 1 68 ? 44.844 4.494 15.016 1.00 21.14 64 THR B C 1
ATOM 3047 O O . THR B 1 68 ? 45.208 3.479 15.653 1.00 20.24 64 THR B O 1
ATOM 3051 N N . SER B 1 69 ? 45.148 5.742 15.355 1.00 21.11 65 SER B N 1
ATOM 3052 C CA . SER B 1 69 ? 45.719 6.137 16.645 1.00 21.00 65 SER B CA 1
ATOM 3053 C C . SER B 1 69 ? 45.230 7.532 16.982 1.00 22.52 65 SER B C 1
ATOM 3054 O O . SER B 1 69 ? 44.736 8.250 16.089 1.00 21.24 65 SER B O 1
ATOM 3057 N N . ILE B 1 70 ? 45.367 7.944 18.249 1.00 20.06 66 ILE B N 1
ATOM 3058 C CA . ILE B 1 70 ? 44.968 9.285 18.621 1.00 19.42 66 ILE B CA 1
ATOM 3059 C C . ILE B 1 70 ? 45.901 9.740 19.729 1.00 22.66 66 ILE B C 1
ATOM 3060 O O . ILE B 1 70 ? 46.377 8.920 20.512 1.00 22.14 66 ILE B O 1
ATOM 3065 N N . THR B 1 71 ? 46.156 11.035 19.811 1.00 21.88 67 THR B N 1
ATOM 3066 C CA . THR B 1 71 ? 47.016 11.557 20.869 1.00 21.64 67 THR B CA 1
ATOM 3067 C C . THR B 1 71 ? 46.234 12.173 22.054 1.00 22.29 67 THR B C 1
ATOM 3068 O O . THR B 1 71 ? 45.046 12.606 21.943 1.00 19.68 67 THR B O 1
ATOM 3072 N N . GLN B 1 72 ? 46.939 12.267 23.172 1.00 21.94 68 GLN B N 1
ATOM 3073 C CA . GLN B 1 72 ? 46.397 12.894 24.361 1.00 19.32 68 GLN B CA 1
ATOM 3074 C C . GLN B 1 72 ? 46.026 14.345 24.109 1.00 20.70 68 GLN B C 1
ATOM 3075 O O . GLN B 1 72 ? 44.997 14.804 24.612 1.00 23.57 68 GLN B O 1
ATOM 3081 N N . ALA B 1 73 ? 46.831 15.096 23.346 1.00 20.43 69 ALA B N 1
ATOM 3082 C CA . ALA B 1 73 ? 46.448 16.489 23.096 1.00 22.72 69 ALA B CA 1
ATOM 3083 C C . ALA B 1 73 ? 45.129 16.558 22.291 1.00 22.46 69 ALA B C 1
ATOM 3084 O O . ALA B 1 73 ? 44.375 17.482 22.450 1.00 22.40 69 ALA B O 1
ATOM 3086 N N . ALA B 1 74 ? 44.887 15.594 21.404 1.00 20.86 70 ALA B N 1
ATOM 3087 C CA . ALA B 1 74 ? 43.604 15.578 20.663 1.00 21.14 70 ALA B CA 1
ATOM 3088 C C . ALA B 1 74 ? 42.458 15.210 21.580 1.00 22.42 70 ALA B C 1
ATOM 3089 O O . ALA B 1 74 ? 41.412 15.877 21.555 1.00 23.07 70 ALA B O 1
ATOM 3099 N N . ARG B 1 76 ? 42.351 15.856 24.710 1.00 23.15 72 ARG B N 1
ATOM 3100 C CA . ARG B 1 76 ? 42.092 17.038 25.492 1.00 24.26 72 ARG B CA 1
ATOM 3101 C C . ARG B 1 76 ? 41.111 17.956 24.772 1.00 23.77 72 ARG B C 1
ATOM 3102 O O . ARG B 1 76 ? 40.126 18.330 25.295 1.00 23.03 72 ARG B O 1
ATOM 3110 N N . GLU B 1 77 ? 41.407 18.246 23.534 1.00 22.84 73 GLU B N 1
ATOM 3111 C CA . GLU B 1 77 ? 40.620 19.186 22.767 1.00 22.35 73 GLU B CA 1
ATOM 3112 C C . GLU B 1 77 ? 39.227 18.621 22.554 1.00 23.14 73 GLU B C 1
ATOM 3113 O O . GLU B 1 77 ? 38.239 19.355 22.634 1.00 24.67 73 GLU B O 1
ATOM 3119 N N . LEU B 1 78 ? 39.164 17.322 22.263 1.00 21.54 74 LEU B N 1
ATOM 3120 C CA . LEU B 1 78 ? 37.894 16.618 21.991 1.00 21.02 74 LEU B CA 1
ATOM 3121 C C . LEU B 1 78 ? 36.956 16.545 23.207 1.00 21.50 74 LEU B C 1
ATOM 3122 O O . LEU B 1 78 ? 35.776 16.870 23.113 1.00 21.10 74 LEU B O 1
ATOM 3127 N N . ALA B 1 79 ? 37.497 16.103 24.340 1.00 23.19 75 ALA B N 1
ATOM 3128 C CA . ALA B 1 79 ? 36.774 16.058 25.624 1.00 22.13 75 ALA B CA 1
ATOM 3129 C C . ALA B 1 79 ? 36.220 17.427 26.002 1.00 23.23 75 ALA B C 1
ATOM 3130 O O . ALA B 1 79 ? 35.104 17.537 26.464 1.00 26.03 75 ALA B O 1
ATOM 3132 N N . ARG B 1 80 ? 37.033 18.457 25.832 1.00 22.27 76 ARG B N 1
ATOM 3133 C CA . ARG B 1 80 ? 36.655 19.805 26.196 1.00 25.95 76 ARG B CA 1
ATOM 3134 C C . ARG B 1 80 ? 35.499 20.276 25.350 1.00 25.33 76 ARG B C 1
ATOM 3135 O O . ARG B 1 80 ? 34.660 21.005 25.812 1.00 27.40 76 ARG B O 1
ATOM 3143 N N . ALA B 1 81 ? 35.466 19.861 24.091 1.00 25.80 77 ALA B N 1
ATOM 3144 C CA . ALA B 1 81 ? 34.346 20.202 23.236 1.00 25.59 77 ALA B CA 1
ATOM 3145 C C . ALA B 1 81 ? 33.172 19.207 23.378 1.00 23.24 77 ALA B C 1
ATOM 3146 O O . ALA B 1 81 ? 32.188 19.325 22.677 1.00 25.63 77 ALA B O 1
ATOM 3148 N N . GLY B 1 82 ? 33.267 18.243 24.287 1.00 21.90 78 GLY B N 1
ATOM 3149 C CA . GLY B 1 82 ? 32.183 17.290 24.474 1.00 22.05 78 GLY B CA 1
ATOM 3150 C C . GLY B 1 82 ? 32.027 16.241 23.348 1.00 23.38 78 GLY B C 1
ATOM 3151 O O . GLY B 1 82 ? 30.983 15.637 23.193 1.00 20.27 78 GLY B O 1
ATOM 3152 N N . VAL B 1 83 ? 33.087 15.996 22.599 1.00 19.67 79 VAL B N 1
ATOM 3153 C CA . VAL B 1 83 ? 33.048 14.975 21.561 1.00 19.63 79 VAL B CA 1
ATOM 3154 C C . VAL B 1 83 ? 33.400 13.581 22.104 1.00 20.35 79 VAL B C 1
ATOM 3155 O O . VAL B 1 83 ? 34.442 13.379 22.718 1.00 21.13 79 VAL B O 1
ATOM 3159 N N . LEU B 1 84 ? 32.546 12.602 21.837 1.00 19.88 80 LEU B N 1
ATOM 3160 C CA . LEU B 1 84 ? 32.891 11.240 22.190 1.00 18.33 80 LEU B CA 1
ATOM 3161 C C . LEU B 1 84 ? 33.838 10.597 21.201 1.00 17.78 80 LEU B C 1
ATOM 3162 O O . LEU B 1 84 ? 33.794 10.896 20.011 1.00 18.51 80 LEU B O 1
ATOM 3167 N N . VAL B 1 85 ? 34.659 9.672 21.692 1.00 17.49 81 VAL B N 1
ATOM 3168 C CA . VAL B 1 85 ? 35.606 8.930 20.874 1.00 15.87 81 VAL B CA 1
ATOM 3169 C C . VAL B 1 85 ? 35.421 7.459 21.150 1.00 15.56 81 VAL B C 1
ATOM 3170 O O . VAL B 1 85 ? 35.554 7.029 22.279 1.00 18.16 81 VAL B O 1
ATOM 3174 N N . GLY B 1 86 ? 35.083 6.692 20.124 1.00 17.35 82 GLY B N 1
ATOM 3175 C CA . GLY B 1 86 ? 34.866 5.262 20.217 1.00 16.59 82 GLY B CA 1
ATOM 3176 C C . GLY B 1 86 ? 35.858 4.523 19.321 1.00 21.39 82 GLY B C 1
ATOM 3177 O O . GLY B 1 86 ? 36.114 4.910 18.182 1.00 21.35 82 GLY B O 1
ATOM 3178 N N . PHE B 1 87 ? 36.418 3.443 19.818 1.00 21.48 83 PHE B N 1
ATOM 3179 C CA . PHE B 1 87 ? 37.248 2.593 18.984 1.00 20.12 83 PHE B CA 1
ATOM 3180 C C . PHE B 1 87 ? 36.455 1.393 18.601 1.00 21.35 83 PHE B C 1
ATOM 3181 O O . PHE B 1 87 ? 35.950 0.712 19.486 1.00 22.10 83 PHE B O 1
ATOM 3189 N N . CYS B 1 88 ? 36.350 1.144 17.288 1.00 20.49 84 CYS B N 1
ATOM 3190 C CA . CYS B 1 88 ? 35.527 0.076 16.746 1.00 20.93 84 CYS B CA 1
ATOM 3191 C C . CYS B 1 88 ? 36.399 -0.883 15.961 1.00 23.29 84 CYS B C 1
ATOM 3192 O O . CYS B 1 88 ? 37.603 -0.657 15.797 1.00 24.47 84 CYS B O 1
ATOM 3195 N N . GLY B 1 89 ? 35.801 -1.960 15.472 1.00 28.61 85 GLY B N 1
ATOM 3196 C CA . GLY B 1 89 ? 36.584 -3.032 14.862 1.00 29.17 85 GLY B CA 1
ATOM 3197 C C . GLY B 1 89 ? 36.632 -2.733 13.390 1.00 29.85 85 GLY B C 1
ATOM 3198 O O . GLY B 1 89 ? 36.223 -1.648 12.980 1.00 29.20 85 GLY B O 1
ATOM 3199 N N . GLY B 1 90 ? 37.149 -3.670 12.591 1.00 39.32 86 GLY B N 1
ATOM 3200 C CA . GLY B 1 90 ? 37.139 -3.500 11.141 1.00 38.61 86 GLY B CA 1
ATOM 3201 C C . GLY B 1 90 ? 35.970 -4.210 10.481 1.00 38.04 86 GLY B C 1
ATOM 3202 O O . GLY B 1 90 ? 35.438 -5.191 11.051 1.00 38.82 86 GLY B O 1
ATOM 3203 N N . GLY B 1 91 ? 35.583 -3.749 9.281 1.00 39.13 87 GLY B N 1
ATOM 3204 C CA . GLY B 1 91 ? 34.577 -4.435 8.476 1.00 33.39 87 GLY B CA 1
ATOM 3205 C C . GLY B 1 91 ? 33.222 -4.665 9.139 1.00 35.10 87 GLY B C 1
ATOM 3206 O O . GLY B 1 91 ? 32.543 -5.644 8.845 1.00 36.11 87 GLY B O 1
ATOM 3207 N N . GLY B 1 92 ? 32.829 -3.770 10.041 1.00 33.98 88 GLY B N 1
ATOM 3208 C CA . GLY B 1 92 ? 31.612 -3.928 10.795 1.00 30.86 88 GLY B CA 1
ATOM 3209 C C . GLY B 1 92 ? 31.615 -5.078 11.784 1.00 32.95 88 GLY B C 1
ATOM 3210 O O . GLY B 1 92 ? 30.537 -5.425 12.295 1.00 33.40 88 GLY B O 1
ATOM 3211 N N . THR B 1 93 ? 32.778 -5.688 12.052 1.00 31.98 89 THR B N 1
ATOM 3212 C CA . THR B 1 93 ? 32.838 -6.802 13.028 1.00 33.36 89 THR B CA 1
ATOM 3213 C C . THR B 1 93 ? 33.125 -6.241 14.425 1.00 30.77 89 THR B C 1
ATOM 3214 O O . THR B 1 93 ? 33.418 -5.066 14.547 1.00 32.04 89 THR B O 1
ATOM 3218 N N . PRO B 1 94 ? 33.024 -7.059 15.475 1.00 30.80 90 PRO B N 1
ATOM 3219 C CA . PRO B 1 94 ? 33.285 -6.463 16.812 1.00 31.81 90 PRO B CA 1
ATOM 3220 C C . PRO B 1 94 ? 34.723 -5.963 17.037 1.00 30.74 90 PRO B C 1
ATOM 3221 O O . PRO B 1 94 ? 35.639 -6.444 16.372 1.00 34.56 90 PRO B O 1
ATOM 3225 N N . LEU B 1 95 ? 34.917 -4.952 17.885 1.00 30.80 91 LEU B N 1
ATOM 3226 C CA . LEU B 1 95 ? 36.271 -4.611 18.340 1.00 31.97 91 LEU B CA 1
ATOM 3227 C C . LEU B 1 95 ? 36.909 -5.879 18.963 1.00 32.66 91 LEU B C 1
ATOM 3228 O O . LEU B 1 95 ? 37.976 -6.314 18.568 1.00 32.11 91 LEU B O 1
ATOM 3233 N N . PHE B 1 96 ? 36.189 -6.497 19.884 1.00 31.09 92 PHE B N 1
ATOM 3234 C CA . PHE B 1 96 ? 36.558 -7.814 20.374 1.00 36.88 92 PHE B CA 1
ATOM 3235 C C . PHE B 1 96 ? 35.299 -8.551 20.923 1.00 35.71 92 PHE B C 1
ATOM 3236 O O . PHE B 1 96 ? 34.215 -7.972 21.089 1.00 35.31 92 PHE B O 1
ATOM 3244 N N . SER B 1 97 ? 35.476 -9.815 21.240 1.00 36.76 93 SER B N 1
ATOM 3245 C CA . SER B 1 97 ? 34.444 -10.656 21.822 1.00 41.05 93 SER B CA 1
ATOM 3246 C C . SER B 1 97 ? 34.998 -11.388 23.024 1.00 45.22 93 SER B C 1
ATOM 3247 O O . SER B 1 97 ? 36.034 -11.985 22.960 1.00 46.88 93 SER B O 1
ATOM 3250 N N . ALA B 1 98 ? 34.294 -11.296 24.130 1.00 50.20 94 ALA B N 1
ATOM 3251 C CA . ALA B 1 98 ? 34.724 -11.855 25.408 1.00 54.87 94 ALA B CA 1
ATOM 3252 C C . ALA B 1 98 ? 33.532 -12.583 26.027 1.00 62.00 94 ALA B C 1
ATOM 3253 O O . ALA B 1 98 ? 32.467 -11.981 26.272 1.00 57.36 94 ALA B O 1
ATOM 3255 N N . ASN B 1 99 ? 33.728 -13.876 26.284 1.00 65.27 95 ASN B N 1
ATOM 3256 C CA . ASN B 1 99 ? 32.634 -14.764 26.655 1.00 66.85 95 ASN B CA 1
ATOM 3257 C C . ASN B 1 99 ? 31.670 -14.794 25.479 1.00 65.48 95 ASN B C 1
ATOM 3258 O O . ASN B 1 99 ? 32.086 -14.991 24.326 1.00 64.99 95 ASN B O 1
ATOM 3263 N N . GLU B 1 100 ? 30.390 -14.580 25.751 1.00 63.73 96 GLU B N 1
ATOM 3264 C CA . GLU B 1 100 ? 29.400 -14.596 24.679 1.00 59.23 96 GLU B CA 1
ATOM 3265 C C . GLU B 1 100 ? 28.927 -13.180 24.372 1.00 51.92 96 GLU B C 1
ATOM 3266 O O . GLU B 1 100 ? 27.853 -12.979 23.819 1.00 53.69 96 GLU B O 1
ATOM 3272 N N . VAL B 1 101 ? 29.744 -12.194 24.730 1.00 49.67 97 VAL B N 1
ATOM 3273 C CA . VAL B 1 101 ? 29.370 -10.807 24.505 1.00 46.24 97 VAL B CA 1
ATOM 3274 C C . VAL B 1 101 ? 30.294 -10.094 23.510 1.00 45.29 97 VAL B C 1
ATOM 3275 O O . VAL B 1 101 ? 31.525 -10.044 23.703 1.00 37.87 97 VAL B O 1
ATOM 3279 N N . ASP B 1 102 ? 29.691 -9.512 22.472 1.00 37.40 98 ASP B N 1
ATOM 3280 C CA . ASP B 1 102 ? 30.450 -8.756 21.459 1.00 36.99 98 ASP B CA 1
ATOM 3281 C C . ASP B 1 102 ? 30.443 -7.294 21.860 1.00 33.00 98 ASP B C 1
ATOM 3282 O O . ASP B 1 102 ? 29.389 -6.781 22.246 1.00 32.56 98 ASP B O 1
ATOM 3287 N N . VAL B 1 103 ? 31.607 -6.646 21.748 1.00 30.04 99 VAL B N 1
ATOM 3288 C CA . VAL B 1 103 ? 31.790 -5.236 22.037 1.00 25.47 99 VAL B CA 1
ATOM 3289 C C . VAL B 1 103 ? 32.073 -4.592 20.709 1.00 30.01 99 VAL B C 1
ATOM 3290 O O . VAL B 1 103 ? 33.112 -4.850 20.103 1.00 28.38 99 VAL B O 1
ATOM 3294 N N . GLU B 1 104 ? 31.135 -3.776 20.234 1.00 25.89 100 GLU B N 1
ATOM 3295 C CA . GLU B 1 104 ? 31.283 -3.157 18.927 1.00 24.57 100 GLU B CA 1
ATOM 3296 C C . GLU B 1 104 ? 32.184 -1.950 19.028 1.00 26.47 100 GLU B C 1
ATOM 3297 O O . GLU B 1 104 ? 33.023 -1.736 18.152 1.00 26.20 100 GLU B O 1
ATOM 3303 N N . VAL B 1 105 ? 31.995 -1.150 20.079 1.00 19.22 101 VAL B N 1
ATOM 3304 C CA . VAL B 1 105 ? 32.757 0.070 20.246 1.00 22.55 101 VAL B CA 1
ATOM 3305 C C . VAL B 1 105 ? 33.216 0.199 21.689 1.00 20.78 101 VAL B C 1
ATOM 3306 O O . VAL B 1 105 ? 32.417 0.031 22.594 1.00 22.18 101 VAL B O 1
ATOM 3310 N N . SER B 1 106 ? 34.487 0.537 21.893 1.00 23.13 102 SER B N 1
ATOM 3311 C CA . SER B 1 106 ? 34.976 0.995 23.218 1.00 23.61 102 SER B CA 1
ATOM 3312 C C . SER B 1 106 ? 34.921 2.513 23.276 1.00 20.11 102 SER B C 1
ATOM 3313 O O . SER B 1 106 ? 35.688 3.190 22.574 1.00 17.39 102 SER B O 1
ATOM 3316 N N . TRP B 1 107 ? 33.993 3.036 24.076 1.00 21.27 103 TRP B N 1
ATOM 3317 C CA . TRP B 1 107 ? 33.768 4.496 24.185 1.00 21.28 103 TRP B CA 1
ATOM 3318 C C . TRP B 1 107 ? 34.619 5.178 25.222 1.00 20.14 103 TRP B C 1
ATOM 3319 O O . TRP B 1 107 ? 34.760 4.695 26.320 1.00 22.05 103 TRP B O 1
ATOM 3330 N N . LEU B 1 108 ? 35.173 6.315 24.842 1.00 17.44 104 LEU B N 1
ATOM 3331 C CA . LEU B 1 108 ? 35.821 7.213 25.753 1.00 20.17 104 LEU B CA 1
ATOM 3332 C C . LEU B 1 108 ? 34.946 8.480 25.872 1.00 21.74 104 LEU B C 1
ATOM 3333 O O . LEU B 1 108 ? 34.786 9.258 24.903 1.00 20.72 104 LEU B O 1
ATOM 3338 N N . THR B 1 109 ? 34.431 8.692 27.074 1.00 20.91 105 THR B N 1
ATOM 3339 C CA . THR B 1 109 ? 33.503 9.779 27.362 1.00 24.29 105 THR B CA 1
ATOM 3340 C C . THR B 1 109 ? 34.118 10.850 28.237 1.00 21.69 105 THR B C 1
ATOM 3341 O O . THR B 1 109 ? 34.851 10.552 29.207 1.00 20.80 105 THR B O 1
ATOM 3345 N N . PRO B 1 110 ? 33.835 12.104 27.867 1.00 19.92 106 PRO B N 1
ATOM 3346 C CA . PRO B 1 110 ? 34.404 13.258 28.553 1.00 23.01 106 PRO B CA 1
ATOM 3347 C C . PRO B 1 110 ? 34.055 13.167 30.029 1.00 25.98 106 PRO B C 1
ATOM 3348 O O . PRO B 1 110 ? 32.932 12.728 30.366 1.00 26.50 106 PRO B O 1
ATOM 3352 N N . GLN B 1 111 ? 35.020 13.482 30.889 1.00 22.31 107 GLN B N 1
ATOM 3353 C CA . GLN B 1 111 ? 34.814 13.326 32.336 1.00 24.63 107 GLN B CA 1
ATOM 3354 C C . GLN B 1 111 ? 34.825 14.632 33.101 1.00 29.93 107 GLN B C 1
ATOM 3355 O O . GLN B 1 111 ? 34.494 14.630 34.285 1.00 33.95 107 GLN B O 1
ATOM 3361 N N . SER B 1 112 ? 35.241 15.736 32.485 1.00 27.22 108 SER B N 1
ATOM 3362 C CA . SER B 1 112 ? 35.336 16.988 33.256 1.00 32.86 108 SER B CA 1
ATOM 3363 C C . SER B 1 112 ? 34.397 18.038 32.768 1.00 31.54 108 SER B C 1
ATOM 3364 O O . SER B 1 112 ? 34.582 19.196 33.064 1.00 34.24 108 SER B O 1
ATOM 3367 N N . GLU B 1 113 ? 33.445 17.683 31.935 1.00 31.33 109 GLU B N 1
ATOM 3368 C CA . GLU B 1 113 ? 32.496 18.697 31.525 1.00 29.82 109 GLU B CA 1
ATOM 3369 C C . GLU B 1 113 ? 31.239 18.310 32.288 1.00 32.19 109 GLU B C 1
ATOM 3370 O O . GLU B 1 113 ? 30.427 17.506 31.774 1.00 29.11 109 GLU B O 1
ATOM 3376 N N . TYR B 1 114 ? 31.108 18.818 33.527 1.00 27.06 110 TYR B N 1
ATOM 3377 C CA . TYR B 1 114 ? 30.126 18.266 34.460 1.00 28.42 110 TYR B CA 1
ATOM 3378 C C . TYR B 1 114 ? 28.712 18.182 33.930 1.00 23.34 110 TYR B C 1
ATOM 3379 O O . TYR B 1 114 ? 28.174 19.124 33.390 1.00 27.87 110 TYR B O 1
ATOM 3388 N N . ARG B 1 115 ? 28.128 17.013 34.079 1.00 25.58 111 ARG B N 1
ATOM 3389 C CA . ARG B 1 115 ? 26.785 16.740 33.575 1.00 24.49 111 ARG B CA 1
ATOM 3390 C C . ARG B 1 115 ? 25.692 17.199 34.554 1.00 25.53 111 ARG B C 1
ATOM 3391 O O . ARG B 1 115 ? 25.936 17.312 35.771 1.00 26.40 111 ARG B O 1
ATOM 3399 N N . PRO B 1 116 ? 24.495 17.485 34.029 1.00 23.76 112 PRO B N 1
ATOM 3400 C CA . PRO B 1 116 ? 23.287 17.656 34.846 1.00 25.52 112 PRO B CA 1
ATOM 3401 C C . PRO B 1 116 ? 23.113 16.443 35.727 1.00 21.41 112 PRO B C 1
ATOM 3402 O O . PRO B 1 116 ? 23.588 15.376 35.407 1.00 23.82 112 PRO B O 1
ATOM 3406 N N . THR B 1 117 ? 22.393 16.597 36.816 1.00 23.33 113 THR B N 1
ATOM 3407 C CA . THR B 1 117 ? 22.286 15.516 37.779 1.00 25.93 113 THR B CA 1
ATOM 3408 C C . THR B 1 117 ? 20.877 14.915 37.746 1.00 22.60 113 THR B C 1
ATOM 3409 O O . THR B 1 117 ? 20.638 13.779 38.208 1.00 24.07 113 THR B O 1
ATOM 3413 N N . GLU B 1 118 ? 19.946 15.662 37.190 1.00 21.19 114 GLU B N 1
ATOM 3414 C CA . GLU B 1 118 ? 18.556 15.299 37.438 1.00 26.84 114 GLU B CA 1
ATOM 3415 C C . GLU B 1 118 ? 18.144 13.993 36.735 1.00 24.80 114 GLU B C 1
ATOM 3416 O O . GLU B 1 118 ? 17.388 13.200 37.313 1.00 23.47 114 GLU B O 1
ATOM 3422 N N . TYR B 1 119 ? 18.665 13.743 35.522 1.00 23.90 115 TYR B N 1
ATOM 3423 C CA . TYR B 1 119 ? 18.203 12.578 34.771 1.00 22.16 115 TYR B CA 1
ATOM 3424 C C . TYR B 1 119 ? 18.859 11.311 35.316 1.00 20.62 115 TYR B C 1
ATOM 3425 O O . TYR B 1 119 ? 18.233 10.245 35.427 1.00 19.58 115 TYR B O 1
ATOM 3434 N N . LEU B 1 120 ? 20.132 11.446 35.636 1.00 19.24 116 LEU B N 1
ATOM 3435 C CA . LEU B 1 120 ? 20.845 10.395 36.364 1.00 22.13 116 LEU B CA 1
ATOM 3436 C C . LEU B 1 120 ? 20.094 9.995 37.630 1.00 21.99 116 LEU B C 1
ATOM 3437 O O . LEU B 1 120 ? 19.933 8.805 37.906 1.00 24.89 116 LEU B O 1
ATOM 3442 N N . GLN B 1 121 ? 19.640 10.980 38.402 1.00 21.65 117 GLN B N 1
ATOM 3443 C CA . GLN B 1 121 ? 18.985 10.653 39.696 1.00 28.01 117 GLN B CA 1
ATOM 3444 C C . GLN B 1 121 ? 17.668 9.877 39.502 1.00 23.52 117 GLN B C 1
ATOM 3445 O O . GLN B 1 121 ? 17.450 8.875 40.163 1.00 23.59 117 GLN B O 1
ATOM 3451 N N . ARG B 1 122 ? 16.847 10.332 38.565 1.00 23.09 118 ARG B N 1
ATOM 3452 C CA . ARG B 1 122 ? 15.690 9.574 38.056 1.00 25.77 118 ARG B CA 1
ATOM 3453 C C . ARG B 1 122 ? 16.013 8.174 37.573 1.00 25.17 118 ARG B C 1
ATOM 3454 O O . ARG B 1 122 ? 15.380 7.205 37.972 1.00 26.68 118 ARG B O 1
ATOM 3462 N N . TRP B 1 123 ? 17.020 8.069 36.721 1.00 25.10 119 TRP B N 1
ATOM 3463 C CA . TRP B 1 123 ? 17.487 6.771 36.253 1.00 25.03 119 TRP B CA 1
ATOM 3464 C C . TRP B 1 123 ? 17.880 5.797 37.381 1.00 25.62 119 TRP B C 1
ATOM 3465 O O . TRP B 1 123 ? 17.239 4.748 37.508 1.00 26.63 119 TRP B O 1
ATOM 3476 N N . VAL B 1 124 ? 18.922 6.095 38.167 1.00 22.91 120 VAL B N 1
ATOM 3477 C CA . VAL B 1 124 ? 19.256 5.186 39.285 1.00 23.47 120 VAL B CA 1
ATOM 3478 C C . VAL B 1 124 ? 18.042 5.055 40.254 1.00 27.80 120 VAL B C 1
ATOM 3479 O O . VAL B 1 124 ? 17.945 4.104 41.014 1.00 27.25 120 VAL B O 1
ATOM 3483 N N . GLY B 1 125 ? 17.113 6.013 40.213 1.00 25.42 121 GLY B N 1
ATOM 3484 C CA . GLY B 1 125 ? 15.891 5.867 40.970 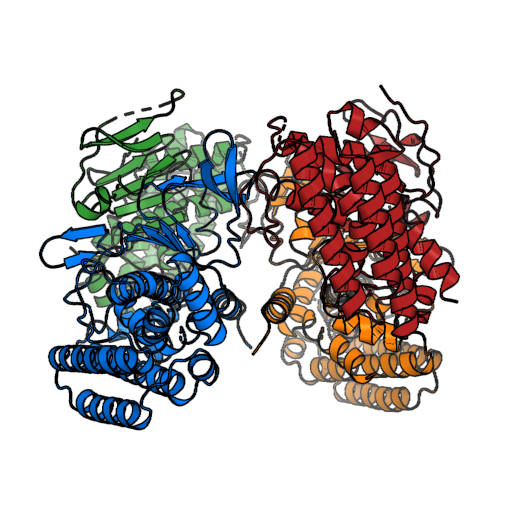1.00 26.14 121 GLY B CA 1
ATOM 3485 C C . GLY B 1 125 ? 14.988 4.673 40.601 1.00 30.26 121 GLY B C 1
ATOM 3486 O O . GLY B 1 125 ? 14.275 4.157 41.463 1.00 30.59 121 GLY B O 1
ATOM 3487 N N . PHE B 1 126 ? 14.985 4.225 39.344 1.00 29.33 122 PHE B N 1
ATOM 3488 C CA . PHE B 1 126 ? 14.101 3.122 38.951 1.00 24.13 122 PHE B CA 1
ATOM 3489 C C . PHE B 1 126 ? 14.846 1.859 38.564 1.00 27.08 122 PHE B C 1
ATOM 3490 O O . PHE B 1 126 ? 14.282 0.788 38.502 1.00 30.31 122 PHE B O 1
ATOM 3498 N N . TRP B 1 127 ? 16.143 1.973 38.361 1.00 26.20 123 TRP B N 1
ATOM 3499 C CA . TRP B 1 127 ? 16.834 1.045 37.482 1.00 24.99 123 TRP B CA 1
ATOM 3500 C C . TRP B 1 127 ? 17.029 -0.317 38.125 1.00 28.92 123 TRP B C 1
ATOM 3501 O O . TRP B 1 127 ? 17.077 -1.349 37.425 1.00 24.78 123 TRP B O 1
ATOM 3512 N N . PHE B 1 128 ? 17.169 -0.319 39.463 1.00 27.80 124 PHE B N 1
ATOM 3513 C CA . PHE B 1 128 ? 17.408 -1.569 40.186 1.00 29.49 124 PHE B CA 1
ATOM 3514 C C . PHE B 1 128 ? 16.118 -2.388 40.325 1.00 34.42 124 PHE B C 1
ATOM 3515 O O . PHE B 1 128 ? 16.172 -3.564 40.678 1.00 39.83 124 PHE B O 1
ATOM 3523 N N . ASP B 1 129 ? 14.975 -1.782 39.997 1.00 32.03 125 ASP B N 1
ATOM 3524 C CA . ASP B 1 129 ? 13.691 -2.476 39.973 1.00 29.10 125 ASP B CA 1
ATOM 3525 C C . ASP B 1 129 ? 13.372 -3.063 38.589 1.00 29.90 125 ASP B C 1
ATOM 3526 O O . ASP B 1 129 ? 13.131 -2.327 37.590 1.00 31.36 125 ASP B O 1
ATOM 3531 N N . GLU B 1 130 ? 13.364 -4.387 38.519 1.00 32.31 126 GLU B N 1
ATOM 3532 C CA . GLU B 1 130 ? 13.209 -5.068 37.235 1.00 38.10 126 GLU B CA 1
ATOM 3533 C C . GLU B 1 130 ? 11.914 -4.727 36.509 1.00 32.71 126 GLU B C 1
ATOM 3534 O O . GLU B 1 130 ? 11.911 -4.558 35.312 1.00 33.78 126 GLU B O 1
ATOM 3540 N N . GLU B 1 131 ? 10.821 -4.611 37.233 1.00 34.89 127 GLU B N 1
ATOM 3541 C CA . GLU B 1 131 ? 9.552 -4.287 36.599 1.00 36.58 127 GLU B CA 1
ATOM 3542 C C . GLU B 1 131 ? 9.557 -2.846 36.069 1.00 32.45 127 GLU B C 1
ATOM 3543 O O . GLU B 1 131 ? 8.902 -2.537 35.088 1.00 30.49 127 GLU B O 1
ATOM 3549 N N . LYS B 1 132 ? 10.287 -1.953 36.720 1.00 31.49 128 LYS B N 1
ATOM 3550 C CA . LYS B 1 132 ? 10.369 -0.586 36.198 1.00 32.67 128 LYS B CA 1
ATOM 3551 C C . LYS B 1 132 ? 11.332 -0.435 34.973 1.00 27.93 128 LYS B C 1
ATOM 3552 O O . LYS B 1 132 ? 11.100 0.384 34.095 1.00 28.69 128 LYS B O 1
ATOM 3558 N N . ARG B 1 133 ? 12.386 -1.237 34.927 1.00 24.94 129 ARG B N 1
ATOM 3559 C CA . ARG B 1 133 ? 13.147 -1.404 33.699 1.00 27.95 129 ARG B CA 1
ATOM 3560 C C . ARG B 1 133 ? 12.238 -1.943 32.605 1.00 28.23 129 ARG B C 1
ATOM 3561 O O . ARG B 1 133 ? 12.427 -1.611 31.440 1.00 26.27 129 ARG B O 1
ATOM 3569 N N . LEU B 1 134 ? 11.280 -2.803 32.949 1.00 28.82 130 LEU B N 1
ATOM 3570 C CA . LEU B 1 134 ? 10.372 -3.295 31.909 1.00 26.29 130 LEU B CA 1
ATOM 3571 C C . LEU B 1 134 ? 9.585 -2.139 31.320 1.00 26.20 130 LEU B C 1
ATOM 3572 O O . LEU B 1 134 ? 9.439 -2.046 30.109 1.00 26.84 130 LEU B O 1
ATOM 3577 N N . VAL B 1 135 ? 9.111 -1.230 32.172 1.00 28.54 131 VAL B N 1
ATOM 3578 C CA . VAL B 1 135 ? 8.315 -0.086 31.709 1.00 25.99 131 VAL B CA 1
ATOM 3579 C C . VAL B 1 135 ? 9.164 0.821 30.792 1.00 26.11 131 VAL B C 1
ATOM 3580 O O . VAL B 1 135 ? 8.703 1.211 29.723 1.00 25.60 131 VAL B O 1
ATOM 3584 N N . ALA B 1 136 ? 10.380 1.171 31.253 1.00 22.71 132 ALA B N 1
ATOM 3585 C CA . ALA B 1 136 ? 11.355 1.877 30.445 1.00 25.86 132 ALA B CA 1
ATOM 3586 C C . ALA B 1 136 ? 11.623 1.177 29.082 1.00 23.31 132 ALA B C 1
ATOM 3587 O O . ALA B 1 136 ? 11.583 1.833 28.054 1.00 21.18 132 ALA B O 1
ATOM 3589 N N . ALA B 1 137 ? 11.859 -0.137 29.072 1.00 24.88 133 ALA B N 1
ATOM 3590 C CA . ALA B 1 137 ? 12.081 -0.866 27.806 1.00 22.67 133 ALA B CA 1
ATOM 3591 C C . ALA B 1 137 ? 10.898 -0.691 26.849 1.00 23.07 133 ALA B C 1
ATOM 3592 O O . ALA B 1 137 ? 11.066 -0.436 25.630 1.00 21.38 133 ALA B O 1
ATOM 3594 N N . ARG B 1 138 ? 9.694 -0.847 27.420 1.00 25.22 134 ARG B N 1
ATOM 3595 C CA . ARG B 1 138 ? 8.445 -0.807 26.655 1.00 25.51 134 ARG B CA 1
ATOM 3596 C C . ARG B 1 138 ? 8.290 0.573 26.065 1.00 22.12 134 ARG B C 1
ATOM 3597 O O . ARG B 1 138 ? 7.847 0.718 24.948 1.00 24.87 134 ARG B O 1
ATOM 3605 N N . HIS B 1 139 ? 8.636 1.589 26.848 1.00 21.63 135 HIS B N 1
ATOM 3606 C CA . HIS B 1 139 ? 8.535 2.981 26.416 1.00 22.79 135 HIS B CA 1
ATOM 3607 C C . HIS B 1 139 ? 9.478 3.241 25.212 1.00 24.45 135 HIS B C 1
ATOM 3608 O O . HIS B 1 139 ? 9.034 3.819 24.237 1.00 23.33 135 HIS B O 1
ATOM 3615 N N . PHE B 1 140 ? 10.725 2.751 25.256 1.00 18.76 136 PHE B N 1
ATOM 3616 C CA . PHE B 1 140 ? 11.637 2.857 24.113 1.00 22.33 136 PHE B CA 1
ATOM 3617 C C . PHE B 1 140 ? 11.036 2.152 22.861 1.00 23.93 136 PHE B C 1
ATOM 3618 O O . PHE B 1 140 ? 11.014 2.716 21.770 1.00 19.40 136 PHE B O 1
ATOM 3626 N N . GLN B 1 141 ? 10.517 0.937 23.051 1.00 24.31 137 GLN B N 1
ATOM 3627 C CA . GLN B 1 141 ? 9.910 0.186 21.942 1.00 22.37 137 GLN B CA 1
ATOM 3628 C C . GLN B 1 141 ? 8.727 0.939 21.338 1.00 21.81 137 GLN B C 1
ATOM 3629 O O . GLN B 1 141 ? 8.608 1.021 20.135 1.00 22.74 137 GLN B O 1
ATOM 3635 N N . ARG B 1 142 ? 7.901 1.555 22.174 1.00 23.72 138 ARG B N 1
ATOM 3636 C CA . ARG B 1 142 ? 6.790 2.353 21.665 1.00 24.61 138 ARG B CA 1
ATOM 3637 C C . ARG B 1 142 ? 7.337 3.486 20.814 1.00 25.39 138 ARG B C 1
ATOM 3638 O O . ARG B 1 142 ? 6.805 3.773 19.735 1.00 25.45 138 ARG B O 1
ATOM 3646 N N . ALA B 1 143 ? 8.350 4.175 21.337 1.00 23.46 139 ALA B N 1
ATOM 3647 C CA . ALA B 1 143 ? 8.924 5.310 20.626 1.00 25.39 139 ALA B CA 1
ATOM 3648 C C . ALA B 1 143 ? 9.476 4.862 19.261 1.00 22.03 139 ALA B C 1
ATOM 3649 O O . ALA B 1 143 ? 9.256 5.513 18.276 1.00 25.18 139 ALA B O 1
ATOM 3651 N N . ARG B 1 144 ? 10.178 3.736 19.263 1.00 23.12 140 ARG B N 1
ATOM 3652 C CA A ARG B 1 144 ? 10.705 3.090 18.071 0.50 23.93 140 ARG B CA 1
ATOM 3653 C CA B ARG B 1 144 ? 10.709 3.088 18.059 0.50 23.93 140 ARG B CA 1
ATOM 3654 C C . ARG B 1 144 ? 9.627 2.829 17.004 1.00 24.51 140 ARG B C 1
ATOM 3655 O O . ARG B 1 144 ? 9.817 3.131 15.829 1.00 23.70 140 ARG B O 1
ATOM 3670 N N . LEU B 1 145 ? 8.493 2.271 17.419 1.00 24.03 141 LEU B N 1
ATOM 3671 C CA . LEU B 1 145 ? 7.401 2.027 16.451 1.00 24.43 141 LEU B CA 1
ATOM 3672 C C . LEU B 1 145 ? 6.877 3.309 15.881 1.00 24.02 141 LEU B C 1
ATOM 3673 O O . LEU B 1 145 ? 6.579 3.369 14.706 1.00 24.78 141 LEU B O 1
ATOM 3678 N N . GLU B 1 146 ? 6.721 4.332 16.701 1.00 24.71 142 GLU B N 1
ATOM 3679 C CA . GLU B 1 146 ? 6.221 5.589 16.147 1.00 30.31 142 GLU B CA 1
ATOM 3680 C C . GLU B 1 146 ? 7.215 6.145 15.112 1.00 28.10 142 GLU B C 1
ATOM 3681 O O . GLU B 1 146 ? 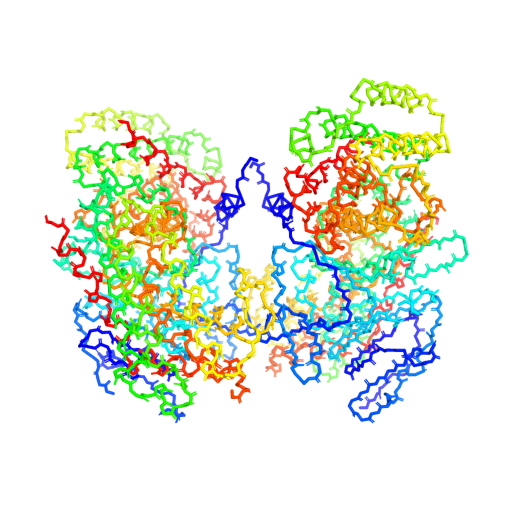6.790 6.728 14.110 1.00 30.96 142 GLU B O 1
ATOM 3687 N N . ARG B 1 147 ? 8.517 5.981 15.332 1.00 25.03 143 ARG B N 1
ATOM 3688 C CA . ARG B 1 147 ? 9.501 6.435 14.311 1.00 26.48 143 ARG B CA 1
ATOM 3689 C C . ARG B 1 147 ? 9.472 5.608 13.007 1.00 25.52 143 ARG B C 1
ATOM 3690 O O . ARG B 1 147 ? 9.679 6.153 11.932 1.00 23.43 143 ARG B O 1
ATOM 3698 N N . ILE B 1 148 ? 9.358 4.283 13.124 1.00 22.64 144 ILE B N 1
ATOM 3699 C CA . ILE B 1 148 ? 9.218 3.443 11.949 1.00 25.37 144 ILE B CA 1
ATOM 3700 C C . ILE B 1 148 ? 7.994 3.939 11.100 1.00 26.63 144 ILE B C 1
ATOM 3701 O O . ILE B 1 148 ? 8.127 4.170 9.888 1.00 23.27 144 ILE B O 1
ATOM 3706 N N . ARG B 1 149 ? 6.848 4.193 11.758 1.00 26.64 145 ARG B N 1
ATOM 3707 C CA . ARG B 1 149 ? 5.600 4.600 11.067 1.00 30.28 145 ARG B CA 1
ATOM 3708 C C . ARG B 1 149 ? 5.808 5.879 10.326 1.00 32.47 145 ARG B C 1
ATOM 3709 O O . ARG B 1 149 ? 5.574 5.980 9.131 1.00 30.00 145 ARG B O 1
ATOM 3717 N N . HIS B 1 150 ? 6.234 6.878 11.086 1.00 30.38 146 HIS B N 1
ATOM 3718 C CA . HIS B 1 150 ? 6.473 8.206 10.560 1.00 37.10 146 HIS B CA 1
ATOM 3719 C C . HIS B 1 150 ? 7.433 8.222 9.368 1.00 36.52 146 HIS B C 1
ATOM 3720 O O . HIS B 1 150 ? 7.182 8.842 8.342 1.00 38.03 146 HIS B O 1
ATOM 3727 N N . SER B 1 151 ? 8.549 7.551 9.530 1.00 29.12 147 SER B N 1
ATOM 3728 C CA . SER B 1 151 ? 9.572 7.610 8.541 1.00 30.65 147 SER B CA 1
ATOM 3729 C C . SER B 1 151 ? 9.258 6.678 7.352 1.00 31.60 147 SER B C 1
ATOM 3730 O O . SER B 1 151 ? 9.574 6.991 6.207 1.00 34.01 147 SER B O 1
ATOM 3733 N N . TRP B 1 152 ? 8.628 5.540 7.594 1.00 26.74 148 TRP B N 1
ATOM 3734 C CA . TRP B 1 152 ? 8.366 4.646 6.473 1.00 29.18 148 TRP B CA 1
ATOM 3735 C C . TRP B 1 152 ? 7.099 5.085 5.721 1.00 34.82 148 TRP B C 1
ATOM 3736 O O . TRP B 1 152 ? 6.977 4.821 4.526 1.00 29.43 148 TRP B O 1
ATOM 3747 N N . LEU B 1 153 ? 6.153 5.723 6.416 1.00 33.20 149 LEU B N 1
ATOM 3748 C CA . LEU B 1 153 ? 4.875 6.034 5.767 1.00 35.70 149 LEU B CA 1
ATOM 3749 C C . LEU B 1 153 ? 4.730 7.522 5.398 1.00 42.59 149 LEU B C 1
ATOM 3750 O O . LEU B 1 153 ? 4.209 7.858 4.335 1.00 39.99 149 LEU B O 1
ATOM 3755 N N . GLU B 1 154 ? 5.206 8.415 6.267 1.00 41.65 150 GLU B N 1
ATOM 3756 C CA . GLU B 1 154 ? 5.046 9.849 6.031 1.00 40.78 150 GLU B CA 1
ATOM 3757 C C . GLU B 1 154 ? 6.327 10.541 5.598 1.00 44.53 150 GLU B C 1
ATOM 3758 O O . GLU B 1 154 ? 6.440 11.744 5.673 1.00 49.17 150 GLU B O 1
ATOM 3764 N N . ASP B 1 155 ? 7.305 9.795 5.122 1.00 42.49 151 ASP B N 1
ATOM 3765 C CA . ASP B 1 155 ? 8.553 10.448 4.789 1.00 48.85 151 ASP B CA 1
ATOM 3766 C C . ASP B 1 155 ? 8.620 10.556 3.268 1.00 50.59 151 ASP B C 1
ATOM 3767 O O . ASP B 1 155 ? 9.044 9.643 2.579 1.00 53.12 151 ASP B O 1
ATOM 3772 N N . ARG B 1 156 ? 8.161 11.683 2.761 1.00 51.33 152 ARG B N 1
ATOM 3773 C CA . ARG B 1 156 ? 8.243 11.965 1.362 1.00 48.98 152 ARG B CA 1
ATOM 3774 C C . ARG B 1 156 ? 9.701 11.903 0.872 1.00 51.08 152 ARG B C 1
ATOM 3775 O O . ARG B 1 156 ? 9.954 11.520 -0.267 1.00 49.56 152 ARG B O 1
ATOM 3783 N N . VAL B 1 157 ? 10.676 12.266 1.712 1.00 49.71 153 VAL B N 1
ATOM 3784 C CA . VAL B 1 157 ? 12.058 12.257 1.217 1.00 44.14 153 VAL B CA 1
ATOM 3785 C C . VAL B 1 157 ? 12.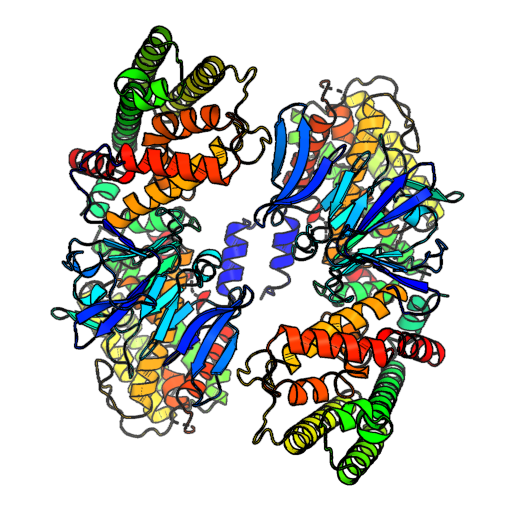559 10.852 0.870 1.00 42.47 153 VAL B C 1
ATOM 3786 O O . VAL B 1 157 ? 13.334 10.673 -0.069 1.00 43.88 153 VAL B O 1
ATOM 3790 N N . LEU B 1 158 ? 12.100 9.860 1.623 1.00 45.29 154 LEU B N 1
ATOM 3791 C CA . LEU B 1 158 ? 12.506 8.467 1.446 1.00 42.23 154 LEU B CA 1
ATOM 3792 C C . LEU B 1 158 ? 11.803 7.857 0.207 1.00 38.24 154 LEU B C 1
ATOM 3793 O O . LEU B 1 158 ? 12.401 7.108 -0.573 1.00 34.99 154 LEU B O 1
ATOM 3798 N N . ARG B 1 159 ? 10.521 8.185 0.071 1.00 40.31 155 ARG B N 1
ATOM 3799 C CA . ARG B 1 159 ? 9.672 7.876 -1.087 1.00 44.11 155 ARG B CA 1
ATOM 3800 C C . ARG B 1 159 ? 10.337 8.366 -2.358 1.00 37.72 155 ARG B C 1
ATOM 3801 O O . ARG B 1 159 ? 10.575 7.611 -3.297 1.00 33.37 155 ARG B O 1
ATOM 3809 N N . ASP B 1 160 ? 10.689 9.641 -2.343 1.00 38.95 156 ASP B N 1
ATOM 3810 C CA . ASP B 1 160 ? 11.238 10.286 -3.508 1.00 37.93 156 ASP B CA 1
ATOM 3811 C C . ASP B 1 160 ? 12.604 9.766 -3.838 1.00 40.12 156 ASP B C 1
ATOM 3812 O O . ASP B 1 160 ? 13.072 9.944 -4.967 1.00 40.30 156 ASP B O 1
ATOM 3817 N N . ALA B 1 161 ? 13.257 9.109 -2.883 1.00 35.50 157 ALA B N 1
ATOM 3818 C CA . ALA B 1 161 ? 14.548 8.485 -3.185 1.00 32.55 157 ALA B CA 1
ATOM 3819 C C . ALA B 1 161 ? 14.485 7.046 -3.725 1.00 33.45 157 ALA B C 1
ATOM 3820 O O . ALA B 1 161 ? 15.534 6.462 -4.036 1.00 31.09 157 ALA B O 1
ATOM 3822 N N . GLY B 1 162 ? 13.277 6.483 -3.843 1.00 32.20 158 GLY B N 1
ATOM 3823 C CA . GLY B 1 162 ? 13.090 5.156 -4.425 1.00 29.57 158 GLY B CA 1
ATOM 3824 C C . GLY B 1 162 ? 12.778 4.041 -3.437 1.00 28.58 158 GLY B C 1
ATOM 3825 O O . GLY B 1 162 ? 12.966 2.857 -3.731 1.00 28.40 158 GLY B O 1
ATOM 3826 N N . PHE B 1 163 ? 12.343 4.420 -2.248 1.00 27.58 159 PHE B N 1
ATOM 3827 C CA . PHE B 1 163 ? 11.950 3.436 -1.264 1.00 29.10 159 PHE B CA 1
ATOM 3828 C C . PHE B 1 163 ? 10.527 3.007 -1.557 1.00 26.96 159 PHE B C 1
ATOM 3829 O O . PHE B 1 163 ? 9.620 3.406 -0.859 1.00 28.13 159 PHE B O 1
ATOM 3837 N N . ALA B 1 164 ? 10.347 2.169 -2.571 1.00 28.99 160 ALA B N 1
ATOM 3838 C CA . ALA B 1 164 ? 9.013 1.827 -3.056 1.00 29.71 160 ALA B CA 1
ATOM 3839 C C . ALA B 1 164 ? 8.423 0.719 -2.196 1.00 29.00 160 ALA B C 1
ATOM 3840 O O . ALA B 1 164 ? 8.139 -0.378 -2.691 1.00 29.24 160 ALA B O 1
ATOM 3842 N N . VAL B 1 165 ? 8.232 1.031 -0.909 1.00 28.11 161 VAL B N 1
ATOM 3843 C CA . VAL B 1 165 ? 7.741 0.078 0.070 1.00 28.32 161 VAL B CA 1
ATOM 3844 C C . VAL B 1 165 ? 6.218 -0.119 -0.013 1.00 31.71 161 VAL B C 1
ATOM 3845 O O . VAL B 1 165 ? 5.421 0.825 -0.210 1.00 29.96 161 VAL B O 1
ATOM 3849 N N . ASP B 1 166 ? 5.836 -1.365 0.174 1.00 30.68 162 ASP B N 1
ATOM 3850 C CA . ASP B 1 166 ? 4.452 -1.727 0.361 1.00 31.54 162 ASP B CA 1
ATOM 3851 C C . ASP B 1 166 ? 3.929 -1.139 1.682 1.00 30.72 162 ASP B C 1
ATOM 3852 O O . ASP B 1 166 ? 4.079 -1.728 2.780 1.00 32.00 162 ASP B O 1
ATOM 3857 N N . ALA B 1 167 ? 3.292 0.022 1.572 1.00 27.30 163 ALA B N 1
ATOM 3858 C CA . ALA B 1 167 ? 2.791 0.760 2.720 1.00 28.77 163 ALA B CA 1
ATOM 3859 C C . ALA B 1 167 ? 1.700 0.012 3.528 1.00 33.68 163 ALA B C 1
ATOM 3860 O O . ALA B 1 167 ? 1.575 0.169 4.744 1.00 34.30 163 ALA B O 1
ATOM 3862 N N . THR B 1 168 ? 0.916 -0.814 2.857 1.00 32.47 164 THR B N 1
ATOM 3863 C CA . THR B 1 168 ? -0.167 -1.479 3.535 1.00 32.46 164 THR B CA 1
ATOM 3864 C C . THR B 1 168 ? 0.431 -2.533 4.431 1.00 33.82 164 THR B C 1
ATOM 3865 O O . THR B 1 168 ? 0.014 -2.740 5.583 1.00 34.02 164 THR B O 1
ATOM 3869 N N . ALA B 1 169 ? 1.400 -3.223 3.862 1.00 31.82 165 ALA B N 1
ATOM 3870 C CA . ALA B 1 169 ? 2.067 -4.317 4.531 1.00 32.86 165 ALA B CA 1
ATOM 3871 C C . ALA B 1 169 ? 2.882 -3.804 5.730 1.00 33.18 165 ALA B C 1
ATOM 3872 O O . ALA B 1 169 ? 2.966 -4.459 6.747 1.00 32.11 165 ALA B O 1
ATOM 3874 N N . LEU B 1 170 ? 3.478 -2.621 5.586 1.00 33.57 166 LEU B N 1
ATOM 3875 C CA . LEU B 1 170 ? 4.252 -2.004 6.661 1.00 33.61 166 LEU B CA 1
ATOM 3876 C C . LEU B 1 170 ? 3.321 -1.631 7.793 1.00 31.09 166 LEU B C 1
ATOM 3877 O O . LEU B 1 170 ? 3.615 -1.892 8.943 1.00 30.78 166 LEU B O 1
ATOM 3882 N N . ALA B 1 171 ? 2.186 -1.031 7.471 1.00 31.84 167 ALA B N 1
ATOM 3883 C CA . ALA B 1 171 ? 1.208 -0.705 8.499 1.00 31.06 167 ALA B CA 1
ATOM 3884 C C . ALA B 1 171 ? 0.747 -1.940 9.292 1.00 34.59 167 ALA B C 1
ATOM 3885 O O . ALA B 1 171 ? 0.640 -1.906 10.519 1.00 33.49 167 ALA B O 1
ATOM 3887 N N . VAL B 1 172 ? 0.493 -3.033 8.586 1.00 32.95 168 VAL B N 1
ATOM 3888 C CA . VAL B 1 172 ? 0.067 -4.260 9.226 1.00 31.55 168 VAL B CA 1
ATOM 3889 C C . VAL B 1 172 ? 1.165 -4.760 10.171 1.00 34.36 168 VAL B C 1
ATOM 3890 O O . VAL B 1 172 ? 0.882 -4.989 11.348 1.00 33.90 168 VAL B O 1
ATOM 3894 N N . ALA B 1 173 ? 2.405 -4.913 9.688 1.00 30.55 169 ALA B N 1
ATOM 3895 C CA . ALA B 1 173 ? 3.481 -5.362 10.592 1.00 32.82 169 ALA B CA 1
ATOM 3896 C C . ALA B 1 173 ? 3.627 -4.461 11.820 1.00 28.19 169 ALA B C 1
ATOM 3897 O O . ALA B 1 173 ? 3.796 -4.955 12.910 1.00 28.75 169 ALA B O 1
ATOM 3899 N N . VAL B 1 174 ? 3.523 -3.154 11.641 1.00 27.47 170 VAL B N 1
ATOM 3900 C CA . VAL B 1 174 ? 3.745 -2.265 12.751 1.00 29.19 170 VAL B CA 1
ATOM 3901 C C . VAL B 1 174 ? 2.562 -2.398 13.765 1.00 33.54 170 VAL B C 1
ATOM 3902 O O . VAL B 1 174 ? 2.763 -2.437 14.999 1.00 30.64 170 VAL B O 1
ATOM 3906 N N . GLU B 1 175 ? 1.341 -2.521 13.241 1.00 31.66 171 GLU B N 1
ATOM 3907 C CA . GLU B 1 175 ? 0.182 -2.710 14.093 1.00 32.24 171 GLU B CA 1
ATOM 3908 C C . GLU B 1 175 ? 0.276 -4.042 14.863 1.00 29.95 171 GLU B C 1
ATOM 3909 O O . GLU B 1 175 ? 0.037 -4.097 16.059 1.00 32.01 171 GLU B O 1
ATOM 3915 N N . ASP B 1 176 ? 0.646 -5.114 14.184 1.00 32.20 172 ASP B N 1
ATOM 3916 C CA . ASP B 1 176 ? 0.855 -6.359 14.906 1.00 34.81 172 ASP B CA 1
ATOM 3917 C C . ASP B 1 176 ? 1.921 -6.216 15.982 1.00 30.87 172 ASP B C 1
ATOM 3918 O O . ASP B 1 176 ? 1.727 -6.715 17.092 1.00 27.54 172 ASP B O 1
ATOM 3923 N N . SER B 1 177 ? 3.044 -5.557 15.660 1.00 28.56 173 SER B N 1
ATOM 3924 C CA . SER B 1 177 ? 4.088 -5.378 16.669 1.00 27.67 173 SER B CA 1
ATOM 3925 C C . SER B 1 177 ? 3.590 -4.594 17.869 1.00 26.00 173 SER B C 1
ATOM 3926 O O . SER B 1 177 ? 3.771 -5.030 18.984 1.00 27.99 173 SER B O 1
ATOM 3929 N N . ALA B 1 178 ? 2.911 -3.469 17.648 1.00 24.51 174 ALA B N 1
ATOM 3930 C CA . ALA B 1 178 ? 2.327 -2.752 18.766 1.00 26.85 174 ALA B CA 1
ATOM 3931 C C . ALA B 1 178 ? 1.507 -3.673 19.694 1.00 32.23 174 ALA B C 1
ATOM 3932 O O . ALA B 1 178 ? 1.665 -3.624 20.915 1.00 31.71 174 ALA B O 1
ATOM 3934 N N . ARG B 1 179 ? 0.644 -4.508 19.127 1.00 28.64 175 ARG B N 1
ATOM 3935 C CA . ARG B 1 179 ? -0.227 -5.344 19.942 1.00 33.14 175 ARG B CA 1
ATOM 3936 C C . ARG B 1 179 ? 0.630 -6.315 20.740 1.00 31.28 175 ARG B C 1
ATOM 3937 O O . ARG B 1 179 ? 0.439 -6.503 21.959 1.00 32.42 175 ARG B O 1
ATOM 3945 N N . ALA B 1 180 ? 1.588 -6.932 20.066 1.00 28.23 176 ALA B N 1
ATOM 3946 C CA . ALA B 1 180 ? 2.520 -7.838 20.765 1.00 33.24 176 ALA B CA 1
ATOM 3947 C C . ALA B 1 180 ? 3.338 -7.111 21.880 1.00 35.39 176 ALA B C 1
ATOM 3948 O O . ALA B 1 180 ? 3.516 -7.605 23.016 1.00 32.57 176 ALA B O 1
ATOM 3950 N N . LEU B 1 181 ? 3.824 -5.919 21.558 1.00 33.59 177 LEU B N 1
ATOM 3951 C CA . LEU B 1 181 ? 4.654 -5.177 22.502 1.00 31.83 177 LEU B CA 1
ATOM 3952 C C . LEU B 1 181 ? 3.920 -4.985 23.809 1.00 30.66 177 LEU B C 1
ATOM 3953 O O . LEU B 1 181 ? 4.483 -5.217 24.887 1.00 28.44 177 LEU B O 1
ATOM 3958 N N . GLU B 1 182 ? 2.671 -4.528 23.710 1.00 30.87 178 GLU B N 1
ATOM 3959 C CA . GLU B 1 182 ? 1.882 -4.198 24.888 1.00 30.89 178 GLU B CA 1
ATOM 3960 C C . GLU B 1 182 ? 1.474 -5.477 25.627 1.00 31.75 178 GLU B C 1
ATOM 3961 O O . GLU B 1 182 ? 1.052 -5.429 26.778 1.00 35.50 178 GLU B O 1
ATOM 3967 N N . GLN B 1 183 ? 1.603 -6.627 24.971 1.00 33.67 179 GLN B N 1
ATOM 3968 C CA . GLN B 1 183 ? 1.211 -7.910 25.579 1.00 34.43 179 GLN B CA 1
ATOM 3969 C C . GLN B 1 183 ? 2.383 -8.544 26.294 1.00 37.06 179 GLN B C 1
ATOM 3970 O O . GLN B 1 183 ? 2.201 -9.377 27.189 1.00 37.55 179 GLN B O 1
ATOM 3976 N N . ALA B 1 184 ? 3.590 -8.142 25.899 1.00 35.91 180 ALA B N 1
ATOM 3977 C CA . ALA B 1 184 ? 4.813 -8.701 26.450 1.00 32.31 180 ALA B CA 1
ATOM 3978 C C . ALA B 1 184 ? 4.816 -8.685 27.979 1.00 34.62 180 ALA B C 1
ATOM 3979 O O . ALA B 1 184 ? 4.661 -7.636 28.630 1.00 33.42 180 ALA B O 1
ATOM 3981 N N . PRO B 1 185 ? 4.979 -9.870 28.572 1.00 36.22 181 PRO B N 1
ATOM 3982 C CA . PRO B 1 185 ? 5.025 -10.023 30.027 1.00 36.65 181 PRO B CA 1
ATOM 3983 C C . PRO B 1 185 ? 6.382 -9.680 30.626 1.00 34.20 181 PRO B C 1
ATOM 3984 O O . PRO B 1 185 ? 6.445 -9.372 31.815 1.00 31.59 181 PRO B O 1
ATOM 3988 N N . ASN B 1 186 ? 7.445 -9.764 29.829 1.00 34.61 182 ASN B N 1
ATOM 3989 C CA . ASN B 1 186 ? 8.793 -9.565 30.353 1.00 34.49 182 ASN B CA 1
ATOM 3990 C C . ASN B 1 186 ? 9.775 -9.145 29.256 1.00 34.95 182 ASN B C 1
ATOM 3991 O O . ASN B 1 186 ? 9.375 -8.937 28.101 1.00 31.02 182 ASN B O 1
ATOM 3996 N N . HIS B 1 187 ? 11.055 -9.029 29.614 1.00 32.34 183 HIS B N 1
ATOM 3997 C CA . HIS B 1 187 ? 12.065 -8.527 28.669 1.00 34.60 183 HIS B CA 1
ATOM 3998 C C . HIS B 1 187 ? 12.307 -9.520 27.538 1.00 30.06 183 HIS B C 1
ATOM 3999 O O . HIS B 1 187 ? 12.504 -9.114 26.429 1.00 27.31 183 HIS B O 1
ATOM 4006 N N . GLU B 1 188 ? 12.248 -10.808 27.835 1.00 30.42 184 GLU B N 1
ATOM 4007 C CA . GLU B 1 188 ? 12.491 -11.816 26.829 1.00 33.39 184 GLU B CA 1
ATOM 4008 C C . GLU B 1 188 ? 11.407 -11.693 25.730 1.00 36.52 184 GLU B C 1
ATOM 4009 O O . GLU B 1 188 ? 11.731 -11.752 24.554 1.00 32.73 184 GLU B O 1
ATOM 4015 N N . HIS B 1 189 ? 10.134 -11.491 26.109 1.00 36.41 185 HIS B N 1
ATOM 4016 C CA . HIS B 1 189 ? 9.114 -11.239 25.112 1.00 32.48 185 HIS B CA 1
ATOM 4017 C C . HIS B 1 189 ? 9.337 -9.969 24.308 1.00 32.51 185 HIS B C 1
ATOM 4018 O O . HIS B 1 189 ? 9.073 -9.962 23.116 1.00 26.75 185 HIS B O 1
ATOM 4025 N N . LEU B 1 190 ? 9.801 -8.896 24.935 1.00 28.26 186 LEU B N 1
ATOM 4026 C CA . LEU B 1 190 ? 10.100 -7.706 24.140 1.00 30.40 186 LEU B CA 1
ATOM 4027 C C . LEU B 1 190 ? 11.170 -7.940 23.071 1.00 28.01 186 LEU B C 1
ATOM 4028 O O . LEU B 1 190 ? 11.040 -7.477 21.900 1.00 27.84 186 LEU B O 1
ATOM 4033 N N . LEU B 1 191 ? 12.217 -8.659 23.469 1.00 27.79 187 LEU B N 1
ATOM 4034 C CA . LEU B 1 191 ? 13.371 -8.873 22.624 1.00 26.21 187 LEU B CA 1
ATOM 4035 C C . LEU B 1 191 ? 12.947 -9.745 21.494 1.00 31.89 187 LEU B C 1
ATOM 4036 O O . LEU B 1 191 ? 13.405 -9.574 20.361 1.00 28.82 187 LEU B O 1
ATOM 4041 N N . THR B 1 192 ? 12.074 -10.700 21.811 1.00 30.59 188 THR B N 1
ATOM 4042 C CA . THR B 1 192 ? 11.588 -11.600 20.783 1.00 29.76 188 THR B CA 1
ATOM 4043 C C . THR B 1 192 ? 10.778 -10.812 19.760 1.00 28.79 188 THR B C 1
ATOM 4044 O O . THR B 1 192 ? 10.937 -10.999 18.552 1.00 29.81 188 THR B O 1
ATOM 4048 N N . GLU B 1 193 ? 9.908 -9.931 20.233 1.00 27.77 189 GLU B N 1
ATOM 4049 C CA . GLU B 1 193 ? 9.065 -9.244 19.267 1.00 30.34 189 GLU B CA 1
ATOM 4050 C C . GLU B 1 193 ? 9.918 -8.325 18.393 1.00 28.46 189 GLU B C 1
ATOM 4051 O O . GLU B 1 193 ? 9.659 -8.174 17.220 1.00 27.83 189 GLU B O 1
ATOM 4057 N N . GLU B 1 194 ? 10.959 -7.746 18.977 1.00 28.93 190 GLU B N 1
ATOM 4058 C CA . GLU B 1 194 ? 11.791 -6.778 18.279 1.00 28.00 190 GLU B CA 1
ATOM 4059 C C . GLU B 1 194 ? 12.516 -7.424 17.119 1.00 32.22 190 GLU B C 1
ATOM 4060 O O . GLU B 1 194 ? 12.557 -6.874 16.008 1.00 29.52 190 GLU B O 1
ATOM 4066 N N . ALA B 1 195 ? 13.063 -8.607 17.359 1.00 27.88 191 ALA B N 1
ATOM 4067 C CA . ALA B 1 195 ? 13.764 -9.288 16.291 1.00 29.05 191 ALA B CA 1
ATOM 4068 C C . ALA B 1 195 ? 12.800 -9.647 15.187 1.00 30.68 191 ALA B C 1
ATOM 4069 O O . ALA B 1 195 ? 13.191 -9.734 13.996 1.00 30.13 191 ALA B O 1
ATOM 4071 N N . ARG B 1 196 ? 11.549 -9.893 15.593 1.00 32.58 192 ARG B N 1
ATOM 4072 C CA . ARG B 1 196 ? 10.495 -10.349 14.674 1.00 32.08 192 ARG B CA 1
ATOM 4073 C C . ARG B 1 196 ? 10.038 -9.195 13.771 1.00 28.80 192 ARG B C 1
ATOM 4074 O O . ARG B 1 196 ? 9.824 -9.383 12.580 1.00 32.31 192 ARG B O 1
ATOM 4082 N N . LEU B 1 197 ? 9.967 -7.984 14.305 1.00 26.63 193 LEU B N 1
ATOM 4083 C CA . LEU B 1 197 ? 9.642 -6.852 13.467 1.00 24.78 193 LEU B CA 1
ATOM 4084 C C . LEU B 1 197 ? 10.779 -6.576 12.457 1.00 25.24 193 LEU B C 1
ATOM 4085 O O . LEU B 1 197 ? 10.560 -6.359 11.262 1.00 22.87 193 LEU B O 1
ATOM 4090 N N . SER B 1 198 ? 12.001 -6.643 12.964 1.00 24.95 194 SER B N 1
ATOM 4091 C CA . SER B 1 198 ? 13.190 -6.300 12.201 1.00 26.67 194 SER B CA 1
ATOM 4092 C C . SER B 1 198 ? 13.346 -7.199 10.972 1.00 22.64 194 SER B C 1
ATOM 4093 O O . SER B 1 198 ? 13.646 -6.744 9.893 1.00 21.14 194 SER B O 1
ATOM 4096 N N . LYS B 1 199 ? 13.143 -8.482 11.178 1.00 25.17 195 LYS B N 1
ATOM 4097 C CA . LYS B 1 199 ? 13.164 -9.428 10.109 1.00 25.80 195 LYS B CA 1
ATOM 4098 C C . LYS B 1 199 ? 12.049 -9.105 9.024 1.00 26.31 195 LYS B C 1
ATOM 4099 O O . LYS B 1 199 ? 12.356 -9.085 7.856 1.00 26.60 195 LYS B O 1
ATOM 4105 N N . ARG B 1 200 ? 10.809 -8.803 9.414 1.00 22.03 196 ARG B N 1
ATOM 4106 C CA . ARG B 1 200 ? 9.802 -8.344 8.479 1.00 21.94 196 ARG B CA 1
ATOM 4107 C C . ARG B 1 200 ? 10.239 -7.064 7.795 1.00 23.21 196 ARG B C 1
ATOM 4108 O O . ARG B 1 200 ? 9.934 -6.843 6.644 1.00 23.16 196 ARG B O 1
ATOM 4116 N N . LEU B 1 201 ? 10.918 -6.185 8.502 1.00 23.80 197 LEU B N 1
ATOM 4117 C CA . LEU B 1 201 ? 11.231 -4.923 7.857 1.00 25.86 197 LEU B CA 1
ATOM 4118 C C . LEU B 1 201 ? 12.387 -5.131 6.859 1.00 21.64 197 LEU B C 1
ATOM 4119 O O . LEU B 1 201 ? 12.434 -4.513 5.844 1.00 20.93 197 LEU B O 1
ATOM 4124 N N . PHE B 1 202 ? 13.358 -5.967 7.174 1.00 22.06 198 PHE B N 1
ATOM 4125 C CA . PHE B 1 202 ? 14.449 -6.148 6.211 1.00 22.67 198 PHE B CA 1
ATOM 4126 C C . PHE B 1 202 ? 13.834 -6.654 4.904 1.00 22.11 198 PHE B C 1
ATOM 4127 O O . PHE B 1 202 ? 14.295 -6.323 3.819 1.00 23.45 198 PHE B O 1
ATOM 4135 N N . LYS B 1 203 ? 12.836 -7.523 5.045 1.00 24.11 199 LYS B N 1
ATOM 4136 C CA . LYS B 1 203 ? 12.202 -8.169 3.931 1.00 24.29 199 LYS B CA 1
ATOM 4137 C C . LYS B 1 203 ? 11.476 -7.143 3.098 1.00 25.43 199 LYS B C 1
ATOM 4138 O O . LYS B 1 203 ? 11.634 -7.091 1.881 1.00 27.21 199 LYS B O 1
ATOM 4144 N N . LEU B 1 204 ? 10.708 -6.307 3.759 1.00 23.50 200 LEU B N 1
ATOM 4145 C CA . LEU B 1 204 ? 10.010 -5.228 3.084 1.00 24.12 200 LEU B CA 1
ATOM 4146 C C . LEU B 1 204 ? 10.981 -4.265 2.390 1.00 25.08 200 LEU B C 1
ATOM 4147 O O . LEU B 1 204 ? 10.674 -3.756 1.316 1.00 25.78 200 LEU B O 1
ATOM 4152 N N . ALA B 1 205 ? 12.126 -3.979 3.003 1.00 22.10 201 ALA B N 1
ATOM 4153 C CA . ALA B 1 205 ? 13.026 -2.966 2.449 1.00 24.19 201 ALA B CA 1
ATOM 4154 C C . ALA B 1 205 ? 13.731 -3.542 1.210 1.00 21.85 201 ALA B C 1
ATOM 4155 O O . ALA B 1 205 ? 13.943 -2.863 0.169 1.00 21.21 201 ALA B O 1
ATOM 4157 N N . ALA B 1 206 ? 14.074 -4.821 1.355 1.00 22.67 202 ALA B N 1
ATOM 4158 C CA . ALA B 1 206 ? 14.646 -5.597 0.247 1.00 26.12 202 ALA B CA 1
ATOM 4159 C C . ALA B 1 206 ? 13.706 -5.492 -0.976 1.00 24.46 202 ALA B C 1
ATOM 4160 O O . ALA B 1 206 ? 14.131 -5.090 -2.051 1.00 26.32 202 ALA B O 1
ATOM 4162 N N . GLN B 1 207 ? 12.432 -5.773 -0.783 1.00 25.33 203 GLN B N 1
ATOM 4163 C CA . GLN B 1 207 ? 11.472 -5.737 -1.896 1.00 28.22 203 GLN B CA 1
ATOM 4164 C C . GLN B 1 207 ? 11.285 -4.330 -2.436 1.00 29.91 203 GLN B C 1
ATOM 4165 O O . GLN B 1 207 ? 11.284 -4.123 -3.662 1.00 27.49 203 GLN B O 1
ATOM 4171 N N . ALA B 1 208 ? 11.218 -3.357 -1.528 1.00 22.59 204 ALA B N 1
ATOM 4172 C CA . ALA B 1 208 ? 11.126 -1.950 -1.939 1.00 27.69 204 ALA B CA 1
ATOM 4173 C C . ALA B 1 208 ? 12.246 -1.495 -2.880 1.00 24.72 204 ALA B C 1
ATOM 4174 O O . ALA B 1 208 ? 12.094 -0.509 -3.573 1.00 28.76 204 ALA B O 1
ATOM 4176 N N . THR B 1 209 ? 13.368 -2.184 -2.876 1.00 22.59 205 THR B N 1
ATOM 4177 C CA . THR B 1 209 ? 14.565 -1.652 -3.520 1.00 24.47 205 THR B CA 1
ATOM 4178 C C . THR B 1 209 ? 15.200 -2.668 -4.489 1.00 25.68 205 THR B C 1
ATOM 4179 O O . THR B 1 209 ? 16.310 -2.473 -4.982 1.00 24.07 205 THR B O 1
ATOM 4183 N N . ARG B 1 210 ? 14.465 -3.757 -4.716 1.00 25.89 206 ARG B N 1
ATOM 4184 C CA . ARG B 1 210 ? 14.750 -4.699 -5.754 1.00 24.71 206 ARG B CA 1
ATOM 4185 C C . ARG B 1 210 ? 16.054 -5.366 -5.426 1.00 26.06 206 ARG B C 1
ATOM 4186 O O . ARG B 1 210 ? 16.845 -5.703 -6.332 1.00 26.34 206 ARG B O 1
ATOM 4194 N N . TYR B 1 211 ? 16.277 -5.585 -4.132 1.00 24.52 207 TYR B N 1
ATOM 4195 C CA . TYR B 1 211 ? 17.544 -6.165 -3.675 1.00 22.43 207 TYR B CA 1
ATOM 4196 C C . TYR B 1 211 ? 17.647 -7.615 -4.041 1.00 23.00 207 TYR B C 1
ATOM 4197 O O . TYR B 1 211 ? 18.783 -8.169 -4.065 1.00 21.38 207 TYR B O 1
ATOM 4206 N N . GLY B 1 212 ? 16.481 -8.232 -4.277 1.00 19.03 208 GLY B N 1
ATOM 4207 C CA . GLY B 1 212 ? 16.400 -9.675 -4.259 1.00 21.68 208 GLY B CA 1
ATOM 4208 C C . GLY B 1 212 ? 16.291 -10.261 -2.832 1.00 27.54 208 GLY B C 1
ATOM 4209 O O . GLY B 1 212 ? 16.333 -9.533 -1.832 1.00 25.17 208 GLY B O 1
ATOM 4210 N N . GLU B 1 213 ? 16.171 -11.581 -2.731 1.00 24.35 209 GLU B N 1
ATOM 4211 C CA . GLU B 1 213 ? 16.191 -12.270 -1.460 1.00 23.13 209 GLU B CA 1
ATOM 4212 C C . GLU B 1 213 ? 17.352 -11.826 -0.539 1.00 24.46 209 GLU B C 1
ATOM 4213 O O . GLU B 1 213 ? 18.576 -11.974 -0.871 1.00 22.33 209 GLU B O 1
ATOM 4219 N N . PHE B 1 214 ? 16.964 -11.369 0.657 1.00 23.04 210 PHE B N 1
ATOM 4220 C CA . PHE B 1 214 ? 17.924 -10.906 1.652 1.00 19.30 210 PHE B CA 1
ATOM 4221 C C . PHE B 1 214 ? 18.000 -11.782 2.896 1.00 23.17 210 PHE B C 1
ATOM 4222 O O . PHE B 1 214 ? 16.993 -12.183 3.475 1.00 25.70 210 PHE B O 1
ATOM 4230 N N . VAL B 1 215 ? 19.218 -12.053 3.334 1.00 23.37 211 VAL B N 1
ATOM 4231 C CA . VAL B 1 215 ? 19.402 -12.749 4.590 1.00 25.97 211 VAL B CA 1
ATOM 4232 C C . VAL B 1 215 ? 20.356 -11.999 5.547 1.00 24.78 211 VAL B C 1
ATOM 4233 O O . VAL B 1 215 ? 21.528 -11.745 5.218 1.00 21.52 211 VAL B O 1
ATOM 4237 N N . ARG B 1 216 ? 19.837 -11.653 6.724 1.00 23.03 212 ARG B N 1
ATOM 4238 C CA . ARG B 1 216 ? 20.625 -10.841 7.665 1.00 21.73 212 ARG B CA 1
ATOM 4239 C C . ARG B 1 216 ? 21.709 -11.723 8.183 1.00 22.35 212 ARG B C 1
ATOM 4240 O O . ARG B 1 216 ? 21.452 -12.842 8.563 1.00 25.48 212 ARG B O 1
ATOM 4248 N N . ALA B 1 217 ? 22.940 -11.241 8.146 1.00 23.73 213 ALA B N 1
ATOM 4249 C CA . ALA B 1 217 ? 24.074 -11.976 8.655 1.00 25.26 213 ALA B CA 1
ATOM 4250 C C . ALA B 1 217 ? 24.613 -11.331 9.963 1.00 28.68 213 ALA B C 1
ATOM 4251 O O . ALA B 1 217 ? 24.744 -10.112 10.061 1.00 30.39 213 ALA B O 1
ATOM 4253 N N . LYS B 1 218 ? 25.000 -12.123 10.940 1.00 29.00 214 LYS B N 1
ATOM 4254 C CA . LYS B 1 218 ? 25.273 -11.523 12.253 1.00 29.43 214 LYS B CA 1
ATOM 4255 C C . LYS B 1 218 ? 26.702 -11.129 12.431 1.00 29.13 214 LYS B C 1
ATOM 4256 O O . LYS B 1 218 ? 27.566 -11.558 11.670 1.00 31.68 214 LYS B O 1
ATOM 4262 N N . ARG B 1 219 ? 26.951 -10.268 13.418 1.00 32.27 215 ARG B N 1
ATOM 4263 C CA . ARG B 1 219 ? 28.318 -10.016 13.887 1.00 33.57 215 ARG B CA 1
ATOM 4264 C C . ARG B 1 219 ? 29.228 -9.502 12.767 1.00 31.17 215 ARG B C 1
ATOM 4265 O O . ARG B 1 219 ? 30.456 -9.745 12.762 1.00 27.63 215 ARG B O 1
ATOM 4273 N N . GLY B 1 220 ? 28.624 -8.753 11.845 1.00 26.51 216 GLY B N 1
ATOM 4274 C CA . GLY B 1 220 ? 29.365 -8.192 10.728 1.00 26.31 216 GLY B CA 1
ATOM 4275 C C . GLY B 1 220 ? 29.848 -9.228 9.722 1.00 30.91 216 GLY B C 1
ATOM 4276 O O . GLY B 1 220 ? 30.697 -8.932 8.894 1.00 31.26 216 GLY B O 1
ATOM 4277 N N . SER B 1 221 ? 29.337 -10.453 9.782 1.00 28.95 217 SER B N 1
ATOM 4278 C CA . SER B 1 221 ? 29.878 -11.493 8.898 1.00 31.93 217 SER B CA 1
ATOM 4279 C C . SER B 1 221 ? 29.466 -11.330 7.425 1.00 31.59 217 SER B C 1
ATOM 4280 O O . SER B 1 221 ? 30.139 -11.837 6.566 1.00 33.36 217 SER B O 1
ATOM 4283 N N . GLY B 1 222 ? 28.356 -10.658 7.139 1.00 30.93 218 GLY B N 1
ATOM 4284 C CA . GLY B 1 222 ? 27.892 -10.518 5.761 1.00 27.93 218 GLY B CA 1
ATOM 4285 C C . GLY B 1 222 ? 28.788 -9.709 4.813 1.00 32.17 218 GLY B C 1
ATOM 4286 O O . GLY B 1 222 ? 29.388 -8.678 5.198 1.00 33.08 218 GLY B O 1
ATOM 4287 N N . GLY B 1 223 ? 28.907 -10.195 3.568 1.00 32.32 219 GLY B N 1
ATOM 4288 C CA . GLY B 1 223 ? 29.781 -9.601 2.576 1.00 26.29 219 GLY B CA 1
ATOM 4289 C C . GLY B 1 223 ? 29.004 -8.698 1.643 1.00 28.99 219 GLY B C 1
ATOM 4290 O O . GLY B 1 223 ? 29.602 -7.884 0.923 1.00 29.46 219 GLY B O 1
ATOM 4291 N N . ASP B 1 224 ? 27.673 -8.842 1.645 1.00 26.11 220 ASP B N 1
ATOM 4292 C CA . ASP B 1 224 ? 26.846 -8.214 0.620 1.00 23.41 220 ASP B CA 1
ATOM 4293 C C . ASP B 1 224 ? 26.493 -6.775 0.995 1.00 25.30 220 ASP B C 1
ATOM 4294 O O . ASP B 1 224 ? 26.418 -6.451 2.135 1.00 24.46 220 ASP B O 1
ATOM 4299 N N . PRO B 1 225 ? 26.310 -5.897 0.012 1.00 25.95 221 PRO B N 1
ATOM 4300 C CA . PRO B 1 225 ? 26.107 -4.466 0.297 1.00 23.98 221 PRO B CA 1
ATOM 4301 C C . PRO B 1 225 ? 25.127 -4.168 1.447 1.00 22.17 221 PRO B C 1
ATOM 4302 O O . PRO B 1 225 ? 25.434 -3.311 2.288 1.00 22.78 221 PRO B O 1
ATOM 4306 N N . ALA B 1 226 ? 23.945 -4.779 1.436 1.00 18.90 222 ALA B N 1
ATOM 4307 C CA . ALA B 1 226 ? 22.920 -4.500 2.443 1.00 22.26 222 ALA B CA 1
ATOM 4308 C C . ALA B 1 226 ? 23.389 -4.796 3.874 1.00 22.89 222 ALA B C 1
ATOM 4309 O O . ALA B 1 226 ? 23.231 -3.950 4.773 1.00 22.37 222 ALA B O 1
ATOM 4311 N N . ASN B 1 227 ? 23.975 -5.979 4.065 1.00 21.34 223 ASN B N 1
ATOM 4312 C CA . ASN B 1 227 ? 24.445 -6.367 5.369 1.00 22.58 223 ASN B CA 1
ATOM 4313 C C . ASN B 1 227 ? 25.569 -5.413 5.782 1.00 24.77 223 ASN B C 1
ATOM 4314 O O . ASN B 1 227 ? 25.581 -4.901 6.924 1.00 22.58 223 ASN B O 1
ATOM 4319 N N . ARG B 1 228 ? 26.508 -5.167 4.878 1.00 21.21 224 ARG B N 1
ATOM 4320 C CA . ARG B 1 228 ? 27.623 -4.262 5.239 1.00 23.20 224 ARG B CA 1
ATOM 4321 C C . ARG B 1 228 ? 27.102 -2.868 5.629 1.00 22.43 224 ARG B C 1
ATOM 4322 O O . ARG B 1 228 ? 27.583 -2.290 6.587 1.00 21.85 224 ARG B O 1
ATOM 4330 N N . PHE B 1 229 ? 26.162 -2.317 4.860 1.00 19.16 225 PHE B N 1
ATOM 4331 C CA . PHE B 1 229 ? 25.654 -0.994 5.155 1.00 19.08 225 PHE B CA 1
ATOM 4332 C C . PHE B 1 229 ? 24.845 -0.992 6.441 1.00 23.06 225 PHE B C 1
ATOM 4333 O O . PHE B 1 229 ? 24.864 0.025 7.166 1.00 21.83 225 PHE B O 1
ATOM 4341 N N . LEU B 1 230 ? 24.131 -2.095 6.721 1.00 18.95 226 LEU B N 1
ATOM 4342 C CA . LEU B 1 230 ? 23.366 -2.149 7.955 1.00 22.17 226 LEU B CA 1
ATOM 4343 C C . LEU B 1 230 ? 24.351 -2.148 9.182 1.00 22.48 226 LEU B C 1
ATOM 4344 O O . LEU B 1 230 ? 24.153 -1.415 10.127 1.00 21.21 226 LEU B O 1
ATOM 4349 N N . ASP B 1 231 ? 25.404 -2.954 9.138 1.00 20.00 227 ASP B N 1
ATOM 4350 C CA . ASP B 1 231 ? 26.449 -2.904 10.160 1.00 22.77 227 ASP B CA 1
ATOM 4351 C C . ASP B 1 231 ? 27.175 -1.550 10.316 1.00 24.63 227 ASP B C 1
ATOM 4352 O O . ASP B 1 231 ? 27.404 -1.098 11.434 1.00 23.33 227 ASP B O 1
ATOM 4357 N N . HIS B 1 232 ? 27.600 -0.946 9.207 1.00 19.31 228 HIS B N 1
ATOM 4358 C CA . HIS B 1 232 ? 28.191 0.365 9.264 1.00 21.65 228 HIS B CA 1
ATOM 4359 C C . HIS B 1 232 ? 27.266 1.443 9.841 1.00 22.27 228 HIS B C 1
ATOM 4360 O O . HIS B 1 232 ? 27.711 2.296 10.605 1.00 20.54 228 HIS B O 1
ATOM 4367 N N . GLY B 1 233 ? 26.010 1.451 9.403 1.00 18.84 229 GLY B N 1
ATOM 4368 C CA . GLY B 1 233 ? 25.051 2.427 9.874 1.00 19.48 229 GLY B CA 1
ATOM 4369 C C . GLY B 1 233 ? 24.752 2.302 11.390 1.00 20.62 229 GLY B C 1
ATOM 4370 O O . GLY B 1 233 ? 24.508 3.259 12.087 1.00 17.09 229 GLY B O 1
ATOM 4371 N N . ASN B 1 234 ? 24.739 1.097 11.901 1.00 20.17 230 ASN B N 1
ATOM 4372 C CA . ASN B 1 234 ? 24.562 0.931 13.324 1.00 19.44 230 ASN B CA 1
ATOM 4373 C C . ASN B 1 234 ? 25.624 1.699 14.139 1.00 20.71 230 ASN B C 1
ATOM 4374 O O . ASN B 1 234 ? 25.304 2.253 15.222 1.00 21.32 230 ASN B O 1
ATOM 4379 N N . TYR B 1 235 ? 26.874 1.749 13.651 1.00 21.74 231 TYR B N 1
ATOM 4380 C CA . TYR B 1 235 ? 27.919 2.544 14.336 1.00 20.27 231 TYR B CA 1
ATOM 4381 C C . TYR B 1 235 ? 27.497 3.977 14.453 1.00 21.18 231 TYR B C 1
ATOM 4382 O O . TYR B 1 235 ? 27.818 4.645 15.436 1.00 22.01 231 TYR B O 1
ATOM 4391 N N . LEU B 1 236 ? 26.885 4.490 13.398 1.00 17.30 232 LEU B N 1
ATOM 4392 C CA . LEU B 1 236 ? 26.362 5.849 13.445 1.00 21.50 232 LEU B CA 1
ATOM 4393 C C . LEU B 1 236 ? 25.284 5.998 14.527 1.00 20.01 232 LEU B C 1
ATOM 4394 O O . LEU B 1 236 ? 25.204 7.016 15.240 1.00 19.46 232 LEU B O 1
ATOM 4399 N N . ALA B 1 237 ? 24.431 4.995 14.646 1.00 19.23 233 ALA B N 1
ATOM 4400 C CA . ALA B 1 237 ? 23.367 5.102 15.637 1.00 20.97 233 ALA B CA 1
ATOM 4401 C C . ALA B 1 237 ? 23.955 4.961 17.053 1.00 17.12 233 ALA B C 1
ATOM 4402 O O . ALA B 1 237 ? 23.494 5.616 17.968 1.00 18.95 233 ALA B O 1
ATOM 4404 N N . TYR B 1 238 ? 24.961 4.098 17.196 1.00 16.66 234 TYR B N 1
ATOM 4405 C CA . TYR B 1 238 ? 25.660 3.924 18.472 1.00 19.24 234 TYR B CA 1
ATOM 4406 C C . TYR B 1 238 ? 26.309 5.249 18.902 1.00 17.96 234 TYR B C 1
ATOM 4407 O O . TYR B 1 238 ? 26.227 5.637 20.070 1.00 16.81 234 TYR B O 1
ATOM 4416 N N . GLY B 1 239 ? 26.925 5.946 17.960 1.00 16.48 235 GLY B N 1
ATOM 4417 C CA . GLY B 1 239 ? 27.535 7.221 18.294 1.00 16.84 235 GLY B CA 1
ATOM 4418 C C . GLY B 1 239 ? 26.548 8.262 18.769 1.00 18.02 235 GLY B C 1
ATOM 4419 O O . GLY B 1 239 ? 26.746 8.872 19.843 1.00 18.11 235 GLY B O 1
ATOM 4420 N N . LEU B 1 240 ? 25.468 8.468 18.003 1.00 18.20 236 LEU B N 1
ATOM 4421 C CA . LEU B 1 240 ? 24.388 9.345 18.491 1.00 17.50 236 LEU B CA 1
ATOM 4422 C C . LEU B 1 240 ? 23.828 8.912 19.850 1.00 16.68 236 LEU B C 1
ATOM 4423 O O . LEU B 1 240 ? 23.609 9.763 20.725 1.00 19.22 236 LEU B O 1
ATOM 4428 N N . ALA B 1 241 ? 23.590 7.608 20.032 1.00 16.75 237 ALA B N 1
ATOM 4429 C CA . ALA B 1 241 ? 23.109 7.085 21.323 1.00 17.78 237 ALA B CA 1
ATOM 4430 C C . ALA B 1 241 ? 24.110 7.323 22.468 1.00 16.07 237 ALA B C 1
ATOM 4431 O O . ALA B 1 241 ? 23.727 7.682 23.549 1.00 18.64 237 ALA B O 1
ATOM 4433 N N . ALA B 1 242 ? 25.386 7.123 22.204 1.00 16.59 238 ALA B N 1
ATOM 4434 C CA . ALA B 1 242 ? 26.433 7.327 23.196 1.00 16.61 238 ALA B CA 1
ATOM 4435 C C . ALA B 1 242 ? 26.454 8.801 23.557 1.00 19.45 238 ALA B C 1
ATOM 4436 O O . ALA B 1 242 ? 26.654 9.154 24.727 1.00 18.66 238 ALA B O 1
ATOM 4438 N N . THR B 1 243 ? 26.228 9.662 22.562 1.00 17.22 239 THR B N 1
ATOM 4439 C CA . THR B 1 243 ? 26.201 11.112 22.799 1.00 17.33 239 THR B CA 1
ATOM 4440 C C . THR B 1 243 ? 24.954 11.521 23.628 1.00 19.20 239 THR B C 1
ATOM 4441 O O . THR B 1 243 ? 25.062 12.331 24.533 1.00 20.23 239 THR B O 1
ATOM 4445 N N . ALA B 1 244 ? 23.794 10.936 23.304 1.00 15.83 240 ALA B N 1
ATOM 4446 C CA . ALA B 1 244 ? 22.520 11.316 23.883 1.00 17.19 240 ALA B CA 1
ATOM 4447 C C . ALA B 1 244 ? 22.531 10.997 25.414 1.00 19.19 240 ALA B C 1
ATOM 4448 O O . ALA B 1 244 ? 22.064 11.779 26.239 1.00 18.30 240 ALA B O 1
ATOM 4450 N N . THR B 1 245 ? 23.039 9.826 25.750 1.00 17.88 241 THR B N 1
ATOM 4451 C CA . THR B 1 245 ? 23.134 9.397 27.129 1.00 17.41 241 THR B CA 1
ATOM 4452 C C . THR B 1 245 ? 24.215 10.201 27.853 1.00 20.44 241 THR B C 1
ATOM 4453 O O . THR B 1 245 ? 23.966 10.697 28.940 1.00 20.52 241 THR B O 1
ATOM 4457 N N . TRP B 1 246 ? 25.395 10.348 27.237 1.00 19.54 242 TRP B N 1
ATOM 4458 C CA . TRP B 1 246 ? 26.446 11.196 27.820 1.00 20.65 242 TRP B CA 1
ATOM 4459 C C . TRP B 1 246 ? 25.943 12.621 28.153 1.00 21.89 242 TRP B C 1
ATOM 4460 O O . TRP B 1 246 ? 26.116 13.094 29.267 1.00 20.42 242 TRP B O 1
ATOM 4471 N N . VAL B 1 247 ? 25.294 13.271 27.201 1.00 19.79 243 VAL B N 1
ATOM 4472 C CA . VAL B 1 247 ? 24.903 14.655 27.383 1.00 21.60 243 VAL B CA 1
ATOM 4473 C C . VAL B 1 247 ? 23.860 14.828 28.512 1.00 26.06 243 VAL B C 1
ATOM 4474 O O . VAL B 1 247 ? 23.888 15.829 29.201 1.00 24.19 243 VAL B O 1
ATOM 4478 N N . LEU B 1 248 ? 23.013 13.816 28.749 1.00 24.17 244 LEU B N 1
ATOM 4479 C CA . LEU B 1 248 ? 22.087 13.816 29.888 1.00 25.42 244 LEU B CA 1
ATOM 4480 C C . LEU B 1 248 ? 22.680 13.263 31.221 1.00 24.08 244 LEU B C 1
ATOM 4481 O O . LEU B 1 248 ? 21.994 13.203 32.215 1.00 22.37 244 LEU B O 1
ATOM 4486 N N . GLY B 1 249 ? 23.935 12.815 31.206 1.00 23.50 245 GLY B N 1
ATOM 4487 C CA . GLY B 1 249 ? 24.571 12.270 32.397 1.00 24.70 245 GLY B CA 1
ATOM 4488 C C . GLY B 1 249 ? 24.140 10.860 32.766 1.00 24.35 245 GLY B C 1
ATOM 4489 O O . GLY B 1 249 ? 24.239 10.464 33.916 1.00 21.67 245 GLY B O 1
ATOM 4490 N N . ILE B 1 250 ? 23.596 10.107 31.815 1.00 22.09 246 ILE B N 1
ATOM 4491 C CA . ILE B 1 250 ? 23.236 8.741 32.130 1.00 20.49 246 ILE B CA 1
ATOM 4492 C C . ILE B 1 250 ? 24.337 7.772 31.692 1.00 23.23 246 ILE B C 1
ATOM 4493 O O . ILE B 1 250 ? 24.722 7.736 30.507 1.00 22.51 246 ILE B O 1
ATOM 4498 N N . PRO B 1 251 ? 24.865 6.982 32.644 1.00 24.05 247 PRO B N 1
ATOM 4499 C CA . PRO B 1 251 ? 25.935 6.020 32.316 1.00 19.23 247 PRO B CA 1
ATOM 4500 C C . PRO B 1 251 ? 25.437 4.985 31.265 1.00 23.84 247 PRO B C 1
ATOM 4501 O O . PRO B 1 251 ? 24.274 4.549 31.327 1.00 20.27 247 PRO B O 1
ATOM 4505 N N . HIS B 1 252 ? 26.310 4.568 30.354 1.00 21.67 248 HIS B N 1
ATOM 4506 C CA . HIS B 1 252 ? 25.932 3.706 29.241 1.00 21.25 248 HIS B CA 1
ATOM 4507 C C . HIS B 1 252 ? 25.570 2.337 29.713 1.00 21.59 248 HIS B C 1
ATOM 4508 O O . HIS B 1 252 ? 24.833 1.617 29.060 1.00 21.47 248 HIS B O 1
ATOM 4515 N N . GLY B 1 253 ? 26.084 1.982 30.868 1.00 19.87 249 GLY B N 1
ATOM 4516 C CA . GLY B 1 253 ? 25.830 0.681 31.452 1.00 21.44 249 GLY B CA 1
ATOM 4517 C C . GLY B 1 253 ? 24.398 0.432 31.952 1.00 22.93 249 GLY B C 1
ATOM 4518 O O . GLY B 1 253 ? 24.028 -0.718 32.146 1.00 22.91 249 GLY B O 1
ATOM 4519 N N . LEU B 1 254 ? 23.597 1.476 32.163 1.00 20.57 250 LEU B N 1
ATOM 4520 C CA . LEU B 1 254 ? 22.277 1.263 32.835 1.00 21.90 250 LEU B CA 1
ATOM 4521 C C . LEU B 1 254 ? 21.190 0.956 31.792 1.00 22.28 250 LEU B C 1
ATOM 4522 O O . LEU B 1 254 ? 20.222 1.731 31.596 1.00 19.55 250 LEU B O 1
ATOM 4527 N N . ALA B 1 255 ? 21.427 -0.135 31.052 1.00 23.30 251 ALA B N 1
ATOM 4528 C CA . ALA B 1 255 ? 20.532 -0.658 30.027 1.00 20.76 251 ALA B CA 1
ATOM 4529 C C . ALA B 1 255 ? 19.178 -1.118 30.606 1.00 24.56 251 ALA B C 1
ATOM 4530 O O . ALA B 1 255 ? 19.130 -1.708 31.704 1.00 23.31 251 ALA B O 1
ATOM 4532 N N . VAL B 1 256 ? 18.100 -0.892 29.850 1.00 21.58 252 VAL B N 1
ATOM 4533 C CA . VAL B 1 256 ? 16.795 -1.431 30.229 1.00 27.44 252 VAL B CA 1
ATOM 4534 C C . VAL B 1 256 ? 16.268 -2.499 29.288 1.00 28.80 252 VAL B C 1
ATOM 4535 O O . VAL B 1 256 ? 15.286 -3.123 29.609 1.00 30.39 252 VAL B O 1
ATOM 4539 N N . LEU B 1 257 ? 16.901 -2.696 28.131 1.00 27.56 253 LEU B N 1
ATOM 4540 C CA . LEU B 1 257 ? 16.459 -3.742 27.227 1.00 28.70 253 LEU B CA 1
ATOM 4541 C C . LEU B 1 257 ? 17.578 -4.672 26.807 1.00 25.89 253 LEU B C 1
ATOM 4542 O O . LEU B 1 257 ? 17.456 -5.872 26.944 1.00 29.81 253 LEU B O 1
ATOM 4547 N N . HIS B 1 258 ? 18.702 -4.153 26.364 1.00 24.74 254 HIS B N 1
ATOM 4548 C CA . HIS B 1 258 ? 19.784 -5.066 25.922 1.00 28.44 254 HIS B CA 1
ATOM 4549 C C . HIS B 1 258 ? 20.830 -5.500 26.939 1.00 30.09 254 HIS B C 1
ATOM 4550 O O . HIS B 1 258 ? 21.915 -5.995 26.575 1.00 30.70 254 HIS B O 1
ATOM 4557 N N . GLY B 1 259 ? 20.516 -5.325 28.211 1.00 28.05 255 GLY B N 1
ATOM 4558 C CA . GLY B 1 259 ? 21.516 -5.516 29.262 1.00 31.17 255 GLY B CA 1
ATOM 4559 C C . GLY B 1 259 ? 22.104 -6.913 29.419 1.00 33.60 255 GLY B C 1
ATOM 4560 O O . GLY B 1 259 ? 23.186 -7.085 30.012 1.00 28.32 255 GLY B O 1
ATOM 4561 N N . LYS B 1 260 ? 21.426 -7.922 28.881 1.00 30.78 256 LYS B N 1
ATOM 4562 C CA . LYS B 1 260 ? 21.969 -9.266 29.006 1.00 38.98 256 LYS B CA 1
ATOM 4563 C C . LYS B 1 260 ? 23.018 -9.589 27.967 1.00 37.46 256 LYS B C 1
ATOM 4564 O O . LYS B 1 260 ? 23.948 -10.356 28.209 1.00 39.85 256 LYS B O 1
ATOM 4570 N N . THR B 1 261 ? 22.914 -8.974 26.816 1.00 33.46 257 THR B N 1
ATOM 4571 C CA . THR B 1 261 ? 23.852 -9.372 25.770 1.00 40.76 257 THR B CA 1
ATOM 4572 C C . THR B 1 261 ? 24.837 -8.266 25.347 1.00 38.75 257 THR B C 1
ATOM 4573 O O . THR B 1 261 ? 25.617 -8.483 24.425 1.00 42.38 257 THR B O 1
ATOM 4577 N N . ARG B 1 262 ? 24.775 -7.099 25.995 1.00 30.62 258 ARG B N 1
ATOM 4578 C CA . ARG B 1 262 ? 25.646 -6.001 25.641 1.00 30.98 258 ARG B CA 1
ATOM 4579 C C . ARG B 1 262 ? 26.131 -5.267 26.867 1.00 29.77 258 ARG B C 1
ATOM 4580 O O . ARG B 1 262 ? 25.356 -4.935 27.742 1.00 27.09 258 ARG B O 1
ATOM 4588 N N . ARG B 1 263 ? 27.425 -4.997 26.890 1.00 28.37 259 ARG B N 1
ATOM 4589 C CA . ARG B 1 263 ? 27.994 -4.036 27.800 1.00 29.77 259 ARG B CA 1
ATOM 4590 C C . ARG B 1 263 ? 27.669 -2.613 27.321 1.00 30.07 259 ARG B C 1
ATOM 4591 O O . ARG B 1 263 ? 27.501 -2.382 26.105 1.00 25.26 259 ARG B O 1
ATOM 4599 N N . GLY B 1 264 ? 27.599 -1.660 28.260 1.00 25.91 260 GLY B N 1
ATOM 4600 C CA . GLY B 1 264 ? 27.116 -0.325 27.921 1.00 22.16 260 GLY B CA 1
ATOM 4601 C C . GLY B 1 264 ? 25.849 -0.452 27.090 1.00 22.11 260 GLY B C 1
ATOM 4602 O O . GLY B 1 264 ? 25.736 0.111 26.012 1.00 21.69 260 GLY B O 1
ATOM 4603 N N . GLY B 1 265 ? 24.878 -1.177 27.615 1.00 19.41 261 GLY B N 1
ATOM 4604 C CA . GLY B 1 265 ? 23.739 -1.593 26.819 1.00 21.65 261 GLY B CA 1
ATOM 4605 C C . GLY B 1 265 ? 22.675 -0.564 26.531 1.00 21.66 261 GLY B C 1
ATOM 4606 O O . GLY B 1 265 ? 21.799 -0.747 25.623 1.00 19.03 261 GLY B O 1
ATOM 4607 N N . LEU B 1 266 ? 22.715 0.519 27.297 1.00 19.52 262 LEU B N 1
ATOM 4608 C CA . LEU B 1 266 ? 21.794 1.642 27.094 1.00 20.28 262 LEU B CA 1
ATOM 4609 C C . LEU B 1 266 ? 22.047 2.300 25.714 1.00 18.71 262 LEU B C 1
ATOM 4610 O O . LEU B 1 266 ? 21.123 2.811 25.046 1.00 19.07 262 LEU B O 1
ATOM 4615 N N . VAL B 1 267 ? 23.297 2.252 25.279 1.00 19.04 263 VAL B N 1
ATOM 4616 C CA . VAL B 1 267 ? 23.663 2.774 23.954 1.00 19.80 263 VAL B CA 1
ATOM 4617 C C . VAL B 1 267 ? 22.855 2.025 22.867 1.00 19.41 263 VAL B C 1
ATOM 4618 O O . VAL B 1 267 ? 22.313 2.639 21.928 1.00 15.55 263 VAL B O 1
ATOM 4622 N N . PHE B 1 268 ? 22.796 0.707 23.012 1.00 19.44 264 PHE B N 1
ATOM 4623 C CA . PHE B 1 268 ? 21.962 -0.132 22.110 1.00 20.52 264 PHE B CA 1
ATOM 4624 C C . PHE B 1 268 ? 20.460 0.137 22.248 1.00 22.65 264 PHE B C 1
ATOM 4625 O O . PHE B 1 268 ? 19.770 0.311 21.220 1.00 23.69 264 PHE B O 1
ATOM 4633 N N . ASP B 1 269 ? 19.960 0.220 23.494 1.00 19.04 265 ASP B N 1
ATOM 4634 C CA . ASP B 1 269 ? 18.571 0.547 23.730 1.00 20.07 265 ASP B CA 1
ATOM 4635 C C . ASP B 1 269 ? 18.232 1.809 22.977 1.00 20.78 265 ASP B C 1
ATOM 4636 O O . ASP B 1 269 ? 17.210 1.859 22.285 1.00 20.44 265 ASP B O 1
ATOM 4641 N N . VAL B 1 270 ? 19.091 2.830 23.093 1.00 20.24 266 VAL B N 1
ATOM 4642 C CA . VAL B 1 270 ? 18.793 4.148 22.498 1.00 16.85 266 VAL B CA 1
ATOM 4643 C C . VAL B 1 270 ? 18.992 4.189 20.984 1.00 18.32 266 VAL B C 1
ATOM 4644 O O . VAL B 1 270 ? 18.216 4.836 20.276 1.00 16.55 266 VAL B O 1
ATOM 4648 N N . ALA B 1 271 ? 19.975 3.442 20.493 1.00 16.94 267 ALA B N 1
ATOM 4649 C CA . ALA B 1 271 ? 20.265 3.391 19.054 1.00 19.33 267 ALA B CA 1
ATOM 4650 C C . ALA B 1 271 ? 19.078 2.760 18.289 1.00 20.99 267 ALA B C 1
ATOM 4651 O O . ALA B 1 271 ? 18.841 3.101 17.149 1.00 20.31 267 ALA B O 1
ATOM 4653 N N . ASP B 1 272 ? 18.330 1.887 18.978 1.00 22.27 268 ASP B N 1
ATOM 4654 C CA . ASP B 1 272 ? 17.152 1.173 18.465 1.00 21.83 268 ASP B CA 1
ATOM 4655 C C . ASP B 1 272 ? 15.981 2.117 18.125 1.00 23.24 268 ASP B C 1
ATOM 4656 O O . ASP B 1 272 ? 15.100 1.796 17.326 1.00 22.49 268 ASP B O 1
ATOM 4661 N N . LEU B 1 273 ? 15.980 3.284 18.749 1.00 22.32 269 LEU B N 1
ATOM 4662 C CA . LEU B 1 273 ? 15.039 4.316 18.391 1.00 20.48 269 LEU B CA 1
ATOM 4663 C C . LEU B 1 273 ? 15.080 4.745 16.893 1.00 22.01 269 LEU B C 1
ATOM 4664 O O . LEU B 1 273 ? 14.057 5.164 16.372 1.00 24.40 269 LEU B O 1
ATOM 4669 N N . ILE B 1 274 ? 16.226 4.623 16.219 1.00 18.81 270 ILE B N 1
ATOM 4670 C CA . ILE B 1 274 ? 16.384 5.070 14.810 1.00 20.27 270 ILE B CA 1
ATOM 4671 C C . ILE B 1 274 ? 17.008 3.984 13.889 1.00 24.66 270 ILE B C 1
ATOM 4672 O O . ILE B 1 274 ? 17.096 4.168 12.666 1.00 22.95 270 ILE B O 1
ATOM 4677 N N . LYS B 1 275 ? 17.464 2.855 14.453 1.00 23.65 271 LYS B N 1
ATOM 4678 C CA A LYS B 1 275 ? 18.066 1.826 13.608 0.50 24.10 271 LYS B CA 1
ATOM 4679 C CA B LYS B 1 275 ? 18.061 1.776 13.647 0.50 24.11 271 LYS B CA 1
ATOM 4680 C C . LYS B 1 275 ? 17.079 1.342 12.522 1.00 26.13 271 LYS B C 1
ATOM 4681 O O . LYS B 1 275 ? 17.383 1.427 11.339 1.00 23.05 271 LYS B O 1
ATOM 4692 N N . ASP B 1 276 ? 15.894 0.886 12.912 1.00 26.33 272 ASP B N 1
ATOM 4693 C CA . ASP B 1 276 ? 14.902 0.417 11.937 1.00 25.26 272 ASP B CA 1
ATOM 4694 C C . ASP B 1 276 ? 14.195 1.547 11.171 1.00 26.14 272 ASP B C 1
ATOM 4695 O O . ASP B 1 276 ? 13.850 1.361 10.007 1.00 27.45 272 ASP B O 1
ATOM 4700 N N . SER B 1 277 ? 13.930 2.688 11.812 1.00 25.24 273 SER B N 1
ATOM 4701 C CA . SER B 1 277 ? 13.184 3.773 11.157 1.00 25.77 273 SER B CA 1
ATOM 4702 C C . SER B 1 277 ? 13.990 4.478 10.047 1.00 27.41 273 SER B C 1
ATOM 4703 O O . SER B 1 277 ? 13.428 4.855 8.998 1.00 21.61 273 SER B O 1
ATOM 4706 N N . LEU B 1 278 ? 15.287 4.674 10.305 1.00 23.88 274 LEU B N 1
ATOM 4707 C CA . LEU B 1 278 ? 16.169 5.468 9.421 1.00 23.97 274 LEU B CA 1
ATOM 4708 C C . LEU B 1 278 ? 17.362 4.761 8.783 1.00 24.30 274 LEU B C 1
ATOM 4709 O O . LEU B 1 278 ? 17.607 4.956 7.612 1.00 27.73 274 LEU B O 1
ATOM 4714 N N . ILE B 1 279 ? 18.105 3.955 9.536 1.00 23.64 275 ILE B N 1
ATOM 4715 C CA . ILE B 1 279 ? 19.340 3.380 9.025 1.00 23.92 275 ILE B CA 1
ATOM 4716 C C . ILE B 1 279 ? 18.996 2.274 8.022 1.00 24.18 275 ILE B C 1
ATOM 4717 O O . ILE B 1 279 ? 19.614 2.145 6.958 1.00 22.90 275 ILE B O 1
ATOM 4722 N N . LEU B 1 280 ? 18.025 1.473 8.414 1.00 20.87 276 LEU B N 1
ATOM 4723 C CA . LEU B 1 280 ? 17.610 0.311 7.647 1.00 21.73 276 LEU B CA 1
ATOM 4724 C C . LEU B 1 280 ? 17.194 0.638 6.162 1.00 21.99 276 LEU B C 1
ATOM 4725 O O . LEU B 1 280 ? 17.761 0.044 5.242 1.00 22.07 276 LEU B O 1
ATOM 4730 N N . PRO B 1 281 ? 16.255 1.591 5.944 1.00 20.94 277 PRO B N 1
ATOM 4731 C CA . PRO B 1 281 ? 15.893 1.948 4.572 1.00 24.49 277 PRO B CA 1
ATOM 4732 C C . PRO B 1 281 ? 17.093 2.440 3.792 1.00 24.02 277 PRO B C 1
ATOM 4733 O O . PRO B 1 281 ? 17.234 2.126 2.617 1.00 22.33 277 PRO B O 1
ATOM 4737 N N . GLN B 1 282 ? 17.948 3.217 4.434 1.00 21.62 278 GLN B N 1
ATOM 4738 C CA . GLN B 1 282 ? 19.025 3.839 3.701 1.00 22.07 278 GLN B CA 1
ATOM 4739 C C . GLN B 1 282 ? 20.087 2.803 3.377 1.00 22.30 278 GLN B C 1
ATOM 4740 O O . GLN B 1 282 ? 20.766 2.919 2.335 1.00 22.77 278 GLN B O 1
ATOM 4746 N N . ALA B 1 283 ? 20.228 1.769 4.225 1.00 18.85 279 ALA B N 1
ATOM 4747 C CA . ALA B 1 283 ? 21.159 0.706 3.831 1.00 20.49 279 ALA B CA 1
ATOM 4748 C C . ALA B 1 283 ? 20.737 0.078 2.473 1.00 21.80 279 ALA B C 1
ATOM 4749 O O . ALA B 1 283 ? 21.598 -0.267 1.661 1.00 24.35 279 ALA B O 1
ATOM 4751 N N . PHE B 1 284 ? 19.430 -0.113 2.265 1.00 21.27 280 PHE B N 1
ATOM 4752 C CA . PHE B 1 284 ? 18.946 -0.765 1.037 1.00 21.82 280 PHE B CA 1
ATOM 4753 C C . PHE B 1 284 ? 18.941 0.230 -0.098 1.00 21.57 280 PHE B C 1
ATOM 4754 O O . PHE B 1 284 ? 19.260 -0.144 -1.197 1.00 22.20 280 PHE B O 1
ATOM 4762 N N . LEU B 1 285 ? 18.641 1.501 0.186 1.00 23.38 281 LEU B N 1
ATOM 4763 C CA . LEU B 1 285 ? 18.756 2.537 -0.845 1.00 24.07 281 LEU B CA 1
ATOM 4764 C C . LEU B 1 285 ? 20.179 2.662 -1.360 1.00 25.86 281 LEU B C 1
ATOM 4765 O O . LEU B 1 285 ? 20.393 2.704 -2.560 1.00 24.94 281 LEU B O 1
ATOM 4770 N N . SER B 1 286 ? 21.157 2.696 -0.471 1.00 24.67 282 SER B N 1
ATOM 4771 C CA . SER B 1 286 ? 22.520 2.759 -0.928 1.00 24.90 282 SER B CA 1
ATOM 4772 C C . SER B 1 286 ? 22.948 1.521 -1.715 1.00 24.92 282 SER B C 1
ATOM 4773 O O . SER B 1 286 ? 23.723 1.611 -2.668 1.00 25.40 282 SER B O 1
ATOM 4776 N N . ALA B 1 287 ? 22.507 0.354 -1.287 1.00 20.94 283 ALA B N 1
ATOM 4777 C CA . ALA B 1 287 ? 22.814 -0.863 -2.036 1.00 24.53 283 ALA B CA 1
ATOM 4778 C C . ALA B 1 287 ? 22.263 -0.781 -3.478 1.00 25.00 283 ALA B C 1
ATOM 4779 O O . ALA B 1 287 ? 22.968 -1.006 -4.455 1.00 27.85 283 ALA B O 1
ATOM 4789 N N . ARG B 1 289 ? 21.487 1.797 -5.277 1.00 29.18 285 ARG B N 1
ATOM 4790 C CA . ARG B 1 289 ? 22.105 2.753 -6.171 1.00 31.61 285 ARG B CA 1
ATOM 4791 C C . ARG B 1 289 ? 23.625 2.486 -6.402 1.00 29.39 285 ARG B C 1
ATOM 4792 O O . ARG B 1 289 ? 24.279 3.148 -7.194 1.00 28.76 285 ARG B O 1
ATOM 4800 N N . GLY B 1 290 ? 24.177 1.472 -5.749 1.00 26.03 286 GLY B N 1
ATOM 4801 C CA . GLY B 1 290 ? 25.616 1.254 -5.851 1.00 28.97 286 GLY B CA 1
ATOM 4802 C C . GLY B 1 290 ? 26.528 2.247 -5.097 1.00 31.71 286 GLY B C 1
ATOM 4803 O O . GLY B 1 290 ? 27.703 2.378 -5.460 1.00 25.62 286 GLY B O 1
ATOM 4804 N N . ASP B 1 291 ? 26.009 2.936 -4.058 1.00 28.48 287 ASP B N 1
ATOM 4805 C CA . ASP B 1 291 ? 26.873 3.781 -3.179 1.00 29.04 287 ASP B CA 1
ATOM 4806 C C . ASP B 1 291 ? 28.113 3.033 -2.659 1.00 26.84 287 ASP B C 1
ATOM 4807 O O . ASP B 1 291 ? 28.046 1.812 -2.380 1.00 27.54 287 ASP B O 1
ATOM 4812 N N . GLU B 1 292 ? 29.231 3.737 -2.499 1.00 24.07 288 GLU B N 1
ATOM 4813 C CA . GLU B 1 292 ? 30.310 3.188 -1.691 1.00 27.64 288 GLU B CA 1
ATOM 4814 C C . GLU B 1 292 ? 29.922 3.415 -0.204 1.00 26.73 288 GLU B C 1
ATOM 4815 O O . GLU B 1 292 ? 29.042 4.260 0.122 1.00 24.64 288 GLU B O 1
ATOM 4821 N N . GLU B 1 293 ? 30.637 2.744 0.698 1.00 25.41 289 GLU B N 1
ATOM 4822 C CA . GLU B 1 293 ? 30.397 2.939 2.143 1.00 26.20 289 GLU B CA 1
ATOM 4823 C C . GLU B 1 293 ? 30.330 4.411 2.563 1.00 22.85 289 GLU B C 1
ATOM 4824 O O . GLU B 1 293 ? 29.412 4.834 3.233 1.00 24.80 289 GLU B O 1
ATOM 4830 N N . GLN B 1 294 ? 31.297 5.207 2.169 1.00 25.11 290 GLN B N 1
ATOM 4831 C CA . GLN B 1 294 ? 31.273 6.572 2.640 1.00 26.79 290 GLN B CA 1
ATOM 4832 C C . GLN B 1 294 ? 30.148 7.398 2.028 1.00 24.68 290 GLN B C 1
ATOM 4833 O O . GLN B 1 294 ? 29.734 8.372 2.632 1.00 23.89 290 GLN B O 1
ATOM 4839 N N . ASP B 1 295 ? 29.670 7.030 0.831 1.00 26.07 291 ASP B N 1
ATOM 4840 C CA . ASP B 1 295 ? 28.450 7.653 0.280 1.00 27.01 291 ASP B CA 1
ATOM 4841 C C . ASP B 1 295 ? 27.255 7.324 1.174 1.00 23.16 291 ASP B C 1
ATOM 4842 O O . ASP B 1 295 ? 26.450 8.178 1.480 1.00 23.22 291 ASP B O 1
ATOM 4847 N N . PHE B 1 296 ? 27.140 6.055 1.534 1.00 19.78 292 PHE B N 1
ATOM 4848 C CA . PHE B 1 296 ? 26.080 5.607 2.390 1.00 23.62 292 PHE B CA 1
ATOM 4849 C C . PHE B 1 296 ? 26.122 6.353 3.738 1.00 22.68 292 PHE B C 1
ATOM 4850 O O . PHE B 1 296 ? 25.090 6.750 4.273 1.00 21.03 292 PHE B O 1
ATOM 4858 N N . ARG B 1 297 ? 27.339 6.534 4.260 1.00 22.21 293 ARG B N 1
ATOM 4859 C CA . ARG B 1 297 ? 27.527 7.185 5.560 1.00 23.88 293 ARG B CA 1
ATOM 4860 C C . ARG B 1 297 ? 27.084 8.608 5.413 1.00 22.03 293 ARG B C 1
ATOM 4861 O O . ARG B 1 297 ? 26.373 9.127 6.248 1.00 18.04 293 ARG B O 1
ATOM 4869 N N . GLN B 1 298 ? 27.497 9.258 4.333 1.00 22.43 294 GLN B N 1
ATOM 4870 C CA . GLN B 1 298 ? 27.039 10.646 4.238 1.00 25.50 294 GLN B CA 1
ATOM 4871 C C . GLN B 1 298 ? 25.519 10.711 4.127 1.00 20.25 294 GLN B C 1
ATOM 4872 O O . GLN B 1 298 ? 24.885 11.491 4.826 1.00 21.33 294 GLN B O 1
ATOM 4878 N N . ALA B 1 299 ? 24.933 9.854 3.283 1.00 24.12 295 ALA B N 1
ATOM 4879 C CA . ALA B 1 299 ? 23.473 9.824 3.132 1.00 24.82 295 ALA B CA 1
ATOM 4880 C C . ALA B 1 299 ? 22.777 9.650 4.488 1.00 23.24 295 ALA B C 1
ATOM 4881 O O . ALA B 1 299 ? 21.806 10.334 4.747 1.00 24.37 295 ALA B O 1
ATOM 4883 N N . CYS B 1 300 ? 23.277 8.758 5.363 1.00 22.39 296 CYS B N 1
ATOM 4884 C CA . CYS B 1 300 ? 22.674 8.591 6.718 1.00 21.74 296 CYS B CA 1
ATOM 4885 C C . CYS B 1 300 ? 22.754 9.802 7.582 1.00 22.02 296 CYS B C 1
ATOM 4886 O O . CYS B 1 300 ? 21.774 10.189 8.230 1.00 22.38 296 CYS B O 1
ATOM 4889 N N . LEU B 1 301 ? 23.944 10.380 7.630 1.00 22.74 297 LEU B N 1
ATOM 4890 C CA . LEU B 1 301 ? 24.128 11.604 8.386 1.00 23.31 297 LEU B CA 1
ATOM 4891 C C . LEU B 1 301 ? 23.131 12.695 7.936 1.00 23.93 297 LEU B C 1
ATOM 4892 O O . LEU B 1 301 ? 22.529 13.370 8.769 1.00 24.59 297 LEU B O 1
ATOM 4897 N N . ASP B 1 302 ? 22.940 12.834 6.628 1.00 23.25 298 ASP B N 1
ATOM 4898 C CA . ASP B 1 302 ? 21.941 13.730 6.114 1.00 24.31 298 ASP B CA 1
ATOM 4899 C C . ASP B 1 302 ? 20.552 13.378 6.609 1.00 25.04 298 ASP B C 1
ATOM 4900 O O . ASP B 1 302 ? 19.845 14.269 7.070 1.00 26.17 298 ASP B O 1
ATOM 4905 N N . ASN B 1 303 ? 20.145 12.103 6.508 1.00 24.79 299 ASN B N 1
ATOM 4906 C CA . ASN B 1 303 ? 18.808 11.715 7.002 1.00 26.68 299 ASN B CA 1
ATOM 4907 C C . ASN B 1 303 ? 18.719 11.967 8.505 1.00 25.71 299 ASN B C 1
ATOM 4908 O O . ASN B 1 303 ? 17.746 12.507 8.961 1.00 23.75 299 ASN B O 1
ATOM 4913 N N . LEU B 1 304 ? 19.752 11.598 9.269 1.00 22.12 300 LEU B N 1
ATOM 4914 C CA . LEU B 1 304 ? 19.672 11.732 10.727 1.00 26.29 300 LEU B CA 1
ATOM 4915 C C . LEU B 1 304 ? 19.611 13.216 11.181 1.00 24.87 300 LEU B C 1
ATOM 4916 O O . LEU B 1 304 ? 18.959 13.561 12.159 1.00 21.60 300 LEU B O 1
ATOM 4921 N N . SER B 1 305 ? 20.283 14.077 10.437 1.00 24.15 301 SER B N 1
ATOM 4922 C CA . SER B 1 305 ? 20.202 15.496 10.677 1.00 23.91 301 SER B CA 1
ATOM 4923 C C . SER B 1 305 ? 18.812 16.059 10.353 1.00 27.77 301 SER B C 1
ATOM 4924 O O . SER B 1 305 ? 18.246 16.798 11.142 1.00 28.92 301 SER B O 1
ATOM 4927 N N . ARG B 1 306 ? 18.296 15.716 9.174 1.00 26.06 302 ARG B N 1
ATOM 4928 C CA . ARG B 1 306 ? 16.974 16.092 8.692 1.00 27.97 302 ARG B CA 1
ATOM 4929 C C . ARG B 1 306 ? 15.854 15.649 9.629 1.00 27.91 302 ARG B C 1
ATOM 4930 O O . ARG B 1 306 ? 14.973 16.409 9.933 1.00 28.25 302 ARG B O 1
ATOM 4938 N N . ALA B 1 307 ? 15.891 14.397 10.052 1.00 21.79 303 ALA B N 1
ATOM 4939 C CA . ALA B 1 307 ? 14.914 13.833 10.943 1.00 24.19 303 ALA B CA 1
ATOM 4940 C C . ALA B 1 307 ? 15.156 14.216 12.398 1.00 26.45 303 ALA B C 1
ATOM 4941 O O . ALA B 1 307 ? 14.392 13.784 13.287 1.00 24.21 303 ALA B O 1
ATOM 4943 N N . GLN B 1 308 ? 16.232 14.968 12.660 1.00 23.44 304 GLN B N 1
ATOM 4944 C CA . GLN B 1 308 ? 16.540 15.377 14.032 1.00 24.42 304 GLN B CA 1
ATOM 4945 C C . GLN B 1 308 ? 16.591 14.183 14.972 1.00 22.10 304 GLN B C 1
ATOM 4946 O O . GLN B 1 308 ? 15.977 14.177 16.007 1.00 24.05 304 GLN B O 1
ATOM 4952 N N . ALA B 1 309 ? 17.349 13.166 14.567 1.00 21.56 305 ALA B N 1
ATOM 4953 C CA . ALA B 1 309 ? 17.491 11.925 15.315 1.00 22.08 305 ALA B CA 1
ATOM 4954 C C . ALA B 1 309 ? 18.053 12.128 16.731 1.00 20.23 305 ALA B C 1
ATOM 4955 O O . ALA B 1 309 ? 17.499 11.610 17.685 1.00 18.96 305 ALA B O 1
ATOM 4957 N N . LEU B 1 310 ? 19.166 12.869 16.848 1.00 21.32 306 LEU B N 1
ATOM 4958 C CA . LEU B 1 310 ? 19.793 13.135 18.154 1.00 20.14 306 LEU B CA 1
ATOM 4959 C C . LEU B 1 310 ? 18.797 13.779 19.128 1.00 18.84 306 LEU B C 1
ATOM 4960 O O . LEU B 1 310 ? 18.721 13.424 20.318 1.00 20.18 306 LEU B O 1
ATOM 4965 N N . ASP B 1 311 ? 17.998 14.701 18.619 1.00 20.52 307 ASP B N 1
ATOM 4966 C CA . ASP B 1 311 ? 17.080 15.417 19.465 1.00 22.21 307 ASP B CA 1
ATOM 4967 C C . ASP B 1 311 ? 15.978 14.455 19.938 1.00 24.59 307 ASP B C 1
ATOM 4968 O O . ASP B 1 311 ? 15.560 14.478 21.110 1.00 25.51 307 ASP B O 1
ATOM 4973 N N . PHE B 1 312 ? 15.589 13.551 19.053 1.00 22.15 308 PHE B N 1
ATOM 4974 C CA . PHE B 1 312 ? 14.570 12.562 19.385 1.00 23.12 308 PHE B CA 1
ATOM 4975 C C . PHE B 1 312 ? 15.076 11.619 20.478 1.00 23.07 308 PHE B C 1
ATOM 4976 O O . PHE B 1 312 ? 14.387 11.297 21.433 1.00 20.78 308 PHE B O 1
ATOM 4992 N N . ILE B 1 314 ? 17.306 12.204 22.745 1.00 21.13 310 ILE B N 1
ATOM 4993 C CA . ILE B 1 314 ? 17.461 12.959 23.980 1.00 20.38 310 ILE B CA 1
ATOM 4994 C C . ILE B 1 314 ? 16.096 13.220 24.621 1.00 22.47 310 ILE B C 1
ATOM 4995 O O . ILE B 1 314 ? 15.950 13.085 25.828 1.00 22.03 310 ILE B O 1
ATOM 5000 N N . ASP B 1 315 ? 15.107 13.578 23.804 1.00 24.87 311 ASP B N 1
ATOM 5001 C CA . ASP B 1 315 ? 13.749 13.776 24.305 1.00 24.08 311 ASP B CA 1
ATOM 5002 C C . ASP B 1 315 ? 13.229 12.465 24.885 1.00 24.27 311 ASP B C 1
ATOM 5003 O O . ASP B 1 315 ? 12.569 12.483 25.885 1.00 22.64 311 ASP B O 1
ATOM 5008 N N . THR B 1 316 ? 13.509 11.345 24.235 1.00 21.17 312 THR B N 1
ATOM 5009 C CA . THR B 1 316 ? 12.914 10.087 24.627 1.00 21.89 312 THR B CA 1
ATOM 5010 C C . THR B 1 316 ? 13.483 9.632 25.972 1.00 24.29 312 THR B C 1
ATOM 5011 O O . THR B 1 316 ? 12.733 9.192 26.848 1.00 24.77 312 THR B O 1
ATOM 5015 N N . LEU B 1 317 ? 14.812 9.693 26.105 1.00 22.88 313 LEU B N 1
ATOM 5016 C CA . LEU B 1 317 ? 15.506 9.469 27.381 1.00 21.93 313 LEU B CA 1
ATOM 5017 C C . LEU B 1 317 ? 14.869 10.303 28.504 1.00 24.58 313 LEU B C 1
ATOM 5018 O O . LEU B 1 317 ? 14.553 9.792 29.582 1.00 23.31 313 LEU B O 1
ATOM 5023 N N . LYS B 1 318 ? 14.687 11.591 28.250 1.00 24.87 314 LYS B N 1
ATOM 5024 C CA . LYS B 1 318 ? 14.061 12.460 29.243 1.00 27.04 314 LYS B CA 1
ATOM 5025 C C . LYS B 1 318 ? 12.655 11.932 29.649 1.00 28.78 314 LYS B C 1
ATOM 5026 O O . LYS B 1 318 ? 12.331 11.800 30.848 1.00 26.58 314 LYS B O 1
ATOM 5032 N N . ASP B 1 319 ? 11.841 11.609 28.638 1.00 27.32 315 ASP B N 1
ATOM 5033 C CA . ASP B 1 319 ? 10.476 11.135 28.855 1.00 29.10 315 ASP B CA 1
ATOM 5034 C C . ASP B 1 319 ? 10.515 9.856 29.641 1.00 28.48 315 ASP B C 1
ATOM 5035 O O . ASP B 1 319 ? 9.788 9.711 30.598 1.00 31.41 315 ASP B O 1
ATOM 5040 N N . VAL B 1 320 ? 11.368 8.926 29.238 1.00 24.97 316 VAL B N 1
ATOM 5041 C CA . VAL B 1 320 ? 11.510 7.672 29.977 1.00 27.32 316 VAL B CA 1
ATOM 5042 C C . VAL B 1 320 ? 11.916 7.933 31.460 1.00 30.17 316 VAL B C 1
ATOM 5043 O O . VAL B 1 320 ? 11.382 7.314 32.369 1.00 31.72 316 VAL B O 1
ATOM 5047 N N . ALA B 1 321 ? 12.852 8.857 31.689 1.00 28.97 317 ALA B N 1
ATOM 5048 C CA . ALA B 1 321 ? 13.324 9.165 33.039 1.00 32.93 317 ALA B CA 1
ATOM 5049 C C . ALA B 1 321 ? 12.212 9.855 33.859 1.00 33.07 317 ALA B C 1
ATOM 5050 O O . ALA B 1 321 ? 11.963 9.522 34.987 1.00 32.95 317 ALA B O 1
ATOM 5052 N N . GLN B 1 322 ? 11.556 10.828 33.249 1.00 36.37 318 GLN B N 1
ATOM 5053 C CA . GLN B 1 322 ? 10.483 11.566 33.889 1.00 38.67 318 GLN B CA 1
ATOM 5054 C C . GLN B 1 322 ? 9.312 10.625 34.223 1.00 41.92 318 GLN B C 1
ATOM 5055 O O . GLN B 1 322 ? 8.665 10.792 35.226 1.00 47.29 318 GLN B O 1
ATOM 5061 N N . ARG B 1 323 ? 9.069 9.622 33.393 1.00 38.93 319 ARG B N 1
ATOM 5062 C CA . ARG B 1 323 ? 7.901 8.760 33.536 1.00 39.85 319 ARG B CA 1
ATOM 5063 C C . ARG B 1 323 ? 8.180 7.574 34.470 1.00 45.22 319 ARG B C 1
ATOM 5064 O O . ARG B 1 323 ? 7.417 6.598 34.542 1.00 45.46 319 ARG B O 1
ATOM 5072 N N . SER B 1 324 ? 9.260 7.660 35.226 1.00 46.88 320 SER B N 1
ATOM 50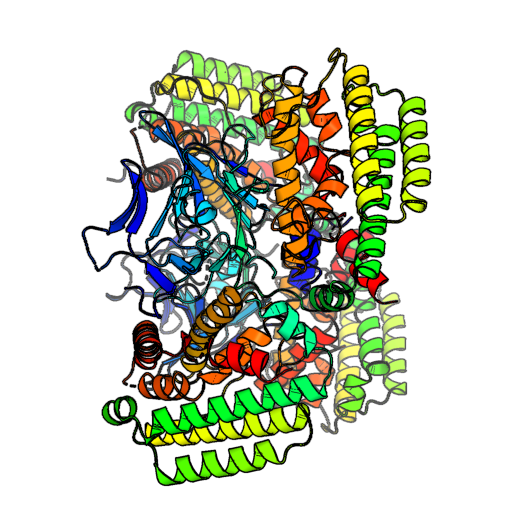73 C CA . SER B 1 324 ? 9.397 6.758 36.375 1.00 47.22 320 SER B CA 1
ATOM 5074 C C . SER B 1 324 ? 9.285 7.541 37.681 1.00 45.85 320 SER B C 1
ATOM 5075 O O . SER B 1 324 ? 9.643 7.036 38.748 1.00 52.98 320 SER B O 1
ATOM 5078 N N . THR B 1 325 ? 8.824 8.790 37.591 1.00 52.11 321 THR B N 1
ATOM 5079 C CA . THR B 1 325 ? 8.635 9.659 38.774 1.00 54.75 321 THR B CA 1
ATOM 5080 C C . THR B 1 325 ? 7.165 9.602 39.220 1.00 54.12 321 THR B C 1
ATOM 5081 O O . THR B 1 325 ? 6.414 8.690 38.822 1.00 55.34 321 THR B O 1
ATOM 5085 N N . LEU C 1 17 ? 55.009 48.424 9.358 1.00 60.24 13 LEU C N 1
ATOM 5086 C CA . LEU C 1 17 ? 55.362 48.983 8.039 1.00 59.99 13 LEU C CA 1
ATOM 5087 C C . LEU C 1 17 ? 54.338 49.977 7.492 1.00 60.77 13 LEU C C 1
ATOM 5088 O O . LEU C 1 17 ? 54.719 51.044 6.977 1.00 61.11 13 LEU C O 1
ATOM 5093 N N . HIS C 1 18 ? 53.044 49.641 7.605 1.00 60.61 14 HIS C N 1
ATOM 5094 C CA . HIS C 1 18 ? 51.970 50.578 7.251 1.00 45.09 14 HIS C CA 1
ATOM 5095 C C . HIS C 1 18 ? 52.032 51.064 5.769 1.00 57.51 14 HIS C C 1
ATOM 5096 O O . HIS C 1 18 ? 52.417 52.218 5.481 1.00 62.11 14 HIS C O 1
ATOM 5103 N N . SER C 1 19 ? 51.648 50.197 4.829 1.00 53.98 15 SER C N 1
ATOM 5104 C CA . SER C 1 19 ? 52.060 50.391 3.441 1.00 56.84 15 SER C CA 1
ATOM 5105 C C . SER C 1 19 ? 51.059 51.161 2.559 1.00 67.77 15 SER C C 1
ATOM 5106 O O . SER C 1 19 ? 51.432 51.692 1.478 1.00 62.27 15 SER C O 1
ATOM 5109 N N . LYS C 1 20 ? 49.805 51.242 3.036 1.00 68.61 16 LYS C N 1
ATOM 5110 C CA . LYS C 1 20 ? 48.622 51.395 2.157 1.00 58.28 16 LYS C CA 1
ATOM 5111 C C . LYS C 1 20 ? 48.088 52.833 2.039 1.00 58.62 16 LYS C C 1
ATOM 5112 O O . LYS C 1 20 ? 47.113 53.244 2.708 1.00 51.22 16 LYS C O 1
ATOM 5118 N N . ARG C 1 21 ? 48.795 53.620 1.223 1.00 65.33 17 ARG C N 1
ATOM 5119 C CA . ARG C 1 21 ? 48.466 55.010 0.902 1.00 63.26 17 ARG C CA 1
ATOM 5120 C C . ARG C 1 21 ? 48.492 55.811 2.193 1.00 63.91 17 ARG C C 1
ATOM 5121 O O . ARG C 1 21 ? 48.698 55.226 3.240 1.00 66.88 17 ARG C O 1
ATOM 5129 N N . ALA C 1 22 ? 48.353 57.124 2.114 1.00 63.93 18 ALA C N 1
ATOM 5130 C CA . ALA C 1 22 ? 48.570 58.037 3.241 1.00 61.80 18 ALA C CA 1
ATOM 5131 C C . ALA C 1 22 ? 47.651 57.872 4.432 1.00 59.89 18 ALA C C 1
ATOM 5132 O O . ALA C 1 22 ? 47.610 58.734 5.294 1.00 55.20 18 ALA C O 1
ATOM 5134 N N . ASN C 1 23 ? 46.921 56.761 4.456 1.00 62.37 19 ASN C N 1
ATOM 5135 C CA . ASN C 1 23 ? 45.718 56.609 5.248 1.00 52.07 19 ASN C CA 1
ATOM 5136 C C . ASN C 1 23 ? 45.532 55.356 6.098 1.00 42.41 19 ASN C C 1
ATOM 5137 O O . ASN C 1 23 ? 44.913 55.457 7.083 1.00 39.74 19 ASN C O 1
ATOM 5142 N N . LEU C 1 24 ? 46.080 54.210 5.725 1.00 41.41 20 LEU C N 1
ATOM 5143 C CA . LEU C 1 24 ? 46.056 52.995 6.560 1.00 36.03 20 LEU C CA 1
ATOM 5144 C C . LEU C 1 24 ? 47.448 52.492 6.926 1.00 39.58 20 LEU C C 1
ATOM 5145 O O . LEU C 1 24 ? 48.270 52.238 6.058 1.00 38.22 20 LEU C O 1
ATOM 5150 N N . TYR C 1 25 ? 47.689 52.360 8.233 1.00 34.32 21 TYR C N 1
ATOM 5151 C CA . TYR C 1 25 ? 48.950 51.909 8.783 1.00 34.32 21 TYR C CA 1
ATOM 5152 C C . TYR C 1 25 ? 48.824 50.630 9.635 1.00 33.64 21 TYR C C 1
ATOM 5153 O O . TYR C 1 25 ? 47.837 50.404 10.329 1.00 34.49 21 TYR C O 1
ATOM 5162 N N . TYR C 1 26 ? 49.817 49.775 9.547 1.00 28.58 22 TYR C N 1
ATOM 5163 C CA . TYR C 1 26 ? 49.798 48.527 10.248 1.00 29.63 22 TYR C CA 1
ATOM 5164 C C . TYR C 1 26 ? 50.989 48.553 11.189 1.00 34.00 22 TYR C C 1
ATOM 5165 O O . TYR C 1 26 ? 52.081 48.901 10.767 1.00 34.16 22 TYR C O 1
ATOM 5174 N N . LEU C 1 27 ? 50.773 48.227 12.467 1.00 27.73 23 LEU C N 1
ATOM 5175 C CA . LEU C 1 27 ? 51.839 48.223 13.457 1.00 25.66 23 LEU C CA 1
ATOM 5176 C C . LEU C 1 27 ? 51.963 46.842 14.083 1.00 29.07 23 LEU C C 1
ATOM 5177 O O . LEU C 1 27 ? 50.960 46.114 14.193 1.00 27.30 23 LEU C O 1
ATOM 5182 N N . GLN C 1 28 ? 53.179 46.461 14.476 1.00 26.07 24 GLN C N 1
ATOM 5183 C CA . GLN C 1 28 ? 53.363 45.185 15.160 1.00 28.07 24 GLN C CA 1
ATOM 5184 C C . GLN C 1 28 ? 54.495 45.257 16.117 1.00 30.05 24 GLN C C 1
ATOM 5185 O O . GLN C 1 28 ? 55.365 46.110 15.987 1.00 28.81 24 GLN C O 1
ATOM 5191 N N . HIS C 1 29 ? 54.467 44.377 17.114 1.00 31.05 25 HIS C N 1
ATOM 5192 C CA . HIS C 1 29 ? 55.545 44.334 18.112 1.00 34.15 25 HIS C CA 1
ATOM 5193 C C . HIS C 1 29 ? 55.835 45.679 18.752 1.00 35.25 25 HIS C C 1
ATOM 5194 O O . HIS C 1 29 ? 56.983 46.076 18.883 1.00 33.04 25 HIS C O 1
ATOM 5201 N N . CYS C 1 30 ? 54.796 46.406 19.135 1.00 31.35 26 CYS C N 1
ATOM 5202 C CA . CYS C 1 30 ? 55.071 47.669 19.822 1.00 33.12 26 CYS C CA 1
ATOM 5203 C C . CYS C 1 30 ? 53.972 48.009 20.810 1.00 27.92 26 CYS C C 1
ATOM 5204 O O . CYS C 1 30 ? 52.884 47.476 20.724 1.00 26.75 26 CYS C O 1
ATOM 5207 N N . ARG C 1 31 ? 54.284 48.904 21.727 1.00 26.38 27 ARG C N 1
ATOM 5208 C CA . ARG C 1 31 ? 53.332 49.399 22.705 1.00 31.40 27 ARG C CA 1
ATOM 5209 C C . ARG C 1 31 ? 52.920 50.782 22.300 1.00 27.73 27 ARG C C 1
ATOM 5210 O O . ARG C 1 31 ? 53.768 51.624 22.076 1.00 29.43 27 ARG C O 1
ATOM 5218 N N . VAL C 1 32 ? 51.625 51.039 22.240 1.00 25.50 28 VAL C N 1
ATOM 5219 C CA . VAL C 1 32 ? 51.154 52.377 21.908 1.00 25.42 28 VAL C CA 1
ATOM 5220 C C . VAL C 1 32 ? 50.752 53.049 23.161 1.00 23.48 28 VAL C C 1
ATOM 5221 O O . VAL C 1 32 ? 49.947 52.523 23.920 1.00 23.64 28 VAL C O 1
ATOM 5225 N N . LEU C 1 33 ? 51.334 54.216 23.394 1.00 25.09 29 LEU C N 1
ATOM 5226 C CA . LEU C 1 33 ? 51.152 54.893 24.688 1.00 27.84 29 LEU C CA 1
ATOM 5227 C C . LEU C 1 33 ? 51.242 56.411 24.537 1.00 28.22 29 LEU C C 1
ATOM 5228 O O . LEU C 1 33 ? 51.422 56.932 23.426 1.00 26.04 29 LEU C O 1
ATOM 5233 N N . VAL C 1 34 ? 51.063 57.107 25.650 1.00 26.43 30 VAL C N 1
ATOM 5234 C CA . VAL C 1 34 ? 51.194 58.546 25.656 1.00 26.96 30 VAL C CA 1
ATOM 5235 C C . VAL C 1 34 ? 52.329 58.896 26.619 1.00 29.17 30 VAL C C 1
ATOM 5236 O O . VAL C 1 34 ? 52.325 58.450 27.764 1.00 28.27 30 VAL C O 1
ATOM 5240 N N . ASN C 1 35 ? 53.326 59.627 26.124 1.00 27.30 31 ASN C N 1
ATOM 5241 C CA . ASN C 1 35 ? 54.384 60.159 26.972 1.00 29.15 31 ASN C CA 1
ATOM 5242 C C . ASN C 1 35 ? 54.825 61.533 26.577 1.00 31.99 31 ASN C C 1
ATOM 5243 O O . ASN C 1 35 ? 55.094 61.771 25.402 1.00 34.55 31 ASN C O 1
ATOM 5248 N N . GLY C 1 36 ? 54.915 62.444 27.556 1.00 31.94 32 GLY C N 1
ATOM 5249 C CA . GLY C 1 36 ? 55.312 63.819 27.252 1.00 33.36 32 GLY C CA 1
ATOM 5250 C C . GLY C 1 36 ? 54.380 64.524 26.262 1.00 38.25 32 GLY C C 1
ATOM 5251 O O . GLY C 1 36 ? 54.823 65.271 25.376 1.00 40.57 32 GLY C O 1
ATOM 5252 N N . GLY C 1 37 ? 53.081 64.272 26.409 1.00 38.13 33 GLY C N 1
ATOM 5253 C CA . GLY C 1 37 ? 52.068 64.876 25.555 1.00 37.41 33 GLY C CA 1
ATOM 5254 C C . GLY C 1 37 ? 51.873 64.280 24.170 1.00 39.09 33 GLY C C 1
ATOM 5255 O O . GLY C 1 37 ? 50.918 64.638 23.480 1.00 40.50 33 GLY C O 1
ATOM 5256 N N . ARG C 1 38 ? 52.770 63.379 23.768 1.00 37.19 34 ARG C N 1
ATOM 5257 C CA . ARG C 1 38 ? 52.703 62.722 22.461 1.00 35.58 34 ARG C CA 1
ATOM 5258 C C . ARG C 1 38 ? 52.130 61.293 22.517 1.00 33.89 34 ARG C C 1
ATOM 5259 O O . ARG C 1 38 ? 52.403 60.512 23.467 1.00 31.48 34 ARG C O 1
ATOM 5267 N N . VAL C 1 39 ? 51.373 60.946 21.485 1.00 29.90 35 VAL C N 1
ATOM 5268 C CA . VAL C 1 39 ? 51.070 59.555 21.225 1.00 28.86 35 VAL C CA 1
ATOM 5269 C C . VAL C 1 39 ? 52.284 58.969 20.563 1.00 31.77 35 VAL C C 1
ATOM 5270 O O . VAL C 1 39 ? 52.756 59.468 19.523 1.00 30.44 35 VAL C O 1
ATOM 5274 N N . GLU C 1 40 ? 52.822 57.930 21.198 1.00 31.05 36 GLU C N 1
ATOM 5275 C CA . GLU C 1 40 ? 54.024 57.269 20.713 1.00 31.28 36 GLU C CA 1
ATOM 5276 C C . GLU C 1 40 ? 53.912 55.765 20.584 1.00 33.36 36 GLU C C 1
ATOM 5277 O O . GLU C 1 40 ? 53.172 55.106 21.309 1.00 30.37 36 GLU C O 1
ATOM 5283 N N . TYR C 1 41 ? 54.667 55.208 19.652 1.00 36.54 37 TYR C N 1
ATOM 5284 C CA . TYR C 1 41 ? 54.743 53.779 19.601 1.00 34.38 37 TYR C CA 1
ATOM 5285 C C . TYR C 1 41 ? 56.171 53.303 19.734 1.00 39.82 37 TYR C C 1
ATOM 5286 O O . TYR C 1 41 ? 57.052 53.749 19.005 1.00 42.82 37 TYR C O 1
ATOM 5295 N N . VAL C 1 42 ? 56.345 52.404 20.699 1.00 35.10 38 VAL C N 1
ATOM 5296 C CA . VAL C 1 42 ? 57.599 51.877 21.180 1.00 38.77 38 VAL C CA 1
ATOM 5297 C C . VAL C 1 42 ? 57.810 50.415 20.743 1.00 45.15 38 VAL C C 1
ATOM 5298 O O . VAL C 1 42 ? 57.246 49.510 21.395 1.00 41.06 38 VAL C O 1
ATOM 5302 N N . THR C 1 43 ? 58.637 50.200 19.689 1.00 43.52 39 THR C N 1
ATOM 5303 C CA . THR C 1 43 ? 58.979 48.868 19.142 1.00 44.58 39 THR C CA 1
ATOM 5304 C C . THR C 1 43 ? 59.854 48.009 20.076 1.00 48.08 39 THR C C 1
ATOM 5305 O O . THR C 1 43 ? 60.779 48.528 20.713 1.00 51.95 39 THR C O 1
ATOM 5309 N N . ASP C 1 44 ? 59.522 46.707 20.147 1.00 48.51 40 ASP C N 1
ATOM 5310 C CA . ASP C 1 44 ? 60.288 45.669 20.853 1.00 55.27 40 ASP C CA 1
ATOM 5311 C C . ASP C 1 44 ? 61.754 45.697 20.418 1.00 60.33 40 ASP C C 1
ATOM 5312 O O . ASP C 1 44 ? 62.031 45.886 19.237 1.00 62.50 40 ASP C O 1
ATOM 5317 N N . GLU C 1 45 ? 62.695 45.471 21.339 1.00 66.81 41 GLU C N 1
ATOM 5318 C CA . GLU C 1 45 ? 64.108 45.521 20.940 1.00 70.60 41 GLU C CA 1
ATOM 5319 C C . GLU C 1 45 ? 64.495 44.534 19.829 1.00 66.72 41 GLU C C 1
ATOM 5320 O O . GLU C 1 45 ? 65.515 44.721 19.161 1.00 69.58 41 GLU C O 1
ATOM 5326 N N . GLY C 1 46 ? 63.672 43.520 19.597 1.00 62.35 42 GLY C N 1
ATOM 5327 C CA . GLY C 1 46 ? 63.939 42.617 18.485 1.00 68.83 42 GLY C CA 1
ATOM 5328 C C . GLY C 1 46 ? 63.810 43.223 17.080 1.00 72.39 42 GLY C C 1
ATOM 5329 O O . GLY C 1 46 ? 64.539 42.836 16.154 1.00 72.99 42 GLY C O 1
ATOM 5330 N N . ARG C 1 47 ? 62.753 44.070 16.441 1.00 69.24 43 ARG C N 1
ATOM 5331 C CA . ARG C 1 47 ? 62.372 44.748 15.193 1.00 68.15 43 ARG C CA 1
ATOM 5332 C C . ARG C 1 47 ? 63.075 46.083 14.892 1.00 66.69 43 ARG C C 1
ATOM 5333 O O . ARG C 1 47 ? 63.493 46.804 15.805 1.00 64.40 43 ARG C O 1
ATOM 5341 N N . TRP C 1 52 ? 58.749 54.704 10.892 1.00 51.55 48 TRP C N 1
ATOM 5342 C CA . TRP C 1 52 ? 58.258 55.803 10.103 1.00 51.99 48 TRP C CA 1
ATOM 5343 C C . TRP C 1 52 ? 57.111 56.399 10.859 1.00 56.91 48 TRP C C 1
ATOM 5344 O O . TRP C 1 52 ? 56.291 55.664 11.374 1.00 52.27 48 TRP C O 1
ATOM 5355 N N . ASN C 1 53 ? 57.041 57.727 10.916 1.00 54.64 49 ASN C N 1
ATOM 5356 C CA . ASN C 1 53 ? 55.925 58.382 11.567 1.00 48.14 49 ASN C CA 1
ATOM 5357 C C . ASN C 1 53 ? 54.600 58.275 10.852 1.00 50.18 49 ASN C C 1
ATOM 5358 O O . ASN C 1 53 ? 54.535 58.264 9.651 1.00 47.57 49 ASN C O 1
ATOM 5363 N N . ILE C 1 54 ? 53.549 58.205 11.640 1.00 46.19 50 ILE C N 1
ATOM 5364 C CA . ILE C 1 54 ? 52.209 58.089 11.150 1.00 46.83 50 ILE C CA 1
ATOM 5365 C C . ILE C 1 54 ? 51.443 59.358 11.494 1.00 46.29 50 ILE C C 1
ATOM 5366 O O . ILE C 1 54 ? 51.530 59.819 12.587 1.00 42.74 50 ILE C O 1
ATOM 5371 N N . PRO C 1 55 ? 50.693 59.902 10.546 1.00 44.14 51 PRO C N 1
ATOM 5372 C CA . PRO C 1 55 ? 49.943 61.153 10.740 1.00 39.47 51 PRO C CA 1
ATOM 5373 C C . PRO C 1 55 ? 48.637 60.863 11.435 1.00 45.29 51 PRO C C 1
ATOM 5374 O O . PRO C 1 55 ? 47.879 59.977 11.014 1.00 46.55 51 PRO C O 1
ATOM 5378 N N . ILE C 1 56 ? 48.349 61.621 12.473 1.00 42.14 52 ILE C N 1
ATOM 5379 C CA . ILE C 1 56 ? 47.139 61.413 13.215 1.00 43.26 52 ILE C CA 1
ATOM 5380 C C . ILE C 1 56 ? 46.100 62.400 12.702 1.00 42.14 52 ILE C C 1
ATOM 5381 O O . ILE C 1 56 ? 46.044 63.520 13.168 1.00 46.38 52 ILE C O 1
ATOM 5386 N N . ALA C 1 57 ? 45.284 62.004 11.735 1.00 43.59 53 ALA C N 1
ATOM 5387 C CA . ALA C 1 57 ? 44.247 62.905 11.200 1.00 41.05 53 ALA C CA 1
ATOM 5388 C C . ALA C 1 57 ? 42.950 62.187 11.053 1.00 36.66 53 ALA C C 1
ATOM 5389 O O . ALA C 1 57 ? 42.922 60.970 11.131 1.00 39.84 53 ALA C O 1
ATOM 5391 N N . ASN C 1 58 ? 41.852 62.888 10.796 1.00 38.71 54 ASN C N 1
ATOM 5392 C CA . ASN C 1 58 ? 40.597 62.129 10.622 1.00 40.32 54 ASN C CA 1
ATOM 5393 C C . ASN C 1 58 ? 40.526 61.160 9.414 1.00 39.32 54 ASN C C 1
ATOM 5394 O O . ASN C 1 58 ? 39.557 60.436 9.258 1.00 37.83 54 ASN C O 1
ATOM 5399 N N . THR C 1 59 ? 41.570 61.111 8.601 1.00 38.37 55 THR C N 1
ATOM 5400 C CA . THR C 1 59 ? 41.569 60.182 7.486 1.00 41.71 55 THR C CA 1
ATOM 5401 C C . THR C 1 59 ? 42.424 58.942 7.744 1.00 45.13 55 THR C C 1
ATOM 5402 O O . THR C 1 59 ? 42.351 57.968 6.995 1.00 46.63 55 THR C O 1
ATOM 5406 N N . THR C 1 60 ? 43.219 58.980 8.808 1.00 39.03 56 THR C N 1
ATOM 5407 C CA . THR C 1 60 ? 43.948 57.820 9.263 1.00 39.72 56 THR C CA 1
ATOM 5408 C C . THR C 1 60 ? 43.109 56.624 9.744 1.00 37.45 56 THR C C 1
ATOM 5409 O O . THR C 1 60 ? 42.099 56.788 10.413 1.00 36.36 56 THR C O 1
ATOM 5413 N N . SER C 1 61 ? 43.577 55.431 9.387 1.00 31.21 57 SER C N 1
ATOM 5414 C CA . SER C 1 61 ? 43.152 54.174 9.934 1.00 29.49 57 SER C CA 1
ATOM 5415 C C . SER C 1 61 ? 44.380 53.466 10.490 1.00 32.90 57 SER C C 1
ATOM 5416 O O . SER C 1 61 ? 45.478 53.506 9.931 1.00 31.27 57 SER C O 1
ATOM 5419 N N . LEU C 1 62 ? 44.195 52.800 11.615 1.00 32.64 58 LEU C N 1
ATOM 5420 C CA . LEU C 1 62 ? 45.310 52.137 12.275 1.00 24.94 58 LEU C CA 1
ATOM 5421 C C . LEU C 1 62 ? 44.955 50.724 12.669 1.00 24.88 58 LEU C C 1
ATOM 5422 O O . LEU C 1 62 ? 43.943 50.505 13.325 1.00 24.78 58 LEU C O 1
ATOM 5427 N N . LEU C 1 63 ? 45.782 49.771 12.249 1.00 25.04 59 LEU C N 1
ATOM 5428 C CA . LEU C 1 63 ? 45.629 48.371 12.620 1.00 22.73 59 LEU C CA 1
ATOM 5429 C C . LEU C 1 63 ? 46.809 47.916 13.483 1.00 24.97 59 LEU C C 1
ATOM 5430 O O . LEU C 1 63 ? 47.991 48.057 13.132 1.00 24.45 59 LEU C O 1
ATOM 5435 N N . LEU C 1 64 ? 46.451 47.337 14.619 1.00 23.72 60 LEU C N 1
ATOM 5436 C CA . LEU C 1 64 ? 47.383 46.855 15.606 1.00 20.96 60 LEU C CA 1
ATOM 5437 C C . LEU C 1 64 ? 47.400 45.319 15.513 1.00 22.67 60 LEU C C 1
ATOM 5438 O O . LEU C 1 64 ? 46.385 44.640 15.714 1.00 21.11 60 LEU C O 1
ATOM 5443 N N . GLY C 1 65 ? 48.557 44.787 15.151 1.00 23.73 61 GLY C N 1
ATOM 5444 C CA . GLY C 1 65 ? 48.722 43.377 14.863 1.00 24.19 61 GLY C CA 1
ATOM 5445 C C . GLY C 1 65 ? 49.581 42.719 15.914 1.00 24.90 61 GLY C C 1
ATOM 5446 O O . GLY C 1 65 ? 49.597 43.131 17.086 1.00 22.47 61 GLY C O 1
ATOM 5447 N N . THR C 1 66 ? 50.320 41.709 15.477 1.00 25.35 62 THR C N 1
ATOM 5448 C CA . THR C 1 66 ? 51.054 40.839 16.386 1.00 25.67 62 THR C CA 1
ATOM 5449 C C . THR C 1 66 ? 51.860 41.616 17.400 1.00 26.70 62 THR C C 1
ATOM 5450 O O . THR C 1 66 ? 52.554 42.565 17.032 1.00 26.95 62 THR C O 1
ATOM 5454 N N . GLY C 1 67 ? 51.754 41.209 18.675 1.00 22.76 63 GLY C N 1
ATOM 5455 C CA . GLY C 1 67 ? 52.587 41.738 19.744 1.00 23.03 63 GLY C CA 1
ATOM 5456 C C . GLY C 1 67 ? 52.475 43.229 19.989 1.00 24.85 63 GLY C C 1
ATOM 5457 O O . GLY C 1 67 ? 53.416 43.884 20.421 1.00 26.08 63 GLY C O 1
ATOM 5458 N N . THR C 1 68 ? 51.295 43.766 19.738 1.00 23.59 64 THR C N 1
ATOM 5459 C CA . THR C 1 68 ? 51.002 45.150 20.074 1.00 22.28 64 THR C CA 1
ATOM 5460 C C . THR C 1 68 ? 50.142 45.253 21.343 1.00 22.38 64 THR C C 1
ATOM 5461 O O . THR C 1 68 ? 49.511 44.273 21.791 1.00 19.68 64 THR C O 1
ATOM 5465 N N . SER C 1 69 ? 50.105 46.459 21.897 1.00 22.51 65 SER C N 1
ATOM 5466 C CA . SER C 1 69 ? 49.168 46.810 22.941 1.00 24.72 65 SER C CA 1
ATOM 5467 C C . SER C 1 69 ? 48.885 48.304 22.876 1.00 23.34 65 SER C C 1
ATOM 5468 O O . SER C 1 69 ? 49.621 49.056 22.258 1.00 25.11 65 SER C O 1
ATOM 5471 N N . ILE C 1 70 ? 47.826 48.741 23.523 1.00 21.63 66 ILE C N 1
ATOM 5472 C CA . ILE C 1 70 ? 47.540 50.152 23.567 1.00 22.72 66 ILE C CA 1
ATOM 5473 C C . ILE C 1 70 ? 46.968 50.572 24.915 1.00 20.17 66 ILE C C 1
ATOM 5474 O O . ILE C 1 70 ? 46.300 49.782 25.575 1.00 22.57 66 ILE C O 1
ATOM 5479 N N . THR C 1 71 ? 47.159 51.825 25.297 1.00 19.10 67 THR C N 1
ATOM 5480 C CA . THR C 1 71 ? 46.662 52.252 26.575 1.00 22.20 67 THR C CA 1
ATOM 5481 C C . THR C 1 71 ? 45.396 53.018 26.313 1.00 20.51 67 THR C C 1
ATOM 5482 O O . THR C 1 71 ? 45.171 53.470 25.207 1.00 19.60 67 THR C O 1
ATOM 5486 N N . GLN C 1 72 ? 44.583 53.197 27.350 1.00 19.63 68 GLN C N 1
ATOM 5487 C CA . GLN C 1 72 ? 43.369 54.008 27.218 1.00 21.29 68 GLN C CA 1
ATOM 5488 C C . GLN C 1 72 ? 43.739 55.458 26.851 1.00 23.05 68 GLN C C 1
ATOM 5489 O O . GLN C 1 72 ? 43.054 56.084 26.028 1.00 22.90 68 GLN C O 1
ATOM 5495 N N . ALA C 1 73 ? 44.812 56.004 27.440 1.00 20.83 69 ALA C N 1
ATOM 5496 C CA . ALA C 1 73 ? 45.187 57.381 27.089 1.00 23.28 69 ALA C CA 1
ATOM 5497 C C . ALA C 1 73 ? 45.547 57.555 25.586 1.00 24.20 69 ALA C C 1
ATOM 5498 O O . ALA C 1 73 ? 45.230 58.584 24.992 1.00 24.86 69 ALA C O 1
ATOM 5500 N N . ALA C 1 74 ? 46.166 56.552 24.960 1.00 22.34 70 ALA C N 1
ATOM 5501 C CA . ALA C 1 74 ? 46.433 56.656 23.524 1.00 24.49 70 ALA C CA 1
ATOM 5502 C C . ALA C 1 74 ? 45.144 56.573 22.736 1.00 24.12 70 ALA C C 1
ATOM 5503 O O . ALA C 1 74 ? 44.929 57.352 21.797 1.00 23.42 70 ALA C O 1
ATOM 5513 N N . ARG C 1 76 ? 42.245 57.363 23.570 1.00 20.40 72 ARG C N 1
ATOM 5514 C CA . ARG C 1 76 ? 41.617 58.618 23.721 1.00 23.78 72 ARG C CA 1
ATOM 5515 C C . ARG C 1 76 ? 42.122 59.586 22.703 1.00 29.39 72 ARG C C 1
ATOM 5516 O O . ARG C 1 76 ? 41.352 60.275 22.108 1.00 28.39 72 ARG C O 1
ATOM 5524 N N . GLU C 1 77 ? 43.427 59.644 22.526 1.00 28.61 73 GLU C N 1
ATOM 5525 C CA . GLU C 1 77 ? 43.964 60.675 21.637 1.00 28.93 73 GLU C CA 1
ATOM 5526 C C . GLU C 1 77 ? 43.682 60.347 20.186 1.00 29.52 73 GLU C C 1
ATOM 5527 O O . GLU C 1 77 ? 43.488 61.247 19.370 1.00 31.66 73 GLU C O 1
ATOM 5533 N N . LEU C 1 78 ? 43.642 59.061 19.853 1.00 30.06 74 LEU C N 1
ATOM 5534 C CA . LEU C 1 78 ? 43.389 58.667 18.467 1.00 24.17 74 LEU C CA 1
ATOM 5535 C C . LEU C 1 78 ? 41.922 58.875 18.153 1.00 31.78 74 LEU C C 1
ATOM 5536 O O . LEU C 1 78 ? 41.572 59.402 17.088 1.00 34.71 74 LEU C O 1
ATOM 5541 N N . ALA C 1 79 ? 41.045 58.465 19.076 1.00 31.03 75 ALA C N 1
ATOM 5542 C CA . ALA C 1 79 ? 39.609 58.661 18.881 1.00 30.04 75 ALA C CA 1
ATOM 5543 C C . ALA C 1 79 ? 39.299 60.149 18.716 1.00 30.00 75 ALA C C 1
ATOM 5544 O O . ALA C 1 79 ? 38.626 60.528 17.764 1.00 29.15 75 ALA C O 1
ATOM 5546 N N . ARG C 1 80 ? 39.788 60.972 19.641 1.00 27.72 76 ARG C N 1
ATOM 5547 C CA . ARG C 1 80 ? 39.625 62.418 19.567 1.00 29.46 76 ARG C CA 1
ATOM 5548 C C . ARG C 1 80 ? 40.058 62.967 18.201 1.00 35.19 76 ARG C C 1
ATOM 5549 O O . ARG C 1 80 ? 39.384 63.842 17.629 1.00 34.25 76 ARG C O 1
ATOM 5557 N N . ALA C 1 81 ? 41.161 62.451 17.662 1.00 32.80 77 ALA C N 1
ATOM 5558 C CA . ALA C 1 81 ? 41.688 63.001 16.413 1.00 33.72 77 ALA C CA 1
ATOM 5559 C C . ALA C 1 81 ? 41.090 62.346 15.178 1.00 32.85 77 ALA C C 1
ATOM 5560 O O . ALA C 1 81 ? 41.578 62.550 14.079 1.00 37.91 77 ALA C O 1
ATOM 5562 N N . GLY C 1 82 ? 40.044 61.554 15.375 1.00 34.21 78 GLY C N 1
ATOM 5563 C CA . GLY C 1 82 ? 39.358 60.864 14.295 1.00 34.33 78 GLY C CA 1
ATOM 5564 C C . GLY C 1 82 ? 40.087 59.686 13.647 1.00 35.77 78 GLY C C 1
ATOM 5565 O O . GLY C 1 82 ? 39.723 59.297 12.542 1.00 34.03 78 GLY C O 1
ATOM 5566 N N . VAL C 1 83 ? 41.101 59.113 14.310 1.00 32.05 79 VAL C N 1
ATOM 5567 C CA . VAL C 1 83 ? 41.716 57.883 13.808 1.00 30.27 79 VAL C CA 1
ATOM 5568 C C . VAL C 1 83 ? 40.899 56.631 14.123 1.00 33.72 79 VAL C C 1
ATOM 5569 O O . VAL C 1 83 ? 40.712 56.323 15.299 1.00 34.86 79 VAL C O 1
ATOM 5573 N N . LEU C 1 84 ? 40.451 55.894 13.099 1.00 30.68 80 LEU C N 1
ATOM 5574 C CA . LEU C 1 84 ? 39.787 54.582 13.275 1.00 28.88 80 LEU C CA 1
ATOM 5575 C C . LEU C 1 84 ? 40.809 53.519 13.642 1.00 29.30 80 LEU C C 1
ATOM 5576 O O . LEU C 1 84 ? 41.863 53.439 12.994 1.00 31.32 80 LEU C O 1
ATOM 5581 N N . VAL C 1 85 ? 40.522 52.707 14.664 1.00 28.34 81 VAL C N 1
ATOM 5582 C CA . VAL C 1 85 ? 41.509 51.759 15.198 1.00 24.72 81 VAL C CA 1
ATOM 5583 C C . VAL C 1 85 ? 40.958 50.342 15.130 1.00 20.72 81 VAL C C 1
ATOM 5584 O O . VAL C 1 85 ? 39.787 50.118 15.324 1.00 20.64 81 VAL C O 1
ATOM 5588 N N . GLY C 1 86 ? 41.803 49.407 14.758 1.00 19.71 82 GLY C N 1
ATOM 5589 C CA . GLY C 1 86 ? 41.430 48.020 14.755 1.00 19.43 82 GLY C CA 1
ATOM 5590 C C . GLY C 1 86 ? 42.601 47.152 15.215 1.00 20.39 82 GLY C C 1
ATOM 5591 O O . GLY C 1 86 ? 43.724 47.624 15.349 1.00 19.07 82 GLY C O 1
ATOM 5592 N N . PHE C 1 87 ? 42.287 45.898 15.510 1.00 18.12 83 PHE C N 1
ATOM 5593 C CA . PHE C 1 87 ? 43.260 44.870 15.830 1.00 18.87 83 PHE C CA 1
ATOM 5594 C C . PHE C 1 87 ? 43.126 43.764 14.815 1.00 16.87 83 PHE C C 1
ATOM 5595 O O . PHE C 1 87 ? 42.019 43.393 14.437 1.00 19.85 83 PHE C O 1
ATOM 5603 N N . CYS C 1 88 ? 44.237 43.202 14.400 1.00 19.73 84 CYS C N 1
ATOM 5604 C CA . CYS C 1 88 ? 44.208 42.205 13.340 1.00 20.42 84 CYS C CA 1
ATOM 5605 C C . CYS C 1 88 ? 45.318 41.238 13.583 1.00 20.80 84 CYS C C 1
ATOM 5606 O O . CYS C 1 88 ? 46.234 41.518 14.370 1.00 21.09 84 CYS C O 1
ATOM 5609 N N . GLY C 1 89 ? 45.288 40.129 12.846 1.00 24.48 85 GLY C N 1
ATOM 5610 C CA . GLY C 1 89 ? 46.362 39.138 12.911 1.00 25.76 85 GLY C CA 1
ATOM 5611 C C . GLY C 1 89 ? 47.655 39.574 12.244 1.00 24.26 85 GLY C C 1
ATOM 5612 O O . GLY C 1 89 ? 47.780 40.709 11.761 1.00 24.51 85 GLY C O 1
ATOM 5613 N N . GLY C 1 90 ? 48.621 38.660 12.193 1.00 27.96 86 GLY C N 1
ATOM 5614 C CA . GLY C 1 90 ? 49.906 38.938 11.556 1.00 28.86 86 GLY C CA 1
ATOM 5615 C C . GLY C 1 90 ? 49.774 39.374 10.097 1.00 26.58 86 GLY C C 1
ATOM 5616 O O . GLY C 1 90 ? 49.149 38.714 9.288 1.00 29.40 86 GLY C O 1
ATOM 5617 N N . GLY C 1 91 ? 50.336 40.511 9.763 1.00 26.93 87 GLY C N 1
ATOM 5618 C CA . GLY C 1 91 ? 50.263 40.992 8.401 1.00 28.98 87 GLY C CA 1
ATOM 5619 C C . GLY C 1 91 ? 48.951 41.626 8.020 1.00 33.08 87 GLY C C 1
ATOM 5620 O O . GLY C 1 91 ? 48.765 41.964 6.857 1.00 31.89 87 GLY C O 1
ATOM 5621 N N . GLY C 1 92 ? 48.024 41.810 8.970 1.00 32.98 88 GLY C N 1
ATOM 5622 C CA . GLY C 1 92 ? 46.800 42.572 8.668 1.00 28.60 88 GLY C CA 1
ATOM 5623 C C . GLY C 1 92 ? 45.561 41.734 8.432 1.00 24.90 88 GLY C C 1
ATOM 5624 O O . GLY C 1 92 ? 44.580 42.193 7.820 1.00 30.64 88 GLY C O 1
ATOM 5625 N N . THR C 1 93 ? 45.603 40.488 8.883 1.00 24.99 89 THR C N 1
ATOM 5626 C CA . THR C 1 93 ? 44.492 39.564 8.666 1.00 25.92 89 THR C CA 1
ATOM 5627 C C . THR C 1 93 ? 44.638 38.433 9.643 1.00 26.23 89 THR C C 1
ATOM 5628 O O . THR C 1 93 ? 45.751 38.079 9.990 1.00 31.73 89 THR C O 1
ATOM 5632 N N . PRO C 1 94 ? 43.524 37.944 10.199 1.00 26.41 90 PRO C N 1
ATOM 5633 C CA . PRO C 1 94 ? 42.183 38.526 10.007 1.00 28.74 90 PRO C CA 1
ATOM 5634 C C . PRO C 1 94 ? 42.005 39.891 10.693 1.00 25.27 90 PRO C C 1
ATOM 5635 O O . PRO C 1 94 ? 42.818 40.303 11.516 1.00 27.28 90 PRO C O 1
ATOM 5639 N N . LEU C 1 95 ? 40.898 40.544 10.435 1.00 21.91 91 LEU C N 1
ATOM 5640 C CA . LEU C 1 95 ? 40.511 41.714 11.227 1.00 23.43 91 LEU C CA 1
ATOM 5641 C C . LEU C 1 95 ? 39.717 41.266 12.477 1.00 21.11 91 LEU C C 1
ATOM 5642 O O . LEU C 1 95 ? 38.612 40.759 12.341 1.00 22.63 91 LEU C O 1
ATOM 5647 N N . PHE C 1 96 ? 40.257 41.420 13.673 1.00 17.86 92 PHE C N 1
ATOM 5648 C CA . PHE C 1 96 ? 39.551 40.870 14.866 1.00 23.51 92 PHE C CA 1
ATOM 5649 C C . PHE C 1 96 ? 38.436 41.778 15.360 1.00 18.47 92 PHE C C 1
ATOM 5650 O O . PHE C 1 96 ? 37.309 41.373 15.510 1.00 21.00 92 PHE C O 1
ATOM 5658 N N . SER C 1 97 ? 38.748 43.040 15.511 1.00 16.48 93 SER C N 1
ATOM 5659 C CA . SER C 1 97 ? 37.822 43.913 16.154 1.00 20.10 93 SER C CA 1
ATOM 5660 C C . SER C 1 97 ? 38.239 45.304 15.736 1.00 20.78 93 SER C C 1
ATOM 5661 O O . SER C 1 97 ? 39.447 45.542 15.502 1.00 18.33 93 SER C O 1
ATOM 5664 N N . ALA C 1 98 ? 37.278 46.228 15.662 1.00 19.83 94 ALA C N 1
ATOM 5665 C CA . ALA C 1 98 ? 37.559 47.548 15.109 1.00 17.86 94 ALA C CA 1
ATOM 5666 C C . ALA C 1 98 ? 36.580 48.605 15.572 1.00 21.24 94 ALA C C 1
ATOM 5667 O O . ALA C 1 98 ? 35.451 48.270 15.926 1.00 19.69 94 ALA C O 1
ATOM 5669 N N . ASN C 1 99 ? 36.977 49.877 15.539 1.00 20.39 95 ASN C N 1
ATOM 5670 C CA . ASN C 1 99 ? 36.004 50.949 15.745 1.00 23.51 95 ASN C CA 1
ATOM 5671 C C . ASN C 1 99 ? 34.886 51.010 14.655 1.00 32.07 95 ASN C C 1
ATOM 5672 O O . ASN C 1 99 ? 35.133 50.978 13.445 1.00 33.05 95 ASN C O 1
ATOM 5677 N N . GLU C 1 100 ? 33.650 51.153 15.112 1.00 37.61 96 GLU C N 1
ATOM 5678 C CA . GLU C 1 100 ? 32.522 51.529 14.266 1.00 36.57 96 GLU C CA 1
ATOM 5679 C C . GLU C 1 100 ? 32.844 52.827 13.495 1.00 37.13 96 GLU C C 1
ATOM 5680 O O . GLU C 1 100 ? 33.247 53.846 14.091 1.00 36.38 96 GLU C O 1
ATOM 5686 N N . VAL C 1 101 ? 32.655 52.795 12.195 1.00 34.53 97 VAL C N 1
ATOM 5687 C CA . VAL C 1 101 ? 32.826 53.937 11.349 1.00 35.33 97 VAL C CA 1
ATOM 5688 C C . VAL C 1 101 ? 31.624 54.855 11.383 1.00 39.11 97 VAL C C 1
ATOM 5689 O O . VAL C 1 101 ? 30.550 54.393 11.237 1.00 40.29 97 VAL C O 1
ATOM 5693 N N . ASP C 1 102 ? 31.815 56.155 11.577 1.00 40.44 98 ASP C N 1
ATOM 5694 C CA . ASP C 1 102 ? 30.690 57.107 11.675 1.00 41.33 98 ASP C CA 1
ATOM 5695 C C . ASP C 1 102 ? 29.845 57.193 10.411 1.00 39.41 98 ASP C C 1
ATOM 5696 O O . ASP C 1 102 ? 30.279 57.566 9.364 1.00 42.57 98 ASP C O 1
ATOM 5701 N N . VAL C 1 103 ? 28.601 56.860 10.544 1.00 44.46 99 VAL C N 1
ATOM 5702 C CA . VAL C 1 103 ? 27.706 56.858 9.413 1.00 46.30 99 VAL C CA 1
ATOM 5703 C C . VAL C 1 103 ? 27.539 58.238 8.809 1.00 46.35 99 VAL C C 1
ATOM 5704 O O . VAL C 1 103 ? 27.165 59.181 9.477 1.00 34.51 99 VAL C O 1
ATOM 5708 N N . GLU C 1 104 ? 27.867 58.344 7.527 1.00 51.24 100 GLU C N 1
ATOM 5709 C CA . GLU C 1 104 ? 27.797 59.630 6.848 1.00 50.30 100 GLU C CA 1
ATOM 5710 C C . GLU C 1 104 ? 27.088 59.580 5.513 1.00 56.62 100 GLU C C 1
ATOM 5711 O O . GLU C 1 104 ? 26.955 60.608 4.845 1.00 53.62 100 GLU C O 1
ATOM 5717 N N . THR C 1 117 ? 31.471 61.790 1.005 1.00 66.00 113 THR C N 1
ATOM 5718 C CA . THR C 1 117 ? 32.465 61.068 1.798 1.00 66.16 113 THR C CA 1
ATOM 5719 C C . THR C 1 117 ? 31.816 59.958 2.615 1.00 64.58 113 THR C C 1
ATOM 5720 O O . THR C 1 117 ? 32.396 59.486 3.626 1.00 56.29 113 THR C O 1
ATOM 5724 N N . GLU C 1 118 ? 30.614 59.532 2.220 1.00 58.12 114 GLU C N 1
ATOM 5725 C CA . GLU C 1 118 ? 30.161 58.289 2.821 1.00 48.26 114 GLU C CA 1
ATOM 5726 C C . GLU C 1 118 ? 29.430 57.340 1.868 1.00 45.34 114 GLU C C 1
ATOM 5727 O O . GLU C 1 118 ? 28.388 57.627 1.230 1.00 39.64 114 GLU C O 1
ATOM 5733 N N . TYR C 1 119 ? 30.079 56.195 1.798 1.00 34.86 115 TYR C N 1
ATOM 5734 C CA . TYR C 1 119 ? 29.773 55.120 0.942 1.00 32.65 115 TYR C CA 1
ATOM 5735 C C . TYR C 1 119 ? 28.516 54.379 1.307 1.00 31.66 115 TYR C C 1
ATOM 5736 O O . TYR C 1 119 ? 27.916 53.735 0.449 1.00 28.84 115 TYR C O 1
ATOM 5745 N N . LEU C 1 120 ? 28.096 54.509 2.562 1.00 28.30 116 LEU C N 1
ATOM 5746 C CA . LEU C 1 120 ? 26.963 53.758 3.044 1.00 32.38 116 LEU C CA 1
ATOM 5747 C C . LEU C 1 120 ? 25.635 54.245 2.410 1.00 28.07 116 LEU C C 1
ATOM 5748 O O . LEU C 1 120 ? 24.817 53.433 1.957 1.00 24.33 116 LEU C O 1
ATOM 5753 N N . GLN C 1 121 ? 25.433 55.556 2.397 1.00 28.32 117 GLN C N 1
ATOM 5754 C CA . GLN C 1 121 ? 24.199 56.108 1.843 1.00 30.45 117 GLN C CA 1
ATOM 5755 C C . GLN C 1 121 ? 24.124 55.704 0.375 1.00 30.44 117 GLN C C 1
ATOM 5756 O O . GLN C 1 121 ? 23.078 55.182 -0.102 1.00 25.92 117 GLN C O 1
ATOM 5762 N N . ARG C 1 122 ? 25.266 55.860 -0.315 1.00 30.58 118 ARG C N 1
ATOM 5763 C CA . ARG C 1 122 ? 25.302 55.507 -1.739 1.00 30.16 118 ARG C CA 1
ATOM 5764 C C . ARG C 1 122 ? 25.081 54.038 -1.879 1.00 26.20 118 ARG C C 1
ATOM 5765 O O . ARG C 1 122 ? 24.293 53.599 -2.743 1.00 26.05 118 ARG C O 1
ATOM 5773 N N . TRP C 1 123 ? 25.733 53.260 -1.015 1.00 22.90 119 TRP C N 1
ATOM 5774 C CA . TRP C 1 123 ? 25.631 51.811 -1.177 1.00 24.44 119 TRP C CA 1
ATOM 5775 C C . TRP C 1 123 ? 24.154 51.417 -1.088 1.00 22.62 119 TRP C C 1
ATOM 5776 O O . TRP C 1 123 ? 23.634 50.685 -1.911 1.00 22.32 119 TRP C O 1
ATOM 5787 N N . VAL C 1 124 ? 23.513 51.914 -0.045 1.00 22.06 120 VAL C N 1
ATOM 5788 C CA . VAL C 1 124 ? 22.170 51.493 0.284 1.00 25.39 120 VAL C CA 1
ATOM 5789 C C . VAL C 1 124 ? 21.285 52.077 -0.783 1.00 24.55 120 VAL C C 1
ATOM 5790 O O . VAL C 1 124 ? 20.379 51.428 -1.215 1.00 24.16 120 VAL C O 1
ATOM 5794 N N . GLY C 1 125 ? 21.588 53.311 -1.173 1.00 24.53 121 GLY C N 1
ATOM 5795 C CA . GLY C 1 125 ? 21.025 53.938 -2.367 1.00 30.27 121 GLY C CA 1
ATOM 5796 C C . GLY C 1 125 ? 20.818 53.077 -3.631 1.00 28.96 121 GLY C C 1
ATOM 5797 O O . GLY C 1 125 ? 19.878 53.320 -4.387 1.00 32.97 121 GLY C O 1
ATOM 5798 N N . PHE C 1 126 ? 21.654 52.070 -3.871 1.00 24.27 122 PHE C N 1
ATOM 5799 C CA . PHE C 1 126 ? 21.435 51.181 -5.030 1.00 26.57 122 PHE C CA 1
ATOM 5800 C C . PHE C 1 126 ? 21.065 49.765 -4.640 1.00 26.63 122 PHE C C 1
ATOM 5801 O O . PHE C 1 126 ? 20.374 49.083 -5.386 1.00 25.87 122 PHE C O 1
ATOM 5809 N N . TRP C 1 127 ? 21.491 49.351 -3.445 1.00 25.58 123 TRP C N 1
ATOM 5810 C CA . TRP C 1 127 ? 21.443 47.947 -3.064 1.00 23.20 123 TRP C CA 1
ATOM 5811 C C . TRP C 1 127 ? 20.089 47.260 -3.209 1.00 24.96 123 TRP C C 1
ATOM 5812 O O . TRP C 1 127 ? 20.057 46.072 -3.536 1.00 26.38 123 TRP C O 1
ATOM 5823 N N . PHE C 1 128 ? 18.997 47.982 -2.934 1.00 24.30 124 PHE C N 1
ATOM 5824 C CA . PHE C 1 128 ? 17.635 47.412 -2.989 1.00 28.53 124 PHE C CA 1
ATOM 5825 C C . PHE C 1 128 ? 17.066 47.276 -4.433 1.00 28.15 124 PHE C C 1
ATOM 5826 O O . PHE C 1 128 ? 16.042 46.632 -4.659 1.00 29.57 124 PHE C O 1
ATOM 5834 N N . ASP C 1 129 ? 17.721 47.903 -5.389 1.00 26.04 125 ASP C N 1
ATOM 5835 C CA . ASP C 1 129 ? 17.319 47.765 -6.791 1.00 29.40 125 ASP C CA 1
ATOM 5836 C C . ASP C 1 129 ? 18.119 46.601 -7.352 1.00 28.67 125 ASP C C 1
ATOM 5837 O O . ASP C 1 129 ? 19.340 46.705 -7.559 1.00 30.57 125 ASP C O 1
ATOM 5842 N N . GLU C 1 130 ? 17.455 45.467 -7.523 1.00 26.52 126 GLU C N 1
ATOM 5843 C CA . GLU C 1 130 ? 18.195 44.284 -7.912 1.00 32.46 126 GLU C CA 1
ATOM 5844 C C . GLU C 1 130 ? 18.978 44.459 -9.245 1.00 32.52 126 GLU C C 1
ATOM 5845 O O . GLU C 1 130 ? 20.053 43.878 -9.424 1.00 32.13 126 GLU C O 1
ATOM 5851 N N . GLU C 1 131 ? 18.455 45.272 -10.157 1.00 28.93 127 GLU C N 1
ATOM 5852 C CA . GLU C 1 131 ? 19.178 45.534 -11.388 1.00 30.75 127 GLU C CA 1
ATOM 5853 C C . GLU C 1 131 ? 20.492 46.291 -11.127 1.00 28.11 127 GLU C C 1
ATOM 5854 O O . GLU C 1 131 ? 21.512 45.980 -11.752 1.00 27.85 127 GLU C O 1
ATOM 5860 N N . LYS C 1 132 ? 20.465 47.292 -10.242 1.00 26.95 128 LYS C N 1
ATOM 5861 C CA . LYS C 1 132 ? 21.700 48.002 -9.855 1.00 26.95 128 LYS C CA 1
ATOM 5862 C C . LYS C 1 132 ? 22.727 47.097 -9.139 1.00 25.58 128 LYS C C 1
ATOM 5863 O O . LYS C 1 132 ? 23.939 47.303 -9.218 1.00 25.77 128 LYS C O 1
ATOM 5869 N N . ARG C 1 133 ? 22.223 46.099 -8.445 1.00 26.85 129 ARG C N 1
ATOM 5870 C CA . ARG C 1 133 ? 23.049 45.195 -7.667 1.00 26.48 129 ARG C CA 1
ATOM 5871 C C . ARG C 1 133 ? 23.811 44.317 -8.664 1.00 27.29 129 ARG C C 1
ATOM 5872 O O . ARG C 1 133 ? 25.003 44.050 -8.513 1.00 27.36 129 ARG C O 1
ATOM 5880 N N . LEU C 1 134 ? 23.110 43.896 -9.709 1.00 25.93 130 LEU C N 1
ATOM 5881 C CA . LEU C 1 134 ? 23.727 43.177 -10.803 1.00 27.04 130 LEU C CA 1
ATOM 5882 C C . LEU C 1 134 ? 24.778 44.022 -11.534 1.00 24.08 130 LEU C C 1
ATOM 5883 O O . LEU C 1 134 ? 25.884 43.558 -11.785 1.00 26.61 130 LEU C O 1
ATOM 5888 N N . VAL C 1 135 ? 24.460 45.266 -11.853 1.00 24.08 131 VAL C N 1
ATOM 5889 C CA . VAL C 1 135 ? 25.493 46.169 -12.343 1.00 25.02 131 VAL C CA 1
ATOM 5890 C C . VAL C 1 135 ? 26.740 46.134 -11.419 1.00 24.78 131 VAL C C 1
ATOM 5891 O O . VAL C 1 135 ? 27.864 46.055 -11.889 1.00 24.87 131 VAL C O 1
ATOM 5895 N N . ALA C 1 136 ? 26.554 46.180 -10.100 1.00 26.19 132 ALA C N 1
ATOM 5896 C CA . ALA C 1 136 ? 27.706 46.139 -9.202 1.00 23.00 132 ALA C CA 1
ATOM 5897 C C . ALA C 1 136 ? 28.462 44.829 -9.337 1.00 19.62 132 ALA C C 1
ATOM 5898 O O . ALA C 1 136 ? 29.691 44.794 -9.479 1.00 20.60 132 ALA C O 1
ATOM 5900 N N . ALA C 1 137 ? 27.701 43.753 -9.283 1.00 21.71 133 ALA C N 1
ATOM 5901 C CA . ALA C 1 137 ? 28.227 42.388 -9.408 1.00 21.20 133 ALA C CA 1
ATOM 5902 C C . ALA C 1 137 ? 28.992 42.187 -10.718 1.00 22.85 133 ALA C C 1
ATOM 5903 O O . ALA C 1 137 ? 30.041 41.543 -10.726 1.00 25.41 133 ALA C O 1
ATOM 5905 N N . ARG C 1 138 ? 28.487 42.766 -11.818 1.00 20.03 134 ARG C N 1
ATOM 5906 C CA . ARG C 1 138 ? 29.156 42.617 -13.122 1.00 22.50 134 ARG C CA 1
ATOM 5907 C C . ARG C 1 138 ? 30.491 43.350 -13.057 1.00 21.47 134 ARG C C 1
ATOM 5908 O O . ARG C 1 138 ? 31.511 42.832 -13.506 1.00 20.56 134 ARG C O 1
ATOM 5916 N N . HIS C 1 139 ? 30.501 44.534 -12.456 1.00 20.37 135 HIS C N 1
ATOM 5917 C CA . HIS C 1 139 ? 31.772 45.250 -12.351 1.00 19.83 135 HIS C CA 1
ATOM 5918 C C . HIS C 1 139 ? 32.815 44.467 -11.496 1.00 21.89 135 HIS C C 1
ATOM 5919 O O . HIS C 1 139 ? 34.008 44.410 -11.847 1.00 20.29 135 HIS C O 1
ATOM 5926 N N . PHE C 1 140 ? 32.373 43.854 -10.385 1.00 21.47 136 PHE C N 1
ATOM 5927 C CA . PHE C 1 140 ? 33.298 43.033 -9.577 1.00 20.01 136 PHE C CA 1
ATOM 5928 C C . PHE C 1 140 ? 33.933 41.902 -10.421 1.00 21.07 136 PHE C C 1
ATOM 5929 O O . PHE C 1 140 ? 35.143 41.632 -10.331 1.00 18.65 136 PHE C O 1
ATOM 5937 N N . GLN C 1 141 ? 33.106 41.228 -11.220 1.00 20.84 137 GLN C N 1
ATOM 5938 C CA . GLN C 1 141 ? 33.616 40.147 -12.095 1.00 23.39 137 GLN C CA 1
ATOM 5939 C C . GLN C 1 141 ? 34.604 40.658 -13.133 1.00 22.24 137 GLN C C 1
ATOM 5940 O O . GLN C 1 141 ? 35.660 40.078 -13.303 1.00 21.97 137 GLN C O 1
ATOM 5946 N N . ARG C 1 142 ? 34.306 41.779 -13.794 1.00 22.39 138 ARG C N 1
ATOM 5947 C CA . ARG C 1 142 ? 35.318 42.350 -14.741 1.00 21.91 138 ARG C CA 1
ATOM 5948 C C . ARG C 1 142 ? 36.628 42.662 -13.998 1.00 22.07 138 ARG C C 1
ATOM 5949 O O . ARG C 1 142 ? 37.742 42.461 -14.525 1.00 20.60 138 ARG C O 1
ATOM 5957 N N . ALA C 1 143 ? 36.477 43.240 -12.804 1.00 19.11 139 ALA C N 1
ATOM 5958 C CA . ALA C 1 143 ? 37.642 43.638 -12.018 1.00 20.01 139 ALA C CA 1
ATOM 5959 C C . ALA C 1 143 ? 38.468 42.424 -11.661 1.00 20.47 139 ALA C C 1
ATOM 5960 O O . ALA C 1 143 ? 39.700 42.426 -11.818 1.00 19.23 139 ALA C O 1
ATOM 5962 N N . ARG C 1 144 ? 37.788 41.387 -11.178 1.00 17.76 140 ARG C N 1
ATOM 5963 C CA . ARG C 1 144 ? 38.440 40.100 -10.873 1.00 20.66 140 ARG C CA 1
ATOM 5964 C C . ARG C 1 144 ? 39.143 39.472 -12.124 1.00 23.67 140 ARG C C 1
ATOM 5965 O O . ARG C 1 144 ? 40.262 38.989 -12.033 1.00 23.90 140 ARG C O 1
ATOM 5973 N N . LEU C 1 145 ? 38.483 39.485 -13.291 1.00 22.91 141 LEU C N 1
ATOM 5974 C CA . LEU C 1 145 ? 39.120 38.953 -14.511 1.00 25.27 141 LEU C CA 1
ATOM 5975 C C . LEU C 1 145 ? 40.391 39.727 -14.860 1.00 23.40 141 LEU C C 1
ATOM 5976 O O . LEU C 1 145 ? 41.416 39.147 -15.210 1.00 23.28 141 LEU C O 1
ATOM 5981 N N . GLU C 1 146 ? 40.353 41.034 -14.690 1.00 23.64 142 GLU C N 1
ATOM 5982 C CA . GLU C 1 146 ? 41.524 41.811 -15.038 1.00 23.78 142 GLU C CA 1
ATOM 5983 C C . GLU C 1 146 ? 42.670 41.490 -14.099 1.00 27.76 142 GLU C C 1
ATOM 5984 O O . GLU C 1 146 ? 43.843 41.456 -14.516 1.00 25.96 142 GLU C O 1
ATOM 5990 N N . ARG C 1 147 ? 42.329 41.227 -12.832 1.00 24.74 143 ARG C N 1
ATOM 5991 C CA . ARG C 1 147 ? 43.352 40.905 -11.870 1.00 27.37 143 ARG C CA 1
ATOM 5992 C C . ARG C 1 147 ? 43.994 39.574 -12.250 1.00 26.42 143 ARG C C 1
ATOM 5993 O O . ARG C 1 147 ? 45.221 39.450 -12.234 1.00 25.44 143 ARG C O 1
ATOM 6001 N N . ILE C 1 148 ? 43.173 38.605 -12.632 1.00 23.07 144 ILE C N 1
ATOM 6002 C CA . ILE C 1 148 ? 43.719 37.341 -13.079 1.00 27.42 144 ILE C CA 1
ATOM 6003 C C . ILE C 1 148 ? 44.709 37.528 -14.285 1.00 31.85 144 ILE C C 1
ATOM 6004 O O . ILE C 1 148 ? 45.867 37.062 -14.243 1.00 30.93 144 ILE C O 1
ATOM 6009 N N . ARG C 1 149 ? 44.269 38.240 -15.322 1.00 28.06 145 ARG C N 1
ATOM 6010 C CA . ARG C 1 149 ? 45.109 38.493 -16.490 1.00 29.49 145 ARG C CA 1
ATOM 6011 C C . ARG C 1 149 ? 46.394 39.172 -16.040 1.00 33.21 145 ARG C C 1
ATOM 6012 O O . ARG C 1 149 ? 47.483 38.727 -16.357 1.00 34.54 145 ARG C O 1
ATOM 6020 N N . HIS C 1 150 ? 46.283 40.237 -15.273 1.00 30.81 146 HIS C N 1
ATOM 6021 C CA . HIS C 1 150 ? 47.490 40.890 -14.809 1.00 35.37 146 HIS C CA 1
ATOM 6022 C C . HIS C 1 150 ? 48.503 39.914 -14.138 1.00 37.99 146 HIS C C 1
ATOM 6023 O O . HIS C 1 150 ? 49.641 39.777 -14.587 1.00 36.38 146 HIS C O 1
ATOM 6030 N N . SER C 1 151 ? 48.072 39.221 -13.087 1.00 33.50 147 SER C N 1
ATOM 6031 C CA . SER C 1 151 ? 48.979 38.388 -12.288 1.00 35.71 147 SER C CA 1
ATOM 6032 C C . SER C 1 151 ? 49.499 37.108 -12.936 1.00 32.20 147 SER C C 1
ATOM 6033 O O . SER C 1 151 ? 50.612 36.733 -12.744 1.00 33.30 147 SER C O 1
ATOM 6036 N N . TRP C 1 152 ? 48.662 36.422 -13.656 1.00 31.22 148 TRP C N 1
ATOM 6037 C CA . TRP C 1 152 ? 49.071 35.205 -14.260 1.00 35.13 148 TRP C CA 1
ATOM 6038 C C . TRP C 1 152 ? 49.957 35.410 -15.492 1.00 43.26 148 TRP C C 1
ATOM 6039 O O . TRP C 1 152 ? 50.852 34.637 -15.730 1.00 44.20 148 TRP C O 1
ATOM 6050 N N . LEU C 1 153 ? 49.693 36.462 -16.248 1.00 39.11 149 LEU C N 1
ATOM 6051 C CA . LEU C 1 153 ? 50.338 36.718 -17.521 1.00 42.67 149 LEU C CA 1
ATOM 6052 C C . LEU C 1 153 ? 51.339 37.830 -17.518 1.00 47.58 149 LEU C C 1
ATOM 6053 O O . LEU C 1 153 ? 52.517 37.612 -17.467 1.00 54.94 149 LEU C O 1
ATOM 6058 N N . GLU C 1 154 ? 50.807 39.030 -17.641 1.00 50.91 150 GLU C N 1
ATOM 6059 C CA . GLU C 1 154 ? 51.505 40.319 -17.699 1.00 51.72 150 GLU C CA 1
ATOM 6060 C C . GLU C 1 154 ? 52.607 40.445 -16.675 1.00 51.02 150 GLU C C 1
ATOM 6061 O O . GLU C 1 154 ? 53.748 40.731 -17.032 1.00 60.98 150 GLU C O 1
ATOM 6067 N N . ASP C 1 155 ? 52.265 40.259 -15.405 1.00 49.06 151 ASP C N 1
ATOM 6068 C CA . ASP C 1 155 ? 53.265 40.306 -14.326 1.00 47.85 151 ASP C CA 1
ATOM 6069 C C . ASP C 1 155 ? 53.948 38.960 -14.141 1.00 50.59 151 ASP C C 1
ATOM 6070 O O . ASP C 1 155 ? 53.313 37.893 -14.164 1.00 45.39 151 ASP C O 1
ATOM 6075 N N . ARG C 1 156 ? 55.250 39.031 -13.909 1.00 57.02 152 ARG C N 1
ATOM 6076 C CA . ARG C 1 156 ? 56.103 37.864 -14.013 1.00 60.33 152 ARG C CA 1
ATOM 6077 C C . ARG C 1 156 ? 56.586 37.288 -12.669 1.00 55.21 152 ARG C C 1
ATOM 6078 O O . ARG C 1 156 ? 57.254 36.252 -12.642 1.00 57.39 152 ARG C O 1
ATOM 6086 N N . VAL C 1 157 ? 56.254 37.931 -11.559 1.00 52.17 153 VAL C N 1
ATOM 6087 C CA . VAL C 1 157 ? 56.670 37.387 -10.258 1.00 54.48 153 VAL C CA 1
ATOM 6088 C C . VAL C 1 157 ? 56.308 35.901 -10.147 1.00 52.36 153 VAL C C 1
ATOM 6089 O O . VAL C 1 157 ? 57.144 35.038 -9.844 1.00 51.72 153 VAL C O 1
ATOM 6093 N N . LEU C 1 158 ? 55.045 35.621 -10.418 1.00 49.13 154 LEU C N 1
ATOM 6094 C CA . LEU C 1 158 ? 54.503 34.285 -10.270 1.00 50.65 154 LEU C CA 1
ATOM 6095 C C . LEU C 1 158 ? 55.237 33.326 -11.181 1.00 48.75 154 LEU C C 1
ATOM 6096 O O . LEU C 1 158 ? 55.680 32.258 -10.754 1.00 44.59 154 LEU C O 1
ATOM 6101 N N . ARG C 1 159 ? 55.315 33.720 -12.453 1.00 55.63 155 ARG C N 1
ATOM 6102 C CA . ARG C 1 159 ? 56.112 33.049 -13.477 1.00 49.98 155 ARG C CA 1
ATOM 6103 C C . ARG C 1 159 ? 57.463 32.702 -12.926 1.00 47.36 155 ARG C C 1
ATOM 6104 O O . ARG C 1 159 ? 57.838 31.539 -12.846 1.00 48.73 155 ARG C O 1
ATOM 6112 N N . ASP C 1 160 ? 58.213 33.720 -12.553 1.00 49.13 156 ASP C N 1
ATOM 6113 C CA . ASP C 1 160 ? 59.560 33.479 -12.044 1.00 49.46 156 ASP C CA 1
ATOM 6114 C C . ASP C 1 160 ? 59.631 32.396 -10.959 1.00 50.93 156 ASP C C 1
ATOM 6115 O O . ASP C 1 160 ? 60.560 31.588 -10.965 1.00 52.87 156 ASP C O 1
ATOM 6120 N N . ALA C 1 161 ? 58.634 32.353 -10.069 1.00 48.69 157 ALA C N 1
ATOM 6121 C CA . ALA C 1 161 ? 58.557 31.354 -8.993 1.00 43.27 157 ALA C CA 1
ATOM 6122 C C . ALA C 1 161 ? 58.202 29.936 -9.449 1.00 44.01 157 ALA C C 1
ATOM 6123 O O . ALA C 1 161 ? 58.086 29.025 -8.610 1.00 38.82 157 ALA C O 1
ATOM 6125 N N . GLY C 1 162 ? 57.983 29.747 -10.757 1.00 43.23 158 GLY C N 1
ATOM 6126 C CA . GLY C 1 162 ? 57.684 28.420 -11.293 1.00 37.10 158 GLY C CA 1
ATOM 6127 C C . GLY C 1 162 ? 56.224 28.222 -11.608 1.00 39.91 158 GLY C C 1
ATOM 6128 O O . GLY C 1 162 ? 55.750 27.099 -11.811 1.00 41.44 158 GLY C O 1
ATOM 6129 N N . PHE C 1 163 ? 55.489 29.320 -11.656 1.00 40.61 159 PHE C N 1
ATOM 6130 C CA . PHE C 1 163 ? 54.111 29.242 -12.113 1.00 40.03 159 PHE C CA 1
ATOM 6131 C C . PHE C 1 163 ? 54.078 29.211 -13.649 1.00 41.08 159 PHE C C 1
ATOM 6132 O O . PHE C 1 163 ? 53.859 30.234 -14.297 1.00 43.54 159 PHE C O 1
ATOM 6140 N N . ALA C 1 164 ? 54.308 28.034 -14.231 1.00 43.66 160 ALA C N 1
ATOM 6141 C CA . ALA C 1 164 ? 54.477 27.941 -15.687 1.00 38.50 160 ALA C CA 1
ATOM 6142 C C . ALA C 1 164 ? 53.142 27.696 -16.347 1.00 40.51 160 ALA C C 1
ATOM 6143 O O . ALA C 1 164 ? 52.817 26.583 -16.797 1.00 36.54 160 ALA C O 1
ATOM 6145 N N . VAL C 1 165 ? 52.354 28.747 -16.400 1.00 36.19 161 VAL C N 1
ATOM 6146 C CA . VAL C 1 165 ? 51.027 28.605 -16.911 1.00 40.13 161 VAL C CA 1
ATOM 6147 C C . VAL C 1 165 ? 50.981 28.825 -18.435 1.00 43.53 161 VAL C C 1
ATOM 6148 O O . VAL C 1 165 ? 51.632 29.709 -18.995 1.00 40.98 161 VAL C O 1
ATOM 6152 N N . ASP C 1 166 ? 50.206 27.994 -19.094 1.00 38.05 162 ASP C N 1
ATOM 6153 C CA . ASP C 1 166 ? 49.941 28.131 -20.498 1.00 40.51 162 ASP C CA 1
ATOM 6154 C C . ASP C 1 166 ? 49.364 29.493 -20.794 1.00 39.58 162 ASP C C 1
ATOM 6155 O O . ASP C 1 166 ? 48.194 29.696 -20.679 1.00 42.24 162 ASP C O 1
ATOM 6160 N N . ALA C 1 167 ? 50.189 30.431 -21.167 1.00 36.97 163 ALA C N 1
ATOM 6161 C CA . ALA C 1 167 ? 49.709 31.799 -21.362 1.00 39.10 163 ALA C CA 1
ATOM 6162 C C . ALA C 1 167 ? 48.524 31.851 -22.304 1.00 42.12 163 ALA C C 1
ATOM 6163 O O . ALA C 1 167 ? 47.601 32.665 -22.134 1.00 44.89 163 ALA C O 1
ATOM 6165 N N . THR C 1 168 ? 48.521 30.959 -23.280 1.00 40.23 164 THR C N 1
ATOM 6166 C CA . THR C 1 168 ? 47.500 30.988 -24.337 1.00 42.24 164 THR C CA 1
ATOM 6167 C C . THR C 1 168 ? 46.137 30.470 -23.885 1.00 37.19 164 THR C C 1
ATOM 6168 O O . THR C 1 168 ? 45.104 31.121 -24.082 1.00 36.10 164 THR C O 1
ATOM 6172 N N . ALA C 1 169 ? 46.143 29.289 -23.278 1.00 39.48 165 ALA C N 1
ATOM 6173 C CA . ALA C 1 169 ? 44.951 28.755 -22.627 1.00 39.68 165 ALA C CA 1
ATOM 6174 C C . ALA C 1 169 ? 44.389 29.743 -21.564 1.00 36.34 165 ALA C C 1
ATOM 6175 O O . ALA C 1 169 ? 43.181 29.856 -21.375 1.00 35.25 165 ALA C O 1
ATOM 6177 N N . LEU C 1 170 ? 45.257 30.468 -20.882 1.00 35.32 166 LEU C N 1
ATOM 6178 C CA . LEU C 1 170 ? 44.770 31.361 -19.838 1.00 36.92 166 LEU C CA 1
ATOM 6179 C C . LEU C 1 170 ? 44.011 32.533 -20.465 1.00 36.15 166 LEU C C 1
ATOM 6180 O O . LEU C 1 170 ? 42.891 32.816 -20.066 1.00 33.99 166 LEU C O 1
ATOM 6185 N N . ALA C 1 171 ? 44.627 33.214 -21.435 1.00 35.08 167 ALA C N 1
ATOM 6186 C CA . ALA C 1 171 ? 43.922 34.257 -22.179 1.00 36.11 167 ALA C CA 1
ATOM 6187 C C . ALA C 1 171 ? 42.597 33.785 -22.828 1.00 40.02 167 ALA C C 1
ATOM 6188 O O . ALA C 1 171 ? 41.594 34.506 -22.786 1.00 38.92 167 ALA C O 1
ATOM 6190 N N . VAL C 1 172 ? 42.571 32.579 -23.391 1.00 35.06 168 VAL C N 1
ATOM 6191 C CA . VAL C 1 172 ? 41.320 32.067 -23.922 1.00 33.74 168 VAL C CA 1
ATOM 6192 C C . VAL C 1 172 ? 40.251 31.952 -22.829 1.00 36.12 168 VAL C C 1
ATOM 6193 O O . VAL C 1 172 ? 39.112 32.387 -23.013 1.00 38.20 168 VAL C O 1
ATOM 6197 N N . ALA C 1 173 ? 40.621 31.351 -21.703 1.00 36.22 169 ALA C N 1
ATOM 6198 C CA . ALA C 1 173 ? 39.737 31.218 -20.530 1.00 40.90 169 ALA C CA 1
ATOM 6199 C C . ALA C 1 173 ? 39.155 32.539 -20.023 1.00 32.17 169 ALA C C 1
ATOM 6200 O O . ALA C 1 173 ? 37.952 32.654 -19.791 1.00 31.33 169 ALA C O 1
ATOM 6202 N N . VAL C 1 174 ? 40.023 33.520 -19.841 1.00 29.69 170 VAL C N 1
ATOM 6203 C CA . VAL C 1 174 ? 39.601 34.840 -19.384 1.00 32.02 170 VAL C CA 1
ATOM 6204 C C . VAL C 1 174 ? 38.622 35.469 -20.394 1.00 33.22 170 VAL C C 1
ATOM 6205 O O . VAL C 1 174 ? 37.494 35.864 -20.036 1.00 27.94 170 VAL C O 1
ATOM 6209 N N . GLU C 1 175 ? 39.040 35.529 -21.666 1.00 35.92 171 GLU C N 1
ATOM 6210 C CA . GLU C 1 175 ? 38.180 36.088 -22.716 1.00 37.09 171 GLU C CA 1
ATOM 6211 C C . GLU C 1 175 ? 36.828 35.396 -22.828 1.00 31.91 171 GLU C C 1
ATOM 6212 O O . 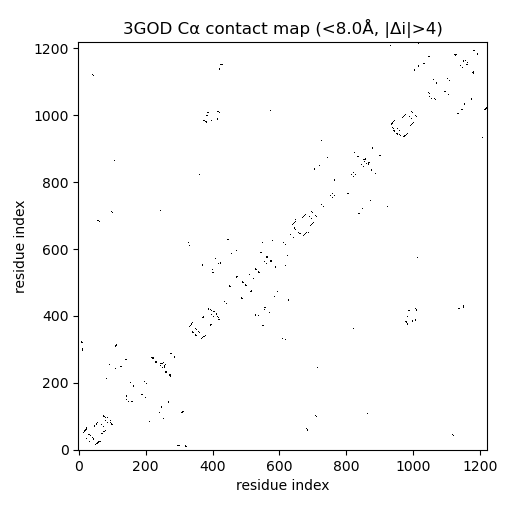GLU C 1 175 ? 35.783 36.066 -22.893 1.00 30.08 171 GLU C O 1
ATOM 6218 N N . ASP C 1 176 ? 36.840 34.066 -22.810 1.00 32.34 172 ASP C N 1
ATOM 6219 C CA . ASP C 1 176 ? 35.604 33.286 -22.863 1.00 33.81 172 ASP C CA 1
ATOM 6220 C C . ASP C 1 176 ? 34.672 33.574 -21.683 1.00 32.69 172 ASP C C 1
ATOM 6221 O O . ASP C 1 176 ? 33.453 33.790 -21.854 1.00 29.21 172 ASP C O 1
ATOM 6226 N N . SER C 1 177 ? 35.224 33.507 -20.472 1.00 29.55 173 SER C N 1
ATOM 6227 C CA . SER C 1 177 ? 34.390 33.807 -19.306 1.00 30.68 173 SER C CA 1
ATOM 6228 C C . SER C 1 177 ? 33.878 35.233 -19.348 1.00 28.11 173 SER C C 1
ATOM 6229 O O . SER C 1 177 ? 32.690 35.459 -19.058 1.00 26.52 173 SER C O 1
ATOM 6232 N N . ALA C 1 178 ? 34.771 36.187 -19.663 1.00 26.97 174 ALA C N 1
ATOM 6233 C CA . ALA C 1 178 ? 34.354 37.592 -19.735 1.00 27.19 174 ALA C CA 1
ATOM 6234 C C . ALA C 1 178 ? 33.113 37.696 -20.624 1.00 28.99 174 ALA C C 1
ATOM 6235 O O . ALA C 1 178 ? 32.101 38.266 -20.239 1.00 27.52 174 ALA C O 1
ATOM 6237 N N . ARG C 1 179 ? 33.200 37.090 -21.807 1.00 28.57 175 ARG C N 1
ATOM 6238 C CA . ARG C 1 179 ? 32.113 37.106 -22.755 1.00 31.66 175 ARG C CA 1
ATOM 6239 C C . ARG C 1 179 ? 30.901 36.413 -22.164 1.00 31.15 175 ARG C C 1
ATOM 6240 O O . ARG C 1 179 ? 29.772 36.898 -22.300 1.00 32.62 175 ARG C O 1
ATOM 6248 N N . ALA C 1 180 ? 31.131 35.263 -21.539 1.00 27.31 176 ALA C N 1
ATOM 6249 C CA . ALA C 1 180 ? 30.033 34.500 -20.913 1.00 32.78 176 ALA C CA 1
ATOM 6250 C C . ALA C 1 180 ? 29.404 35.265 -19.740 1.00 29.29 176 ALA C C 1
ATOM 6251 O O . ALA C 1 180 ? 28.200 35.266 -19.569 1.00 30.90 176 ALA C O 1
ATOM 6253 N N . LEU C 1 181 ? 30.224 35.934 -18.942 1.00 27.87 177 LEU C N 1
ATOM 6254 C CA . LEU C 1 181 ? 29.687 36.771 -17.873 1.00 26.84 177 LEU C CA 1
ATOM 6255 C C . LEU C 1 181 ? 28.854 37.904 -18.433 1.00 25.99 177 LEU C C 1
ATOM 6256 O O . LEU C 1 181 ? 27.799 38.176 -17.923 1.00 25.81 177 LEU C O 1
ATOM 6261 N N . GLU C 1 182 ? 29.320 38.576 -19.489 1.00 27.47 178 GLU C N 1
ATOM 6262 C CA . GLU C 1 182 ? 28.511 39.684 -20.040 1.00 31.34 178 GLU C CA 1
ATOM 6263 C C . GLU C 1 182 ? 27.156 39.177 -20.562 1.00 30.98 178 GLU C C 1
ATOM 6264 O O . GLU C 1 182 ? 26.145 39.856 -20.418 1.00 30.76 178 GLU C O 1
ATOM 6270 N N . GLN C 1 183 ? 27.159 37.977 -21.150 1.00 30.85 179 GLN C N 1
ATOM 6271 C CA . GLN C 1 183 ? 25.928 37.331 -21.608 1.00 34.32 179 GLN C CA 1
ATOM 6272 C C . GLN C 1 183 ? 24.956 36.804 -20.533 1.00 36.42 179 GLN C C 1
ATOM 6273 O O . GLN C 1 183 ? 23.784 36.584 -20.845 1.00 37.84 179 GLN C O 1
ATOM 6279 N N . ALA C 1 184 ? 25.389 36.621 -19.278 1.00 34.88 180 ALA C N 1
ATOM 6280 C CA . ALA C 1 184 ? 24.437 36.111 -18.268 1.00 36.45 180 ALA C CA 1
ATOM 6281 C C . ALA C 1 184 ? 23.374 37.167 -17.925 1.00 40.35 180 ALA C C 1
ATOM 6282 O O . ALA C 1 184 ? 23.697 38.345 -17.793 1.00 42.41 180 ALA C O 1
ATOM 6284 N N . PRO C 1 185 ? 22.105 36.750 -17.778 1.00 42.03 181 PRO C N 1
ATOM 6285 C CA . PRO C 1 185 ? 20.990 37.702 -17.592 1.00 44.33 181 PRO C CA 1
ATOM 6286 C C . PRO C 1 185 ? 20.645 38.093 -16.147 1.00 43.80 181 PRO C C 1
ATOM 6287 O O . PRO C 1 185 ? 19.932 39.082 -15.951 1.00 42.90 181 PRO C O 1
ATOM 6291 N N . ASN C 1 186 ? 21.138 37.360 -15.156 1.00 41.60 182 ASN C N 1
ATOM 6292 C CA . ASN C 1 186 ? 20.786 37.682 -13.770 1.00 42.64 182 ASN C CA 1
ATOM 6293 C C . ASN C 1 186 ? 21.891 37.252 -12.841 1.00 39.43 182 ASN C C 1
ATOM 6294 O O . ASN C 1 186 ? 22.906 36.716 -13.299 1.00 36.95 182 ASN C O 1
ATOM 6299 N N . HIS C 1 187 ? 21.689 37.467 -11.540 1.00 38.75 183 HIS C N 1
ATOM 6300 C CA . HIS C 1 187 ? 22.632 36.955 -10.553 1.00 40.87 183 HIS C CA 1
ATOM 6301 C C . HIS C 1 187 ? 22.895 35.452 -10.702 1.00 40.57 183 HIS C C 1
ATOM 6302 O O . HIS C 1 187 ? 24.055 35.032 -10.673 1.00 40.41 183 HIS C O 1
ATOM 6309 N N . GLU C 1 188 ? 21.841 34.647 -10.868 1.00 42.53 184 GLU C N 1
ATOM 6310 C CA . GLU C 1 188 ? 22.003 33.184 -10.899 1.00 43.81 184 GLU C CA 1
ATOM 6311 C C . GLU C 1 188 ? 23.009 32.801 -11.958 1.00 39.37 184 GLU C C 1
ATOM 6312 O O . GLU C 1 188 ? 24.004 32.116 -11.712 1.00 40.21 184 GLU C O 1
ATOM 6318 N N . HIS C 1 189 ? 22.731 33.246 -13.164 1.00 40.15 185 HIS C N 1
ATOM 6319 C CA . HIS C 1 189 ? 23.607 32.938 -14.275 1.00 36.89 185 HIS C CA 1
ATOM 6320 C C . HIS C 1 189 ? 24.987 33.502 -14.122 1.00 38.63 185 HIS C C 1
ATOM 6321 O O . HIS C 1 189 ? 25.947 32.824 -14.459 1.00 43.06 185 HIS C O 1
ATOM 6328 N N . LEU C 1 190 ? 25.094 34.727 -13.600 1.00 37.23 186 LEU C N 1
ATOM 6329 C CA . LEU C 1 190 ? 26.384 35.331 -13.323 1.00 34.39 186 LEU C CA 1
ATOM 6330 C C . LEU C 1 190 ? 27.210 34.429 -12.411 1.00 37.06 186 LEU C C 1
ATOM 6331 O O . LEU C 1 190 ? 28.375 34.138 -12.719 1.00 34.63 186 LEU C O 1
ATOM 6336 N N . LEU C 1 191 ? 26.589 33.981 -11.299 1.00 39.01 187 LEU C N 1
ATOM 6337 C CA . LEU C 1 191 ? 27.217 33.081 -10.293 1.00 36.57 187 LEU C CA 1
ATOM 6338 C C . LEU C 1 191 ? 27.677 31.734 -10.873 1.00 38.32 187 LEU C C 1
ATOM 6339 O O . LEU C 1 191 ? 28.817 31.305 -10.671 1.00 38.55 187 LEU C O 1
ATOM 6344 N N . THR C 1 192 ? 26.791 31.090 -11.617 1.00 38.02 188 THR C N 1
ATOM 6345 C CA . THR C 1 192 ? 27.153 29.912 -12.404 1.00 41.48 188 THR C CA 1
ATOM 6346 C C . THR C 1 192 ? 28.450 30.104 -13.226 1.00 39.86 188 THR C C 1
ATOM 6347 O O . THR C 1 192 ? 29.409 29.333 -13.088 1.00 40.26 188 THR C O 1
ATOM 6351 N N . GLU C 1 193 ? 28.474 31.140 -14.065 1.00 36.87 189 GLU C N 1
ATOM 6352 C CA . GLU C 1 193 ? 29.619 31.405 -14.927 1.00 36.70 189 GLU C CA 1
ATOM 6353 C C . GLU C 1 193 ? 30.846 31.700 -14.088 1.00 34.02 189 GLU C C 1
ATOM 6354 O O . GLU C 1 193 ? 31.983 31.376 -14.435 1.00 32.95 189 GLU C O 1
ATOM 6360 N N . GLU C 1 194 ? 30.601 32.388 -12.997 1.00 34.53 190 GLU C N 1
ATOM 6361 C CA . GLU C 1 194 ? 31.674 32.810 -12.127 1.00 35.04 190 GLU C CA 1
ATOM 6362 C C . GLU C 1 194 ? 32.405 31.572 -11.557 1.00 36.71 190 GLU C C 1
ATOM 6363 O O . GLU C 1 194 ? 33.627 31.495 -11.560 1.00 38.07 190 GLU C O 1
ATOM 6369 N N . ALA C 1 195 ? 31.639 30.591 -11.102 1.00 35.83 191 ALA C N 1
ATOM 6370 C CA . ALA C 1 195 ? 32.195 29.323 -10.621 1.00 37.04 191 ALA C CA 1
ATOM 6371 C C . ALA C 1 195 ? 32.859 28.520 -11.745 1.00 36.53 191 ALA C C 1
ATOM 6372 O O . ALA C 1 195 ? 33.923 27.933 -11.544 1.00 36.14 191 ALA C O 1
ATOM 6374 N N . ARG C 1 196 ? 32.223 28.460 -12.912 1.00 29.89 192 ARG C N 1
ATOM 6375 C CA . ARG C 1 196 ? 32.859 27.794 -14.053 1.00 38.03 192 ARG C CA 1
ATOM 6376 C C . ARG C 1 196 ? 34.235 28.400 -14.403 1.00 34.71 192 ARG C C 1
ATOM 6377 O O . ARG C 1 196 ? 35.160 27.684 -14.771 1.00 35.83 192 ARG C O 1
ATOM 6385 N N . LEU C 1 197 ? 34.418 29.704 -14.243 1.00 33.45 193 LEU C N 1
ATOM 6386 C CA . LEU C 1 197 ? 35.768 30.235 -14.467 1.00 33.08 193 LEU C CA 1
ATOM 6387 C C . LEU C 1 197 ? 36.745 29.738 -13.390 1.00 35.50 193 LEU C C 1
ATOM 6388 O O . LEU C 1 197 ? 37.906 29.405 -13.682 1.00 35.83 193 LEU C O 1
ATOM 6393 N N . SER C 1 198 ? 36.281 29.695 -12.139 1.00 31.64 194 SER C N 1
ATOM 6394 C CA . SER C 1 198 ? 37.160 29.266 -11.067 1.00 35.44 194 SER C CA 1
ATOM 6395 C C . SER C 1 198 ? 37.580 27.821 -11.301 1.00 32.35 194 SER C C 1
ATOM 6396 O O . SER C 1 198 ? 38.733 27.473 -11.144 1.00 31.40 194 SER C O 1
ATOM 6399 N N . LYS C 1 199 ? 36.642 26.987 -11.691 1.00 32.46 195 LYS C N 1
ATOM 6400 C CA . LYS C 1 199 ? 36.980 25.601 -11.925 1.00 36.06 195 LYS C CA 1
ATOM 6401 C C . LYS C 1 199 ? 38.086 25.505 -12.956 1.00 34.33 195 LYS C C 1
ATOM 6402 O O . LYS C 1 199 ? 39.035 24.772 -12.778 1.00 34.82 195 LYS C O 1
ATOM 6408 N N . ARG C 1 200 ? 37.971 26.261 -14.040 1.00 36.10 196 ARG C N 1
ATOM 6409 C CA . ARG C 1 200 ? 38.938 26.107 -15.115 1.00 33.19 196 ARG C CA 1
ATOM 6410 C C . ARG C 1 200 ? 40.271 26.733 -14.727 1.00 31.74 196 ARG C C 1
ATOM 6411 O O . ARG C 1 200 ? 41.302 26.241 -15.135 1.00 31.13 196 ARG C O 1
ATOM 6419 N N . LEU C 1 201 ? 40.277 27.774 -13.886 1.00 30.18 197 LEU C N 1
ATOM 6420 C CA . LEU C 1 201 ? 41.557 28.237 -13.353 1.00 26.31 197 LEU C CA 1
ATOM 6421 C C . LEU C 1 201 ? 42.258 27.215 -12.447 1.00 29.55 197 LEU C C 1
ATOM 6422 O O . LEU C 1 201 ? 43.504 27.105 -12.489 1.00 29.74 197 LEU C O 1
ATOM 6427 N N . PHE C 1 202 ? 41.497 26.456 -11.654 1.00 27.46 198 PHE C N 1
ATOM 6428 C CA . PHE C 1 202 ? 42.122 25.437 -10.786 1.00 32.69 198 PHE C CA 1
ATOM 6429 C C . PHE C 1 202 ? 42.907 24.445 -11.666 1.00 30.68 198 PHE C C 1
ATOM 6430 O O . PHE C 1 202 ? 44.070 24.120 -11.421 1.00 29.67 198 PHE C O 1
ATOM 6438 N N . LYS C 1 203 ? 42.239 23.934 -12.683 1.00 33.44 199 LYS C N 1
ATOM 6439 C CA . LYS C 1 203 ? 42.907 23.011 -13.606 1.00 33.31 199 LYS C CA 1
ATOM 6440 C C . LYS C 1 203 ? 44.113 23.645 -14.270 1.00 34.80 199 LYS C C 1
ATOM 6441 O O . LYS C 1 203 ? 45.191 23.036 -14.313 1.00 38.11 199 LYS C O 1
ATOM 6447 N N . LEU C 1 204 ? 43.979 24.862 -14.786 1.00 32.03 200 LEU C N 1
ATOM 6448 C CA . LEU C 1 204 ? 45.165 25.455 -15.388 1.00 31.37 200 LEU C CA 1
ATOM 6449 C C . LEU C 1 204 ? 46.287 25.555 -14.380 1.00 32.75 200 LEU C C 1
ATOM 6450 O O . LEU C 1 204 ? 47.473 25.378 -14.730 1.00 36.22 200 LEU C O 1
ATOM 6455 N N . ALA C 1 205 ? 45.916 25.841 -13.125 1.00 31.23 201 ALA C N 1
ATOM 6456 C CA . ALA C 1 205 ? 46.874 26.035 -12.031 1.00 31.07 201 ALA C CA 1
ATOM 6457 C C . ALA C 1 205 ? 47.570 24.728 -11.651 1.00 30.18 201 ALA C C 1
ATOM 6458 O O . ALA C 1 205 ? 48.786 24.688 -11.461 1.00 27.18 201 ALA C O 1
ATOM 6460 N N . ALA C 1 206 ? 46.777 23.669 -11.537 1.00 29.79 202 ALA C N 1
ATOM 6461 C CA . ALA C 1 206 ? 47.318 22.323 -11.302 1.00 33.26 202 ALA C CA 1
ATOM 6462 C C . ALA C 1 206 ? 48.370 21.914 -12.379 1.00 37.43 202 ALA C C 1
ATOM 6463 O O . ALA C 1 206 ? 49.497 21.525 -12.048 1.00 33.45 202 ALA C O 1
ATOM 6465 N N . GLN C 1 207 ? 48.008 22.052 -13.662 1.00 35.09 203 GLN C N 1
ATOM 6466 C CA . GLN C 1 207 ? 48.945 21.730 -14.738 1.00 38.30 203 GLN C CA 1
ATOM 6467 C C . GLN C 1 207 ? 50.159 22.604 -14.718 1.00 35.18 203 GLN C C 1
ATOM 6468 O O . GLN C 1 207 ? 51.255 22.128 -14.921 1.00 39.56 203 GLN C O 1
ATOM 6474 N N . ALA C 1 208 ? 49.963 23.888 -14.453 1.00 34.73 204 ALA C N 1
ATOM 6475 C CA . ALA C 1 208 ? 51.086 24.807 -14.392 1.00 31.73 204 ALA C CA 1
ATOM 6476 C C . ALA C 1 208 ? 52.114 24.328 -13.387 1.00 33.78 204 ALA C C 1
ATOM 6477 O O . ALA C 1 208 ? 53.276 24.643 -13.494 1.00 36.37 204 ALA C O 1
ATOM 6479 N N . THR C 1 209 ? 51.691 23.558 -12.394 1.00 35.16 205 THR C N 1
ATOM 6480 C CA . THR C 1 209 ? 52.599 23.259 -11.294 1.00 36.56 205 THR C CA 1
ATOM 6481 C C . THR C 1 209 ? 52.857 21.764 -11.229 1.00 37.34 205 THR C C 1
ATOM 6482 O O . THR C 1 209 ? 53.437 21.274 -10.275 1.00 36.39 205 THR C O 1
ATOM 6486 N N . ARG C 1 210 ? 52.402 21.042 -12.245 1.00 35.71 206 ARG C N 1
ATOM 6487 C CA . ARG C 1 210 ? 52.556 19.583 -12.252 1.00 38.45 206 ARG C CA 1
ATOM 6488 C C . ARG C 1 210 ? 52.039 18.969 -10.943 1.00 41.54 206 ARG C C 1
ATOM 6489 O O . ARG C 1 210 ? 52.732 18.174 -10.299 1.00 38.62 206 ARG C O 1
ATOM 6497 N N . TYR C 1 211 ? 50.815 19.336 -10.579 1.00 34.15 207 TYR C N 1
ATOM 6498 C CA . TYR C 1 211 ? 50.202 18.886 -9.346 1.00 35.80 207 TYR C CA 1
ATOM 6499 C C . TYR C 1 211 ? 49.488 17.572 -9.546 1.00 36.22 207 TYR C C 1
ATOM 6500 O O . TYR C 1 211 ? 49.236 16.863 -8.584 1.00 32.10 207 TYR C O 1
ATOM 6509 N N . GLY C 1 212 ? 49.131 17.249 -10.786 1.00 34.51 208 GLY C N 1
ATOM 6510 C CA . GLY C 1 212 ? 48.323 16.064 -11.006 1.00 37.27 208 GLY C CA 1
ATOM 6511 C C . GLY C 1 212 ? 46.836 16.343 -10.838 1.00 37.11 208 GLY C C 1
ATOM 6512 O O . GLY C 1 212 ? 46.412 17.484 -10.816 1.00 39.35 208 GLY C O 1
ATOM 6513 N N . GLU C 1 213 ? 46.040 15.294 -10.709 1.00 40.47 209 GLU C N 1
ATOM 6514 C CA . GLU C 1 213 ? 44.594 15.437 -10.607 1.00 45.92 209 GLU C CA 1
ATOM 6515 C C . GLU C 1 213 ? 44.277 16.428 -9.473 1.00 42.00 209 GLU C C 1
ATOM 6516 O O . GLU C 1 213 ? 44.856 16.340 -8.395 1.00 37.42 209 GLU C O 1
ATOM 6522 N N . PHE C 1 214 ? 43.401 17.401 -9.730 1.00 41.87 210 PHE C N 1
ATOM 6523 C CA . PHE C 1 214 ? 42.869 18.254 -8.649 1.00 34.85 210 PHE C CA 1
ATOM 6524 C C . PHE C 1 214 ? 41.338 18.354 -8.707 1.00 35.16 210 PHE C C 1
ATOM 6525 O O . PHE C 1 214 ? 40.736 18.528 -9.785 1.00 36.55 210 PHE C O 1
ATOM 6533 N N . VAL C 1 215 ? 40.695 18.241 -7.557 1.00 30.89 211 VAL C N 1
ATOM 6534 C CA . VAL C 1 215 ? 39.269 18.496 -7.479 1.00 30.53 211 VAL C CA 1
ATOM 6535 C C . VAL C 1 215 ? 39.055 19.348 -6.248 1.00 34.40 211 VAL C C 1
ATOM 6536 O O . VAL C 1 215 ? 39.436 18.940 -5.160 1.00 33.15 211 VAL C O 1
ATOM 6540 N N . ARG C 1 216 ? 38.462 20.524 -6.415 1.00 33.71 212 ARG C N 1
ATOM 6541 C CA . ARG C 1 216 ? 38.169 21.415 -5.308 1.00 30.48 212 ARG C CA 1
ATOM 6542 C C . ARG C 1 216 ? 37.266 20.769 -4.281 1.00 33.85 212 ARG C C 1
ATOM 6543 O O . ARG C 1 216 ? 36.160 20.341 -4.602 1.00 39.09 212 ARG C O 1
ATOM 6551 N N . ALA C 1 217 ? 37.719 20.712 -3.036 1.00 34.80 213 ALA C N 1
ATOM 6552 C CA . ALA C 1 217 ? 36.912 20.123 -1.976 1.00 34.13 213 ALA C CA 1
ATOM 6553 C C . ALA C 1 217 ? 36.168 21.240 -1.293 1.00 37.39 213 ALA C C 1
ATOM 6554 O O . ALA C 1 217 ? 36.779 22.183 -0.794 1.00 39.88 213 ALA C O 1
ATOM 6556 N N . LYS C 1 218 ? 34.847 21.138 -1.276 1.00 42.56 214 LYS C N 1
ATOM 6557 C CA . LYS C 1 218 ? 34.019 22.184 -0.706 1.00 44.07 214 LYS C CA 1
ATOM 6558 C C . LYS C 1 218 ? 34.085 22.167 0.792 1.00 46.33 214 LYS C C 1
ATOM 6559 O O . LYS C 1 218 ? 34.063 21.106 1.404 1.00 48.97 214 LYS C O 1
ATOM 6565 N N . ARG C 1 219 ? 34.212 23.349 1.379 1.00 49.00 215 ARG C N 1
ATOM 6566 C CA . ARG C 1 219 ? 33.947 23.531 2.808 1.00 48.53 215 ARG C CA 1
ATOM 6567 C C . ARG C 1 219 ? 34.959 22.872 3.740 1.00 43.74 215 ARG C C 1
ATOM 6568 O O . ARG C 1 219 ? 34.560 22.127 4.632 1.00 45.98 215 ARG C O 1
ATOM 6576 N N . GLY C 1 220 ? 36.256 23.142 3.542 1.00 42.36 216 GLY C N 1
ATOM 6577 C CA . GLY C 1 220 ? 37.304 22.669 4.443 1.00 36.39 216 GLY C CA 1
ATOM 6578 C C . GLY C 1 220 ? 37.360 21.161 4.576 1.00 36.27 216 GLY C C 1
ATOM 6579 O O . GLY C 1 220 ? 37.936 20.644 5.488 1.00 38.81 216 GLY C O 1
ATOM 6580 N N . SER C 1 221 ? 36.765 20.444 3.637 1.00 38.48 217 SER C N 1
ATOM 6581 C CA . SER C 1 221 ? 36.749 19.015 3.739 1.00 36.21 217 SER C CA 1
ATOM 6582 C C . SER C 1 221 ? 37.827 18.382 2.910 1.00 36.40 217 SER C C 1
ATOM 6583 O O . SER C 1 221 ? 37.856 17.160 2.799 1.00 39.21 217 SER C O 1
ATOM 6586 N N . GLY C 1 222 ? 38.729 19.170 2.329 1.00 35.11 218 GLY C N 1
ATOM 6587 C CA . GLY C 1 222 ? 39.803 18.566 1.536 1.00 34.09 218 GLY C CA 1
ATOM 6588 C C . GLY C 1 222 ? 41.076 18.321 2.324 1.00 33.41 218 GLY C C 1
ATOM 6589 O O . GLY C 1 222 ? 41.454 19.143 3.146 1.00 34.56 218 GLY C O 1
ATOM 6590 N N . GLY C 1 223 ? 41.744 17.196 2.080 1.00 31.85 219 GLY C N 1
ATOM 6591 C CA . GLY C 1 223 ? 43.007 16.902 2.764 1.00 31.72 219 GLY C CA 1
ATOM 6592 C C . GLY C 1 223 ? 44.307 17.124 1.990 1.00 29.03 219 GLY C C 1
ATOM 6593 O O . GLY C 1 223 ? 45.387 17.209 2.561 1.00 29.02 219 GLY C O 1
ATOM 6594 N N . ASP C 1 224 ? 44.212 17.229 0.671 1.00 31.71 220 ASP C N 1
ATOM 6595 C CA . ASP C 1 224 ? 45.413 17.426 -0.134 1.00 28.35 220 ASP C CA 1
ATOM 6596 C C . ASP C 1 224 ? 45.885 18.875 0.001 1.00 24.84 220 ASP C C 1
ATOM 6597 O O . ASP C 1 224 ? 45.074 19.748 0.262 1.00 27.18 220 ASP C O 1
ATOM 6602 N N . PRO C 1 225 ? 47.197 19.129 -0.149 1.00 23.50 221 PRO C N 1
ATOM 6603 C CA . PRO C 1 225 ? 47.782 20.440 0.180 1.00 25.44 221 PRO C CA 1
ATOM 6604 C C . PRO C 1 225 ? 47.223 21.618 -0.640 1.00 26.17 221 PRO C C 1
ATOM 6605 O O . PRO C 1 225 ? 47.134 22.705 -0.096 1.00 23.94 221 PRO C O 1
ATOM 6609 N N . ALA C 1 226 ? 46.856 21.429 -1.917 1.00 29.36 222 ALA C N 1
ATOM 6610 C CA . ALA C 1 226 ? 46.294 22.570 -2.643 1.00 25.75 222 ALA C CA 1
ATOM 6611 C C . ALA C 1 226 ? 44.933 22.989 -2.055 1.00 25.52 222 ALA C C 1
ATOM 6612 O O . ALA C 1 226 ? 44.687 24.189 -1.853 1.00 23.00 222 ALA C O 1
ATOM 6614 N N . ASN C 1 227 ? 44.065 22.002 -1.806 1.00 25.19 223 ASN C N 1
ATOM 6615 C CA . ASN C 1 227 ? 42.805 22.264 -1.138 1.00 24.79 223 ASN C CA 1
ATOM 6616 C C . ASN C 1 227 ? 43.004 22.947 0.202 1.00 27.43 223 ASN C C 1
ATOM 6617 O O . ASN C 1 227 ? 42.321 23.940 0.467 1.00 27.01 223 ASN C O 1
ATOM 6622 N N . ARG C 1 228 ? 43.991 22.495 0.995 1.00 26.18 224 ARG C N 1
ATOM 6623 C CA A ARG C 1 228 ? 44.201 23.089 2.310 0.50 25.92 224 ARG C CA 1
ATOM 6624 C CA B ARG C 1 228 ? 44.266 23.073 2.330 0.50 25.92 224 ARG C CA 1
ATOM 6625 C C . ARG C 1 228 ? 44.703 24.526 2.194 1.00 26.39 224 ARG C C 1
ATOM 6626 O O . ARG C 1 228 ? 44.219 25.422 2.903 1.00 24.55 224 ARG C O 1
ATOM 6641 N N . PHE C 1 229 ? 45.666 24.753 1.305 1.00 22.96 225 PHE C N 1
ATOM 6642 C CA . PHE C 1 229 ? 46.172 26.095 1.114 1.00 25.92 225 PHE C CA 1
ATOM 6643 C C . PHE C 1 229 ? 45.089 27.051 0.528 1.00 25.53 225 PHE C C 1
ATOM 6644 O O . PHE C 1 229 ? 44.973 28.191 0.973 1.00 24.73 225 PHE C O 1
ATOM 6652 N N . LEU C 1 230 ? 44.283 26.594 -0.425 1.00 23.23 226 LEU C N 1
ATOM 6653 C CA . LEU C 1 230 ? 43.175 27.422 -0.870 1.00 23.21 226 LEU C CA 1
ATOM 6654 C C . LEU C 1 230 ? 42.220 27.817 0.301 1.00 27.63 226 LEU C C 1
ATOM 6655 O O . LEU C 1 230 ? 41.788 28.977 0.408 1.00 28.97 226 LEU C O 1
ATOM 6660 N N . ASP C 1 231 ? 41.917 26.881 1.201 1.00 24.83 227 ASP C N 1
ATOM 6661 C CA . ASP C 1 231 ? 41.090 27.216 2.380 1.00 27.69 227 ASP C CA 1
ATOM 6662 C C . ASP C 1 231 ? 41.712 28.310 3.250 1.00 27.01 227 ASP C C 1
ATOM 6663 O O . ASP C 1 231 ? 41.055 29.296 3.591 1.00 27.16 227 ASP C O 1
ATOM 6668 N N . HIS C 1 232 ? 42.993 28.147 3.565 1.00 25.97 228 HIS C N 1
ATOM 6669 C CA . HIS C 1 232 ? 43.754 29.056 4.413 1.00 24.00 228 HIS C CA 1
ATOM 6670 C C . HIS C 1 232 ? 43.893 30.395 3.683 1.00 26.61 228 HIS C C 1
ATOM 6671 O O . HIS C 1 232 ? 43.685 31.467 4.265 1.00 27.24 228 HIS C O 1
ATOM 6678 N N . GLY C 1 233 ? 44.230 30.337 2.394 1.00 27.04 229 GLY C N 1
ATOM 6679 C CA . GLY C 1 233 ? 44.377 31.540 1.594 1.00 26.68 229 GLY C CA 1
ATOM 6680 C C . GLY C 1 233 ? 43.109 32.392 1.532 1.00 25.88 229 GLY C C 1
ATOM 6681 O O . GLY C 1 233 ? 43.133 33.610 1.680 1.00 25.08 229 GLY C O 1
ATOM 6682 N N . ASN C 1 234 ? 41.988 31.756 1.307 1.00 21.76 230 ASN C N 1
ATOM 6683 C CA . ASN C 1 234 ? 40.767 32.498 1.336 1.00 26.52 230 ASN C CA 1
ATOM 6684 C C . ASN C 1 234 ? 40.484 33.143 2.711 1.00 31.84 230 ASN C C 1
ATOM 6685 O O . ASN C 1 234 ? 39.973 34.273 2.810 1.00 26.82 230 ASN C O 1
ATOM 6690 N N . TYR C 1 235 ? 40.789 32.399 3.772 1.00 28.45 231 TYR C N 1
ATOM 6691 C CA . TYR C 1 235 ? 40.650 32.931 5.115 1.00 27.97 231 TYR C CA 1
ATOM 6692 C C . TYR C 1 235 ? 41.490 34.215 5.262 1.00 27.38 231 TYR C C 1
ATOM 6693 O O . TYR C 1 235 ? 40.992 35.215 5.756 1.00 25.04 231 TYR C O 1
ATOM 6702 N N . LEU C 1 236 ? 42.746 34.206 4.806 1.00 25.07 232 LEU C N 1
ATOM 6703 C CA . LEU C 1 236 ? 43.564 35.421 4.824 1.00 22.39 232 LEU C CA 1
ATOM 6704 C C . LEU C 1 236 ? 42.983 36.532 3.972 1.00 23.22 232 LEU C C 1
ATOM 6705 O O . LEU C 1 236 ? 43.081 37.685 4.320 1.00 22.51 232 LEU C O 1
ATOM 6710 N N . ALA C 1 237 ? 42.399 36.172 2.836 1.00 25.31 233 ALA C N 1
ATOM 6711 C CA . ALA C 1 237 ? 41.765 37.155 1.946 1.00 26.76 233 ALA C CA 1
ATOM 6712 C C . ALA C 1 237 ? 40.519 37.822 2.580 1.00 24.22 233 ALA C C 1
ATOM 6713 O O . ALA C 1 237 ? 40.371 39.038 2.504 1.00 24.50 233 ALA C O 1
ATOM 6715 N N . TYR C 1 238 ? 39.669 37.033 3.230 1.00 25.44 234 TYR C N 1
ATOM 6716 C CA . TYR C 1 238 ? 38.549 37.556 4.073 1.00 26.40 234 TYR C CA 1
ATOM 6717 C C . TYR C 1 238 ? 38.983 38.647 5.025 1.00 26.92 234 TYR C C 1
ATOM 6718 O O . TYR C 1 238 ? 38.298 39.679 5.112 1.00 25.15 234 TYR C O 1
ATOM 6727 N N . GLY C 1 239 ? 40.115 38.421 5.714 1.00 22.97 235 GLY C N 1
ATOM 6728 C CA . GLY C 1 239 ? 40.694 39.406 6.598 1.00 21.59 235 GLY C CA 1
ATOM 6729 C C . GLY C 1 239 ? 40.933 40.750 5.944 1.00 25.48 235 GLY C C 1
ATOM 6730 O O . GLY C 1 239 ? 40.640 41.794 6.536 1.00 28.31 235 GLY C O 1
ATOM 6731 N N . LEU C 1 240 ? 41.473 40.735 4.727 1.00 23.82 236 LEU C N 1
ATOM 6732 C CA . LEU C 1 240 ? 41.749 41.960 3.995 1.00 23.07 236 LEU C CA 1
ATOM 6733 C C . LEU C 1 240 ? 40.459 42.608 3.539 1.00 20.64 236 LEU C C 1
ATOM 6734 O O . LEU C 1 240 ? 40.322 43.816 3.669 1.00 21.79 236 LEU C O 1
ATOM 6739 N N . ALA C 1 241 ? 39.547 41.812 2.982 1.00 18.22 237 ALA C N 1
ATOM 6740 C CA . ALA C 1 241 ? 38.259 42.303 2.518 1.00 19.17 237 ALA C CA 1
ATOM 6741 C C . ALA C 1 241 ? 37.521 42.976 3.658 1.00 21.38 237 ALA C C 1
ATOM 6742 O O . ALA C 1 241 ? 36.956 44.059 3.480 1.00 22.30 237 ALA C O 1
ATOM 6744 N N . ALA C 1 242 ? 37.517 42.328 4.824 1.00 19.05 238 ALA C N 1
ATOM 6745 C CA . ALA C 1 242 ? 36.862 42.899 6.008 1.00 21.59 238 ALA C CA 1
ATOM 6746 C C . ALA C 1 242 ? 37.425 44.274 6.363 1.00 20.21 238 ALA C C 1
ATOM 6747 O O . ALA C 1 242 ? 36.723 45.150 6.822 1.00 18.28 238 ALA C O 1
ATOM 6749 N N . THR C 1 243 ? 38.719 44.436 6.171 1.00 18.14 239 THR C N 1
ATOM 6750 C CA . THR C 1 243 ? 39.373 45.719 6.411 1.00 20.61 239 THR C CA 1
ATOM 6751 C C . THR C 1 243 ? 38.881 46.760 5.401 1.00 20.39 239 THR C C 1
ATOM 6752 O O . THR C 1 243 ? 38.632 47.901 5.769 1.00 18.02 239 THR C O 1
ATOM 6756 N N . ALA C 1 244 ? 38.747 46.353 4.129 1.00 18.67 240 ALA C N 1
ATOM 6757 C CA . ALA C 1 244 ? 38.319 47.298 3.086 1.00 20.45 240 ALA C CA 1
ATOM 6758 C C . ALA C 1 244 ? 36.908 47.813 3.355 1.00 20.02 240 ALA C C 1
ATOM 6759 O O . ALA C 1 244 ? 36.651 49.014 3.268 1.00 20.88 240 ALA C O 1
ATOM 6761 N N . THR C 1 245 ? 35.996 46.916 3.719 1.00 21.93 241 THR C N 1
ATOM 6762 C CA . THR C 1 245 ? 34.614 47.348 3.988 1.00 22.63 241 THR C CA 1
ATOM 6763 C C . THR C 1 245 ? 34.540 48.185 5.268 1.00 20.85 241 THR C C 1
ATOM 6764 O O . THR C 1 245 ? 33.800 49.160 5.334 1.00 23.17 241 THR C O 1
ATOM 6768 N N . TRP C 1 246 ? 35.279 47.788 6.291 1.00 21.42 242 TRP C N 1
ATOM 6769 C CA . TRP C 1 246 ? 35.410 48.591 7.536 1.00 20.58 242 TRP C CA 1
ATOM 6770 C C . TRP C 1 246 ? 35.851 50.020 7.251 1.00 21.02 242 TRP C C 1
ATOM 6771 O O . TRP C 1 246 ? 35.243 50.957 7.758 1.00 22.37 242 TRP C O 1
ATOM 6782 N N . VAL C 1 247 ? 36.893 50.220 6.439 1.00 20.19 243 VAL C N 1
ATOM 6783 C CA . VAL C 1 247 ? 37.344 51.602 6.254 1.00 22.58 243 VAL C CA 1
ATOM 6784 C C . VAL C 1 247 ? 36.309 52.467 5.526 1.00 23.99 243 VAL C C 1
ATOM 6785 O O . VAL C 1 247 ? 36.285 53.672 5.697 1.00 27.18 243 VAL C O 1
ATOM 6789 N N . LEU C 1 248 ? 35.407 51.850 4.780 1.00 20.92 244 LEU C N 1
ATOM 6790 C CA . LEU C 1 248 ? 34.503 52.622 3.968 1.00 26.48 244 LEU C CA 1
ATOM 6791 C C . LEU C 1 248 ? 33.186 52.715 4.653 1.00 27.59 244 LEU C C 1
ATOM 6792 O O . LEU C 1 248 ? 32.263 53.313 4.128 1.00 27.49 244 LEU C O 1
ATOM 6797 N N . GLY C 1 249 ? 33.082 52.081 5.818 1.00 26.16 245 GLY C N 1
ATOM 6798 C CA . GLY C 1 249 ? 31.837 52.110 6.543 1.00 22.47 245 GLY C CA 1
ATOM 6799 C C . GLY C 1 249 ? 30.782 51.222 5.918 1.00 23.56 245 GLY C C 1
ATOM 6800 O O . GLY C 1 249 ? 29.609 51.448 6.128 1.00 24.04 245 GLY C O 1
ATOM 6801 N N . ILE C 1 250 ? 31.156 50.197 5.168 1.00 18.42 246 ILE C N 1
ATOM 6802 C CA . ILE C 1 250 ? 30.109 49.382 4.567 1.00 22.21 246 ILE C CA 1
ATOM 6803 C C . ILE C 1 250 ? 29.866 48.021 5.270 1.00 23.50 246 ILE C C 1
ATOM 6804 O O . ILE C 1 250 ? 30.766 47.199 5.336 1.00 22.27 246 ILE C O 1
ATOM 6809 N N . PRO C 1 251 ? 28.621 47.777 5.722 1.00 21.38 247 PRO C N 1
ATOM 6810 C CA . PRO C 1 251 ? 28.244 46.555 6.447 1.00 24.89 247 PRO C CA 1
ATOM 6811 C C . PRO C 1 251 ? 28.355 45.323 5.589 1.00 20.88 247 PRO C C 1
ATOM 6812 O O . PRO C 1 251 ? 28.122 45.360 4.389 1.00 22.63 247 PRO C O 1
ATOM 6816 N N . HIS C 1 252 ? 28.723 44.235 6.244 1.00 20.38 248 HIS C N 1
ATOM 6817 C CA . HIS C 1 252 ? 29.081 42.996 5.615 1.00 22.25 248 HIS C CA 1
ATOM 6818 C C . HIS C 1 252 ? 27.872 42.408 4.988 1.00 21.78 248 HIS C C 1
ATOM 6819 O O . HIS C 1 252 ? 28.003 41.574 4.095 1.00 23.74 248 HIS C O 1
ATOM 6826 N N . GLY C 1 253 ? 26.711 42.798 5.466 1.00 19.88 249 GLY C N 1
ATOM 6827 C CA . GLY C 1 253 ? 25.464 42.222 5.046 1.00 22.79 249 GLY C CA 1
ATOM 6828 C C . GLY C 1 253 ? 24.839 42.769 3.770 1.00 24.35 249 GLY C C 1
ATOM 6829 O O . GLY C 1 253 ? 23.753 42.448 3.470 1.00 23.08 249 GLY C O 1
ATOM 6830 N N . LEU C 1 254 ? 25.547 43.598 3.037 1.00 19.28 250 LEU C N 1
ATOM 6831 C CA . LEU C 1 254 ? 25.024 44.146 1.816 1.00 22.54 250 LEU C CA 1
ATOM 6832 C C . LEU C 1 254 ? 25.821 43.675 0.620 1.00 22.78 250 LEU C C 1
ATOM 6833 O O . LEU C 1 254 ? 26.474 44.450 0.002 1.00 23.16 250 LEU C O 1
ATOM 6838 N N . ALA C 1 255 ? 25.751 42.389 0.316 1.00 18.39 251 ALA C N 1
ATOM 6839 C CA . ALA C 1 255 ? 26.601 41.805 -0.727 1.00 25.61 251 ALA C CA 1
ATOM 6840 C C . ALA C 1 255 ? 26.035 42.172 -2.119 1.00 26.81 251 ALA C C 1
ATOM 6841 O O . ALA C 1 255 ? 24.837 42.434 -2.246 1.00 24.01 251 ALA C O 1
ATOM 6843 N N . VAL C 1 256 ? 26.885 42.221 -3.140 1.00 27.03 252 VAL C N 1
ATOM 6844 C CA . VAL C 1 256 ? 26.390 42.518 -4.469 1.00 26.12 252 VAL C CA 1
ATOM 6845 C C . VAL C 1 256 ? 26.264 41.248 -5.285 1.00 28.61 252 VAL C C 1
ATOM 6846 O O . VAL C 1 256 ? 25.521 41.228 -6.242 1.00 30.97 252 VAL C O 1
ATOM 6850 N N . LEU C 1 257 ? 26.992 40.195 -4.921 1.00 27.70 253 LEU C N 1
ATOM 6851 C CA . LEU C 1 257 ? 27.000 38.945 -5.684 1.00 28.91 253 LEU C CA 1
ATOM 6852 C C . LEU C 1 257 ? 26.442 37.741 -4.928 1.00 30.16 253 LEU C C 1
ATOM 6853 O O . LEU C 1 257 ? 25.564 37.044 -5.406 1.00 30.09 253 LEU C O 1
ATOM 6858 N N . HIS C 1 258 ? 27.011 37.477 -3.757 1.00 29.43 254 HIS C N 1
ATOM 6859 C CA . HIS C 1 258 ? 26.466 36.474 -2.850 1.00 31.65 254 HIS C CA 1
ATOM 6860 C C . HIS C 1 258 ? 24.994 36.731 -2.439 1.00 27.00 254 HIS C C 1
ATOM 6861 O O . HIS C 1 258 ? 24.476 37.832 -2.578 1.00 25.79 254 HIS C O 1
ATOM 6868 N N . GLY C 1 259 ? 24.320 35.695 -1.961 1.00 32.41 255 GLY C N 1
ATOM 6869 C CA . GLY C 1 259 ? 22.894 35.815 -1.638 1.00 33.84 255 GLY C CA 1
ATOM 6870 C C . GLY C 1 259 ? 22.677 36.800 -0.490 1.00 29.09 255 GLY C C 1
ATOM 6871 O O . GLY C 1 259 ? 23.566 36.978 0.321 1.00 25.91 255 GLY C O 1
ATOM 6872 N N . LYS C 1 260 ? 21.505 37.435 -0.462 1.00 29.17 256 LYS C N 1
ATOM 6873 C CA . LYS C 1 260 ? 21.117 38.383 0.567 1.00 27.53 256 LYS C CA 1
ATOM 6874 C C . LYS C 1 260 ? 21.171 37.818 1.985 1.00 27.44 256 LYS C C 1
ATOM 6875 O O . LYS C 1 260 ? 21.445 38.560 2.915 1.00 23.78 256 LYS C O 1
ATOM 6881 N N . THR C 1 261 ? 20.920 36.520 2.142 1.00 27.02 257 THR C N 1
ATOM 6882 C CA . THR C 1 261 ? 20.915 35.902 3.468 1.00 25.99 257 THR C CA 1
ATOM 6883 C C . THR C 1 261 ? 22.320 35.428 3.910 1.00 27.90 257 THR C C 1
ATOM 6884 O O . THR C 1 261 ? 22.508 34.932 5.021 1.00 28.77 257 THR C O 1
ATOM 6888 N N . ARG C 1 262 ? 23.318 35.544 3.059 1.00 25.87 258 ARG C N 1
ATOM 6889 C CA . ARG C 1 262 ? 24.611 34.990 3.439 1.00 26.58 258 ARG C CA 1
ATOM 6890 C C . ARG C 1 262 ? 25.378 35.930 4.366 1.00 26.09 258 ARG C C 1
ATOM 6891 O O . ARG C 1 262 ? 25.741 37.039 3.988 1.00 25.51 258 ARG C O 1
ATOM 6899 N N . ARG C 1 263 ? 25.634 35.462 5.563 1.00 22.57 259 ARG C N 1
ATOM 6900 C CA . ARG C 1 263 ? 26.424 36.183 6.550 1.00 26.00 259 ARG C CA 1
ATOM 6901 C C . ARG C 1 263 ? 27.853 36.445 6.074 1.00 27.61 259 ARG C C 1
ATOM 6902 O O . ARG C 1 263 ? 28.483 35.535 5.627 1.00 29.32 259 ARG C O 1
ATOM 6910 N N . GLY C 1 264 ? 28.330 37.685 6.149 1.00 24.86 260 GLY C N 1
ATOM 6911 C CA . GLY C 1 264 ? 29.663 38.015 5.669 1.00 25.08 260 GLY C CA 1
ATOM 6912 C C . GLY C 1 264 ? 29.706 38.151 4.142 1.00 27.80 260 GLY C C 1
ATOM 6913 O O . GLY C 1 264 ? 30.777 38.242 3.553 1.00 23.66 260 GLY C O 1
ATOM 6914 N N . GLY C 1 265 ? 28.532 38.162 3.514 1.00 22.90 261 GLY C N 1
ATOM 6915 C CA . GLY C 1 265 ? 28.437 38.189 2.059 1.00 23.96 261 GLY C CA 1
ATOM 6916 C C . GLY C 1 265 ? 29.309 39.166 1.285 1.00 25.32 261 GLY C C 1
ATOM 6917 O O . GLY C 1 265 ? 30.033 38.760 0.383 1.00 23.93 261 GLY C O 1
ATOM 6918 N N . LEU C 1 266 ? 29.256 40.448 1.629 1.00 23.64 262 LEU C N 1
ATOM 6919 C CA . LEU C 1 266 ? 30.067 41.473 0.955 1.00 22.28 262 LEU C CA 1
ATOM 6920 C C . LEU C 1 266 ? 31.585 41.239 1.102 1.00 23.72 262 LEU C C 1
ATOM 6921 O O . LEU C 1 266 ? 32.357 41.551 0.197 1.00 22.20 262 LEU C O 1
ATOM 6926 N N . VAL C 1 267 ? 31.999 40.694 2.255 1.00 24.36 263 VAL C N 1
ATOM 6927 C CA . VAL C 1 267 ? 33.389 40.314 2.507 1.00 21.90 263 VAL C CA 1
ATOM 6928 C C . VAL C 1 267 ? 33.859 39.237 1.497 1.00 22.90 263 VAL C C 1
ATOM 6929 O O . VAL C 1 267 ? 34.922 39.334 0.916 1.00 20.36 263 VAL C O 1
ATOM 6933 N N . PHE C 1 268 ? 33.046 38.208 1.337 1.00 23.97 264 PHE C N 1
ATOM 6934 C CA . PHE C 1 268 ? 33.255 37.190 0.318 1.00 26.38 264 PHE C CA 1
ATOM 6935 C C . PHE C 1 268 ? 33.289 37.765 -1.087 1.00 25.27 264 PHE C C 1
ATOM 6936 O O . PHE C 1 268 ? 34.153 37.351 -1.870 1.00 22.76 264 PHE C O 1
ATOM 6944 N N . ASP C 1 269 ? 32.366 38.691 -1.414 1.00 22.12 265 ASP C N 1
ATOM 6945 C CA . ASP C 1 269 ? 32.412 39.387 -2.721 1.00 23.88 265 ASP C CA 1
ATOM 6946 C C . ASP C 1 269 ? 33.750 40.121 -2.938 1.00 26.49 265 ASP C C 1
ATOM 6947 O O . ASP C 1 269 ? 34.348 40.110 -4.033 1.00 22.88 265 ASP C O 1
ATOM 6952 N N . VAL C 1 270 ? 34.205 40.783 -1.876 1.00 23.55 266 VAL C N 1
ATOM 6953 C CA . VAL C 1 270 ? 35.382 41.612 -1.976 1.00 20.54 266 VAL C CA 1
ATOM 6954 C C . VAL C 1 270 ? 36.639 40.706 -2.062 1.00 22.67 266 VAL C C 1
ATOM 6955 O O . VAL C 1 270 ? 37.556 40.945 -2.871 1.00 22.24 266 VAL C O 1
ATOM 6959 N N . ALA C 1 271 ? 36.665 39.659 -1.239 1.00 21.04 267 ALA C N 1
ATOM 6960 C CA . ALA C 1 271 ? 37.768 38.711 -1.278 1.00 23.88 267 ALA C CA 1
ATOM 6961 C C . ALA C 1 271 ? 37.880 38.079 -2.703 1.00 25.30 267 ALA C C 1
ATOM 6962 O O . ALA C 1 271 ? 38.993 37.859 -3.202 1.00 25.18 267 ALA C O 1
ATOM 6964 N N . ASP C 1 272 ? 36.730 37.830 -3.348 1.00 24.06 268 ASP C N 1
ATOM 6965 C CA . ASP C 1 272 ? 36.684 37.270 -4.704 1.00 26.61 268 ASP C CA 1
ATOM 6966 C C . ASP C 1 272 ? 37.457 38.100 -5.740 1.00 26.56 268 ASP C C 1
ATOM 6967 O O . ASP C 1 272 ? 37.867 37.569 -6.774 1.00 25.30 268 ASP C O 1
ATOM 6972 N N . LEU C 1 273 ? 37.696 39.380 -5.441 1.00 24.54 269 LEU C N 1
ATOM 6973 C CA . LEU C 1 273 ? 38.449 40.232 -6.368 1.00 24.77 269 LEU C CA 1
ATOM 6974 C C . LEU C 1 273 ? 39.877 39.723 -6.590 1.00 26.07 269 LEU C C 1
ATOM 6975 O O . LEU C 1 273 ? 40.465 39.980 -7.635 1.00 25.64 269 LEU C O 1
ATOM 6980 N N . ILE C 1 274 ? 40.446 39.026 -5.603 1.00 23.16 270 ILE C N 1
ATOM 6981 C CA . ILE C 1 274 ? 41.845 38.639 -5.676 1.00 25.98 270 ILE C CA 1
ATOM 6982 C C . ILE C 1 274 ? 42.107 37.169 -5.354 1.00 30.44 270 ILE C C 1
ATOM 6983 O O . ILE C 1 274 ? 43.259 36.721 -5.365 1.00 32.38 270 ILE C O 1
ATOM 6988 N N . LYS C 1 275 ? 41.047 36.424 -5.047 1.00 28.43 271 LYS C N 1
ATOM 6989 C CA . LYS C 1 275 ? 41.176 35.009 -4.777 1.00 29.27 271 LYS C CA 1
ATOM 6990 C C . LYS C 1 275 ? 41.919 34.258 -5.886 1.00 30.64 271 LYS C C 1
ATOM 6991 O O . LYS C 1 275 ? 42.968 33.670 -5.653 1.00 27.66 271 LYS C O 1
ATOM 6997 N N . ASP C 1 276 ? 41.301 34.214 -7.061 1.00 27.89 272 ASP C N 1
ATOM 6998 C CA . ASP C 1 276 ? 41.884 33.558 -8.217 1.00 28.67 272 ASP C CA 1
ATOM 6999 C C . ASP C 1 276 ? 43.148 34.231 -8.740 1.00 28.52 272 ASP C C 1
ATOM 7000 O O . ASP C 1 276 ? 43.975 33.572 -9.338 1.00 30.16 272 ASP C O 1
ATOM 7005 N N . SER C 1 277 ? 43.330 35.534 -8.548 1.00 29.52 273 SER C N 1
ATOM 7006 C CA . SER C 1 277 ? 44.522 36.126 -9.131 1.00 27.02 273 SER C CA 1
ATOM 7007 C C . SER C 1 277 ? 45.774 35.863 -8.310 1.00 28.75 273 SER C C 1
ATOM 7008 O O . SER C 1 277 ? 46.856 35.743 -8.849 1.00 26.33 273 SER C O 1
ATOM 7011 N N . LEU C 1 278 ? 45.620 35.764 -6.995 1.00 28.16 274 LEU C N 1
ATOM 7012 C CA . LEU C 1 278 ? 46.778 35.740 -6.098 1.00 29.83 274 LEU C CA 1
ATOM 7013 C C . LEU C 1 278 ? 46.849 34.494 -5.189 1.00 31.99 274 LEU C C 1
ATOM 7014 O O . LEU C 1 278 ? 47.924 33.935 -4.961 1.00 31.86 274 LEU C O 1
ATOM 7019 N N . ILE C 1 279 ? 45.706 34.080 -4.652 1.00 28.61 275 ILE C N 1
ATOM 7020 C CA . ILE C 1 279 ? 45.700 33.036 -3.644 1.00 27.51 275 ILE C CA 1
ATOM 7021 C C . ILE C 1 279 ? 45.829 31.718 -4.373 1.00 25.11 275 ILE C C 1
ATOM 7022 O O . ILE C 1 279 ? 46.591 30.832 -3.974 1.00 24.06 275 ILE C O 1
ATOM 7027 N N . LEU C 1 280 ? 45.076 31.602 -5.466 1.00 23.19 276 LEU C N 1
ATOM 7028 C CA . LEU C 1 280 ? 45.009 30.348 -6.212 1.00 25.60 276 LEU C CA 1
ATOM 7029 C C . LEU C 1 280 ? 46.418 29.937 -6.727 1.00 25.44 276 LEU C C 1
ATOM 7030 O O . LEU C 1 280 ? 46.871 28.849 -6.462 1.00 27.04 276 LEU C O 1
ATOM 7035 N N . PRO C 1 281 ? 47.147 30.829 -7.411 1.00 27.89 277 PRO C N 1
ATOM 7036 C CA . PRO C 1 281 ? 48.450 30.270 -7.825 1.00 31.56 277 PRO C CA 1
ATOM 7037 C C . PRO C 1 281 ? 49.417 29.973 -6.632 1.00 27.35 277 PRO C C 1
ATOM 7038 O O . PRO C 1 281 ? 50.088 28.937 -6.665 1.00 24.89 277 PRO C O 1
ATOM 7042 N N . GLN C 1 282 ? 49.511 30.871 -5.642 1.00 27.02 278 GLN C N 1
ATOM 7043 C CA . GLN C 1 282 ? 50.347 30.596 -4.469 1.00 27.16 278 GLN C CA 1
ATOM 7044 C C . GLN C 1 282 ? 50.017 29.256 -3.802 1.00 26.80 278 GLN C C 1
ATOM 7045 O O . GLN C 1 282 ? 50.880 28.588 -3.281 1.00 28.13 278 GLN C O 1
ATOM 7051 N N . ALA C 1 283 ? 48.765 28.860 -3.827 1.00 25.41 279 ALA C N 1
ATOM 7052 C CA . ALA C 1 283 ? 48.426 27.619 -3.188 1.00 28.47 279 ALA C CA 1
ATOM 7053 C C . ALA C 1 283 ? 49.041 26.444 -3.917 1.00 27.89 279 ALA C C 1
ATOM 7054 O O . ALA C 1 283 ? 49.501 25.502 -3.279 1.00 29.15 279 ALA C O 1
ATOM 7056 N N . PHE C 1 284 ? 49.052 26.488 -5.249 1.00 29.47 280 PHE C N 1
ATOM 7057 C CA . PHE C 1 284 ? 49.651 25.398 -6.025 1.00 25.72 280 PHE C CA 1
ATOM 7058 C C . PHE C 1 284 ? 51.136 25.488 -5.988 1.00 26.79 280 PHE C C 1
ATOM 7059 O O . PHE C 1 284 ? 51.784 24.464 -5.913 1.00 32.92 280 PHE C O 1
ATOM 7067 N N . LEU C 1 285 ? 51.691 26.697 -5.979 1.00 26.44 281 LEU C N 1
ATOM 7068 C CA . LEU C 1 285 ? 53.131 26.836 -5.802 1.00 28.09 281 LEU C CA 1
ATOM 7069 C C . LEU C 1 285 ? 53.621 26.328 -4.452 1.00 34.21 281 LEU C C 1
ATOM 7070 O O . LEU C 1 285 ? 54.684 25.715 -4.364 1.00 35.27 281 LEU C O 1
ATOM 7075 N N . SER C 1 286 ? 52.870 26.602 -3.380 1.00 31.96 282 SER C N 1
ATOM 7076 C CA . SER C 1 286 ? 53.308 26.175 -2.063 1.00 30.79 282 SER C CA 1
ATOM 7077 C C . SER C 1 286 ? 53.306 24.649 -1.975 1.00 33.06 282 SER C C 1
ATOM 7078 O O . SER C 1 286 ? 54.217 24.048 -1.426 1.00 32.01 282 SER C O 1
ATOM 7081 N N . ALA C 1 287 ? 52.253 24.041 -2.506 1.00 29.65 283 ALA C N 1
ATOM 7082 C CA . ALA C 1 287 ? 52.145 22.600 -2.512 1.00 32.62 283 ALA C CA 1
ATOM 7083 C C . ALA C 1 287 ? 53.310 21.988 -3.334 1.00 38.87 283 ALA C C 1
ATOM 7084 O O . ALA C 1 287 ? 53.967 21.041 -2.901 1.00 39.89 283 ALA C O 1
ATOM 7094 N N . ARG C 1 289 ? 56.270 23.240 -3.923 1.00 37.57 285 ARG C N 1
ATOM 7095 C CA . ARG C 1 289 ? 57.524 23.466 -3.223 1.00 35.90 285 ARG C CA 1
ATOM 7096 C C . ARG C 1 289 ? 57.629 22.664 -1.937 1.00 38.37 285 ARG C C 1
ATOM 7097 O O . ARG C 1 289 ? 58.681 22.693 -1.307 1.00 38.67 285 ARG C O 1
ATOM 7105 N N . GLY C 1 290 ? 56.540 22.018 -1.510 1.00 37.11 286 GLY C N 1
ATOM 7106 C CA . GLY C 1 290 ? 56.471 21.387 -0.195 1.00 36.78 286 GLY C CA 1
ATOM 7107 C C . GLY C 1 290 ? 56.494 22.360 1.001 1.00 41.99 286 GLY C C 1
ATOM 7108 O O . GLY C 1 290 ? 57.081 22.096 2.060 1.00 35.15 286 GLY C O 1
ATOM 7109 N N . ASP C 1 291 ? 55.836 23.500 0.825 1.00 39.92 287 ASP C N 1
ATOM 7110 C CA . ASP C 1 291 ? 55.718 24.505 1.866 1.00 36.83 287 ASP C CA 1
ATOM 7111 C C . ASP C 1 291 ? 54.932 24.010 3.067 1.00 37.41 287 ASP C C 1
ATOM 7112 O O . ASP C 1 291 ? 53.989 23.231 2.921 1.00 36.59 287 ASP C O 1
ATOM 7117 N N . GLU C 1 292 ? 55.303 24.457 4.258 1.00 35.21 288 GLU C N 1
ATOM 7118 C CA . GLU C 1 292 ? 54.412 24.218 5.405 1.00 41.47 288 GLU C CA 1
ATOM 7119 C C . GLU C 1 292 ? 53.398 25.349 5.500 1.00 39.50 288 GLU C C 1
ATOM 7120 O O . GLU C 1 292 ? 53.481 26.351 4.759 1.00 38.45 288 GLU C O 1
ATOM 7126 N N . GLU C 1 293 ? 52.427 25.183 6.395 1.00 43.75 289 GLU C N 1
ATOM 7127 C CA . GLU C 1 293 ? 51.381 26.196 6.584 1.00 41.62 289 GLU C CA 1
ATOM 7128 C C . GLU C 1 293 ? 51.966 27.618 6.568 1.00 40.02 289 GLU C C 1
ATOM 7129 O O . GLU C 1 293 ? 51.537 28.455 5.767 1.00 40.87 289 GLU C O 1
ATOM 7135 N N . GLN C 1 294 ? 52.970 27.887 7.408 1.00 40.81 290 GLN C N 1
ATOM 7136 C CA . GLN C 1 294 ? 53.458 29.265 7.567 1.00 37.16 290 GLN C CA 1
ATOM 7137 C C . GLN C 1 294 ? 54.239 29.820 6.383 1.00 38.49 290 GLN C C 1
ATOM 7138 O O . GLN C 1 294 ? 54.378 31.033 6.208 1.00 36.58 290 GLN C O 1
ATOM 7144 N N . ASP C 1 295 ? 54.765 28.921 5.563 1.00 39.83 291 ASP C N 1
ATOM 7145 C CA . ASP C 1 295 ? 55.444 29.345 4.361 1.00 38.10 291 ASP C CA 1
ATOM 7146 C C . ASP C 1 295 ? 54.385 29.869 3.433 1.00 35.58 291 ASP C C 1
ATOM 7147 O O . ASP C 1 295 ? 54.517 30.935 2.859 1.00 29.71 291 ASP C O 1
ATOM 7152 N N . PHE C 1 296 ? 53.304 29.101 3.312 1.00 37.94 292 PHE C N 1
ATOM 7153 C CA . PHE C 1 296 ? 52.217 29.509 2.445 1.00 32.12 292 PHE C CA 1
ATOM 7154 C C . PHE C 1 296 ? 51.714 30.883 2.870 1.00 31.39 292 PHE C C 1
ATOM 7155 O O . PHE C 1 296 ? 51.550 31.771 2.027 1.00 30.53 292 PHE C O 1
ATOM 7163 N N . ARG C 1 297 ? 51.543 31.052 4.182 1.00 32.08 293 ARG C N 1
ATOM 7164 C CA . ARG C 1 297 ? 50.906 32.220 4.765 1.00 30.83 293 ARG C CA 1
ATOM 7165 C C . ARG C 1 297 ? 51.734 33.404 4.438 1.00 30.72 293 ARG C C 1
ATOM 7166 O O . ARG C 1 297 ? 51.214 34.408 3.984 1.00 29.92 293 ARG C O 1
ATOM 7174 N N . GLN C 1 298 ? 53.041 33.287 4.649 1.00 33.35 294 GLN C N 1
ATOM 7175 C CA . GLN C 1 298 ? 53.928 34.436 4.445 1.00 33.66 294 GLN C CA 1
ATOM 7176 C C . GLN C 1 298 ? 54.059 34.749 2.958 1.00 30.96 294 GLN C C 1
ATOM 7177 O O . GLN C 1 298 ? 54.099 35.896 2.548 1.00 31.27 294 GLN C O 1
ATOM 7183 N N . ALA C 1 299 ? 54.066 33.715 2.137 1.00 32.32 295 ALA C N 1
ATOM 7184 C CA . ALA C 1 299 ? 54.057 33.918 0.688 1.00 29.13 295 ALA C CA 1
ATOM 7185 C C . ALA C 1 299 ? 52.848 34.708 0.291 1.00 28.83 295 ALA C C 1
ATOM 7186 O O . ALA C 1 299 ? 52.981 35.662 -0.462 1.00 28.20 295 ALA C O 1
ATOM 7188 N N . CYS C 1 300 ? 51.552 34.475 0.760 1.00 30.48 296 CYS C N 1
ATOM 7189 C CA . CYS C 1 300 ? 50.331 35.242 0.426 1.00 32.21 296 CYS C CA 1
ATOM 7190 C C . CYS C 1 300 ? 50.405 36.660 0.885 1.00 31.71 296 CYS C C 1
ATOM 7191 O O . CYS C 1 300 ? 50.015 37.583 0.166 1.00 28.65 296 CYS C O 1
ATOM 7194 N N . LEU C 1 301 ? 50.936 36.726 2.160 1.00 31.65 297 LEU C N 1
ATOM 7195 C CA . LEU C 1 301 ? 50.966 38.065 2.693 1.00 32.31 297 LEU C CA 1
ATOM 7196 C C . LEU C 1 301 ? 51.813 38.901 1.757 1.00 31.93 297 LEU C C 1
ATOM 7197 O O . LEU C 1 301 ? 51.450 40.058 1.455 1.00 34.63 297 LEU C O 1
ATOM 7202 N N . ASP C 1 302 ? 52.942 38.344 1.301 1.00 30.57 298 ASP C N 1
ATOM 7203 C CA . ASP C 1 302 ? 53.871 39.122 0.463 1.00 31.48 298 ASP C CA 1
ATOM 7204 C C . ASP C 1 302 ? 53.283 39.413 -0.910 1.00 31.17 298 ASP C C 1
ATOM 7205 O O . ASP C 1 302 ? 53.428 40.507 -1.451 1.00 32.56 298 ASP C O 1
ATOM 7210 N N . ASN C 1 303 ? 52.630 38.420 -1.482 1.00 28.46 299 ASN C N 1
ATOM 7211 C CA . ASN C 1 303 ? 51.925 38.643 -2.715 1.00 30.70 299 ASN C CA 1
ATOM 7212 C C . ASN C 1 303 ? 50.863 39.737 -2.543 1.00 33.24 299 ASN C C 1
ATOM 7213 O O . ASN C 1 303 ? 50.819 40.666 -3.343 1.00 34.24 299 ASN C O 1
ATOM 7218 N N . LEU C 1 304 ? 50.024 39.619 -1.511 1.00 30.66 300 LEU C N 1
ATOM 7219 C CA . LEU C 1 304 ? 48.935 40.578 -1.254 1.00 30.92 300 LEU C CA 1
ATOM 7220 C C . LEU C 1 304 ? 49.512 41.996 -1.107 1.00 30.05 300 LEU C C 1
ATOM 7221 O O . LEU C 1 304 ? 48.991 42.966 -1.669 1.00 30.73 300 LEU C O 1
ATOM 7226 N N . SER C 1 305 ? 50.623 42.099 -0.390 1.00 33.35 301 SER C N 1
ATOM 7227 C CA . SER C 1 305 ? 51.306 43.383 -0.202 1.00 30.72 301 SER C CA 1
ATOM 7228 C C . SER C 1 305 ? 51.954 43.888 -1.505 1.00 34.81 301 SER C C 1
ATOM 7229 O O . SER C 1 305 ? 51.746 45.025 -1.921 1.00 35.14 301 SER C O 1
ATOM 7232 N N . ARG C 1 306 ? 52.710 43.032 -2.173 1.00 31.92 302 ARG C N 1
ATOM 7233 C CA . ARG C 1 306 ? 53.318 43.411 -3.434 1.00 30.21 302 ARG C CA 1
ATOM 7234 C C . ARG C 1 306 ? 52.282 43.911 -4.444 1.00 33.48 302 ARG C C 1
ATOM 7235 O O . ARG C 1 306 ? 52.469 44.967 -5.070 1.00 32.95 302 ARG C O 1
ATOM 7243 N N . ALA C 1 307 ? 51.190 43.166 -4.610 1.00 30.49 303 ALA C N 1
ATOM 7244 C CA . ALA C 1 307 ? 50.192 43.501 -5.613 1.00 24.68 303 ALA C CA 1
ATOM 7245 C C . ALA C 1 307 ? 49.195 44.578 -5.153 1.00 26.54 303 ALA C C 1
ATOM 7246 O O . ALA C 1 307 ? 48.194 44.839 -5.855 1.00 25.53 303 ALA C O 1
ATOM 7248 N N . GLN C 1 308 ? 49.409 45.130 -3.957 1.00 25.93 304 GLN C N 1
ATOM 7249 C CA . GLN C 1 308 ? 48.515 46.179 -3.430 1.00 27.21 304 GLN C CA 1
ATOM 7250 C C . GLN C 1 308 ? 47.010 45.809 -3.467 1.00 23.37 304 GLN C C 1
ATOM 7251 O O . GLN C 1 308 ? 46.157 46.596 -3.900 1.00 23.29 304 GLN C O 1
ATOM 7257 N N . ALA C 1 309 ? 46.736 44.574 -3.065 1.00 22.85 305 ALA C N 1
ATOM 7258 C CA . ALA C 1 309 ? 45.406 43.985 -3.051 1.00 22.95 305 ALA C CA 1
ATOM 7259 C C . ALA C 1 309 ? 44.398 44.817 -2.247 1.00 23.88 305 ALA C C 1
ATOM 7260 O O . ALA C 1 309 ? 43.246 45.035 -2.659 1.00 23.03 305 ALA C O 1
ATOM 7262 N N . LEU C 1 310 ? 44.850 45.337 -1.118 1.00 24.51 306 LEU C N 1
ATOM 7263 C CA . LEU C 1 310 ? 43.920 46.008 -0.254 1.00 23.84 306 LEU C CA 1
ATOM 7264 C C . LEU C 1 310 ? 43.446 47.297 -0.924 1.00 26.37 306 LEU C C 1
ATOM 7265 O O . LEU C 1 310 ? 42.240 47.603 -0.904 1.00 25.10 306 LEU C O 1
ATOM 7270 N N . ASP C 1 311 ? 44.367 48.031 -1.537 1.00 23.46 307 ASP C N 1
ATOM 7271 C CA . ASP C 1 311 ? 44.018 49.241 -2.245 1.00 23.05 307 ASP C CA 1
ATOM 7272 C C . ASP C 1 311 ? 43.073 48.949 -3.402 1.00 25.29 307 ASP C C 1
ATOM 7273 O O . ASP C 1 311 ? 42.159 49.737 -3.714 1.00 22.63 307 ASP C O 1
ATOM 7278 N N . PHE C 1 312 ? 43.300 47.832 -4.057 1.00 20.81 308 PHE C N 1
ATOM 7279 C CA . PHE C 1 312 ? 42.419 47.468 -5.147 1.00 23.40 308 PHE C CA 1
ATOM 7280 C C . PHE C 1 312 ? 40.984 47.191 -4.598 1.00 22.10 308 PHE C C 1
ATOM 7281 O O . PHE C 1 312 ? 39.977 47.635 -5.152 1.00 21.61 308 PHE C O 1
ATOM 7297 N N . ILE C 1 314 ? 39.601 48.422 -2.065 1.00 21.49 310 ILE C N 1
ATOM 7298 C CA . ILE C 1 314 ? 39.001 49.673 -1.624 1.00 21.84 310 ILE C CA 1
ATOM 7299 C C . ILE C 1 314 ? 38.548 50.512 -2.809 1.00 22.93 310 ILE C C 1
ATOM 7300 O O . ILE C 1 314 ? 37.418 51.052 -2.802 1.00 21.87 310 ILE C O 1
ATOM 7305 N N . ASP C 1 315 ? 39.430 50.597 -3.817 1.00 22.14 311 ASP C N 1
ATOM 7306 C CA . ASP C 1 315 ? 39.185 51.374 -5.036 1.00 23.07 311 ASP C CA 1
ATOM 7307 C C . ASP C 1 315 ? 37.976 50.830 -5.773 1.00 22.00 311 ASP C C 1
ATOM 7308 O O . ASP C 1 315 ? 37.177 51.575 -6.294 1.00 25.56 311 ASP C O 1
ATOM 7313 N N . THR C 1 316 ? 37.866 49.517 -5.826 1.00 21.37 312 THR C N 1
ATOM 7314 C CA . THR C 1 316 ? 36.773 48.871 -6.488 1.00 24.06 312 THR C CA 1
ATOM 7315 C C . THR C 1 316 ? 35.468 49.210 -5.771 1.00 27.46 312 THR C C 1
ATOM 7316 O O . THR C 1 316 ? 34.461 49.526 -6.453 1.00 25.29 312 THR C O 1
ATOM 7320 N N . LEU C 1 317 ? 35.491 49.131 -4.419 1.00 20.93 313 LEU C N 1
ATOM 7321 C CA . LEU C 1 317 ? 34.312 49.425 -3.629 1.00 24.94 313 LEU C CA 1
ATOM 7322 C C . LEU C 1 317 ? 33.924 50.887 -3.873 1.00 21.00 313 LEU C C 1
ATOM 7323 O O . LEU C 1 317 ? 32.764 51.184 -4.080 1.00 23.88 313 LEU C O 1
ATOM 7328 N N . LYS C 1 318 ? 34.888 51.786 -3.855 1.00 19.92 314 LYS C N 1
ATOM 7329 C CA . LYS C 1 318 ? 34.573 53.198 -4.082 1.00 25.67 314 LYS C CA 1
ATOM 7330 C C . LYS C 1 318 ? 33.950 53.455 -5.478 1.00 26.61 314 LYS C C 1
ATOM 7331 O O . LYS C 1 318 ? 33.028 54.255 -5.610 1.00 22.57 314 LYS C O 1
ATOM 7337 N N . ASP C 1 319 ? 34.473 52.754 -6.485 1.00 24.73 315 ASP C N 1
ATOM 7338 C CA . ASP C 1 319 ? 34.100 52.969 -7.880 1.00 26.73 315 ASP C CA 1
ATOM 7339 C C . ASP C 1 319 ? 32.671 52.461 -8.063 1.00 30.94 315 ASP C C 1
ATOM 7340 O O . ASP C 1 319 ? 31.842 53.138 -8.680 1.00 31.47 315 ASP C O 1
ATOM 7345 N N . VAL C 1 320 ? 32.377 51.276 -7.523 1.00 26.78 316 VAL C N 1
ATOM 7346 C CA . VAL C 1 320 ? 31.017 50.748 -7.604 1.00 23.79 316 VAL C CA 1
ATOM 7347 C C . VAL C 1 320 ? 30.043 51.719 -6.976 1.00 29.10 316 VAL C C 1
ATOM 7348 O O . VAL C 1 320 ? 28.953 51.904 -7.512 1.00 30.49 316 VAL C O 1
ATOM 7352 N N . ALA C 1 321 ? 30.422 52.354 -5.853 1.00 25.25 317 ALA C N 1
ATOM 7353 C CA . ALA C 1 321 ? 29.482 53.267 -5.191 1.00 29.92 317 ALA C CA 1
ATOM 7354 C C . ALA C 1 321 ? 29.324 54.524 -6.069 1.00 36.40 317 ALA C C 1
ATOM 7355 O O . ALA C 1 321 ? 28.257 55.105 -6.167 1.00 37.80 317 ALA C O 1
ATOM 7357 N N . GLN C 1 322 ? 30.408 54.918 -6.723 1.00 38.19 318 GLN C N 1
ATOM 7358 C CA . GLN C 1 322 ? 30.392 56.079 -7.587 1.00 38.69 318 GLN C CA 1
ATOM 7359 C C . GLN C 1 322 ? 29.544 55.861 -8.824 1.00 39.13 318 GLN C C 1
ATOM 7360 O O . GLN C 1 322 ? 28.842 56.771 -9.267 1.00 43.92 318 GLN C O 1
ATOM 7366 N N . ARG C 1 323 ? 29.668 54.672 -9.423 1.00 39.19 319 ARG C N 1
ATOM 7367 C CA . ARG C 1 323 ? 28.996 54.359 -10.704 1.00 35.26 319 ARG C CA 1
ATOM 7368 C C . ARG C 1 323 ? 27.560 53.821 -10.485 1.00 41.68 319 ARG C C 1
ATOM 7369 O O . ARG C 1 323 ? 26.947 53.209 -11.452 1.00 31.72 319 ARG C O 1
ATOM 7377 N N . SER C 1 324 ? 27.056 53.995 -9.235 1.00 35.16 320 SER C N 1
ATOM 7378 C CA . SER C 1 324 ? 25.762 53.419 -8.837 1.00 38.55 320 SER C CA 1
ATOM 7379 C C . SER C 1 324 ? 24.639 54.442 -8.997 1.00 41.40 320 SER C C 1
ATOM 7380 O O . SER C 1 324 ? 23.522 54.096 -9.417 1.00 47.25 320 SER C O 1
ATOM 7383 N N . THR C 1 325 ? 24.927 55.673 -8.581 1.00 38.42 321 THR C N 1
ATOM 7384 C CA . THR C 1 325 ? 24.195 56.852 -9.013 1.00 49.96 321 THR C CA 1
ATOM 7385 C C . THR C 1 325 ? 24.041 56.882 -10.554 1.00 51.13 321 THR C C 1
ATOM 7386 O O . THR C 1 325 ? 22.926 56.833 -11.091 1.00 53.16 321 THR C O 1
ATOM 7390 N N . LEU D 1 13 ? 65.228 13.127 45.118 1.00 47.69 9 LEU D N 1
ATOM 7391 C CA . LEU D 1 13 ? 65.319 11.909 45.917 1.00 50.13 9 LEU D CA 1
ATOM 7392 C C . LEU D 1 13 ? 63.929 11.499 46.356 1.00 48.80 9 LEU D C 1
ATOM 7393 O O . LEU D 1 13 ? 63.172 12.327 46.882 1.00 49.49 9 LEU D O 1
ATOM 7398 N N . LYS D 1 14 ? 63.593 10.228 46.168 1.00 41.02 10 LYS D N 1
ATOM 7399 C CA . LYS D 1 14 ? 62.345 9.739 46.744 1.00 45.94 10 LYS D CA 1
ATOM 7400 C C . LYS D 1 14 ? 62.509 9.699 48.274 1.00 43.75 10 LYS D C 1
ATOM 7401 O O . LYS D 1 14 ? 63.629 9.602 48.795 1.00 43.30 10 LYS D O 1
ATOM 7407 N N . THR D 1 15 ? 61.395 9.766 48.993 1.00 46.27 11 THR D N 1
ATOM 7408 C CA . THR D 1 15 ? 61.431 9.651 50.455 1.00 44.14 11 THR D CA 1
ATOM 7409 C C . THR D 1 15 ? 60.377 8.630 50.941 1.00 47.45 11 THR D C 1
ATOM 7410 O O . THR D 1 15 ? 60.366 8.214 52.106 1.00 41.14 11 THR D O 1
ATOM 7414 N N . ILE D 1 16 ? 59.522 8.195 50.011 1.00 45.63 12 ILE D N 1
ATOM 7415 C CA . ILE D 1 16 ? 58.514 7.202 50.325 1.00 44.46 12 ILE D CA 1
ATOM 7416 C C . ILE D 1 16 ? 58.510 5.983 49.366 1.00 44.80 12 ILE D C 1
ATOM 7417 O O . ILE D 1 16 ? 58.372 6.133 48.145 1.00 40.34 12 ILE D O 1
ATOM 7422 N N . LEU D 1 17 ? 58.629 4.776 49.927 1.00 44.24 13 LEU D N 1
ATOM 7423 C CA . LEU D 1 17 ? 58.211 3.589 49.192 1.00 43.41 13 LEU D CA 1
ATOM 7424 C C . LEU D 1 17 ? 56.712 3.351 49.413 1.00 44.65 13 LEU D C 1
ATOM 7425 O O . LEU D 1 17 ? 56.250 3.030 50.528 1.00 47.84 13 LEU D O 1
ATOM 7430 N N . HIS D 1 18 ? 55.968 3.517 48.322 1.00 41.13 14 HIS D N 1
ATOM 7431 C CA . HIS D 1 18 ? 54.521 3.615 48.359 1.00 42.56 14 HIS D CA 1
ATOM 7432 C C . HIS D 1 18 ? 53.865 2.246 48.306 1.00 41.25 14 HIS D C 1
ATOM 7433 O O . HIS D 1 18 ? 54.001 1.496 47.319 1.00 40.86 14 HIS D O 1
ATOM 7440 N N . SER D 1 19 ? 53.174 1.895 49.375 1.00 43.14 15 SER D N 1
ATOM 7441 C CA . SER D 1 19 ? 52.290 0.744 49.275 1.00 47.40 15 SER D CA 1
ATOM 7442 C C . SER D 1 19 ? 51.087 1.112 48.380 1.00 50.70 15 SER D C 1
ATOM 7443 O O . SER D 1 19 ? 50.162 1.820 48.814 1.00 51.75 15 SER D O 1
ATOM 7446 N N . LYS D 1 20 ? 51.133 0.639 47.133 1.00 43.50 16 LYS D N 1
ATOM 7447 C CA . LYS D 1 20 ? 50.087 0.893 46.158 1.00 46.95 16 LYS D CA 1
ATOM 7448 C C . LYS D 1 20 ? 48.769 0.245 46.578 1.00 52.94 16 LYS D C 1
ATOM 7449 O O . LYS D 1 20 ? 48.754 -0.847 47.179 1.00 49.96 16 LYS D O 1
ATOM 7455 N N . ARG D 1 21 ? 47.666 0.925 46.267 1.00 49.07 17 ARG D N 1
ATOM 7456 C CA . ARG D 1 21 ? 46.341 0.423 46.630 1.00 47.07 17 ARG D CA 1
ATOM 7457 C C . ARG D 1 21 ? 45.506 0.217 45.388 1.00 45.85 17 ARG D C 1
ATOM 7458 O O . ARG D 1 21 ? 45.287 -0.929 44.952 1.00 43.03 17 ARG D O 1
ATOM 7466 N N . ALA D 1 22 ? 45.037 1.325 44.823 1.00 43.23 18 ALA D N 1
ATOM 7467 C CA . ALA D 1 22 ? 44.328 1.287 43.552 1.00 43.20 18 ALA D CA 1
ATOM 7468 C C . ALA D 1 22 ? 45.325 0.899 42.434 1.00 42.51 18 ALA D C 1
ATOM 7469 O O . ALA D 1 22 ? 46.439 1.471 42.379 1.00 43.30 18 ALA D O 1
ATOM 7471 N N . ASN D 1 23 ? 44.955 -0.071 41.580 1.00 40.45 19 ASN D N 1
ATOM 7472 C CA . ASN D 1 23 ? 45.832 -0.495 40.458 1.00 39.45 19 ASN D CA 1
ATOM 7473 C C . ASN D 1 23 ? 45.770 0.371 39.216 1.00 36.69 19 ASN D C 1
ATOM 7474 O O . ASN D 1 23 ? 45.408 -0.068 38.123 1.00 35.23 19 ASN D O 1
ATOM 7479 N N . LEU D 1 24 ? 46.159 1.610 39.421 1.00 34.72 20 LEU D N 1
ATOM 7480 C CA . LEU D 1 24 ? 46.099 2.642 38.433 1.00 32.14 20 LEU D CA 1
ATOM 7481 C C . LEU D 1 24 ? 47.543 3.017 38.082 1.00 35.75 20 LEU D C 1
ATOM 7482 O O . LEU D 1 24 ? 48.334 3.303 38.976 1.00 35.23 20 LEU D O 1
ATOM 7487 N N . TYR D 1 25 ? 47.900 2.991 36.804 1.00 31.80 21 TYR D N 1
ATOM 7488 C CA . TYR D 1 25 ? 49.184 3.508 36.388 1.00 34.58 21 TYR D CA 1
ATOM 7489 C C . TYR D 1 25 ? 49.078 4.755 35.490 1.00 33.57 21 TYR D C 1
ATOM 7490 O O . TYR D 1 25 ? 48.167 4.874 34.671 1.00 33.37 21 TYR D O 1
ATOM 7499 N N . TYR D 1 26 ? 50.001 5.684 35.685 1.00 28.56 22 TYR D N 1
ATOM 7500 C CA . TYR D 1 26 ? 50.081 6.880 34.890 1.00 27.76 22 TYR D CA 1
ATOM 7501 C C . TYR D 1 26 ? 51.237 6.702 33.881 1.00 32.54 22 TYR D C 1
ATOM 7502 O O . TYR D 1 26 ? 52.338 6.195 34.227 1.00 31.23 22 TYR D O 1
ATOM 7511 N N . LEU D 1 27 ? 50.977 7.088 32.628 1.00 29.02 23 LEU D N 1
ATOM 7512 C CA . LEU D 1 27 ? 51.943 7.020 31.533 1.00 24.46 23 LEU D CA 1
ATOM 7513 C C . LEU D 1 27 ? 52.117 8.395 30.946 1.00 26.04 23 LEU D C 1
ATOM 7514 O O . LEU D 1 27 ? 51.164 9.164 30.880 1.00 25.83 23 LEU D O 1
ATOM 7519 N N . GLN D 1 28 ? 53.320 8.708 30.475 1.00 23.32 24 GLN D N 1
ATOM 7520 C CA . GLN D 1 28 ? 53.543 9.985 29.817 1.00 26.23 24 GLN D CA 1
ATOM 7521 C C . GLN D 1 28 ? 54.655 9.813 28.826 1.00 27.42 24 GLN D C 1
ATOM 7522 O O . GLN D 1 28 ? 55.441 8.892 28.962 1.00 29.51 24 GLN D O 1
ATOM 7528 N N . HIS D 1 29 ? 54.660 10.626 27.772 1.00 28.42 25 HIS D N 1
ATOM 7529 C CA . HIS D 1 29 ? 55.731 10.599 26.753 1.00 26.99 25 HIS D CA 1
ATOM 7530 C C . HIS D 1 29 ? 56.044 9.271 26.175 1.00 27.86 25 HIS D C 1
ATOM 7531 O O . HIS D 1 29 ? 57.184 8.864 26.105 1.00 24.08 25 HIS D O 1
ATOM 7538 N N . CYS D 1 30 ? 55.010 8.584 25.737 1.00 30.36 26 CYS D N 1
ATOM 7539 C CA . CYS D 1 30 ? 55.223 7.344 25.038 1.00 29.16 26 CYS D CA 1
ATOM 7540 C C . CYS D 1 30 ? 54.049 7.065 24.121 1.00 28.36 26 CYS D C 1
ATOM 7541 O O . CYS D 1 30 ? 52.985 7.659 24.234 1.00 25.57 26 CYS D O 1
ATOM 7544 N N . ARG D 1 31 ? 54.261 6.099 23.254 1.00 27.45 27 ARG D N 1
ATOM 7545 C CA . ARG D 1 31 ? 53.262 5.653 22.341 1.00 27.28 27 ARG D CA 1
ATOM 7546 C C . ARG D 1 31 ? 52.886 4.233 22.711 1.00 29.28 27 ARG D C 1
ATOM 7547 O O . ARG D 1 31 ? 53.734 3.356 22.817 1.00 29.89 27 ARG D O 1
ATOM 7555 N N . VAL D 1 32 ? 51.601 4.022 22.915 1.00 24.18 28 VAL D N 1
ATOM 7556 C CA . VAL D 1 32 ? 51.073 2.736 23.248 1.00 26.35 28 VAL D CA 1
ATOM 7557 C C . VAL D 1 32 ? 50.540 2.090 21.977 1.00 27.41 28 VAL D C 1
ATOM 7558 O O . VAL D 1 32 ? 49.699 2.660 21.297 1.00 26.47 28 VAL D O 1
ATOM 7562 N N . LEU D 1 33 ? 51.056 0.911 21.662 1.00 29.23 29 LEU D N 1
ATOM 7563 C CA . LEU D 1 33 ? 50.756 0.207 20.415 1.00 31.35 29 LEU D CA 1
ATOM 7564 C C . LEU D 1 33 ? 50.820 -1.300 20.651 1.00 31.45 29 LEU D C 1
ATOM 7565 O O . LEU D 1 33 ? 50.898 -1.765 21.787 1.00 28.78 29 LEU D O 1
ATOM 7570 N N . VAL D 1 34 ? 50.772 -2.055 19.567 1.00 32.06 30 VAL D N 1
ATOM 7571 C CA . VAL D 1 34 ? 50.755 -3.506 19.641 1.00 34.17 30 VAL D CA 1
ATOM 7572 C C . VAL D 1 34 ? 51.770 -4.033 18.633 1.00 40.21 30 VAL D C 1
ATOM 7573 O O . VAL D 1 34 ? 51.766 -3.609 17.487 1.00 37.96 30 VAL D O 1
ATOM 7577 N N . ASN D 1 35 ? 52.659 -4.912 19.094 1.00 44.68 31 ASN D N 1
ATOM 7578 C CA . ASN D 1 35 ? 53.556 -5.721 18.249 1.00 49.39 31 ASN D CA 1
ATOM 7579 C C . ASN D 1 35 ? 53.291 -7.188 18.512 1.00 53.59 31 ASN D C 1
ATOM 7580 O O . ASN D 1 35 ? 53.431 -7.686 19.651 1.00 52.83 31 ASN D O 1
ATOM 7585 N N . GLY D 1 36 ? 52.921 -7.909 17.473 1.00 56.33 32 GLY D N 1
ATOM 7586 C CA . GLY D 1 36 ? 52.689 -9.325 17.588 1.00 56.29 32 GLY D CA 1
ATOM 7587 C C . GLY D 1 36 ? 51.820 -9.646 18.766 1.00 56.51 32 GLY D C 1
ATOM 7588 O O . GLY D 1 36 ? 52.197 -10.430 19.599 1.00 59.64 32 GLY D O 1
ATOM 7589 N N . GLY D 1 37 ? 50.656 -9.034 18.833 1.00 49.64 33 GLY D N 1
ATOM 7590 C CA . GLY D 1 37 ? 49.665 -9.391 19.810 1.00 47.95 33 GLY D CA 1
ATOM 7591 C C . GLY D 1 37 ? 49.997 -8.906 21.184 1.00 49.68 33 GLY D C 1
ATOM 7592 O O . GLY D 1 37 ? 49.246 -9.085 22.109 1.00 49.18 33 GLY D O 1
ATOM 7593 N N . ARG D 1 38 ? 51.126 -8.248 21.292 1.00 47.98 34 ARG D N 1
ATOM 7594 C CA . ARG D 1 38 ? 51.571 -7.699 22.583 1.00 47.31 34 ARG D CA 1
ATOM 7595 C C . ARG D 1 38 ? 51.543 -6.156 22.708 1.00 40.47 34 ARG D C 1
ATOM 7596 O O . ARG D 1 38 ? 52.119 -5.428 21.882 1.00 41.02 34 ARG D O 1
ATOM 7604 N N . VAL D 1 39 ? 50.916 -5.674 23.768 1.00 33.79 35 VAL D N 1
ATOM 7605 C CA . VAL D 1 39 ? 50.875 -4.253 24.052 1.00 34.94 35 VAL D CA 1
ATOM 7606 C C . VAL D 1 39 ? 52.243 -3.777 24.505 1.00 41.18 35 VAL D C 1
ATOM 7607 O O . VAL D 1 39 ? 52.799 -4.297 25.476 1.00 36.53 35 VAL D O 1
ATOM 7611 N N . GLU D 1 40 ? 52.761 -2.773 23.807 1.00 37.54 36 GLU D N 1
ATOM 7612 C CA . GLU D 1 40 ? 54.090 -2.245 24.070 1.00 38.25 36 GLU D CA 1
ATOM 7613 C C . GLU D 1 40 ? 54.071 -0.726 24.158 1.00 38.44 36 GLU D C 1
ATOM 7614 O O . GLU D 1 40 ? 53.079 -0.061 23.778 1.00 32.65 36 GLU D O 1
ATOM 7620 N N . TYR D 1 41 ? 55.173 -0.180 24.660 1.00 36.99 37 TYR D N 1
ATOM 7621 C CA . TYR D 1 41 ? 55.292 1.261 24.867 1.00 37.15 37 TYR D CA 1
ATOM 7622 C C . TYR D 1 41 ? 56.607 1.799 24.313 1.00 41.51 37 TYR D C 1
ATOM 7623 O O . TYR D 1 41 ? 57.683 1.387 24.717 1.00 42.94 37 TYR D O 1
ATOM 7632 N N . VAL D 1 42 ? 56.484 2.728 23.380 1.00 38.03 38 VAL D N 1
ATOM 7633 C CA . VAL D 1 42 ? 57.584 3.127 22.548 1.00 39.93 38 VAL D CA 1
ATOM 7634 C C . VAL D 1 42 ? 57.816 4.613 22.662 1.00 41.92 38 VAL D C 1
ATOM 7635 O O . VAL D 1 42 ? 56.887 5.412 22.841 1.00 40.75 38 VAL D O 1
ATOM 7639 N N . THR D 1 43 ? 59.088 4.974 22.613 1.00 49.48 39 THR D N 1
ATOM 7640 C CA . THR D 1 43 ? 59.506 6.369 22.616 1.00 50.28 39 THR D CA 1
ATOM 7641 C C . THR D 1 43 ? 60.350 6.539 21.353 1.00 50.77 39 THR D C 1
ATOM 7642 O O . THR D 1 43 ? 60.590 5.575 20.618 1.00 47.52 39 THR D O 1
ATOM 7646 N N . ASP D 1 44 ? 60.801 7.759 21.104 1.00 49.52 40 ASP D N 1
ATOM 7647 C CA . ASP D 1 44 ? 61.704 7.992 19.994 1.00 61.76 40 ASP D CA 1
ATOM 7648 C C . ASP D 1 44 ? 62.996 7.135 20.020 1.00 61.41 40 ASP D C 1
ATOM 7649 O O . ASP D 1 44 ? 63.570 6.833 18.965 1.00 62.53 40 ASP D O 1
ATOM 7654 N N . GLU D 1 45 ? 63.428 6.727 21.209 1.00 57.45 41 GLU D N 1
ATOM 7655 C CA . GLU D 1 45 ? 64.641 5.917 21.346 1.00 59.26 41 GLU D CA 1
ATOM 7656 C C . GLU D 1 45 ? 64.402 4.446 21.655 1.00 60.54 41 GLU D C 1
ATOM 7657 O O . GLU D 1 45 ? 65.169 3.855 22.413 1.00 64.05 41 GLU D O 1
ATOM 7663 N N . GLY D 1 46 ? 63.350 3.862 21.094 1.00 52.65 42 GLY D N 1
ATOM 7664 C CA . GLY D 1 46 ? 63.067 2.466 21.318 1.00 48.84 42 GLY D CA 1
ATOM 7665 C C . GLY D 1 46 ? 62.088 2.275 22.459 1.00 51.70 42 GLY D C 1
ATOM 7666 O O . GLY D 1 46 ? 61.385 3.204 22.874 1.00 52.66 42 GLY D O 1
ATOM 7667 N N . ARG D 1 47 ? 62.068 1.049 22.973 1.00 53.43 43 ARG D N 1
ATOM 7668 C CA . ARG D 1 47 ? 61.187 0.592 24.047 1.00 48.34 43 ARG D CA 1
ATOM 7669 C C . ARG D 1 47 ? 61.288 1.499 25.263 1.00 45.23 43 ARG D C 1
ATOM 7670 O O . ARG D 1 47 ? 62.394 1.951 25.633 1.00 44.02 43 ARG D O 1
ATOM 7678 N N . HIS D 1 48 ? 60.134 1.812 25.854 1.00 42.93 44 HIS D N 1
ATOM 7679 C CA . HIS D 1 48 ? 60.111 2.608 27.086 1.00 42.68 44 HIS D CA 1
ATOM 7680 C C . HIS D 1 48 ? 60.776 1.760 28.149 1.00 42.79 44 HIS D C 1
ATOM 7681 O O . HIS D 1 48 ? 60.637 0.533 28.151 1.00 39.12 44 HIS D O 1
ATOM 7688 N N . SER D 1 49 ? 61.487 2.439 29.044 1.00 44.38 45 SER D N 1
ATOM 7689 C CA . SER D 1 49 ? 62.244 1.797 30.112 1.00 42.75 45 SER D CA 1
ATOM 7690 C C . SER D 1 49 ? 61.402 1.174 31.227 1.00 45.70 45 SER D C 1
ATOM 7691 O O . SER D 1 49 ? 61.863 0.215 31.829 1.00 42.32 45 SER D O 1
ATOM 7694 N N . HIS D 1 50 ? 60.198 1.703 31.521 1.00 47.70 46 HIS D N 1
ATOM 7695 C CA . HIS D 1 50 ? 59.399 1.198 32.671 1.00 43.63 46 HIS D CA 1
ATOM 7696 C C . HIS D 1 50 ? 58.134 0.470 32.283 1.00 45.22 46 HIS D C 1
ATOM 7697 O O . HIS D 1 50 ? 57.747 -0.500 32.941 1.00 43.31 46 HIS D O 1
ATOM 7704 N N . TYR D 1 51 ? 57.432 1.002 31.284 1.00 41.85 47 TYR D N 1
ATOM 7705 C CA . TYR D 1 51 ? 56.008 0.669 31.132 1.00 42.49 47 TYR D CA 1
ATOM 7706 C C . TYR D 1 51 ? 55.690 -0.841 30.907 1.00 43.55 47 TYR D C 1
ATOM 7707 O O . TYR D 1 51 ? 54.662 -1.337 31.396 1.00 39.83 47 TYR D O 1
ATOM 7716 N N . TRP D 1 52 ? 56.564 -1.547 30.176 1.00 42.31 48 TRP D N 1
ATOM 7717 C CA . TRP D 1 52 ? 56.492 -3.013 30.017 1.00 41.45 48 TRP D CA 1
ATOM 7718 C C . TRP D 1 52 ? 56.133 -3.778 31.304 1.00 45.73 48 TRP D C 1
ATOM 7719 O O . TRP D 1 52 ? 55.615 -4.880 31.206 1.00 49.43 48 TRP D O 1
ATOM 7730 N N . ASN D 1 53 ? 56.419 -3.173 32.465 1.00 43.51 49 ASN D N 1
ATOM 7731 C CA . ASN D 1 53 ? 56.157 -3.750 33.782 1.00 43.44 49 ASN D CA 1
ATOM 7732 C C . ASN D 1 53 ? 54.852 -3.377 34.467 1.00 42.91 49 ASN D C 1
ATOM 7733 O O . ASN D 1 53 ? 54.619 -3.803 35.558 1.00 43.49 49 ASN D O 1
ATOM 7738 N N . ILE D 1 54 ? 54.007 -2.594 33.822 1.00 43.02 50 ILE D N 1
ATOM 7739 C CA . ILE D 1 54 ? 52.624 -2.442 34.249 1.00 42.28 50 ILE D CA 1
ATOM 7740 C C . ILE D 1 54 ? 51.850 -3.694 33.846 1.00 41.13 50 ILE D C 1
ATOM 7741 O O . ILE D 1 54 ? 51.880 -4.114 32.676 1.00 41.78 50 ILE D O 1
ATOM 7746 N N . PRO D 1 55 ? 51.154 -4.284 34.820 1.00 38.58 51 PRO D N 1
ATOM 7747 C CA . PRO D 1 55 ? 50.458 -5.565 34.692 1.00 38.93 51 PRO D CA 1
ATOM 7748 C C . PRO D 1 55 ? 49.146 -5.323 33.976 1.00 46.39 51 PRO D C 1
ATOM 7749 O O . PRO D 1 55 ? 48.381 -4.408 34.349 1.00 45.15 51 PRO D O 1
ATOM 7753 N N . ILE D 1 56 ? 48.886 -6.137 32.983 1.00 44.12 52 ILE D N 1
ATOM 7754 C CA . ILE D 1 56 ? 47.731 -5.966 32.181 1.00 44.35 52 ILE D CA 1
ATOM 7755 C C . ILE D 1 56 ? 46.742 -7.013 32.555 1.00 48.52 52 ILE D C 1
ATOM 7756 O O . ILE D 1 56 ? 46.638 -8.011 31.896 1.00 51.92 52 ILE D O 1
ATOM 7761 N N . ALA D 1 57 ? 46.053 -6.770 33.653 1.00 43.62 53 ALA D N 1
ATOM 7762 C CA . ALA D 1 57 ? 44.983 -7.637 34.160 1.00 46.99 53 ALA D CA 1
ATOM 7763 C C . ALA D 1 57 ? 43.673 -6.852 34.187 1.00 42.62 53 ALA D C 1
ATOM 7764 O O . ALA D 1 57 ? 43.709 -5.630 34.104 1.00 40.70 53 ALA D O 1
ATOM 7766 N N . ASN D 1 58 ? 42.530 -7.528 34.325 1.00 39.09 54 ASN D N 1
ATOM 7767 C CA . ASN D 1 58 ? 41.269 -6.802 34.529 1.00 39.75 54 ASN D CA 1
ATOM 7768 C C . ASN D 1 58 ? 41.176 -5.946 35.824 1.00 38.17 54 ASN D C 1
ATOM 7769 O O . ASN D 1 58 ? 40.151 -5.311 36.064 1.00 36.04 54 ASN D O 1
ATOM 7774 N N . THR D 1 59 ? 42.238 -5.869 36.618 1.00 37.65 55 THR D N 1
ATOM 7775 C CA . THR D 1 59 ? 42.208 -4.924 37.766 1.00 46.08 55 THR D CA 1
ATOM 7776 C C . THR D 1 59 ? 42.936 -3.593 37.515 1.00 41.17 55 THR D C 1
ATOM 7777 O O . THR D 1 59 ? 42.855 -2.658 38.325 1.00 41.62 55 THR D O 1
ATOM 7781 N N . THR D 1 60 ? 43.631 -3.534 36.389 1.00 36.11 56 THR D N 1
ATOM 7782 C CA . THR D 1 60 ? 44.339 -2.347 35.967 1.00 38.71 56 THR D CA 1
ATOM 7783 C C . THR D 1 60 ? 43.484 -1.233 35.397 1.00 36.11 56 THR D C 1
ATOM 7784 O O . THR D 1 60 ? 42.452 -1.466 34.794 1.00 35.69 56 THR D O 1
ATOM 7788 N N . SER D 1 61 ? 43.955 -0.023 35.653 1.00 33.11 57 SER D N 1
ATOM 7789 C CA . SER D 1 61 ? 43.438 1.218 35.161 1.00 31.57 57 SER D CA 1
ATOM 7790 C C . SER D 1 61 ? 44.677 1.947 34.623 1.00 34.16 57 SER D C 1
ATOM 7791 O O . SER D 1 61 ? 45.718 1.972 35.285 1.00 28.65 57 SER D O 1
ATOM 7794 N N . LEU D 1 62 ? 44.562 2.515 33.415 1.00 32.93 58 LEU D N 1
ATOM 7795 C CA . LEU D 1 62 ? 45.653 3.226 32.752 1.00 25.69 58 LEU D CA 1
ATOM 7796 C C . LEU D 1 62 ? 45.239 4.647 32.477 1.00 28.26 58 LEU D C 1
ATOM 7797 O O . LEU D 1 62 ? 44.167 4.871 31.894 1.00 25.84 58 LEU D O 1
ATOM 7802 N N . LEU D 1 63 ? 46.072 5.598 32.903 1.00 27.68 59 LEU D N 1
ATOM 7803 C CA . LEU D 1 63 ? 45.886 7.004 32.594 1.00 25.41 59 LEU D CA 1
ATOM 7804 C C . LEU D 1 63 ? 47.007 7.481 31.680 1.00 27.47 59 LEU D C 1
ATOM 7805 O O . LEU D 1 63 ? 48.226 7.400 32.023 1.00 24.95 59 LEU D O 1
ATOM 7810 N N . LEU D 1 64 ? 46.595 7.979 30.513 1.00 20.92 60 LEU D N 1
ATOM 7811 C CA . LEU D 1 64 ? 47.559 8.372 29.502 1.00 21.66 60 LEU D CA 1
ATOM 7812 C C . LEU D 1 64 ? 47.600 9.880 29.555 1.00 23.28 60 LEU D C 1
ATOM 7813 O O . LEU D 1 64 ? 46.611 10.535 29.272 1.00 23.20 60 LEU D O 1
ATOM 7818 N N . GLY D 1 65 ? 48.729 10.441 29.989 1.00 25.16 61 GLY D N 1
ATOM 7819 C CA . GLY D 1 65 ? 48.841 11.883 30.175 1.00 21.91 61 GLY D CA 1
ATOM 7820 C C . GLY D 1 65 ? 49.703 12.498 29.096 1.00 24.24 61 GLY D C 1
ATOM 7821 O O . GLY D 1 65 ? 49.685 12.044 27.918 1.00 22.15 61 GLY D O 1
ATOM 7822 N N . THR D 1 66 ? 50.503 13.482 29.506 1.00 24.27 62 THR D N 1
ATOM 7823 C CA . THR D 1 66 ? 51.308 14.290 28.577 1.00 25.61 62 THR D CA 1
ATOM 7824 C C . THR D 1 66 ? 52.147 13.518 27.589 1.00 27.51 62 THR D C 1
ATOM 7825 O O . THR D 1 66 ? 52.898 12.580 27.971 1.00 25.25 62 THR D O 1
ATOM 7829 N N . GLY D 1 67 ? 51.998 13.912 26.315 1.00 26.14 63 GLY D N 1
ATOM 7830 C CA . GLY D 1 67 ? 52.766 13.316 25.233 1.00 21.97 63 GLY D CA 1
ATOM 7831 C C . GLY D 1 67 ? 52.539 11.839 24.982 1.00 26.20 63 GLY D C 1
ATOM 7832 O O . GLY D 1 67 ? 53.403 11.104 24.523 1.00 23.73 63 GLY D O 1
ATOM 7833 N N . THR D 1 68 ? 51.338 11.385 25.251 1.00 22.58 64 THR D N 1
ATOM 7834 C CA . THR D 1 68 ? 51.019 10.006 24.940 1.00 22.51 64 THR D CA 1
ATOM 7835 C C . THR D 1 68 ? 50.168 9.894 23.684 1.00 22.08 64 THR D C 1
ATOM 7836 O O . THR D 1 68 ? 49.540 10.874 23.227 1.00 21.00 64 THR D O 1
ATOM 7840 N N . SER D 1 69 ? 50.151 8.696 23.125 1.00 20.72 65 SER D N 1
ATOM 7841 C CA . SER D 1 69 ? 49.171 8.364 22.104 1.00 24.09 65 SER D CA 1
ATOM 7842 C C . SER D 1 69 ? 48.829 6.878 22.241 1.00 22.47 65 SER D C 1
ATOM 7843 O O . SER D 1 69 ? 49.520 6.130 22.917 1.00 22.13 65 SER D O 1
ATOM 7846 N N . ILE D 1 70 ? 47.768 6.447 21.589 1.00 23.91 66 ILE D N 1
ATOM 7847 C CA . ILE D 1 70 ? 47.394 5.038 21.622 1.00 24.94 66 ILE D CA 1
ATOM 7848 C C . ILE D 1 70 ? 46.868 4.619 20.257 1.00 23.38 66 ILE D C 1
ATOM 7849 O O . ILE D 1 70 ? 46.250 5.429 19.560 1.00 24.15 66 ILE D O 1
ATOM 7854 N N . THR D 1 71 ? 47.054 3.372 19.873 1.00 21.60 67 THR D N 1
ATOM 7855 C CA . THR D 1 71 ? 46.486 2.926 18.590 1.00 22.13 67 THR D CA 1
ATOM 7856 C C . THR D 1 71 ? 45.174 2.155 18.826 1.00 22.77 67 THR D C 1
ATOM 7857 O O . THR D 1 71 ? 44.869 1.750 19.943 1.00 21.40 67 THR D O 1
ATOM 7861 N N . GLN D 1 72 ? 44.417 1.902 17.771 1.00 21.28 68 GLN D N 1
ATOM 7862 C CA . GLN D 1 72 ? 43.211 1.112 17.928 1.00 25.84 68 GLN D CA 1
ATOM 7863 C C . GLN D 1 72 ? 43.549 -0.336 18.382 1.00 26.81 68 GLN D C 1
ATOM 7864 O O . GLN D 1 72 ? 42.887 -0.899 19.259 1.00 25.53 68 GLN D O 1
ATOM 7870 N N . ALA D 1 73 ? 44.589 -0.927 17.806 1.00 24.99 69 ALA D N 1
ATOM 7871 C CA . ALA D 1 73 ? 44.968 -2.296 18.198 1.00 28.14 69 ALA D CA 1
ATOM 7872 C C . ALA D 1 73 ? 45.288 -2.447 19.701 1.00 27.31 69 ALA D C 1
ATOM 7873 O O . ALA D 1 73 ? 44.874 -3.423 20.356 1.00 29.10 69 ALA D O 1
ATOM 7875 N N . ALA D 1 74 ? 46.037 -1.497 20.244 1.00 24.38 70 ALA D N 1
ATOM 7876 C CA . ALA D 1 74 ? 46.235 -1.458 21.701 1.00 27.68 70 ALA D CA 1
ATOM 7877 C C . ALA D 1 74 ? 44.922 -1.318 22.463 1.00 28.07 70 ALA D C 1
ATOM 7878 O O . ALA D 1 74 ? 44.717 -2.016 23.452 1.00 28.50 70 ALA D O 1
ATOM 7888 N N . ARG D 1 76 ? 41.984 -2.207 21.632 1.00 25.84 72 ARG D N 1
ATOM 7889 C CA . ARG D 1 76 ? 41.353 -3.514 21.555 1.00 26.93 72 ARG D CA 1
ATOM 7890 C C . ARG D 1 76 ? 41.956 -4.434 22.618 1.00 35.11 72 ARG D C 1
ATOM 7891 O O . ARG D 1 76 ? 41.211 -5.072 23.411 1.00 28.90 72 ARG D O 1
ATOM 7899 N N . GLU D 1 77 ? 43.301 -4.491 22.654 1.00 28.40 73 GLU D N 1
ATOM 7900 C CA . GLU D 1 77 ? 43.934 -5.453 23.540 1.00 30.19 73 GLU D CA 1
ATOM 7901 C C . GLU D 1 77 ? 43.723 -5.094 25.009 1.00 28.60 73 GLU D C 1
ATOM 7902 O O . GLU D 1 77 ? 43.516 -5.969 25.836 1.00 30.04 73 GLU D O 1
ATOM 7908 N N . LEU D 1 78 ? 43.746 -3.810 25.332 1.00 29.30 74 LEU D N 1
ATOM 7909 C CA . LEU D 1 78 ? 43.438 -3.369 26.703 1.00 29.09 74 LEU D CA 1
ATOM 7910 C C . LEU D 1 78 ? 41.975 -3.645 27.075 1.00 33.11 74 LEU D C 1
ATOM 7911 O O . LEU D 1 78 ? 41.707 -4.151 28.182 1.00 31.34 74 LEU D O 1
ATOM 7916 N N . ALA D 1 79 ? 41.024 -3.316 26.176 1.00 30.23 75 ALA D N 1
ATOM 7917 C CA . ALA D 1 79 ? 39.634 -3.515 26.543 1.00 31.11 75 ALA D CA 1
ATOM 7918 C C . ALA D 1 79 ? 39.365 -5.025 26.657 1.00 33.33 75 ALA D C 1
ATOM 7919 O O . ALA D 1 79 ? 38.657 -5.460 27.570 1.00 32.34 75 ALA D O 1
ATOM 7921 N N . ARG D 1 80 ? 39.947 -5.820 25.755 1.00 31.84 76 ARG D N 1
ATOM 7922 C CA . ARG D 1 80 ? 39.813 -7.279 25.837 1.00 31.19 76 ARG D CA 1
ATOM 7923 C C . ARG D 1 80 ? 40.253 -7.760 27.242 1.00 36.00 76 ARG D C 1
ATOM 7924 O O . ARG D 1 80 ? 39.600 -8.616 27.840 1.00 33.95 76 ARG D O 1
ATOM 7932 N N . ALA D 1 81 ? 41.322 -7.170 27.781 1.00 30.60 77 ALA D N 1
ATOM 7933 C CA . ALA D 1 81 ? 41.926 -7.622 29.039 1.00 29.04 77 ALA D CA 1
ATOM 7934 C C . ALA D 1 81 ? 41.245 -7.029 30.287 1.00 33.38 77 ALA D C 1
ATOM 7935 O O . ALA D 1 81 ? 41.700 -7.271 31.370 1.00 35.19 77 ALA D O 1
ATOM 7937 N N . GLY D 1 82 ? 40.167 -6.257 30.129 1.00 30.71 78 GLY D N 1
ATOM 7938 C CA . GLY D 1 82 ? 39.515 -5.596 31.248 1.00 29.79 78 GLY D CA 1
ATOM 7939 C C . GLY D 1 82 ? 40.299 -4.444 31.825 1.00 30.84 78 GLY D C 1
ATOM 7940 O O . GLY D 1 82 ? 40.075 -4.048 32.970 1.00 29.83 78 GLY D O 1
ATOM 7941 N N . VAL D 1 83 ? 41.227 -3.896 31.025 1.00 31.96 79 VAL D N 1
ATOM 7942 C CA . VAL D 1 83 ? 41.951 -2.679 31.407 1.00 31.75 79 VAL D CA 1
ATOM 7943 C C . VAL D 1 83 ? 41.176 -1.376 31.121 1.00 29.96 79 VAL D C 1
ATOM 7944 O O . VAL D 1 83 ? 40.922 -1.049 29.989 1.00 28.88 79 VAL D O 1
ATOM 7948 N N . LEU D 1 84 ? 40.799 -0.621 32.141 1.00 31.98 80 LEU D N 1
ATOM 7949 C CA . LEU D 1 84 ? 40.142 0.662 31.867 1.00 30.67 80 LEU D CA 1
ATOM 7950 C C . LEU D 1 84 ? 41.210 1.656 31.451 1.00 31.35 80 LEU D C 1
ATOM 7951 O O . LEU D 1 84 ? 42.335 1.623 31.993 1.00 34.16 80 LEU D O 1
ATOM 7956 N N . VAL D 1 85 ? 40.861 2.536 30.515 1.00 26.67 81 VAL D N 1
ATOM 7957 C CA . VAL D 1 85 ? 41.794 3.490 29.921 1.00 24.26 81 VAL D CA 1
ATOM 7958 C C . VAL D 1 85 ? 41.158 4.877 30.028 1.00 22.64 81 VAL D C 1
ATOM 7959 O O . VAL D 1 85 ? 39.958 5.042 29.780 1.00 22.80 81 VAL D O 1
ATOM 7963 N N . GLY D 1 86 ? 41.952 5.860 30.426 1.00 21.97 82 GLY D N 1
ATOM 7964 C CA . GLY D 1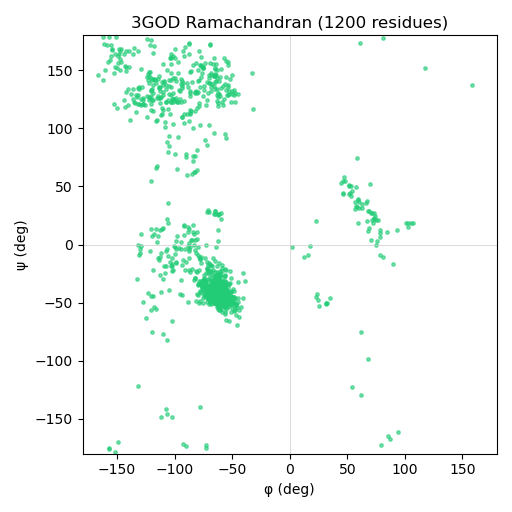 86 ? 41.547 7.264 30.444 1.00 20.53 82 GLY D CA 1
ATOM 7965 C C . GLY D 1 86 ? 42.674 8.195 29.978 1.00 22.72 82 GLY D C 1
ATOM 7966 O O . GLY D 1 86 ? 43.843 7.785 29.883 1.00 22.33 82 GLY D O 1
ATOM 7967 N N . PHE D 1 87 ? 42.329 9.442 29.688 1.00 17.83 83 PHE D N 1
ATOM 7968 C CA . PHE D 1 87 ? 43.307 10.440 29.308 1.00 20.53 83 PHE D CA 1
ATOM 7969 C C . PHE D 1 87 ? 43.254 11.583 30.316 1.00 19.34 83 PHE D C 1
ATOM 7970 O O . PHE D 1 87 ? 42.177 12.043 30.717 1.00 21.19 83 PHE D O 1
ATOM 7978 N N . CYS D 1 88 ? 44.422 12.017 30.764 1.00 21.67 84 CYS D N 1
ATOM 7979 C CA . CYS D 1 88 ? 44.496 13.031 31.841 1.00 22.29 84 CYS D CA 1
ATOM 7980 C C . CYS D 1 88 ? 45.546 14.099 31.501 1.00 23.95 84 CYS D C 1
ATOM 7981 O O . CYS D 1 88 ? 46.403 13.865 30.637 1.00 19.48 84 CYS D O 1
ATOM 7984 N N . GLY D 1 89 ? 45.497 15.244 32.191 1.00 24.43 85 GLY D N 1
ATOM 7985 C CA . GLY D 1 89 ? 46.549 16.245 32.056 1.00 27.17 85 GLY D CA 1
ATOM 7986 C C . GLY D 1 89 ? 47.844 15.833 32.730 1.00 24.31 85 GLY D C 1
ATOM 7987 O O . GLY D 1 89 ? 47.976 14.718 33.201 1.00 26.40 85 GLY D O 1
ATOM 7988 N N . GLY D 1 90 ? 48.810 16.736 32.786 1.00 30.40 86 GLY D N 1
ATOM 7989 C CA . GLY D 1 90 ? 50.084 16.428 33.423 1.00 28.43 86 GLY D CA 1
ATOM 7990 C C . GLY D 1 90 ? 49.899 16.134 34.910 1.00 29.64 86 GLY D C 1
ATOM 7991 O O . GLY D 1 90 ? 49.262 16.899 35.624 1.00 29.13 86 GLY D O 1
ATOM 7992 N N . GLY D 1 91 ? 50.437 15.012 35.365 1.00 26.76 87 GLY D N 1
ATOM 7993 C CA . GLY D 1 91 ? 50.389 14.649 36.764 1.00 27.51 87 GLY D CA 1
ATOM 7994 C C . GLY D 1 91 ? 49.108 13.968 37.133 1.00 34.17 87 GLY D C 1
ATOM 7995 O O . GLY D 1 91 ? 48.806 13.811 38.325 1.00 36.34 87 GLY D O 1
ATOM 7996 N N . GLY D 1 92 ? 48.317 13.592 36.128 1.00 31.01 88 GLY D N 1
ATOM 7997 C CA . GLY D 1 92 ? 47.108 12.831 36.376 1.00 25.44 88 GLY D CA 1
ATOM 7998 C C . GLY D 1 92 ? 45.911 13.731 36.518 1.00 24.31 88 GLY D C 1
ATOM 7999 O O . GLY D 1 92 ? 44.847 13.288 36.970 1.00 28.89 88 GLY D O 1
ATOM 8000 N N . THR D 1 93 ? 46.046 14.999 36.162 1.00 23.26 89 THR D N 1
ATOM 8001 C CA . THR D 1 93 ? 44.887 15.879 36.300 1.00 27.73 89 THR D CA 1
ATOM 8002 C C . THR D 1 93 ? 44.930 17.008 35.309 1.00 26.58 89 THR D C 1
ATOM 8003 O O . THR D 1 93 ? 46.004 17.420 34.923 1.00 29.60 89 THR D O 1
ATOM 8007 N N . PRO D 1 94 ? 43.757 17.475 34.838 1.00 30.06 90 PRO D N 1
ATOM 8008 C CA . PRO D 1 94 ? 42.410 16.933 35.096 1.00 26.59 90 PRO D CA 1
ATOM 8009 C C . PRO D 1 94 ? 42.214 15.566 34.410 1.00 28.16 90 PRO D C 1
ATOM 8010 O O . PRO D 1 94 ? 43.060 15.127 33.629 1.00 23.26 90 PRO D O 1
ATOM 8014 N N . LEU D 1 95 ? 41.096 14.907 34.685 1.00 25.74 91 LEU D N 1
ATOM 8015 C CA . LEU D 1 95 ? 40.747 13.672 33.968 1.00 23.38 91 LEU D CA 1
ATOM 8016 C C . LEU D 1 95 ? 39.921 14.110 32.709 1.00 23.14 91 LEU D C 1
ATOM 8017 O O . LEU D 1 95 ? 38.835 14.653 32.876 1.00 22.75 91 LEU D O 1
ATOM 8022 N N . PHE D 1 96 ? 40.462 13.940 31.479 1.00 19.65 92 PHE D N 1
ATOM 8023 C CA . PHE D 1 96 ? 39.799 14.495 30.277 1.00 22.30 92 PHE D CA 1
ATOM 8024 C C . PHE D 1 96 ? 38.625 13.656 29.813 1.00 17.87 92 PHE D C 1
ATOM 8025 O O . PHE D 1 96 ? 37.573 14.128 29.621 1.00 20.98 92 PHE D O 1
ATOM 8033 N N . SER D 1 97 ? 38.844 12.376 29.704 1.00 16.65 93 SER D N 1
ATOM 8034 C CA . SER D 1 97 ? 37.938 11.516 29.042 1.00 19.36 93 SER D CA 1
ATOM 8035 C C . SER D 1 97 ? 38.359 10.107 29.421 1.00 21.11 93 SER D C 1
ATOM 8036 O O . SER D 1 97 ? 39.573 9.832 29.559 1.00 19.06 93 SER D O 1
ATOM 8039 N N . ALA D 1 98 ? 37.389 9.202 29.558 1.00 19.55 94 ALA D N 1
ATOM 8040 C CA . ALA D 1 98 ? 37.677 7.852 30.043 1.00 17.70 94 ALA D CA 1
ATOM 8041 C C . ALA D 1 98 ? 36.667 6.822 29.617 1.00 21.39 94 ALA D C 1
ATOM 8042 O O . ALA D 1 98 ? 35.536 7.167 29.300 1.00 21.77 94 ALA D O 1
ATOM 8044 N N . ASN D 1 99 ? 37.060 5.555 29.633 1.00 21.20 95 ASN D N 1
ATOM 8045 C CA . ASN D 1 99 ? 36.134 4.449 29.392 1.00 22.93 95 ASN D CA 1
ATOM 8046 C C . ASN D 1 99 ? 35.108 4.348 30.486 1.00 28.09 95 ASN D C 1
ATOM 8047 O O . ASN D 1 99 ? 35.462 4.378 31.655 1.00 29.25 95 ASN D O 1
ATOM 8052 N N . GLU D 1 100 ? 33.848 4.134 30.127 1.00 34.97 96 GLU D N 1
ATOM 8053 C CA . GLU D 1 100 ? 32.789 3.884 31.121 1.00 33.27 96 GLU D CA 1
ATOM 8054 C C . GLU D 1 100 ? 33.083 2.544 31.841 1.00 33.90 96 GLU D C 1
ATOM 8055 O O . GLU D 1 100 ? 33.392 1.571 31.196 1.00 32.61 96 GLU D O 1
ATOM 8061 N N . VAL D 1 101 ? 32.981 2.498 33.170 1.00 37.68 97 VAL D N 1
ATOM 8062 C CA . VAL D 1 101 ? 33.115 1.257 33.950 1.00 36.92 97 VAL D CA 1
ATOM 8063 C C . VAL D 1 101 ? 31.794 0.445 33.978 1.00 41.05 97 VAL D C 1
ATOM 8064 O O . VAL D 1 101 ? 30.749 1.004 34.297 1.00 39.66 97 VAL D O 1
ATOM 8068 N N . ASP D 1 102 ? 31.849 -0.859 33.677 1.00 41.22 98 ASP D N 1
ATOM 8069 C CA . ASP D 1 102 ? 30.650 -1.732 33.646 1.00 42.02 98 ASP D CA 1
ATOM 8070 C C . ASP D 1 102 ? 29.927 -1.778 35.009 1.00 48.01 98 ASP D C 1
ATOM 8071 O O . ASP D 1 102 ? 30.556 -1.961 36.046 1.00 49.07 98 ASP D O 1
ATOM 8076 N N . VAL D 1 103 ? 28.611 -1.656 35.049 1.00 53.32 99 VAL D N 1
ATOM 8077 C CA . VAL D 1 103 ? 27.958 -1.736 36.371 1.00 53.24 99 VAL D CA 1
ATOM 8078 C C . VAL D 1 103 ? 27.754 -3.179 36.850 1.00 49.98 99 VAL D C 1
ATOM 8079 O O . VAL D 1 103 ? 27.503 -4.073 36.027 1.00 41.31 99 VAL D O 1
ATOM 8083 N N . GLU D 1 118 ? 29.938 -4.365 43.728 1.00 48.74 114 GLU D N 1
ATOM 8084 C CA . GLU D 1 118 ? 30.239 -3.113 43.005 1.00 47.41 114 GLU D CA 1
ATOM 8085 C C . GLU D 1 118 ? 29.577 -1.907 43.711 1.00 44.61 114 GLU D C 1
ATOM 8086 O O . GLU D 1 118 ? 28.509 -2.027 44.429 1.00 42.08 114 GLU D O 1
ATOM 8092 N N . TYR D 1 119 ? 30.230 -0.760 43.524 1.00 32.79 115 TYR D N 1
ATOM 8093 C CA . TYR D 1 119 ? 29.969 0.411 44.337 1.00 30.38 115 TYR D CA 1
ATOM 8094 C C . TYR D 1 119 ? 28.728 1.181 43.948 1.00 29.50 115 TYR D C 1
ATOM 8095 O O . TYR D 1 119 ? 28.150 1.910 44.758 1.00 31.17 115 TYR D O 1
ATOM 8104 N N . LEU D 1 120 ? 28.291 1.010 42.711 1.00 30.24 116 LEU D N 1
ATOM 8105 C CA . LEU D 1 120 ? 27.194 1.800 42.247 1.00 30.50 116 LEU D CA 1
ATOM 8106 C C . LEU D 1 120 ? 25.947 1.289 42.935 1.00 26.33 116 LEU D C 1
ATOM 8107 O O . LEU D 1 120 ? 25.156 2.058 43.442 1.00 25.64 116 LEU D O 1
ATOM 8112 N N . GLN D 1 121 ? 25.763 -0.011 42.888 1.00 25.33 117 GLN D N 1
ATOM 8113 C CA . GLN D 1 121 ? 24.625 -0.594 43.527 1.00 26.63 117 GLN D CA 1
ATOM 8114 C C . GLN D 1 121 ? 24.552 -0.179 45.000 1.00 31.58 117 GLN D C 1
ATOM 8115 O O . GLN D 1 121 ? 23.488 0.238 45.504 1.00 28.45 117 GLN D O 1
ATOM 8121 N N . ARG D 1 122 ? 25.675 -0.255 45.692 1.00 27.61 118 ARG D N 1
ATOM 8122 C CA . ARG D 1 122 ? 25.654 0.098 47.091 1.00 25.71 118 ARG D CA 1
ATOM 8123 C C . ARG D 1 122 ? 25.405 1.569 47.299 1.00 29.34 118 ARG D C 1
ATOM 8124 O O . ARG D 1 122 ? 24.646 1.965 48.236 1.00 26.48 118 ARG D O 1
ATOM 8132 N N . TRP D 1 123 ? 25.996 2.372 46.398 1.00 24.80 119 TRP D N 1
ATOM 8133 C CA . TRP D 1 123 ? 25.930 3.811 46.518 1.00 24.42 119 TRP D CA 1
ATOM 8134 C C . TRP D 1 123 ? 24.456 4.200 46.426 1.00 26.71 119 TRP D C 1
ATOM 8135 O O . TRP D 1 123 ? 23.951 4.941 47.257 1.00 25.44 119 TRP D O 1
ATOM 8146 N N . VAL D 1 124 ? 23.781 3.665 45.414 1.00 25.45 120 VAL D N 1
ATOM 8147 C CA . VAL D 1 124 ? 22.369 3.979 45.141 1.00 28.32 120 VAL D CA 1
ATOM 8148 C C . VAL D 1 124 ? 21.516 3.413 46.266 1.00 24.78 120 VAL D C 1
ATOM 8149 O O . VAL D 1 124 ? 20.572 4.015 46.676 1.00 26.12 120 VAL D O 1
ATOM 8153 N N . GLY D 1 125 ? 21.914 2.264 46.771 1.00 24.99 121 GLY D N 1
ATOM 8154 C CA . GLY D 1 125 ? 21.338 1.674 47.958 1.00 28.85 121 GLY D CA 1
ATOM 8155 C C . GLY D 1 125 ? 21.081 2.562 49.169 1.00 28.50 121 GLY D C 1
ATOM 8156 O O . GLY D 1 125 ? 20.128 2.317 49.881 1.00 34.53 121 GLY D O 1
ATOM 8157 N N . PHE D 1 126 ? 21.892 3.590 49.401 1.00 27.54 122 PHE D N 1
ATOM 8158 C CA . PHE D 1 126 ? 21.727 4.452 50.572 1.00 25.30 122 PHE D CA 1
ATOM 8159 C C . PHE D 1 126 ? 21.448 5.861 50.199 1.00 28.12 122 PHE D C 1
ATOM 8160 O O . PHE D 1 126 ? 20.928 6.625 51.020 1.00 26.82 122 PHE D O 1
ATOM 8168 N N . TRP D 1 127 ? 21.821 6.221 48.970 1.00 23.67 123 TRP D N 1
ATOM 8169 C CA . TRP D 1 127 ? 21.806 7.619 48.548 1.00 23.15 123 TRP D CA 1
ATOM 8170 C C . TRP D 1 127 ? 20.450 8.303 48.638 1.00 24.58 123 TRP D C 1
ATOM 8171 O O . TRP D 1 127 ? 20.406 9.498 48.909 1.00 27.03 123 TRP D O 1
ATOM 8182 N N . PHE D 1 128 ? 19.356 7.593 48.362 1.00 24.16 124 PHE D N 1
ATOM 8183 C CA . PHE D 1 128 ? 18.007 8.203 48.461 1.00 26.25 124 PHE D CA 1
ATOM 8184 C C . PHE D 1 128 ? 17.437 8.310 49.893 1.00 28.47 124 PHE D C 1
ATOM 8185 O O . PHE D 1 128 ? 16.396 8.903 50.085 1.00 29.27 124 PHE D O 1
ATOM 8193 N N . ASP D 1 129 ? 18.097 7.687 50.865 1.00 30.10 125 ASP D N 1
ATOM 8194 C CA . ASP D 1 129 ? 17.758 7.868 52.280 1.00 32.40 125 ASP D CA 1
ATOM 8195 C C . ASP D 1 129 ? 18.539 9.086 52.793 1.00 32.98 125 ASP D C 1
ATOM 8196 O O . ASP D 1 129 ? 19.759 9.031 52.951 1.00 32.61 125 ASP D O 1
ATOM 8201 N N . GLU D 1 130 ? 17.852 10.194 53.004 1.00 28.65 126 GLU D N 1
ATOM 8202 C CA . GLU D 1 130 ? 18.558 11.378 53.393 1.00 31.61 126 GLU D CA 1
ATOM 8203 C C . GLU D 1 130 ? 19.382 11.168 54.664 1.00 35.84 126 GLU D C 1
ATOM 8204 O O . GLU D 1 130 ? 20.460 11.757 54.817 1.00 37.01 126 GLU D O 1
ATOM 8210 N N . GLU D 1 131 ? 18.904 10.324 55.573 1.00 35.12 127 GLU D N 1
ATOM 8211 C CA . GLU D 1 131 ? 19.666 10.055 56.784 1.00 35.69 127 GLU D CA 1
ATOM 8212 C C . GLU D 1 131 ? 20.943 9.287 56.518 1.00 32.78 127 GLU D C 1
ATOM 8213 O O . GLU D 1 131 ? 21.984 9.588 57.135 1.00 30.04 127 GLU D O 1
ATOM 8219 N N . LYS D 1 132 ? 20.875 8.268 55.661 1.00 29.02 128 LYS D N 1
ATOM 8220 C CA . LYS D 1 132 ? 22.108 7.550 55.319 1.00 29.72 128 LYS D CA 1
ATOM 8221 C C . LYS D 1 132 ? 23.130 8.450 54.591 1.00 26.64 128 LYS D C 1
ATOM 8222 O O . LYS D 1 132 ? 24.367 8.224 54.657 1.00 23.03 128 LYS D O 1
ATOM 8228 N N . ARG D 1 133 ? 22.592 9.463 53.915 1.00 27.06 129 ARG D N 1
ATOM 8229 C CA . ARG D 1 133 ? 23.405 10.405 53.152 1.00 30.68 129 ARG D CA 1
ATOM 8230 C C . ARG D 1 133 ? 24.201 11.284 54.136 1.00 29.86 129 ARG D C 1
ATOM 8231 O O . ARG D 1 133 ? 25.421 11.507 53.972 1.00 29.14 129 ARG D O 1
ATOM 8239 N N . LEU D 1 134 ? 23.512 11.736 55.177 1.00 28.07 130 LEU D N 1
ATOM 8240 C CA . LEU D 1 134 ? 24.145 12.435 56.296 1.00 29.09 130 LEU D CA 1
ATOM 8241 C C . LEU D 1 134 ? 25.183 11.562 57.009 1.00 26.03 130 LEU D C 1
ATOM 8242 O O . LEU D 1 134 ? 26.304 12.020 57.324 1.00 25.16 130 LEU D O 1
ATOM 8247 N N . VAL D 1 135 ? 24.848 10.297 57.251 1.00 24.04 131 VAL D N 1
ATOM 8248 C CA . VAL D 1 135 ? 25.879 9.398 57.762 1.00 23.51 131 VAL D CA 1
ATOM 8249 C C . VAL D 1 135 ? 27.139 9.454 56.851 1.00 24.84 131 VAL D C 1
ATOM 8250 O O . VAL D 1 135 ? 28.246 9.565 57.336 1.00 25.35 131 VAL D O 1
ATOM 8254 N N . ALA D 1 136 ? 26.962 9.405 55.521 1.00 26.49 132 ALA D N 1
ATOM 8255 C CA . ALA D 1 136 ? 28.090 9.461 54.587 1.00 22.31 132 ALA D CA 1
ATOM 8256 C C . ALA D 1 136 ? 28.853 10.791 54.726 1.00 18.71 132 ALA D C 1
ATOM 8257 O O . ALA D 1 136 ? 30.051 10.808 54.932 1.00 18.26 132 ALA D O 1
ATOM 8259 N N . ALA D 1 137 ? 28.114 11.886 54.673 1.00 22.62 133 ALA D N 1
ATOM 8260 C CA . ALA D 1 137 ? 28.614 13.256 54.860 1.00 21.49 133 ALA D CA 1
ATOM 8261 C C . ALA D 1 137 ? 29.377 13.475 56.189 1.00 25.56 133 ALA D C 1
ATOM 8262 O O . ALA D 1 137 ? 30.474 14.049 56.201 1.00 27.65 133 ALA D O 1
ATOM 8264 N N . ARG D 1 138 ? 28.827 13.005 57.298 1.00 22.07 134 ARG D N 1
ATOM 8265 C CA . ARG D 1 138 ? 29.580 13.068 58.557 1.00 21.99 134 ARG D CA 1
ATOM 8266 C C . ARG D 1 138 ? 30.907 12.354 58.451 1.00 19.21 134 ARG D C 1
ATOM 8267 O O . ARG D 1 138 ? 31.902 12.874 58.896 1.00 19.62 134 ARG D O 1
ATOM 8275 N N . HIS D 1 139 ? 30.937 11.149 57.878 1.00 21.21 135 HIS D N 1
ATOM 8276 C CA . HIS D 1 139 ? 32.209 10.434 57.770 1.00 20.37 135 HIS D CA 1
ATOM 8277 C C . HIS D 1 139 ? 33.274 11.124 56.876 1.00 21.99 135 HIS D C 1
ATOM 8278 O O . HIS D 1 139 ? 34.481 11.083 57.172 1.00 21.27 135 HIS D O 1
ATOM 8285 N N . PHE D 1 140 ? 32.821 11.689 55.747 1.00 22.63 136 PHE D N 1
ATOM 8286 C CA . PHE D 1 140 ? 33.685 12.534 54.929 1.00 22.80 136 PHE D CA 1
ATOM 8287 C C . PHE D 1 140 ? 34.378 13.625 55.789 1.00 20.23 136 PHE D C 1
ATOM 8288 O O . PHE D 1 140 ? 35.562 13.825 55.661 1.00 20.01 136 PHE D O 1
ATOM 8296 N N . GLN D 1 141 ? 33.610 14.325 56.637 1.00 23.36 137 GLN D N 1
ATOM 8297 C CA . GLN D 1 141 ? 34.146 15.395 57.521 1.00 25.58 137 GLN D CA 1
ATOM 8298 C C . GLN D 1 141 ? 35.166 14.883 58.530 1.00 23.02 137 GLN D C 1
ATOM 8299 O O . GLN D 1 141 ? 36.272 15.434 58.683 1.00 23.25 137 GLN D O 1
ATOM 8305 N N . ARG D 1 142 ? 34.842 13.747 59.139 1.00 25.66 138 ARG D N 1
ATOM 8306 C CA . ARG D 1 142 ? 35.801 13.096 60.062 1.00 23.32 138 ARG D CA 1
ATOM 8307 C C . ARG D 1 142 ? 37.079 12.783 59.318 1.00 23.45 138 ARG D C 1
ATOM 8308 O O . ARG D 1 142 ? 38.181 13.021 59.827 1.00 22.85 138 ARG D O 1
ATOM 8316 N N . ALA D 1 143 ? 36.915 12.213 58.128 1.00 19.81 139 ALA D N 1
ATOM 8317 C CA . ALA D 1 143 ? 38.068 11.888 57.286 1.00 22.15 139 ALA D CA 1
ATOM 8318 C C . ALA D 1 143 ? 38.853 13.148 56.977 1.00 21.46 139 ALA D C 1
ATOM 8319 O O . ALA D 1 143 ? 40.046 13.183 57.157 1.00 22.89 139 ALA D O 1
ATOM 8321 N N . ARG D 1 144 ? 38.176 14.187 56.509 1.00 20.43 140 ARG D N 1
ATOM 8322 C CA . ARG D 1 144 ? 38.826 15.464 56.289 1.00 22.34 140 ARG D CA 1
ATOM 8323 C C . ARG D 1 144 ? 39.535 16.075 57.541 1.00 26.76 140 ARG D C 1
ATOM 8324 O O . ARG D 1 144 ? 40.666 16.551 57.416 1.00 25.67 140 ARG D O 1
ATOM 8332 N N . LEU D 1 145 ? 38.887 16.034 58.722 1.00 22.81 141 LEU D N 1
ATOM 8333 C CA . LEU D 1 145 ? 39.532 16.508 59.972 1.00 25.45 141 LEU D CA 1
ATOM 8334 C C . LEU D 1 145 ? 40.834 15.750 60.260 1.00 27.59 141 LEU D C 1
ATOM 8335 O O . LEU D 1 145 ? 41.862 16.354 60.613 1.00 23.33 141 LEU D O 1
ATOM 8340 N N . GLU D 1 146 ? 40.823 14.434 60.040 1.00 26.45 142 GLU D N 1
ATOM 8341 C CA . GLU D 1 146 ? 42.029 13.659 60.320 1.00 25.54 142 GLU D CA 1
ATOM 8342 C C . GLU D 1 146 ? 43.164 14.033 59.379 1.00 29.12 142 GLU D C 1
ATOM 8343 O O . GLU D 1 146 ? 44.311 14.083 59.785 1.00 26.56 142 GLU D O 1
ATOM 8349 N N . ARG D 1 147 ? 42.850 14.251 58.096 1.00 30.83 143 ARG D N 1
ATOM 8350 C CA . ARG D 1 147 ? 43.910 14.546 57.140 1.00 30.51 143 ARG D CA 1
ATOM 8351 C C . ARG D 1 147 ? 44.545 15.924 57.491 1.00 27.26 143 ARG D C 1
ATOM 8352 O O . ARG D 1 147 ? 45.751 16.098 57.388 1.00 29.05 143 ARG D O 1
ATOM 8360 N N . ILE D 1 148 ? 43.729 16.882 57.931 1.00 25.87 144 ILE D N 1
ATOM 8361 C CA . ILE D 1 148 ? 44.267 18.162 58.427 1.00 27.28 144 ILE D CA 1
ATOM 8362 C C . ILE D 1 148 ? 45.222 17.952 59.619 1.00 29.32 144 ILE D C 1
ATOM 8363 O O . ILE D 1 148 ? 46.400 18.417 59.602 1.00 24.83 144 ILE D O 1
ATOM 8368 N N . ARG D 1 149 ? 44.727 17.233 60.634 1.00 28.42 145 ARG D N 1
ATOM 8369 C CA . ARG D 1 149 ? 45.557 16.924 61.803 1.00 32.15 145 ARG D CA 1
ATOM 8370 C C . ARG D 1 149 ? 46.855 16.292 61.316 1.00 33.44 145 ARG D C 1
ATOM 8371 O O . ARG D 1 149 ? 47.951 16.707 61.681 1.00 36.83 145 ARG D O 1
ATOM 8379 N N . HIS D 1 150 ? 46.740 15.313 60.454 1.00 28.43 146 HIS D N 1
ATOM 8380 C CA . HIS D 1 150 ? 47.917 14.605 60.033 1.00 33.39 146 HIS D CA 1
ATOM 8381 C C . HIS D 1 150 ? 48.956 15.498 59.295 1.00 36.02 146 HIS D C 1
ATOM 8382 O O . HIS D 1 150 ? 50.103 15.570 59.684 1.00 35.22 146 HIS D O 1
ATOM 8389 N N . SER D 1 151 ? 48.548 16.181 58.237 1.00 28.76 147 SER D N 1
ATOM 8390 C CA . SER D 1 151 ? 49.509 16.883 57.411 1.00 33.64 147 SER D CA 1
ATOM 8391 C C . SER D 1 151 ? 50.014 18.189 58.060 1.00 33.07 147 SER D C 1
ATOM 8392 O O . SER D 1 151 ? 51.160 18.540 57.865 1.00 37.97 147 SER D O 1
ATOM 8395 N N . TRP D 1 152 ? 49.168 18.900 58.808 1.00 29.57 148 TRP D N 1
ATOM 8396 C CA . TRP D 1 152 ? 49.574 20.151 59.443 1.00 31.33 148 TRP D CA 1
ATOM 8397 C C . TRP D 1 152 ? 50.448 19.929 60.730 1.00 39.69 148 TRP D C 1
ATOM 8398 O O . TRP D 1 152 ? 51.334 20.747 61.023 1.00 36.50 148 TRP D O 1
ATOM 8409 N N . LEU D 1 153 ? 50.209 18.854 61.468 1.00 37.31 149 LEU D N 1
ATOM 8410 C CA . LEU D 1 153 ? 50.978 18.573 62.671 1.00 38.48 149 LEU D CA 1
ATOM 8411 C C . LEU D 1 153 ? 51.913 17.367 62.560 1.00 46.77 149 LEU D C 1
ATOM 8412 O O . LEU D 1 153 ? 53.095 17.487 62.404 1.00 52.68 149 LEU D O 1
ATOM 8417 N N . GLU D 1 154 ? 51.331 16.199 62.645 1.00 49.75 150 GLU D N 1
ATOM 8418 C CA . GLU D 1 154 ? 52.042 14.928 62.735 1.00 49.33 150 GLU D CA 1
ATOM 8419 C C . GLU D 1 154 ? 53.144 14.741 61.713 1.00 49.82 150 GLU D C 1
ATOM 8420 O O . GLU D 1 154 ? 54.259 14.326 62.046 1.00 59.22 150 GLU D O 1
ATOM 8426 N N . ASP D 1 155 ? 52.847 15.019 60.464 1.00 50.04 151 ASP D N 1
ATOM 8427 C CA . ASP D 1 155 ? 53.853 14.839 59.437 1.00 49.23 151 ASP D CA 1
ATOM 8428 C C . ASP D 1 155 ? 54.545 16.175 59.239 1.00 52.14 151 ASP D C 1
ATOM 8429 O O . ASP D 1 155 ? 53.886 17.219 59.209 1.00 47.02 151 ASP D O 1
ATOM 8434 N N . ARG D 1 156 ? 55.870 16.121 59.104 1.00 54.90 152 ARG D N 1
ATOM 8435 C CA . ARG D 1 156 ? 56.743 17.293 59.192 1.00 55.83 152 ARG D CA 1
ATOM 8436 C C . ARG D 1 156 ? 56.974 18.107 57.911 1.00 51.49 152 ARG D C 1
ATOM 8437 O O . ARG D 1 156 ? 57.327 19.290 57.973 1.00 51.19 152 ARG D O 1
ATOM 8445 N N . VAL D 1 157 ? 56.792 17.486 56.759 1.00 50.43 153 VAL D N 1
ATOM 8446 C CA . VAL D 1 157 ? 57.175 18.134 55.501 1.00 53.53 153 VAL D CA 1
ATOM 8447 C C . VAL D 1 157 ? 56.688 19.584 55.379 1.00 47.50 153 VAL D C 1
ATOM 8448 O O . VAL D 1 157 ? 57.487 20.482 55.168 1.00 49.05 153 VAL D O 1
ATOM 8452 N N . LEU D 1 158 ? 55.392 19.822 55.541 1.00 46.52 154 LEU D N 1
ATOM 8453 C CA . LEU D 1 158 ? 54.878 21.191 55.424 1.00 46.63 154 LEU D CA 1
ATOM 8454 C C . LEU D 1 158 ? 55.623 22.128 56.382 1.00 42.95 154 LEU D C 1
ATOM 8455 O O . LEU D 1 158 ? 56.118 23.179 55.993 1.00 39.52 154 LEU D O 1
ATOM 8460 N N . ARG D 1 159 ? 55.716 21.723 57.635 1.00 47.38 155 ARG D N 1
ATOM 8461 C CA . ARG D 1 159 ? 56.416 22.500 58.649 1.00 44.60 155 ARG D CA 1
ATOM 8462 C C . ARG D 1 159 ? 57.855 22.784 58.213 1.00 46.89 155 ARG D C 1
ATOM 8463 O O . ARG D 1 159 ? 58.364 23.895 58.350 1.00 44.48 155 ARG D O 1
ATOM 8471 N N . ASP D 1 160 ? 58.508 21.774 57.658 1.00 47.39 156 ASP D N 1
ATOM 8472 C CA . ASP D 1 160 ? 59.892 21.925 57.258 1.00 45.83 156 ASP D CA 1
ATOM 8473 C C . ASP D 1 160 ? 60.038 22.989 56.193 1.00 48.82 156 ASP D C 1
ATOM 8474 O O . ASP D 1 160 ? 61.024 23.714 56.156 1.00 50.41 156 ASP D O 1
ATOM 8479 N N . ALA D 1 161 ? 59.058 23.058 55.300 1.00 48.19 157 ALA D N 1
ATOM 8480 C CA . ALA D 1 161 ? 59.123 23.977 54.187 1.00 42.39 157 ALA D CA 1
ATOM 8481 C C . ALA D 1 161 ? 58.652 25.355 54.580 1.00 43.76 157 ALA D C 1
ATOM 8482 O O . ALA D 1 161 ? 58.422 26.197 53.698 1.00 48.97 157 ALA D O 1
ATOM 8484 N N . GLY D 1 162 ? 58.478 25.589 55.885 1.00 39.69 158 GLY D N 1
ATOM 8485 C CA . GLY D 1 162 ? 58.128 26.909 56.388 1.00 36.11 158 GLY D CA 1
ATOM 8486 C C . GLY D 1 162 ? 56.681 27.157 56.741 1.00 38.47 158 GLY D C 1
ATOM 8487 O O . GLY D 1 162 ? 56.240 28.295 56.850 1.00 38.41 158 GLY D O 1
ATOM 8488 N N . PHE D 1 163 ? 55.923 26.089 56.922 1.00 42.17 159 PHE D N 1
ATOM 8489 C CA . PHE D 1 163 ? 54.517 26.238 57.301 1.00 41.38 159 PHE D CA 1
ATOM 8490 C C . PHE D 1 163 ? 54.398 26.257 58.834 1.00 41.86 159 PHE D C 1
ATOM 8491 O O . PHE D 1 163 ? 54.050 25.264 59.472 1.00 40.96 159 PHE D O 1
ATOM 8499 N N . ALA D 1 164 ? 54.722 27.399 59.426 1.00 43.29 160 ALA D N 1
ATOM 8500 C CA . ALA D 1 164 ? 54.816 27.497 60.881 1.00 41.32 160 ALA D CA 1
ATOM 8501 C C . ALA D 1 164 ? 53.472 27.751 61.533 1.00 43.17 160 ALA D C 1
ATOM 8502 O O . ALA D 1 164 ? 53.205 28.868 62.026 1.00 39.20 160 ALA D O 1
ATOM 8504 N N . VAL D 1 165 ? 52.629 26.724 61.534 1.00 39.76 161 VAL D N 1
ATOM 8505 C CA . VAL D 1 165 ? 51.328 26.846 62.138 1.00 41.66 161 VAL D CA 1
ATOM 8506 C C . VAL D 1 165 ? 51.410 26.708 63.630 1.00 43.21 161 VAL D C 1
ATOM 8507 O O . VAL D 1 165 ? 52.075 25.818 64.157 1.00 40.36 161 VAL D O 1
ATOM 8511 N N . ASP D 1 166 ? 50.622 27.519 64.292 1.00 37.64 162 ASP D N 1
ATOM 8512 C CA . ASP D 1 166 ? 50.347 27.345 65.685 1.00 43.28 162 ASP D CA 1
ATOM 8513 C C . ASP D 1 166 ? 49.795 25.956 65.960 1.00 40.71 162 ASP D C 1
ATOM 8514 O O . ASP D 1 166 ? 48.624 25.734 65.910 1.00 40.99 162 ASP D O 1
ATOM 8519 N N . ALA D 1 167 ? 50.668 25.024 66.258 1.00 39.42 163 ALA D N 1
ATOM 8520 C CA . ALA D 1 167 ? 50.235 23.670 66.573 1.00 40.73 163 ALA D CA 1
ATOM 8521 C C . ALA D 1 167 ? 49.103 23.658 67.596 1.00 41.87 163 ALA D C 1
ATOM 8522 O O . ALA D 1 167 ? 48.108 22.955 67.412 1.00 41.59 163 ALA D O 1
ATOM 8524 N N . THR D 1 168 ? 49.226 24.449 68.659 1.00 39.76 164 THR D N 1
ATOM 8525 C CA . THR D 1 168 ? 48.181 24.476 69.701 1.00 43.56 164 THR D CA 1
ATOM 8526 C C . THR D 1 168 ? 46.805 24.946 69.207 1.00 40.55 164 THR D C 1
ATOM 8527 O O . THR D 1 168 ? 45.776 24.302 69.460 1.00 38.74 164 THR D O 1
ATOM 8531 N N . ALA D 1 169 ? 46.798 26.074 68.507 1.00 41.23 165 ALA D N 1
ATOM 8532 C CA . ALA D 1 169 ? 45.560 26.613 67.969 1.00 40.54 165 ALA D CA 1
ATOM 8533 C C . ALA D 1 169 ? 44.953 25.688 66.884 1.00 38.50 165 ALA D C 1
ATOM 8534 O O . ALA D 1 169 ? 43.734 25.587 66.743 1.00 34.28 165 ALA D O 1
ATOM 8536 N N . LEU D 1 170 ? 45.804 25.004 66.135 1.00 36.81 166 LEU D N 1
ATOM 8537 C CA . LEU D 1 170 ? 45.306 24.065 65.134 1.00 40.19 166 LEU D CA 1
ATOM 8538 C C . LEU D 1 170 ? 44.474 22.917 65.766 1.00 39.93 166 LEU D C 1
ATOM 8539 O O . LEU D 1 170 ? 43.319 22.651 65.365 1.00 36.17 166 LEU D O 1
ATOM 8544 N N . ALA D 1 171 ? 45.065 22.244 66.753 1.00 37.91 167 ALA D N 1
ATOM 8545 C CA . ALA D 1 171 ? 44.382 21.154 67.445 1.00 35.62 167 ALA D CA 1
ATOM 8546 C C . ALA D 1 171 ? 43.120 21.628 68.119 1.00 38.10 167 ALA D C 1
ATOM 8547 O O . ALA D 1 171 ? 42.147 20.879 68.153 1.00 42.62 167 ALA D O 1
ATOM 8549 N N . VAL D 1 172 ? 43.098 22.859 68.628 1.00 35.54 168 VAL D N 1
ATOM 8550 C CA . VAL D 1 172 ? 41.854 23.387 69.197 1.00 32.63 168 VAL D CA 1
ATOM 8551 C C . VAL D 1 172 ? 40.780 23.479 68.133 1.00 35.09 168 VAL D C 1
ATOM 8552 O O . VAL D 1 172 ? 39.642 23.066 68.336 1.00 38.72 168 VAL D O 1
ATOM 8556 N N . ALA D 1 173 ? 41.173 24.027 66.984 1.00 39.63 169 ALA D N 1
ATOM 8557 C CA . ALA D 1 173 ? 40.295 24.241 65.841 1.00 38.17 169 ALA D CA 1
ATOM 8558 C C . ALA D 1 173 ? 39.661 22.925 65.366 1.00 32.05 169 ALA D C 1
ATOM 8559 O O . ALA D 1 173 ? 38.460 22.840 65.187 1.00 34.63 169 ALA D O 1
ATOM 8561 N N . VAL D 1 174 ? 40.488 21.904 65.200 1.00 31.77 170 VAL D N 1
ATOM 8562 C CA . VAL D 1 174 ? 40.059 20.571 64.776 1.00 30.05 170 VAL D CA 1
ATOM 8563 C C . VAL D 1 174 ? 39.084 19.960 65.788 1.00 35.18 170 VAL D C 1
ATOM 8564 O O . VAL D 1 174 ? 37.975 19.506 65.437 1.00 29.34 170 VAL D O 1
ATOM 8568 N N . GLU D 1 175 ? 39.493 19.987 67.066 1.00 37.33 171 GLU D N 1
ATOM 8569 C CA . GLU D 1 175 ? 38.666 19.482 68.156 1.00 34.35 171 GLU D CA 1
ATOM 8570 C C . GLU D 1 175 ? 37.356 20.260 68.316 1.00 30.05 171 GLU D C 1
ATOM 8571 O O . GLU D 1 175 ? 36.302 19.652 68.360 1.00 33.55 171 GLU D O 1
ATOM 8577 N N . ASP D 1 176 ? 37.381 21.590 68.308 1.00 32.81 172 ASP D N 1
ATOM 8578 C CA . ASP D 1 176 ? 36.113 22.346 68.321 1.00 31.30 172 ASP D CA 1
ATOM 8579 C C . ASP D 1 176 ? 35.188 21.966 67.138 1.00 33.92 172 ASP D C 1
ATOM 8580 O O . ASP D 1 176 ? 33.983 21.704 67.300 1.00 32.18 172 ASP D O 1
ATOM 8585 N N . SER D 1 177 ? 35.754 21.994 65.935 1.00 30.51 173 SER D N 1
ATOM 8586 C CA . SER D 1 177 ? 34.961 21.749 64.754 1.00 32.72 173 SER D CA 1
ATOM 8587 C C . SER D 1 177 ? 34.432 20.345 64.749 1.00 27.92 173 SER D C 1
ATOM 8588 O O . SER D 1 177 ? 33.278 20.128 64.382 1.00 32.55 173 SER D O 1
ATOM 8591 N N . ALA D 1 178 ? 35.312 19.391 65.036 1.00 26.21 174 ALA D N 1
ATOM 8592 C CA . ALA D 1 178 ? 34.918 17.999 65.138 1.00 28.51 174 ALA D CA 1
ATOM 8593 C C . ALA D 1 178 ? 33.669 17.861 65.978 1.00 30.58 174 ALA D C 1
ATOM 8594 O O . ALA D 1 178 ? 32.672 17.276 65.523 1.00 26.85 174 ALA D O 1
ATOM 8596 N N . ARG D 1 179 ? 33.710 18.449 67.189 1.00 30.40 175 ARG D N 1
ATOM 8597 C CA . ARG D 1 179 ? 32.552 18.462 68.090 1.00 29.53 175 ARG D CA 1
ATOM 8598 C C . ARG D 1 179 ? 31.362 19.199 67.476 1.00 32.87 175 ARG D C 1
ATOM 8599 O O . ARG D 1 179 ? 30.224 18.723 67.514 1.00 31.23 175 ARG D O 1
ATOM 8607 N N . ALA D 1 180 ? 31.621 20.394 66.962 1.00 29.14 176 ALA D N 1
ATOM 8608 C CA . ALA D 1 180 ? 30.549 21.182 66.381 1.00 31.81 176 ALA D CA 1
ATOM 8609 C C . ALA D 1 180 ? 29.901 20.411 65.208 1.00 31.32 176 ALA D C 1
ATOM 8610 O O . ALA D 1 180 ? 28.685 20.326 65.100 1.00 27.93 176 ALA D O 1
ATOM 8612 N N . LEU D 1 181 ? 30.721 19.789 64.370 1.00 31.27 177 LEU D N 1
ATOM 8613 C CA . LEU D 1 181 ? 30.185 18.874 63.351 1.00 29.61 177 LEU D CA 1
ATOM 8614 C C . LEU D 1 181 ? 29.301 17.733 63.897 1.00 30.07 177 LEU D C 1
ATOM 8615 O O . LEU D 1 181 ? 28.209 17.502 63.350 1.00 28.75 177 LEU D O 1
ATOM 8620 N N . GLU D 1 182 ? 29.795 16.994 64.923 1.00 28.79 178 GLU D N 1
ATOM 8621 C CA . GLU D 1 182 ? 29.048 15.888 65.544 1.00 29.70 178 GLU D CA 1
ATOM 8622 C C . GLU D 1 182 ? 27.672 16.322 66.039 1.00 33.73 178 GLU D C 1
ATOM 8623 O O . GLU D 1 182 ? 26.721 15.545 65.976 1.00 33.42 178 GLU D O 1
ATOM 8629 N N . GLN D 1 183 ? 27.573 17.576 66.479 1.00 32.28 179 GLN D N 1
ATOM 8630 C CA . GLN D 1 183 ? 26.319 18.130 66.994 1.00 38.14 179 GLN D CA 1
ATOM 8631 C C . GLN D 1 183 ? 25.328 18.705 65.944 1.00 40.49 179 GLN D C 1
ATOM 8632 O O . GLN D 1 183 ? 24.135 18.782 66.213 1.00 40.25 179 GLN D O 1
ATOM 8638 N N . ALA D 1 184 ? 25.790 19.070 64.748 1.00 39.02 180 ALA D N 1
ATOM 8639 C CA . ALA D 1 184 ? 24.851 19.554 63.725 1.00 40.21 180 ALA D CA 1
ATOM 8640 C C . ALA D 1 184 ? 23.753 18.525 63.551 1.00 42.54 180 ALA D C 1
ATOM 8641 O O . ALA D 1 184 ? 24.041 17.344 63.469 1.00 42.11 180 ALA D O 1
ATOM 8643 N N . PRO D 1 185 ? 22.485 18.961 63.479 1.00 46.96 181 PRO D N 1
ATOM 8644 C CA . PRO D 1 185 ? 21.474 17.904 63.354 1.00 46.46 181 PRO D CA 1
ATOM 8645 C C . PRO D 1 185 ? 21.163 17.456 61.926 1.00 46.36 181 PRO D C 1
ATOM 8646 O O . PRO D 1 185 ? 20.510 16.417 61.736 1.00 49.71 181 PRO D O 1
ATOM 8650 N N . ASN D 1 186 ? 21.635 18.198 60.936 1.00 43.90 182 ASN D N 1
ATOM 8651 C CA . ASN D 1 186 ? 21.262 17.903 59.564 1.00 43.06 182 ASN D CA 1
ATOM 8652 C C . ASN D 1 186 ? 22.273 18.434 58.616 1.00 41.54 182 ASN D C 1
ATOM 8653 O O . ASN D 1 186 ? 23.300 18.976 59.021 1.00 42.72 182 ASN D O 1
ATOM 8658 N N . HIS D 1 187 ? 21.963 18.281 57.346 1.00 36.19 183 HIS D N 1
ATOM 8659 C CA . HIS D 1 187 ? 22.900 18.610 56.302 1.00 43.75 183 HIS D CA 1
ATOM 8660 C C . HIS D 1 187 ? 23.251 20.072 56.259 1.00 44.58 183 HIS D C 1
ATOM 8661 O O . HIS D 1 187 ? 24.422 20.428 56.071 1.00 41.66 183 HIS D O 1
ATOM 8668 N N . GLU D 1 188 ? 22.217 20.902 56.386 1.00 45.50 184 GLU D N 1
ATOM 8669 C CA . GLU D 1 188 ? 22.367 22.357 56.370 1.00 46.74 184 GLU D CA 1
ATOM 8670 C C . GLU D 1 188 ? 23.335 22.803 57.468 1.00 45.92 184 GLU D C 1
ATOM 8671 O O . GLU D 1 188 ? 24.261 23.571 57.208 1.00 45.98 184 GLU D O 1
ATOM 8677 N N . HIS D 1 189 ? 23.141 22.297 58.686 1.00 44.58 185 HIS D N 1
ATOM 8678 C CA . HIS D 1 189 ? 24.043 22.618 59.790 1.00 42.20 185 HIS D CA 1
ATOM 8679 C C . HIS D 1 189 ? 25.469 22.069 59.614 1.00 45.15 185 HIS D C 1
ATOM 8680 O O . HIS D 1 189 ? 26.461 22.775 59.885 1.00 44.77 185 HIS D O 1
ATOM 8687 N N . LEU D 1 190 ? 25.574 20.819 59.153 1.00 42.33 186 LEU D N 1
ATOM 8688 C CA . LEU D 1 190 ? 26.872 20.225 58.838 1.00 42.68 186 LEU D CA 1
ATOM 8689 C C . LEU D 1 190 ? 27.668 21.129 57.920 1.00 40.14 186 LEU D C 1
ATOM 8690 O O . LEU D 1 190 ? 28.845 21.441 58.171 1.00 36.04 186 LEU D O 1
ATOM 8695 N N . LEU D 1 191 ? 27.008 21.531 56.833 1.00 40.88 187 LEU D N 1
ATOM 8696 C CA . LEU D 1 191 ? 27.607 22.444 55.848 1.00 39.67 187 LEU D CA 1
ATOM 8697 C C . LEU D 1 191 ? 28.085 23.792 56.467 1.00 43.11 187 LEU D C 1
ATOM 8698 O O . LEU D 1 191 ? 29.240 24.205 56.283 1.00 41.58 187 LEU D O 1
ATOM 8703 N N . THR D 1 192 ? 27.210 24.453 57.219 1.00 41.84 188 THR D N 1
ATOM 8704 C CA . THR D 1 192 ? 27.588 25.637 57.987 1.00 42.61 188 THR D CA 1
ATOM 8705 C C . THR D 1 192 ? 28.887 25.396 58.808 1.00 43.29 188 THR D C 1
ATOM 8706 O O . THR D 1 192 ? 29.883 26.115 58.641 1.00 43.13 188 THR D O 1
ATOM 8710 N N . GLU D 1 193 ? 28.890 24.383 59.679 1.00 40.45 189 GLU D N 1
ATOM 8711 C CA . GLU D 1 193 ? 30.081 24.090 60.482 1.00 40.82 189 GLU D CA 1
ATOM 8712 C C . GLU D 1 193 ? 31.276 23.787 59.576 1.00 38.42 189 GLU D C 1
ATOM 8713 O O . GLU D 1 193 ? 32.393 24.211 59.817 1.00 38.56 189 GLU D O 1
ATOM 8719 N N . GLU D 1 194 ? 31.022 23.066 58.507 1.00 38.48 190 GLU D N 1
ATOM 8720 C CA . GLU D 1 194 ? 32.072 22.690 57.592 1.00 36.09 190 GLU D CA 1
ATOM 8721 C C . GLU D 1 194 ? 32.726 23.966 56.999 1.00 38.21 190 GLU D C 1
ATOM 8722 O O . GLU D 1 194 ? 33.941 24.057 56.835 1.00 38.93 190 GLU D O 1
ATOM 8728 N N . ALA D 1 195 ? 31.915 24.969 56.698 1.00 40.85 191 ALA D N 1
ATOM 8729 C CA . ALA D 1 195 ? 32.442 26.235 56.190 1.00 42.94 191 ALA D CA 1
ATOM 8730 C C . ALA D 1 195 ? 33.236 26.970 57.268 1.00 39.50 191 ALA D C 1
ATOM 8731 O O . ALA D 1 195 ? 34.388 27.339 57.044 1.00 42.57 191 ALA D O 1
ATOM 8733 N N . ARG D 1 196 ? 32.648 27.141 58.447 1.00 39.84 192 ARG D N 1
ATOM 8734 C CA . ARG D 1 196 ? 33.376 27.749 59.577 1.00 40.79 192 ARG D CA 1
ATOM 8735 C C . ARG D 1 196 ? 34.768 27.162 59.822 1.00 39.32 192 ARG D C 1
ATOM 8736 O O . ARG D 1 196 ? 35.706 27.884 60.139 1.00 41.05 192 ARG D O 1
ATOM 8744 N N . LEU D 1 197 ? 34.920 25.854 59.706 1.00 36.79 193 LEU D N 1
ATOM 8745 C CA . LEU D 1 197 ? 36.236 25.304 59.909 1.00 34.58 193 LEU D CA 1
ATOM 8746 C C . LEU D 1 197 ? 37.182 25.778 58.814 1.00 36.72 193 LEU D C 1
ATOM 8747 O O . LEU D 1 197 ? 38.328 26.101 59.095 1.00 38.17 193 LEU D O 1
ATOM 8752 N N . SER D 1 198 ? 36.727 25.806 57.560 1.00 39.25 194 SER D N 1
ATOM 8753 C CA . SER D 1 198 ? 37.621 26.226 56.475 1.00 37.48 194 SER D CA 1
ATOM 8754 C C . SER D 1 198 ? 38.061 27.668 56.654 1.00 37.20 194 SER D C 1
ATOM 8755 O O . SER D 1 198 ? 39.251 28.016 56.511 1.00 38.69 194 SER D O 1
ATOM 8758 N N . LYS D 1 199 ? 37.112 28.512 57.000 1.00 31.77 195 LYS D N 1
ATOM 8759 C CA . LYS D 1 199 ? 37.457 29.875 57.350 1.00 38.51 195 LYS D CA 1
ATOM 8760 C C . LYS D 1 199 ? 38.536 29.970 58.446 1.00 36.42 195 LYS D C 1
ATOM 8761 O O . LYS D 1 199 ? 39.451 30.782 58.377 1.00 36.51 195 LYS D O 1
ATOM 8767 N N . ARG D 1 200 ? 38.423 29.122 59.456 1.00 33.70 196 ARG D N 1
ATOM 8768 C CA . ARG D 1 200 ? 39.346 29.145 60.576 1.00 36.29 196 ARG D CA 1
ATOM 8769 C C . ARG D 1 200 ? 40.710 28.738 60.123 1.00 30.74 196 ARG D C 1
ATOM 8770 O O . ARG D 1 200 ? 41.695 29.302 60.561 1.00 33.01 196 ARG D O 1
ATOM 8778 N N . LEU D 1 201 ? 40.769 27.759 59.235 1.00 32.37 197 LEU D N 1
ATOM 8779 C CA . LEU D 1 201 ? 42.027 27.322 58.642 1.00 30.31 197 LEU D CA 1
ATOM 8780 C C . LEU D 1 201 ? 42.710 28.345 57.715 1.00 32.67 197 LEU D C 1
ATOM 8781 O O . LEU D 1 201 ? 43.965 28.439 57.675 1.00 28.82 197 LEU D O 1
ATOM 8786 N N . PHE D 1 202 ? 41.906 29.104 56.975 1.00 31.29 198 PHE D N 1
ATOM 8787 C CA . PHE D 1 202 ? 42.501 30.137 56.102 1.00 34.63 198 PHE D CA 1
ATOM 8788 C C . PHE D 1 202 ? 43.273 31.101 56.968 1.00 29.59 198 PHE D C 1
ATOM 8789 O O . PHE D 1 202 ? 44.448 31.390 56.716 1.00 31.58 198 PHE D O 1
ATOM 8797 N N . LYS D 1 203 ? 42.597 31.579 58.004 1.00 31.34 199 LYS D N 1
ATOM 8798 C CA . LYS D 1 203 ? 43.206 32.502 58.957 1.00 31.79 199 LYS D CA 1
ATOM 8799 C C . LYS D 1 203 ? 44.478 31.939 59.590 1.00 34.94 199 LYS D C 1
ATOM 8800 O O . LYS D 1 203 ? 45.527 32.582 59.573 1.00 35.14 199 LYS D O 1
ATOM 8806 N N . LEU D 1 204 ? 44.407 30.733 60.133 1.00 35.51 200 LEU D N 1
ATOM 8807 C CA . LEU D 1 204 ? 45.630 30.130 60.661 1.00 32.38 200 LEU D CA 1
ATOM 8808 C C . LEU D 1 204 ? 46.686 29.979 59.599 1.00 31.16 200 LEU D C 1
ATOM 8809 O O . LEU D 1 204 ? 47.851 30.197 59.869 1.00 38.62 200 LEU D O 1
ATOM 8814 N N . ALA D 1 205 ? 46.309 29.579 58.380 1.00 34.08 201 ALA D N 1
ATOM 8815 C CA . ALA D 1 205 ? 47.317 29.390 57.291 1.00 35.99 201 ALA D CA 1
ATOM 8816 C C . ALA D 1 205 ? 48.015 30.691 56.897 1.00 35.29 201 ALA D C 1
ATOM 8817 O O . ALA D 1 205 ? 49.227 30.705 56.676 1.00 30.58 201 ALA D O 1
ATOM 8819 N N . ALA D 1 206 ? 47.217 31.761 56.789 1.00 33.60 202 ALA D N 1
ATOM 8820 C CA . ALA D 1 206 ? 47.722 33.115 56.523 1.00 35.73 202 ALA D CA 1
ATOM 8821 C C . ALA D 1 206 ? 48.722 33.523 57.597 1.00 39.54 202 ALA D C 1
ATOM 8822 O O . ALA D 1 206 ? 49.855 33.923 57.281 1.00 39.08 202 ALA D O 1
ATOM 8824 N N . GLN D 1 207 ? 48.310 33.418 58.868 1.00 38.22 203 GLN D N 1
ATOM 8825 C CA . GLN D 1 207 ? 49.215 33.776 59.967 1.00 37.67 203 GLN D CA 1
ATOM 8826 C C . GLN D 1 207 ? 50.442 32.933 59.854 1.00 34.48 203 GLN D C 1
ATOM 8827 O O . GLN D 1 207 ? 51.542 33.434 59.934 1.00 39.56 203 GLN D O 1
ATOM 8833 N N . ALA D 1 208 ? 50.256 31.639 59.624 1.00 37.11 204 ALA D N 1
ATOM 8834 C CA . ALA D 1 208 ? 51.404 30.734 59.581 1.00 38.40 204 ALA D CA 1
ATOM 8835 C C . ALA D 1 208 ? 52.472 31.241 58.655 1.00 37.27 204 ALA D C 1
ATOM 8836 O O . ALA D 1 208 ? 53.635 30.930 58.843 1.00 38.02 204 ALA D O 1
ATOM 8838 N N . THR D 1 209 ? 52.060 31.984 57.630 1.00 35.14 205 THR D N 1
ATOM 8839 C CA . THR D 1 209 ? 52.929 32.307 56.505 1.00 39.68 205 THR D CA 1
ATOM 8840 C C . THR D 1 209 ? 53.104 33.840 56.369 1.00 41.93 205 THR D C 1
ATOM 8841 O O . THR D 1 209 ? 53.674 34.338 55.399 1.00 41.06 205 THR D O 1
ATOM 8845 N N . ARG D 1 210 ? 52.585 34.577 57.347 1.00 37.93 206 ARG D N 1
ATOM 8846 C CA . ARG D 1 210 ? 52.765 36.022 57.381 1.00 44.37 206 ARG D CA 1
ATOM 8847 C C . ARG D 1 210 ? 52.214 36.600 56.090 1.00 45.50 206 ARG D C 1
ATOM 8848 O O . ARG D 1 210 ? 52.887 37.390 55.426 1.00 41.16 206 ARG D O 1
ATOM 8856 N N . TYR D 1 211 ? 50.988 36.190 55.750 1.00 43.31 207 TYR D N 1
ATOM 8857 C CA . TYR D 1 211 ? 50.346 36.604 54.511 1.00 40.48 207 TYR D CA 1
ATOM 8858 C C . TYR D 1 211 ? 49.721 37.935 54.748 1.00 38.48 207 TYR D C 1
ATOM 8859 O O . TYR D 1 211 ? 49.594 38.726 53.824 1.00 36.44 207 TYR D O 1
ATOM 8868 N N . GLY D 1 212 ? 49.307 38.178 55.982 1.00 32.57 208 GLY D N 1
ATOM 8869 C CA . GLY D 1 212 ? 48.512 39.364 56.232 1.00 38.87 208 GLY D CA 1
ATOM 8870 C C . GLY D 1 212 ? 47.043 39.043 55.983 1.00 43.67 208 GLY D C 1
ATOM 8871 O O . GLY D 1 212 ? 46.675 37.864 55.860 1.00 41.60 208 GLY D O 1
ATOM 8872 N N . GLU D 1 213 ? 46.210 40.084 55.913 1.00 42.85 209 GLU D N 1
ATOM 8873 C CA . GLU D 1 213 ? 44.767 39.948 55.710 1.00 45.13 209 GLU D CA 1
ATOM 8874 C C . GLU D 1 213 ? 44.463 38.933 54.605 1.00 44.40 209 GLU D C 1
ATOM 8875 O O . GLU D 1 213 ? 45.017 39.016 53.483 1.00 39.98 209 GLU D O 1
ATOM 8881 N N . PHE D 1 214 ? 43.585 37.985 54.909 1.00 42.08 210 PHE D N 1
ATOM 8882 C CA . PHE D 1 214 ? 43.085 37.094 53.878 1.00 37.12 210 PHE D CA 1
ATOM 8883 C C . PHE D 1 214 ? 41.569 37.026 53.972 1.00 39.33 210 PHE D C 1
ATOM 8884 O O . PHE D 1 214 ? 41.018 36.909 55.061 1.00 38.36 210 PHE D O 1
ATOM 8892 N N . VAL D 1 215 ? 40.891 37.125 52.832 1.00 36.49 211 VAL D N 1
ATOM 8893 C CA . VAL D 1 215 ? 39.461 36.837 52.767 1.00 37.31 211 VAL D CA 1
ATOM 8894 C C . VAL D 1 215 ? 39.239 35.853 51.611 1.00 39.91 211 VAL D C 1
ATOM 8895 O O . VAL D 1 215 ? 39.666 36.119 50.484 1.00 37.44 211 VAL D O 1
ATOM 8899 N N . ARG D 1 216 ? 38.604 34.716 51.866 1.00 37.34 212 ARG D N 1
ATOM 8900 C CA . ARG D 1 216 ? 38.337 33.815 50.762 1.00 36.59 212 ARG D CA 1
ATOM 8901 C C . ARG D 1 216 ? 37.415 34.462 49.747 1.00 39.68 212 ARG D C 1
ATOM 8902 O O . ARG D 1 216 ? 36.303 34.854 50.078 1.00 43.08 212 ARG D O 1
ATOM 8910 N N . ALA D 1 217 ? 37.856 34.534 48.501 1.00 37.45 213 ALA D N 1
ATOM 8911 C CA . ALA D 1 217 ? 37.036 35.112 47.453 1.00 40.71 213 ALA D CA 1
ATOM 8912 C C . ALA D 1 217 ? 36.347 33.956 46.760 1.00 44.29 213 ALA D C 1
ATOM 8913 O O . ALA D 1 217 ? 36.998 32.964 46.456 1.00 45.14 213 ALA D O 1
ATOM 8915 N N . LYS D 1 218 ? 35.038 34.063 46.527 1.00 48.42 214 LYS D N 1
ATOM 8916 C CA . LYS D 1 218 ? 34.266 32.969 45.922 1.00 51.50 214 LYS D CA 1
ATOM 8917 C C . LYS D 1 218 ? 34.837 32.655 44.555 1.00 52.42 214 LYS D C 1
ATOM 8918 O O . LYS D 1 218 ? 35.400 33.529 43.902 1.00 52.41 214 LYS D O 1
ATOM 8924 N N . ARG D 1 219 ? 34.716 31.406 44.123 1.00 56.80 215 ARG D N 1
ATOM 8925 C CA . ARG D 1 219 ? 35.625 30.894 43.089 1.00 54.93 215 ARG D CA 1
ATOM 8926 C C . ARG D 1 219 ? 35.772 31.823 41.873 1.00 49.61 215 ARG D C 1
ATOM 8927 O O . ARG D 1 219 ? 34.770 32.301 41.301 1.00 48.70 215 ARG D O 1
ATOM 8935 N N . GLY D 1 220 ? 37.038 32.101 41.540 1.00 44.20 216 GLY D N 1
ATOM 8936 C CA . GLY D 1 220 ? 37.433 32.830 40.343 1.00 41.38 216 GLY D CA 1
ATOM 8937 C C . GLY D 1 220 ? 37.522 34.326 40.503 1.00 38.23 216 GLY D C 1
ATOM 8938 O O . GLY D 1 220 ? 38.150 35.024 39.703 1.00 44.93 216 GLY D O 1
ATOM 8939 N N . SER D 1 221 ? 36.920 34.822 41.568 1.00 40.22 217 SER D N 1
ATOM 8940 C CA . SER D 1 221 ? 36.727 36.245 41.712 1.00 40.75 217 SER D CA 1
ATOM 8941 C C . SER D 1 221 ? 37.856 36.930 42.486 1.00 42.06 217 SER D C 1
ATOM 8942 O O . SER D 1 221 ? 37.977 38.165 42.462 1.00 44.92 217 SER D O 1
ATOM 8945 N N . GLY D 1 222 ? 38.704 36.160 43.159 1.00 38.49 218 GLY D N 1
ATOM 8946 C CA . GLY D 1 222 ? 39.830 36.776 43.844 1.00 36.21 218 GLY D CA 1
ATOM 8947 C C . GLY D 1 222 ? 41.102 36.833 43.013 1.00 35.20 218 GLY D C 1
ATOM 8948 O O . GLY D 1 222 ? 41.448 35.879 42.329 1.00 33.71 218 GLY D O 1
ATOM 8949 N N . GLY D 1 223 ? 41.810 37.954 43.092 1.00 33.91 219 GLY D N 1
ATOM 8950 C CA . GLY D 1 223 ? 42.990 38.172 42.283 1.00 31.93 219 GLY D CA 1
ATOM 8951 C C . GLY D 1 223 ? 44.306 37.986 43.021 1.00 31.28 219 GLY D C 1
ATOM 8952 O O . GLY D 1 223 ? 45.350 37.766 42.401 1.00 30.39 219 GLY D O 1
ATOM 8953 N N . ASP D 1 224 ? 44.255 38.020 44.343 1.00 30.80 220 ASP D N 1
ATOM 8954 C CA . ASP D 1 224 ? 45.474 37.833 45.139 1.00 34.64 220 ASP D CA 1
ATOM 8955 C C . ASP D 1 224 ? 46.037 36.378 45.055 1.00 30.93 220 ASP D C 1
ATOM 8956 O O . ASP D 1 224 ? 45.272 35.441 44.918 1.00 30.44 220 ASP D O 1
ATOM 8961 N N . PRO D 1 225 ? 47.379 36.212 45.135 1.00 30.89 221 PRO D N 1
ATOM 8962 C CA . PRO D 1 225 ? 48.077 34.921 44.989 1.00 29.85 221 PRO D CA 1
ATOM 8963 C C . PRO D 1 225 ? 47.426 33.757 45.758 1.00 30.83 221 PRO D C 1
ATOM 8964 O O . PRO D 1 225 ? 47.271 32.670 45.220 1.00 31.10 221 PRO D O 1
ATOM 8968 N N . ALA D 1 226 ? 47.066 33.968 47.013 1.00 27.37 222 ALA D N 1
ATOM 8969 C CA . ALA D 1 226 ? 46.517 32.885 47.777 1.00 31.03 222 ALA D CA 1
ATOM 8970 C C . ALA D 1 226 ? 45.175 32.384 47.202 1.00 28.96 222 ALA D C 1
ATOM 8971 O O . ALA D 1 226 ? 44.995 31.175 47.036 1.00 25.45 222 ALA D O 1
ATOM 8973 N N . ASN D 1 227 ? 44.234 33.311 46.966 1.00 29.79 223 ASN D N 1
ATOM 8974 C CA . ASN D 1 227 ? 42.930 32.977 46.390 1.00 31.60 223 ASN D CA 1
ATOM 8975 C C . ASN D 1 227 ? 43.144 32.302 45.031 1.00 29.95 223 ASN D C 1
ATOM 8976 O O . ASN D 1 227 ? 42.432 31.379 44.682 1.00 31.94 223 ASN D O 1
ATOM 8981 N N . ARG D 1 228 ? 44.195 32.692 44.328 1.00 25.86 224 ARG D N 1
ATOM 8982 C CA A ARG D 1 228 ? 44.472 32.118 43.026 0.50 30.50 224 ARG D CA 1
ATOM 8983 C CA B ARG D 1 228 ? 44.489 32.136 43.010 0.50 30.50 224 ARG D CA 1
ATOM 8984 C C . ARG D 1 228 ? 44.958 30.688 43.112 1.00 28.78 224 ARG D C 1
ATOM 8985 O O . ARG D 1 228 ? 44.499 29.799 42.383 1.00 23.08 224 ARG D O 1
ATOM 9000 N N . PHE D 1 229 ? 45.914 30.492 43.995 1.00 26.18 225 PHE D N 1
ATOM 9001 C CA . PHE D 1 229 ? 46.545 29.219 44.172 1.00 28.29 225 PHE D CA 1
ATOM 9002 C C . PHE D 1 229 ? 45.517 28.243 44.737 1.00 26.71 225 PHE D C 1
ATOM 9003 O O . PHE D 1 229 ? 45.503 27.078 44.354 1.00 26.02 225 PHE D O 1
ATOM 9011 N N . LEU D 1 230 ? 44.654 28.739 45.613 1.00 25.88 226 LEU D N 1
ATOM 9012 C CA . LEU D 1 230 ? 43.564 27.941 46.143 1.00 25.82 226 LEU D CA 1
ATOM 9013 C C . LEU D 1 230 ? 42.618 27.513 44.996 1.00 31.16 226 LEU D C 1
ATOM 9014 O O . LEU D 1 230 ? 42.202 26.344 44.940 1.00 28.41 226 LEU D O 1
ATOM 9019 N N . ASP D 1 231 ? 42.290 28.436 44.077 1.00 27.34 227 ASP D N 1
ATOM 9020 C CA . ASP D 1 231 ? 41.405 28.070 42.973 1.00 29.06 227 ASP D CA 1
ATOM 9021 C C . ASP D 1 231 ? 42.077 27.034 42.039 1.00 26.45 227 ASP D C 1
ATOM 9022 O O . ASP D 1 231 ? 41.487 26.030 41.656 1.00 27.28 227 ASP D O 1
ATOM 9027 N N . HIS D 1 232 ? 43.339 27.239 41.762 1.00 21.87 228 HIS D N 1
ATOM 9028 C CA . HIS D 1 232 ? 44.063 26.360 40.893 1.00 27.75 228 HIS D CA 1
ATOM 9029 C C . HIS D 1 232 ? 44.265 25.013 41.594 1.00 26.34 228 HIS D C 1
ATOM 9030 O O . HIS D 1 232 ? 44.079 23.921 41.020 1.00 27.80 228 HIS D O 1
ATOM 9037 N N . GLY D 1 233 ? 44.616 25.082 42.857 1.00 26.11 229 GLY D N 1
ATOM 9038 C CA . GLY D 1 233 ? 44.775 23.861 43.619 1.00 27.65 229 GLY D CA 1
ATOM 9039 C C . GLY D 1 233 ? 43.495 23.036 43.684 1.00 25.43 229 GLY D C 1
ATOM 9040 O O . GLY D 1 233 ? 43.530 21.835 43.523 1.00 22.16 229 GLY D O 1
ATOM 9041 N N . ASN D 1 234 ? 42.365 23.674 43.938 1.00 23.77 230 ASN D N 1
ATOM 9042 C CA . ASN D 1 234 ? 41.147 22.911 43.964 1.00 29.03 230 ASN D CA 1
ATOM 9043 C C . ASN D 1 234 ? 40.866 22.254 42.597 1.00 30.54 230 ASN D C 1
ATOM 9044 O O . ASN D 1 234 ? 40.397 21.113 42.514 1.00 26.53 230 ASN D O 1
ATOM 9049 N N . TYR D 1 235 ? 41.189 22.975 41.532 1.00 28.67 231 TYR D N 1
ATOM 9050 C CA . TYR D 1 235 ? 41.043 22.420 40.188 1.00 29.23 231 TYR D CA 1
ATOM 9051 C C . TYR D 1 235 ? 41.866 21.148 39.955 1.00 27.45 231 TYR D C 1
ATOM 9052 O O . TYR D 1 235 ? 41.371 20.188 39.362 1.00 25.96 231 TYR D O 1
ATOM 9061 N N . LEU D 1 236 ? 43.120 21.132 40.406 1.00 28.53 232 LEU D N 1
ATOM 9062 C CA . LEU D 1 236 ? 43.949 19.921 40.301 1.00 23.19 232 LEU D CA 1
ATOM 9063 C C . LEU D 1 236 ? 43.354 18.775 41.144 1.00 28.44 232 LEU D C 1
ATOM 9064 O O . LEU D 1 236 ? 43.408 17.597 40.772 1.00 25.23 232 LEU D O 1
ATOM 9069 N N . ALA D 1 237 ? 42.744 19.128 42.264 1.00 25.27 233 ALA D N 1
ATOM 9070 C CA . ALA D 1 237 ? 42.200 18.101 43.132 1.00 29.10 233 ALA D CA 1
ATOM 9071 C C . ALA D 1 237 ? 40.909 17.482 42.555 1.00 27.90 233 ALA D C 1
ATOM 9072 O O . ALA D 1 237 ? 40.653 16.296 42.751 1.00 30.38 233 ALA D O 1
ATOM 9074 N N . TYR D 1 238 ? 40.091 18.290 41.887 1.00 26.72 234 TYR D N 1
ATOM 9075 C CA . TYR D 1 238 ? 38.884 17.788 41.228 1.00 26.93 234 TYR D CA 1
ATOM 9076 C C . TYR D 1 238 ? 39.247 16.732 40.188 1.00 26.46 234 TYR D C 1
ATOM 9077 O O . TYR D 1 238 ? 38.530 15.748 40.039 1.00 28.68 234 TYR D O 1
ATOM 9086 N N . GLY D 1 239 ? 40.349 16.943 39.469 1.00 22.37 235 GLY D N 1
ATOM 9087 C CA . GLY D 1 239 ? 40.887 15.939 38.586 1.00 20.82 235 GLY D CA 1
ATOM 9088 C C . GLY D 1 239 ? 41.198 14.620 39.274 1.00 25.13 235 GLY D C 1
ATOM 9089 O O . GLY D 1 239 ? 40.904 13.545 38.715 1.00 25.79 235 GLY D O 1
ATOM 9090 N N . LEU D 1 240 ? 41.767 14.669 40.481 1.00 23.88 236 LEU D N 1
ATOM 9091 C CA . LEU D 1 240 ? 42.059 13.432 41.202 1.00 25.36 236 LEU D CA 1
ATOM 9092 C C . LEU D 1 240 ? 40.788 12.796 41.740 1.00 21.80 236 LEU D C 1
ATOM 9093 O O . LEU D 1 240 ? 40.643 11.595 41.630 1.00 25.05 236 LEU D O 1
ATOM 9098 N N . ALA D 1 241 ? 39.894 13.596 42.303 1.00 19.58 237 ALA D N 1
ATOM 9099 C CA . ALA D 1 241 ? 38.569 13.113 42.746 1.00 21.65 237 ALA D CA 1
ATOM 9100 C C . ALA D 1 241 ? 37.761 12.436 41.622 1.00 22.23 237 ALA D C 1
ATOM 9101 O O . ALA D 1 241 ? 37.239 11.362 41.833 1.00 22.96 237 ALA D O 1
ATOM 9103 N N . ALA D 1 242 ? 37.688 13.064 40.432 1.00 21.78 238 ALA D N 1
ATOM 9104 C CA . ALA D 1 242 ? 37.062 12.460 39.253 1.00 22.35 238 ALA D CA 1
ATOM 9105 C C . ALA D 1 242 ? 37.669 11.103 38.900 1.00 21.04 238 ALA D C 1
ATOM 9106 O O . ALA D 1 242 ? 36.976 10.169 38.515 1.00 19.38 238 ALA D O 1
ATOM 9108 N N . THR D 1 243 ? 38.974 10.982 39.044 1.00 18.69 239 THR D N 1
ATOM 9109 C CA . THR D 1 243 ? 39.609 9.695 38.800 1.00 19.43 239 THR D CA 1
ATOM 9110 C C . THR D 1 243 ? 39.150 8.614 39.837 1.00 22.61 239 THR D C 1
ATOM 9111 O O . THR D 1 243 ? 38.889 7.461 39.489 1.00 20.90 239 THR D O 1
ATOM 9115 N N . ALA D 1 244 ? 39.040 9.011 41.107 1.00 18.68 240 ALA D N 1
ATOM 9116 C CA . ALA D 1 244 ? 38.513 8.134 42.149 1.00 22.41 240 ALA D CA 1
ATOM 9117 C C . ALA D 1 244 ? 37.071 7.625 41.911 1.00 21.16 240 ALA D C 1
ATOM 9118 O O . ALA D 1 244 ? 36.807 6.434 42.036 1.00 23.75 240 ALA D O 1
ATOM 9120 N N . THR D 1 245 ? 36.147 8.515 41.573 1.00 22.13 241 THR D N 1
ATOM 9121 C CA . THR D 1 245 ? 34.767 8.114 41.312 1.00 21.94 241 THR D CA 1
ATOM 9122 C C . THR D 1 245 ? 34.650 7.228 40.056 1.00 22.27 241 THR D C 1
ATOM 9123 O O . THR D 1 245 ? 33.901 6.261 40.034 1.00 21.51 241 THR D O 1
ATOM 9127 N N . TRP D 1 246 ? 35.457 7.550 39.044 1.00 24.17 242 TRP D N 1
ATOM 9128 C CA . TRP D 1 246 ? 35.554 6.815 37.773 1.00 19.73 242 TRP D CA 1
ATOM 9129 C C . TRP D 1 246 ? 36.036 5.405 37.990 1.00 23.66 242 TRP D C 1
ATOM 9130 O O . TRP D 1 246 ? 35.410 4.478 37.483 1.00 23.71 242 TRP D O 1
ATOM 9141 N N . VAL D 1 247 ? 37.156 5.216 38.700 1.00 21.53 243 VAL D N 1
ATOM 9142 C CA . VAL D 1 247 ? 37.601 3.840 38.908 1.00 23.02 243 VAL D CA 1
ATOM 9143 C C . VAL D 1 247 ? 36.573 3.002 39.667 1.00 24.74 243 VAL D C 1
ATOM 9144 O O . VAL D 1 247 ? 36.545 1.795 39.522 1.00 28.01 243 VAL D O 1
ATOM 9148 N N . LEU D 1 248 ? 35.697 3.639 40.425 1.00 20.99 244 LEU D N 1
ATOM 9149 C CA . LEU D 1 248 ? 34.778 2.873 41.234 1.00 25.27 244 LEU D CA 1
ATOM 9150 C C . LEU D 1 248 ? 33.428 2.767 40.592 1.00 27.90 244 LEU D C 1
ATOM 9151 O O . LEU D 1 248 ? 32.533 2.152 41.174 1.00 28.07 244 LEU D O 1
ATOM 9156 N N . GLY D 1 249 ? 33.257 3.412 39.435 1.00 23.07 245 GLY D N 1
ATOM 9157 C CA . GLY D 1 249 ? 31.987 3.373 38.745 1.00 23.54 245 GLY D CA 1
ATOM 9158 C C . GLY D 1 249 ? 30.966 4.220 39.443 1.00 22.71 245 GLY D C 1
ATOM 9159 O O . GLY D 1 249 ? 29.775 3.992 39.352 1.00 21.80 245 GLY D O 1
ATOM 9160 N N . ILE D 1 250 ? 31.401 5.238 40.152 1.00 20.31 246 ILE D N 1
ATOM 9161 C CA . ILE D 1 250 ? 30.386 6.049 40.801 1.00 22.86 246 ILE D CA 1
ATOM 9162 C C . ILE D 1 250 ? 30.164 7.387 40.123 1.00 21.32 246 ILE D C 1
ATOM 9163 O O . ILE D 1 250 ? 31.079 8.144 39.993 1.00 24.96 246 ILE D O 1
ATOM 9168 N N . PRO D 1 251 ? 28.924 7.689 39.722 1.00 23.10 247 PRO D N 1
ATOM 9169 C CA . PRO D 1 251 ? 28.547 8.918 39.025 1.00 24.75 247 PRO D CA 1
ATOM 9170 C C . PRO D 1 251 ? 28.641 10.209 39.872 1.00 27.93 247 PRO D C 1
ATOM 9171 O O . PRO D 1 251 ? 28.343 10.207 41.075 1.00 25.63 247 PRO D O 1
ATOM 9175 N N . HIS D 1 252 ? 28.996 11.305 39.205 1.00 27.30 248 HIS D N 1
ATOM 9176 C CA . HIS D 1 252 ? 29.353 12.559 39.832 1.00 25.33 248 HIS D CA 1
ATOM 9177 C C . HIS D 1 252 ? 28.125 13.171 40.411 1.00 26.65 248 HIS D C 1
ATOM 9178 O O . HIS D 1 252 ? 28.210 14.007 41.333 1.00 27.52 248 HIS D O 1
ATOM 9185 N N . GLY D 1 253 ? 26.969 12.796 39.866 1.00 24.76 249 GLY D N 1
ATOM 9186 C CA . GLY D 1 253 ? 25.706 13.375 40.323 1.00 24.38 249 GLY D CA 1
ATOM 9187 C C . GLY D 1 253 ? 25.073 12.814 41.617 1.00 24.82 249 GLY D C 1
ATOM 9188 O O . GLY D 1 253 ? 23.927 13.157 41.913 1.00 23.03 249 GLY D O 1
ATOM 9189 N N . LEU D 1 254 ? 25.804 12.000 42.366 1.00 25.20 250 LEU D N 1
ATOM 9190 C CA . LEU D 1 254 ? 25.334 11.437 43.622 1.00 21.44 250 LEU D CA 1
ATOM 9191 C C . LEU D 1 254 ? 26.164 11.904 44.807 1.00 22.65 250 LEU D C 1
ATOM 9192 O O . LEU D 1 254 ? 26.842 11.144 45.433 1.00 22.16 250 LEU D O 1
ATOM 9197 N N . ALA D 1 255 ? 26.094 13.186 45.090 1.00 22.99 251 ALA D N 1
ATOM 9198 C CA . ALA D 1 255 ? 26.918 13.781 46.131 1.00 26.25 251 ALA D CA 1
ATOM 9199 C C . ALA D 1 255 ? 26.403 13.393 47.536 1.00 27.48 251 ALA D C 1
ATOM 9200 O O . ALA D 1 255 ? 25.225 13.039 47.729 1.00 23.93 251 ALA D O 1
ATOM 9202 N N . VAL D 1 256 ? 27.294 13.449 48.517 1.00 28.50 252 VAL D N 1
ATOM 9203 C CA . VAL D 1 256 ? 26.891 13.246 49.912 1.00 27.61 252 VAL D CA 1
ATOM 9204 C C . VAL D 1 256 ? 26.776 14.541 50.729 1.00 31.06 252 VAL D C 1
ATOM 9205 O O . VAL D 1 256 ? 26.046 14.589 51.695 1.00 32.07 252 VAL D O 1
ATOM 9209 N N . LEU D 1 257 ? 27.452 15.598 50.307 1.00 29.95 253 LEU D N 1
ATOM 9210 C CA . LEU D 1 257 ? 27.493 16.828 51.075 1.00 33.54 253 LEU D CA 1
ATOM 9211 C C . LEU D 1 257 ? 26.921 17.991 50.250 1.00 33.04 253 LEU D C 1
ATOM 9212 O O . LEU D 1 257 ? 25.979 18.650 50.666 1.00 35.18 253 LEU D O 1
ATOM 9217 N N . HIS D 1 258 ? 27.494 18.233 49.072 1.00 33.05 254 HIS D N 1
ATOM 9218 C CA . HIS D 1 258 ? 26.901 19.167 48.099 1.00 34.51 254 HIS D CA 1
ATOM 9219 C C . HIS D 1 258 ? 25.432 18.861 47.737 1.00 29.31 254 HIS D C 1
ATOM 9220 O O . HIS D 1 258 ? 24.962 17.740 47.876 1.00 28.18 254 HIS D O 1
ATOM 9227 N N . GLY D 1 259 ? 24.708 19.890 47.325 1.00 31.07 255 GLY D N 1
ATOM 9228 C CA . GLY D 1 259 ? 23.277 19.749 47.106 1.00 32.30 255 GLY D CA 1
ATOM 9229 C C . GLY D 1 259 ? 23.047 18.814 45.931 1.00 31.79 255 GLY D C 1
ATOM 9230 O O . GLY D 1 259 ? 23.930 18.647 45.084 1.00 28.99 255 GLY D O 1
ATOM 9231 N N . LYS D 1 260 ? 21.877 18.195 45.906 1.00 30.06 256 LYS D N 1
ATOM 9232 C CA . LYS D 1 260 ? 21.539 17.210 44.904 1.00 27.19 256 LYS D CA 1
ATOM 9233 C C . LYS D 1 260 ? 21.567 17.751 43.443 1.00 29.63 256 LYS D C 1
ATOM 9234 O O . LYS D 1 260 ? 21.727 16.979 42.510 1.00 23.03 256 LYS D O 1
ATOM 9240 N N . THR D 1 261 ? 21.382 19.059 43.258 1.00 29.88 257 THR D N 1
ATOM 9241 C CA . THR D 1 261 ? 21.362 19.638 41.915 1.00 27.60 257 THR D CA 1
ATOM 9242 C C . THR D 1 261 ? 22.732 20.180 41.477 1.00 27.76 257 THR D C 1
ATOM 9243 O O . THR D 1 261 ? 22.926 20.656 40.352 1.00 28.47 257 THR D O 1
ATOM 9247 N N . ARG D 1 262 ? 23.710 20.132 42.353 1.00 26.50 258 ARG D N 1
ATOM 9248 C CA . ARG D 1 262 ? 25.020 20.618 41.922 1.00 27.79 258 ARG D CA 1
ATOM 9249 C C . ARG D 1 262 ? 25.729 19.682 40.943 1.00 27.13 258 ARG D C 1
ATOM 9250 O O . ARG D 1 262 ? 26.068 18.545 41.279 1.00 26.82 258 ARG D O 1
ATOM 9258 N N . ARG D 1 263 ? 26.023 20.179 39.757 1.00 27.35 259 ARG D N 1
ATOM 9259 C CA . ARG D 1 263 ? 26.826 19.396 38.813 1.00 26.28 259 ARG D CA 1
ATOM 9260 C C . ARG D 1 263 ? 28.229 19.079 39.317 1.00 29.20 259 ARG D C 1
ATOM 9261 O O . ARG D 1 263 ? 28.960 19.958 39.739 1.00 29.75 259 ARG D O 1
ATOM 9269 N N . GLY D 1 264 ? 28.616 17.820 39.241 1.00 28.42 260 GLY D N 1
ATOM 9270 C CA . GLY D 1 264 ? 29.937 17.425 39.679 1.00 28.38 260 GLY D CA 1
ATOM 9271 C C . GLY D 1 264 ? 29.977 17.320 41.202 1.00 27.50 260 GLY D C 1
ATOM 9272 O O . GLY D 1 264 ? 31.048 17.237 41.780 1.00 26.19 260 GLY D O 1
ATOM 9273 N N . GLY D 1 265 ? 28.809 17.335 41.835 1.00 25.65 261 GLY D N 1
ATOM 9274 C CA . GLY D 1 265 ? 28.718 17.364 43.296 1.00 26.92 261 GLY D CA 1
ATOM 9275 C C . GLY D 1 265 ? 29.604 16.399 44.076 1.00 26.57 261 GLY D C 1
ATOM 9276 O O . GLY D 1 265 ? 30.330 16.839 44.962 1.00 26.98 261 GLY D O 1
ATOM 9277 N N . LEU D 1 266 ? 29.581 15.107 43.738 1.00 27.26 262 LEU D N 1
ATOM 9278 C CA . LEU D 1 266 ? 30.468 14.101 44.387 1.00 25.37 262 LEU D CA 1
ATOM 9279 C C . LEU D 1 266 ? 31.981 14.302 44.171 1.00 24.87 262 LEU D C 1
ATOM 9280 O O . LEU D 1 266 ? 32.758 13.965 45.046 1.00 24.51 262 LEU D O 1
ATOM 9285 N N . VAL D 1 267 ? 32.387 14.766 42.983 1.00 24.50 263 VAL D N 1
ATOM 9286 C CA . VAL D 1 267 ? 33.774 15.149 42.745 1.00 24.25 263 VAL D CA 1
ATOM 9287 C C . VAL D 1 267 ? 34.246 16.217 43.781 1.00 24.79 263 VAL D C 1
ATOM 9288 O O . VAL D 1 267 ? 35.351 16.126 44.363 1.00 25.02 263 VAL D O 1
ATOM 9292 N N . PHE D 1 268 ? 33.400 17.210 44.010 1.00 25.06 264 PHE D N 1
ATOM 9293 C CA . PHE D 1 268 ? 33.693 18.229 45.003 1.00 28.67 264 PHE D CA 1
ATOM 9294 C C . PHE D 1 268 ? 33.736 17.659 46.427 1.00 27.18 264 PHE D C 1
ATOM 9295 O O . PHE D 1 268 ? 34.638 18.034 47.191 1.00 27.11 264 PHE D O 1
ATOM 9303 N N . ASP D 1 269 ? 32.810 16.757 46.776 1.00 25.29 265 ASP D N 1
ATOM 9304 C CA . ASP D 1 269 ? 32.846 16.104 48.114 1.00 26.00 265 ASP D CA 1
ATOM 9305 C C . ASP D 1 269 ? 34.145 15.384 48.294 1.00 26.25 265 ASP D C 1
ATOM 9306 O O . ASP D 1 269 ? 34.717 15.364 49.369 1.00 24.19 265 ASP D O 1
ATOM 9311 N N . VAL D 1 270 ? 34.584 14.747 47.217 1.00 23.87 266 VAL D N 1
ATOM 9312 C CA . VAL D 1 270 ? 35.756 13.896 47.287 1.00 26.50 266 VAL D CA 1
ATOM 9313 C C . VAL D 1 270 ? 37.062 14.719 47.357 1.00 24.28 266 VAL D C 1
ATOM 9314 O O . VAL D 1 270 ? 37.998 14.372 48.122 1.00 25.55 266 VAL D O 1
ATOM 9318 N N . ALA D 1 271 ? 37.090 15.816 46.597 1.00 21.57 267 ALA D N 1
ATOM 9319 C CA . ALA D 1 271 ? 38.205 16.769 46.635 1.00 28.23 267 ALA D CA 1
ATOM 9320 C C . ALA D 1 271 ? 38.321 17.442 48.030 1.00 30.17 267 ALA D C 1
ATOM 9321 O O . ALA D 1 271 ? 39.434 17.644 48.554 1.00 30.84 267 ALA D O 1
ATOM 9323 N N . ASP D 1 272 ? 37.164 17.756 48.615 1.00 28.88 268 ASP D N 1
ATOM 9324 C CA . ASP D 1 272 ? 37.074 18.271 49.980 1.00 30.14 268 ASP D CA 1
ATOM 9325 C C . ASP D 1 272 ? 37.806 17.422 51.030 1.00 28.71 268 ASP D C 1
ATOM 9326 O O . ASP D 1 272 ? 38.160 17.931 52.100 1.00 32.50 268 ASP D O 1
ATOM 9331 N N . LEU D 1 273 ? 38.024 16.140 50.747 1.00 27.07 269 LEU D N 1
ATOM 9332 C CA . LEU D 1 273 ? 38.810 15.290 51.672 1.00 28.35 269 LEU D CA 1
ATOM 9333 C C . LEU D 1 273 ? 40.234 15.770 51.908 1.00 27.25 269 LEU D C 1
ATOM 9334 O O . LEU D 1 273 ? 40.762 15.516 52.957 1.00 28.62 269 LEU D O 1
ATOM 9339 N N . ILE D 1 274 ? 40.872 16.392 50.919 1.00 29.39 270 ILE D N 1
ATOM 9340 C CA . ILE D 1 274 ? 42.305 16.722 51.000 1.00 28.40 270 ILE D CA 1
ATOM 9341 C C . ILE D 1 274 ? 42.597 18.192 50.664 1.00 29.77 270 ILE D C 1
ATOM 9342 O O . ILE D 1 274 ? 43.751 18.681 50.722 1.00 31.13 270 ILE D O 1
ATOM 9347 N N . LYS D 1 275 ? 41.527 18.894 50.331 1.00 28.29 271 LYS D N 1
ATOM 9348 C CA . LYS D 1 275 ? 41.563 20.324 50.125 1.00 31.59 271 LYS D CA 1
ATOM 9349 C C . LYS D 1 275 ? 42.336 21.100 51.235 1.00 30.71 271 LYS D C 1
ATOM 9350 O O . LYS D 1 275 ? 43.407 21.655 50.979 1.00 30.00 271 LYS D O 1
ATOM 9356 N N . ASP D 1 276 ? 41.765 21.142 52.440 1.00 29.28 272 ASP D N 1
ATOM 9357 C CA . ASP D 1 276 ? 42.310 21.903 53.570 1.00 27.15 272 ASP D CA 1
ATOM 9358 C C . ASP D 1 276 ? 43.615 21.289 54.137 1.00 31.14 272 ASP D C 1
ATOM 9359 O O . ASP D 1 276 ? 44.339 21.946 54.839 1.00 31.61 272 ASP D O 1
ATOM 9364 N N . SER D 1 277 ? 43.927 20.038 53.798 1.00 28.92 273 SER D N 1
ATOM 9365 C CA . SER D 1 277 ? 45.099 19.397 54.343 1.00 28.57 273 SER D CA 1
ATOM 9366 C C . SER D 1 277 ? 46.299 19.523 53.432 1.00 28.93 273 SER D C 1
ATOM 9367 O O . SER D 1 277 ? 47.408 19.546 53.911 1.00 26.86 273 SER D O 1
ATOM 9370 N N . LEU D 1 278 ? 46.071 19.592 52.117 1.00 28.65 274 LEU D N 1
ATOM 9371 C CA . LEU D 1 278 ? 47.147 19.645 51.150 1.00 29.09 274 LEU D CA 1
ATOM 9372 C C . LEU D 1 278 ? 47.127 20.915 50.270 1.00 30.11 274 LEU D C 1
ATOM 9373 O O . LEU D 1 278 ? 48.157 21.545 50.068 1.00 24.84 274 LEU D O 1
ATOM 9378 N N . ILE D 1 279 ? 45.962 21.309 49.772 1.00 29.38 275 ILE D N 1
ATOM 9379 C CA . ILE D 1 279 ? 45.950 22.456 48.863 1.00 30.77 275 ILE D CA 1
ATOM 9380 C C . ILE D 1 279 ? 46.137 23.757 49.683 1.00 28.42 275 ILE D C 1
ATOM 9381 O O . ILE D 1 279 ? 46.900 24.658 49.322 1.00 26.34 275 ILE D O 1
ATOM 9386 N N . LEU D 1 280 ? 45.410 23.869 50.763 1.00 26.13 276 LEU D N 1
ATOM 9387 C CA . LEU D 1 280 ? 45.398 25.077 51.525 1.00 25.06 276 LEU D CA 1
ATOM 9388 C C . LEU D 1 280 ? 46.791 25.470 51.958 1.00 26.63 276 LEU D C 1
ATOM 9389 O O . LEU D 1 280 ? 47.249 26.476 51.593 1.00 27.85 276 LEU D O 1
ATOM 9394 N N . PRO D 1 281 ? 47.503 24.637 52.671 1.00 28.85 277 PRO D N 1
ATOM 9395 C CA . PRO D 1 281 ? 48.852 25.041 53.035 1.00 31.25 277 PRO D CA 1
ATOM 9396 C C . PRO D 1 281 ? 49.818 25.334 51.877 1.00 29.63 277 PRO D C 1
ATOM 9397 O O . PRO D 1 281 ? 50.532 26.279 52.022 1.00 26.96 277 PRO D O 1
ATOM 9401 N N . GLN D 1 282 ? 49.822 24.571 50.790 1.00 27.48 278 GLN D N 1
ATOM 9402 C CA . GLN D 1 282 ? 50.698 24.899 49.656 1.00 30.57 278 GLN D CA 1
ATOM 9403 C C . GLN D 1 282 ? 50.291 26.207 48.951 1.00 30.45 278 GLN D C 1
ATOM 9404 O O . GLN D 1 282 ? 51.124 26.883 48.387 1.00 33.25 278 GLN D O 1
ATOM 9410 N N . ALA D 1 283 ? 49.028 26.588 49.026 1.00 24.82 279 ALA D N 1
ATOM 9411 C CA . ALA D 1 283 ? 48.666 27.834 48.425 1.00 29.39 279 ALA D CA 1
ATOM 9412 C C . ALA D 1 283 ? 49.357 29.007 49.130 1.00 32.01 279 ALA D C 1
ATOM 9413 O O . ALA D 1 283 ? 49.895 29.900 48.450 1.00 27.83 279 ALA D O 1
ATOM 9415 N N . PHE D 1 284 ? 49.332 29.013 50.471 1.00 30.02 280 PHE D N 1
ATOM 9416 C CA . PHE D 1 284 ? 49.928 30.102 51.228 1.00 27.49 280 PHE D CA 1
ATOM 9417 C C . PHE D 1 284 ? 51.434 30.003 51.191 1.00 29.51 280 PHE D C 1
ATOM 9418 O O . PHE D 1 284 ? 52.101 31.012 51.180 1.00 34.91 280 PHE D O 1
ATOM 9426 N N . LEU D 1 285 ? 51.978 28.798 51.110 1.00 29.50 281 LEU D N 1
ATOM 9427 C CA . LEU D 1 285 ? 53.415 28.665 50.949 1.00 30.51 281 LEU D CA 1
ATOM 9428 C C . LEU D 1 285 ? 53.938 29.211 49.602 1.00 35.39 281 LEU D C 1
ATOM 9429 O O . LEU D 1 285 ? 54.921 29.954 49.540 1.00 35.25 281 LEU D O 1
ATOM 9434 N N . SER D 1 286 ? 53.310 28.795 48.507 1.00 34.42 282 SER D N 1
ATOM 9435 C CA . SER D 1 286 ? 53.693 29.291 47.198 1.00 31.34 282 SER D CA 1
ATOM 9436 C C . SER D 1 286 ? 53.602 30.817 47.169 1.00 30.70 282 SER D C 1
ATOM 9437 O O . SER D 1 286 ? 54.387 31.491 46.543 1.00 30.17 282 SER D O 1
ATOM 9440 N N . ALA D 1 287 ? 52.591 31.356 47.830 1.00 31.63 283 ALA D N 1
ATOM 9441 C CA . ALA D 1 287 ? 52.413 32.785 47.853 1.00 33.82 283 ALA D CA 1
ATOM 9442 C C . ALA D 1 287 ? 53.595 33.419 48.611 1.00 39.14 283 ALA D C 1
ATOM 9443 O O . ALA D 1 287 ? 54.172 34.423 48.180 1.00 40.22 283 ALA D O 1
ATOM 9453 N N . ARG D 1 289 ? 56.437 32.403 49.014 1.00 38.63 285 ARG D N 1
ATOM 9454 C CA . ARG D 1 289 ? 57.683 32.126 48.334 1.00 37.60 285 ARG D CA 1
ATOM 9455 C C . ARG D 1 289 ? 57.810 32.811 46.958 1.00 41.11 285 ARG D C 1
ATOM 9456 O O . ARG D 1 289 ? 58.833 32.657 46.275 1.00 39.21 285 ARG D O 1
ATOM 9464 N N . GLY D 1 290 ? 56.769 33.541 46.536 1.00 41.85 286 GLY D N 1
ATOM 9465 C CA . GLY D 1 290 ? 56.726 34.136 45.198 1.00 38.80 286 GLY D CA 1
ATOM 9466 C C . GLY D 1 290 ? 56.740 33.166 44.018 1.00 37.92 286 GLY D C 1
ATOM 9467 O O . GLY D 1 290 ? 57.320 33.432 42.962 1.00 38.12 286 GLY D O 1
ATOM 9468 N N . ASP D 1 291 ? 56.099 32.022 44.205 1.00 38.84 287 ASP D N 1
ATOM 9469 C CA . ASP D 1 291 ? 55.979 31.009 43.167 1.00 34.76 287 ASP D CA 1
ATOM 9470 C C . ASP D 1 291 ? 55.156 31.556 42.024 1.00 35.52 287 ASP D C 1
ATOM 9471 O O . ASP D 1 291 ? 54.231 32.351 42.233 1.00 33.20 287 ASP D O 1
ATOM 9476 N N . GLU D 1 292 ? 55.487 31.131 40.809 1.00 34.17 288 GLU D N 1
ATOM 9477 C CA . GLU D 1 292 ? 54.556 31.326 39.706 1.00 41.65 288 GLU D CA 1
ATOM 9478 C C . GLU D 1 292 ? 53.574 30.167 39.619 1.00 40.89 288 GLU D C 1
ATOM 9479 O O . GLU D 1 292 ? 53.720 29.152 40.323 1.00 36.82 288 GLU D O 1
ATOM 9485 N N . GLU D 1 293 ? 52.596 30.317 38.722 1.00 41.39 289 GLU D N 1
ATOM 9486 C CA . GLU D 1 293 ? 51.558 29.308 38.542 1.00 40.34 289 GLU D CA 1
ATOM 9487 C C . GLU D 1 293 ? 52.150 27.897 38.444 1.00 39.74 289 GLU D C 1
ATOM 9488 O O . GLU D 1 293 ? 51.721 26.997 39.168 1.00 40.71 289 GLU D O 1
ATOM 9494 N N . GLN D 1 294 ? 53.137 27.692 37.576 1.00 39.99 290 GLN D N 1
ATOM 9495 C CA . GLN D 1 294 ? 53.670 26.351 37.394 1.00 36.44 290 GLN D CA 1
ATOM 9496 C C . GLN D 1 294 ? 54.463 25.820 38.588 1.00 39.01 290 GLN D C 1
ATOM 9497 O O . GLN D 1 294 ? 54.528 24.608 38.802 1.00 36.41 290 GLN D O 1
ATOM 9503 N N . ASP D 1 295 ? 55.087 26.716 39.357 1.00 39.21 291 ASP D N 1
ATOM 9504 C CA . ASP D 1 295 ? 55.793 26.277 40.558 1.00 39.47 291 ASP D CA 1
ATOM 9505 C C . ASP D 1 295 ? 54.754 25.734 41.523 1.00 33.95 291 ASP D C 1
ATOM 9506 O O . ASP D 1 295 ? 54.916 24.672 42.126 1.00 31.05 291 ASP D O 1
ATOM 9511 N N . PHE D 1 296 ? 53.658 26.457 41.659 1.00 36.54 292 PHE D N 1
ATOM 9512 C CA . PHE D 1 296 ? 52.570 26.018 42.501 1.00 35.13 292 PHE D CA 1
ATOM 9513 C C . PHE D 1 296 ? 51.966 24.695 42.052 1.00 33.53 292 PHE D C 1
ATOM 9514 O O . PHE D 1 296 ? 51.865 23.810 42.826 1.00 31.35 292 PHE D O 1
ATOM 9522 N N . ARG D 1 297 ? 51.579 24.585 40.797 1.00 36.52 293 ARG D N 1
ATOM 9523 C CA . ARG D 1 297 ? 51.041 23.350 40.267 1.00 33.55 293 ARG D CA 1
ATOM 9524 C C . ARG D 1 297 ? 51.952 22.183 40.608 1.00 34.60 293 ARG D C 1
ATOM 9525 O O . ARG D 1 297 ? 51.506 21.188 41.085 1.00 33.42 293 ARG D O 1
ATOM 9533 N N . GLN D 1 298 ? 53.233 22.305 40.344 1.00 31.23 294 GLN D N 1
ATOM 9534 C CA . GLN D 1 298 ? 54.122 21.207 40.601 1.00 33.93 294 GLN D CA 1
ATOM 9535 C C . GLN D 1 298 ? 54.299 20.918 42.067 1.00 35.16 294 GLN D C 1
ATOM 9536 O O . GLN D 1 298 ? 54.370 19.802 42.448 1.00 36.21 294 GLN D O 1
ATOM 9542 N N . ALA D 1 299 ? 54.375 21.933 42.894 1.00 31.14 295 ALA D N 1
ATOM 9543 C CA . ALA D 1 299 ? 54.490 21.661 44.299 1.00 38.13 295 ALA D CA 1
ATOM 9544 C C . ALA D 1 299 ? 53.272 20.896 44.748 1.00 31.62 295 ALA D C 1
ATOM 9545 O O . ALA D 1 299 ? 53.375 20.013 45.518 1.00 32.95 295 ALA D O 1
ATOM 9547 N N . CYS D 1 300 ? 52.129 21.261 44.221 1.00 31.51 296 CYS D N 1
ATOM 9548 C CA . CYS D 1 300 ? 50.869 20.675 44.567 1.00 29.96 296 CYS D CA 1
ATOM 9549 C C . CYS D 1 300 ? 50.762 19.222 44.208 1.00 31.14 296 CYS D C 1
ATOM 9550 O O . CYS D 1 300 ? 50.284 18.461 44.967 1.00 29.98 296 CYS D O 1
ATOM 9553 N N . LEU D 1 301 ? 51.203 18.871 43.027 1.00 30.79 297 LEU D N 1
ATOM 9554 C CA . LEU D 1 301 ? 51.107 17.532 42.560 1.00 32.36 297 LEU D CA 1
ATOM 9555 C C . LEU D 1 301 ? 52.009 16.637 43.343 1.00 34.77 297 LEU D C 1
ATOM 9556 O O . LEU D 1 301 ? 51.685 15.485 43.538 1.00 35.70 297 LEU D O 1
ATOM 9561 N N . ASP D 1 302 ? 53.126 17.186 43.784 1.00 32.34 298 ASP D N 1
ATOM 9562 C CA . ASP D 1 302 ? 54.099 16.471 44.563 1.00 31.44 298 ASP D CA 1
ATOM 9563 C C . ASP D 1 302 ? 53.562 16.152 45.949 1.00 32.56 298 ASP D C 1
ATOM 9564 O O . ASP D 1 302 ? 53.731 15.084 46.432 1.00 32.40 298 ASP D O 1
ATOM 9569 N N . ASN D 1 303 ? 52.889 17.097 46.558 1.00 30.00 299 ASN D N 1
ATOM 9570 C CA . ASN D 1 303 ? 52.161 16.860 47.789 1.00 29.80 299 ASN D CA 1
ATOM 9571 C C . ASN D 1 303 ? 51.085 15.808 47.635 1.00 31.61 299 ASN D C 1
ATOM 9572 O O . ASN D 1 303 ? 51.009 14.910 48.453 1.00 34.92 299 ASN D O 1
ATOM 9577 N N . LEU D 1 304 ? 50.260 15.911 46.593 1.00 34.22 300 LEU D N 1
ATOM 9578 C CA . LEU D 1 304 ? 49.171 14.952 46.385 1.00 31.60 300 LEU D CA 1
ATOM 9579 C C . LEU D 1 304 ? 49.772 13.563 46.228 1.00 32.53 300 LEU D C 1
ATOM 9580 O O . LEU D 1 304 ? 49.284 12.591 46.822 1.00 30.04 300 LEU D O 1
ATOM 9585 N N . SER D 1 305 ? 50.860 13.483 45.473 1.00 29.85 301 SER D N 1
ATOM 9586 C CA . SER D 1 305 ? 51.561 12.208 45.275 1.00 33.40 301 SER D CA 1
ATOM 9587 C C . SER D 1 305 ? 52.120 11.575 46.560 1.00 33.12 301 SER D C 1
ATOM 9588 O O . SER D 1 305 ? 51.817 10.422 46.912 1.00 31.98 301 SER D O 1
ATOM 9591 N N . ARG D 1 306 ? 52.941 12.351 47.261 1.00 33.64 302 ARG D N 1
ATOM 9592 C CA . ARG D 1 306 ? 53.615 11.913 48.489 1.00 32.49 302 ARG D CA 1
ATOM 9593 C C . ARG D 1 306 ? 52.628 11.505 49.585 1.00 33.42 302 ARG D C 1
ATOM 9594 O O . ARG D 1 306 ? 52.790 10.483 50.240 1.00 31.20 302 ARG D O 1
ATOM 9602 N N . ALA D 1 307 ? 51.578 12.291 49.743 1.00 27.55 303 ALA D N 1
ATOM 9603 C CA . ALA D 1 307 ? 50.572 11.990 50.710 1.00 25.27 303 ALA D CA 1
ATOM 9604 C C . ALA D 1 307 ? 49.556 10.936 50.241 1.00 27.57 303 ALA D C 1
ATOM 9605 O O . ALA D 1 307 ? 48.564 10.714 50.924 1.00 26.31 303 ALA D O 1
ATOM 9607 N N . GLN D 1 308 ? 49.757 10.337 49.055 1.00 31.44 304 GLN D N 1
ATOM 9608 C CA . GLN D 1 308 ? 48.800 9.364 48.497 1.00 29.25 304 GLN D CA 1
ATOM 9609 C C . GLN D 1 308 ? 47.302 9.778 48.567 1.00 25.72 304 GLN D C 1
ATOM 9610 O O . GLN D 1 308 ? 46.441 8.985 48.940 1.00 28.73 304 GLN D O 1
ATOM 9616 N N . ALA D 1 309 ? 47.027 11.026 48.233 1.00 24.79 305 ALA D N 1
ATOM 9617 C CA . ALA D 1 309 ? 45.699 11.570 48.156 1.00 24.45 305 ALA D CA 1
ATOM 9618 C C . ALA D 1 309 ? 44.697 10.745 47.336 1.00 26.00 305 ALA D C 1
ATOM 9619 O O . ALA D 1 309 ? 43.563 10.545 47.763 1.00 26.23 305 ALA D O 1
ATOM 9621 N N . LEU D 1 310 ? 45.098 10.279 46.165 1.00 24.96 306 LEU D N 1
ATOM 9622 C CA . LEU D 1 310 ? 44.141 9.616 45.332 1.00 24.52 306 LEU D CA 1
ATOM 9623 C C . LEU D 1 310 ? 43.704 8.347 46.061 1.00 27.17 306 LEU D C 1
ATOM 9624 O O . LEU D 1 310 ? 42.496 8.087 46.206 1.00 25.88 306 LEU D O 1
ATOM 9629 N N . ASP D 1 311 ? 44.674 7.575 46.556 1.00 27.83 307 ASP D N 1
ATOM 9630 C CA . ASP D 1 311 ? 44.362 6.372 47.346 1.00 29.05 307 ASP D CA 1
ATOM 9631 C C . ASP D 1 311 ? 43.386 6.607 48.477 1.00 28.20 307 ASP D C 1
ATOM 9632 O O . ASP D 1 311 ? 42.436 5.846 48.683 1.00 27.13 307 ASP D O 1
ATOM 9637 N N . PHE D 1 312 ? 43.607 7.686 49.211 1.00 27.61 308 PHE D N 1
ATOM 9638 C CA . PHE D 1 312 ? 42.699 8.054 50.297 1.00 23.98 308 PHE D CA 1
ATOM 9639 C C . PHE D 1 312 ? 41.259 8.365 49.838 1.00 24.70 308 PHE D C 1
ATOM 9640 O O . PHE D 1 312 ? 40.271 7.965 50.474 1.00 22.46 308 PHE D O 1
ATOM 9656 N N . ILE D 1 314 ? 39.827 7.218 47.187 1.00 21.89 310 ILE D N 1
ATOM 9657 C CA . ILE D 1 314 ? 39.276 5.939 46.817 1.00 23.88 310 ILE D CA 1
ATOM 9658 C C . ILE D 1 314 ? 38.848 5.161 48.069 1.00 24.61 310 ILE D C 1
ATOM 9659 O O . ILE D 1 314 ? 37.707 4.692 48.166 1.00 24.73 310 ILE D O 1
ATOM 9664 N N . ASP D 1 315 ? 39.763 5.020 49.011 1.00 25.49 311 ASP D N 1
ATOM 9665 C CA . ASP D 1 315 ? 39.461 4.244 50.212 1.00 27.02 311 ASP D CA 1
ATOM 9666 C C . ASP D 1 315 ? 38.288 4.810 50.965 1.00 23.88 311 ASP D C 1
ATOM 9667 O O . ASP D 1 315 ? 37.447 4.075 51.416 1.00 25.13 311 ASP D O 1
ATOM 9672 N N . THR D 1 316 ? 38.220 6.122 51.077 1.00 22.69 312 THR D N 1
ATOM 9673 C CA . THR D 1 316 ? 37.103 6.747 51.739 1.00 22.63 312 THR D CA 1
ATOM 9674 C C . THR D 1 316 ? 35.804 6.381 51.030 1.00 28.90 312 THR D C 1
ATOM 9675 O O . THR D 1 316 ? 34.765 6.079 51.684 1.00 28.79 312 THR D O 1
ATOM 9679 N N . LEU D 1 317 ? 35.837 6.414 49.695 1.00 21.10 313 LEU D N 1
ATOM 9680 C CA . LEU D 1 317 ? 34.643 6.052 48.966 1.00 25.15 313 LEU D CA 1
ATOM 9681 C C . LEU D 1 317 ? 34.260 4.599 49.231 1.00 20.25 313 LEU D C 1
ATOM 9682 O O . LEU D 1 317 ? 33.137 4.325 49.528 1.00 20.61 313 LEU D O 1
ATOM 9687 N N . LYS D 1 318 ? 35.182 3.674 49.107 1.00 21.78 314 LYS D N 1
ATOM 9688 C CA . LYS D 1 318 ? 34.862 2.282 49.380 1.00 23.90 314 LYS D CA 1
ATOM 9689 C C . LYS D 1 318 ? 34.288 2.110 50.793 1.00 27.21 314 LYS D C 1
ATOM 9690 O O . LYS D 1 318 ? 33.299 1.428 50.986 1.00 25.69 314 LYS D O 1
ATOM 9696 N N . ASP D 1 319 ? 34.933 2.727 51.770 1.00 27.13 315 ASP D N 1
ATOM 9697 C CA . ASP D 1 319 ? 34.607 2.504 53.183 1.00 30.72 315 ASP D CA 1
ATOM 9698 C C . ASP D 1 319 ? 33.166 2.965 53.381 1.00 31.36 315 ASP D C 1
ATOM 9699 O O . ASP D 1 319 ? 32.322 2.246 53.973 1.00 28.35 315 ASP D O 1
ATOM 9704 N N . VAL D 1 320 ? 32.862 4.143 52.839 1.00 27.43 316 VAL D N 1
ATOM 9705 C CA . VAL D 1 320 ? 31.493 4.652 52.977 1.00 26.70 316 VAL D CA 1
ATOM 9706 C C . VAL D 1 320 ? 30.454 3.703 52.348 1.00 31.49 316 VAL D C 1
ATOM 9707 O O . VAL D 1 320 ? 29.369 3.469 52.902 1.00 26.87 316 VAL D O 1
ATOM 9711 N N . ALA D 1 321 ? 30.790 3.158 51.182 1.00 28.23 317 ALA D N 1
ATOM 9712 C CA . ALA D 1 321 ? 29.841 2.313 50.471 1.00 31.05 317 ALA D CA 1
ATOM 9713 C C . ALA D 1 321 ? 29.658 1.057 51.317 1.00 36.32 317 ALA D C 1
ATOM 9714 O O . ALA D 1 321 ? 28.534 0.534 51.453 1.00 35.37 317 ALA D O 1
ATOM 9716 N N . GLN D 1 322 ? 30.772 0.583 51.879 1.00 35.48 318 GLN D N 1
ATOM 9717 C CA . GLN D 1 322 ? 30.813 -0.730 52.506 1.00 37.50 318 GLN D CA 1
ATOM 9718 C C . GLN D 1 322 ? 29.916 -0.696 53.711 1.00 39.78 318 GLN D C 1
ATOM 9719 O O . GLN D 1 322 ? 29.092 -1.588 53.898 1.00 43.76 318 GLN D O 1
ATOM 9725 N N . ARG D 1 323 ? 30.046 0.360 54.497 1.00 34.83 319 ARG D N 1
ATOM 9726 C CA . ARG D 1 323 ? 29.213 0.514 55.673 1.00 37.12 319 ARG D CA 1
ATOM 9727 C C . ARG D 1 323 ? 27.708 0.692 55.420 1.00 39.05 319 ARG D C 1
ATOM 9728 O O . ARG D 1 323 ? 26.883 0.076 56.112 1.00 39.76 319 ARG D O 1
ATOM 9736 N N . SER D 1 324 ? 27.362 1.526 54.434 1.00 37.38 320 SER D N 1
ATOM 9737 C CA . SER D 1 324 ? 25.978 1.871 54.108 1.00 34.88 320 SER D CA 1
ATOM 9738 C C . SER D 1 324 ? 24.970 0.701 54.158 1.00 39.44 320 SER D C 1
ATOM 9739 O O . SER D 1 324 ? 23.868 0.883 54.658 1.00 43.56 320 SER D O 1
ATOM 9742 N N . THR D 1 325 ? 25.313 -0.450 53.566 1.00 39.21 321 THR D N 1
ATOM 9743 C CA . THR D 1 325 ? 24.615 -1.736 53.805 1.00 48.51 321 THR D CA 1
ATOM 9744 C C . THR D 1 325 ? 25.357 -2.955 53.222 1.00 53.73 321 THR D C 1
ATOM 9745 O O . THR D 1 325 ? 26.485 -2.841 52.697 1.00 57.23 321 THR D O 1
#

Radius of gyration: 33.14 Å; Cα contacts (8 Å, |Δi|>4): 2219; chains: 4; bounding box: 66×85×94 Å

GO terms:
  GO:0042802 identical protein binding (F, IPI)